Protein AF-0000000082342962 (afdb_homodimer)

Solvent-accessible surface area (backbone atoms only — not comparable to full-atom values): 64489 Å² total; per-residue (Å²): 133,85,76,80,74,77,85,80,90,76,57,25,30,62,30,55,72,65,73,42,87,51,46,76,55,88,70,71,10,23,48,58,34,49,70,76,67,35,72,55,48,54,53,70,82,74,72,91,76,69,85,78,71,80,74,77,73,72,71,68,77,73,79,54,78,41,77,77,33,85,20,58,85,61,74,40,44,66,67,57,42,41,51,24,49,51,45,31,64,72,54,33,24,80,46,45,60,38,64,75,78,62,87,88,66,48,53,70,57,30,51,72,75,23,43,57,25,43,52,25,46,43,38,60,48,25,74,91,39,58,69,62,26,51,55,45,48,53,51,49,31,46,48,46,18,47,38,44,51,55,59,60,55,79,54,66,39,56,46,53,12,46,50,47,37,57,36,42,38,53,68,64,34,63,71,62,40,63,48,58,60,45,51,49,48,50,44,51,43,46,40,51,68,66,47,57,80,49,63,55,87,67,52,42,56,48,54,60,62,97,79,60,58,66,58,58,76,70,52,65,88,62,66,75,55,73,48,71,67,51,41,29,42,45,51,37,51,41,49,54,27,54,52,48,23,75,37,40,70,76,44,59,58,83,73,49,70,49,58,53,51,43,31,49,50,38,39,69,65,42,90,45,87,53,29,54,52,46,35,55,55,51,54,53,49,51,50,32,49,55,37,45,62,63,59,34,70,75,49,61,79,76,55,68,66,70,60,43,55,57,49,49,52,51,51,53,56,58,46,49,60,48,52,56,51,50,74,63,60,72,81,87,54,57,56,59,46,39,52,53,42,26,40,48,23,57,33,58,51,53,42,59,34,29,59,72,45,46,54,48,31,48,74,66,65,46,43,54,56,27,47,54,14,22,50,46,27,49,49,50,57,72,68,48,54,70,78,60,58,75,38,53,25,39,61,54,50,48,52,41,51,49,26,53,50,51,51,51,53,51,18,65,72,45,48,74,86,53,77,75,79,65,84,47,44,55,66,58,51,46,51,48,52,50,52,50,38,52,49,32,50,68,71,45,76,53,80,79,30,35,47,40,52,51,33,49,52,51,49,50,52,46,52,48,60,65,61,54,72,65,73,58,71,84,68,87,75,77,82,75,73,77,69,83,75,75,78,79,84,77,86,72,86,74,86,74,85,82,77,86,71,86,70,82,80,72,83,79,75,82,80,76,83,71,84,75,86,69,78,78,76,77,67,84,75,66,66,69,56,62,51,37,33,49,53,41,49,47,51,30,44,49,59,33,57,66,58,71,54,95,60,71,79,18,70,50,81,61,77,100,132,85,78,82,74,80,84,81,90,75,58,26,29,60,29,55,74,65,74,42,87,51,46,75,56,88,70,73,10,23,46,61,33,49,71,76,66,35,73,54,48,53,53,71,82,74,76,84,74,72,86,80,70,85,71,77,72,69,70,68,79,73,80,53,77,43,78,76,33,87,19,59,84,62,75,40,46,66,68,58,42,40,52,23,50,50,44,31,64,72,54,35,25,80,46,46,60,37,62,74,77,61,87,88,65,47,53,70,56,30,51,70,76,23,43,57,26,43,52,25,46,42,39,60,48,26,75,91,38,59,69,62,26,52,56,46,49,54,52,49,31,47,48,46,18,46,37,44,52,54,59,60,55,78,53,66,37,56,46,53,13,45,51,46,37,57,36,43,39,52,68,63,37,67,76,58,41,62,47,58,59,44,52,48,49,50,43,52,43,47,41,52,68,67,47,56,79,48,63,55,87,67,52,43,54,49,59,60,63,96,79,61,58,65,58,59,76,70,51,65,87,64,66,75,55,73,48,70,69,50,41,28,42,46,50,37,52,41,50,53,26,53,52,49,23,74,38,39,69,75,45,58,56,82,72,49,69,49,57,54,50,43,31,51,50,39,38,69,65,43,89,44,87,52,29,53,52,47,35,54,55,51,52,52,49,52,50,32,48,53,38,45,60,61,60,31,70,76,50,60,78,77,55,67,66,70,59,42,55,57,48,49,54,50,50,54,56,60,48,50,61,48,51,56,52,50,74,62,61,75,80,86,56,57,57,59,46,39,52,54,42,26,40,48,23,57,33,57,51,53,41,60,35,29,60,73,45,46,52,48,29,47,76,67,66,45,42,61,56,27,50,51,14,22,50,46,27,49,48,51,56,72,67,47,54,71,79,61,59,75,38,52,24,39,61,54,50,48,52,42,50,50,26,52,49,50,52,52,53,50,19,66,72,48,50,74,86,52,77,74,82,56,100,47,45,54,66,59,53,46,49,50,52,52,51,50,39,50,50,32,49,68,71,44,74,53,82,80,30,34,48,41,52,50,34,49,52,51,48,50,52,47,50,48,59,64,61,57,70,64,74,61,74,86,67,91,76,73,81,72,74,74,68,82,74,75,76,76,84,77,86,72,83,74,88,71,84,82,76,85,69,86,69,82,78,73,84,80,75,83,80,77,82,70,85,74,86,69,80,78,76,76,69,86,74,66,67,70,56,62,52,36,33,50,52,41,48,47,51,29,46,45,58,32,65,59,62,68,57,95,60,71,74,18,66,49,80,66,76,104

Foldseek 3Di:
DDDPPDADPAAACVCVVVVHDFACPRQQGGPVCVVVVNNHGHHDDDPDPDDPPDCPPPPDPPPDPQVVACALSNQHHQVLLQVLLVCCQPFQCLQPVLAHDDPPDGLVNCCPVQVLLSLLSSLLSCLVPLVSSQVSVVVNVVCCCCCCPVVVDADLSNLNSLLSCLFAVLFVLFFPLVVSLVSLVSSVVSLVVVVLVPDLVPPPPPPPPPPDDVPCVVDPVPSVPQPLSSLSSVLSSQLSQLLLCLLPVVGHDDDDVSNQVSLVVQCVVCPDVCSVVSNVSSVLSVLLVLLLVLLPPVCPPVDDNVVSVVVLVVSVVVLVVLVVVLVVDDDQSLSSNLSSLLSLLSNLVSQQLFPVSQVVCVVVVSLLSNLRSLVSLLVSLLPHDLVSNSNNTPSSVSSNLSSLLSLLSVCLVCPVVPPPPSVRHLVVSLVSLVSQLVSLCVNDVDCGTSSNQVNVLSVVSNVLSVQQPDDPDPPDDDPPPPPPPDDDDDDDDDDDDDDPDPPPPPDDPDPPCDDPPPPPPPPDDDDPGNVSNVLSSLNSNCVSSHHDGPDDPCSDRPPD/DPDPPDADPAAACVCVVVVHDFDCPPQQGGPVCVVVPNNHGHHDDDPPPPDPPDCPPPPDPPPDPCVVACALSNQHHQVLLQVLLVCCQPFQCLQPVLAHDDPPDGLVNCCPVQVLLSLLSSLLSVLVPLVSSQVSVVVNVVCCCCCCPVVVDADLSNLNSLLSCLFAVLFVLFFPLVVSLVSLVSSVVSLVVVVLVPDLVPPPPPPPPPPDDVPCVVHPVPSPPQPLSSLSSVLSSQLSQLLLCLLPVVRHDDDDVSNLVSLVVQCVVCPDVCSVVSNVSSVLSVLLVLLLVLLPPVCPPVDDNVVSVVVLVVSVVVLVVLVVVLVVDDDQSLSSNLSSLLSLLSNLVSQQLFPVSQVVCVVVVSQLSNLRSLVSLLVSLLVHDLVSNSNNTPSSVSSNLSSLLSLLSVCLVDPVVPPPPRVRHLVVSLVSLVSLLVSLCVNDVDCGTSSVQVNVLSVVSNVLSVQSPDDPDPDDPDPPPPPPPPDDDDDDDDDDDDDPDPPPPPDDPDDPDDDPPPPPPPPPDDPPGNVSNVLSSLSSNCVSSHHDPPDDPCSDPPPD

Nearest PDB structures (foldseek):
  8qai-assembly2_B  TM=3.905E-01  e=1.203E+00  synthetic construct
  8qai-assembly2_B  TM=3.921E-01  e=2.009E+00  synthetic construct
  7rdr-assembly1_A  TM=2.232E-01  e=6.439E-01  unidentified

Sequence (1120 aa):
MYRRQPPRRYACTRCVRLKVKCVPAGSGACQRCTRLGHLSCVFPAELRGNPTAGRISSGPPSISDEAKSPKFHGLIDDKLADELLSKYRAQKVPHFPFVVIPLGANAATLREQSPFFLLCILTASLEHNSKLQEELELVIRKEVANRIVVGIERNMDLLQGLLVHGAWYHYHWKTYHTHMYMLLQMTLMVTADLCLDKQESFRMQTIPAEGKEPDSAYGTKESTSQTAAQQRALLGCYYLCSKSSLFRRQIYMRYSQWINDCADALAERREHPTDSKLKVYIDAQSLVRRSQLLFDEERRGLHPASDNWEQILEIMSQQGRMESLLSQLHGQDWPLRIELGGLPALILGQALGRQKHVFKLREMNQLQPLIDSAHYVVDTYLETPAPATLHFSSTSYITIWFSLLVLSKLSLLFHPNKQQATGVNKKHVQNKGVAIIQRFKDISPEEDGFWTSSSKSISTLLAWLEKSNTEAPPGSASADTQTASDNNAATSQSSQLLGLNATHHQPVWPLTDTPDVVASMNGQFQPVDDFDVHVWQQLLDSFTWFGPPEEGFGLGHYDMMYRRQPPRRYACTRCVRLKVKCVPAGSGACQRCTRLGHLSCVFPAELRGNPTAGRISSGPPSISDEAKSPKFHGLIDDKLADELLSKYRAQKVPHFPFVVIPLGANAATLREQSPFFLLCILTASLEHNSKLQEELELVIRKEVANRIVVGIERNMDLLQGLLVHGAWYHYHWKTYHTHMYMLLQMTLMVTADLCLDKQESFRMQTIPAEGKEPDSAYGTKESTSQTAAQQRALLGCYYLCSKSSLFRRQIYMRYSQWINDCADALAERREHPTDSKLKVYIDAQSLVRRSQLLFDEERRGLHPASDNWEQILEIMSQQGRMESLLSQLHGQDWPLRIELGGLPALILGQALGRQKHVFKLREMNQLQPLIDSAHYVVDTYLETPAPATLHFSSTSYITIWFSLLVLSKLSLLFHPNKQQATGVNKKHVQNKGVAIIQRFKDISPEEDGFWTSSSKSISTLLAWLEKSNTEAPPGSASADTQTASDNNAATSQSSQLLGLNATHHQPVWPLTDTPDVVASMNGQFQPVDDFDVHVWQQLLDSFTWFGPPEEGFGLGHYDM

InterPro domains:
  IPR001138 Zn(2)Cys(6) fungal-type DNA-binding domain [PF00172] (10-46)
  IPR001138 Zn(2)Cys(6) fungal-type DNA-binding domain [PS50048] (11-43)
  IPR001138 Zn(2)Cys(6) fungal-type DNA-binding domain [cd00067] (9-44)
  IPR036864 Zn(2)-C6 fungal-type DNA-binding domain superfamily [G3DSA:4.10.240.10] (8-68)
  IPR036864 Zn(2)-C6 fungal-type DNA-binding domain superfamily [SSF57701] (6-48)

pLDDT: mean 71.08, std 26.94, range [16.28, 98.5]

Radius of gyration: 33.85 Å; Cα contacts (8 Å, |Δi|>4): 1234; chains: 2; bounding box: 96×109×108 Å

Secondary structure (DSSP, 8-state):
---------S--HHHHHTT----B-SSSSBHHHHHTT-SSPPP---------------------TTTT-SSBTTTB-HHHHHHHHHHIIIIIGGG-TTS-PPTT--HHHHHHH-HHHHHHHHHHT-TT-HHHHHHHHHHHHHHIIIIIIIS----HHHHHHHHHHHHTGGGG-SS-THHHHHHHHHHHHHHHHTTTTS-GGGS------SSS---TTS--S------HHHHHHHHHHHHHHHHHTTT-TT------HHHHHHHHHHHHH-SSTTHHHHHHHHHHHHHHHHHHHHT-GGGBTTB-HHHHHHHHHHHHHHHHHHHHHHHH--SS-HHHHHHHHTHHHHHHGGGGGSHHHHHHHHHTT-HHHHHHHHHHHHHHHHHS-HHHHTT--HHHHHHHHHHHHHHHHHHHHS-TTS----S--HHHHHHHHHHHHHHHHHH---SSSHHHHHHHHHHHHHHHHHHTTS---------------------------------------------------------HHHHHHHHHHHHHHHSSSS-SSSS---------/----PPP--S--HHHHHTT----B-SSSSBHHHHHTT-SS------------------------TTSS-SSBTTTB-HHHHHHHHHHIIIIIGGG-TTS-PPTT--HHHHHHH-HHHHHHHHHHT-TT-HHHHHHHHHHHHHHIIIIIIIS----HHHHHHHHHHHHTGGGGTTS-THHHHHHHHHHHHHHHHTTTTS-GGGS------SSS---TTS--S------HHHHHHHHHHHHHHHHHTTT-TT------HHHHHHHHHHHHH-SSTTHHHHHHHHHHHHHHHHHHHHT-GGGBTTB-HHHHHHHHHHHHHHHHHHHHHHHH--SS-HHHHHHHHTHHHHHHGGGGGSHHHHHHHHHTT-HHHHHHHHHHHHHHHHHS-HHHHTT--HHHHHHHHHHHHHHHHHHHHS-TTSS---S--HHHHHHHHHHHHHHHHHH---SSSHHHHHHHHHHHHHHHHHHTTS---------------------------------------------------------HHHHHHHHHHHHHHHTSSS-SSSS---------

Organism: NCBI:txid1220207

Structure (mmCIF, N/CA/C/O backbone):
data_AF-0000000082342962-model_v1
#
loop_
_entity.id
_entity.type
_entity.pdbx_description
1 polymer 'Zn(2)-C6 fungal-type domain-containing protein'
#
loop_
_atom_site.group_PDB
_atom_site.id
_atom_site.type_symbol
_atom_site.label_atom_id
_atom_site.label_alt_id
_atom_site.label_comp_id
_atom_site.label_asym_id
_atom_site.label_entity_id
_atom_site.label_seq_id
_atom_site.pdbx_PDB_ins_code
_atom_site.Cartn_x
_atom_site.Cartn_y
_atom_site.Cartn_z
_atom_site.occupancy
_atom_site.B_iso_or_equiv
_atom_site.auth_seq_id
_atom_site.auth_comp_id
_atom_site.auth_asym_id
_atom_site.auth_atom_id
_atom_site.pdbx_PDB_model_num
ATOM 1 N N . MET A 1 1 ? 7.609 -10.641 -57.531 1 21.88 1 MET A N 1
ATOM 2 C CA . MET A 1 1 ? 6.715 -9.961 -56.594 1 21.88 1 MET A CA 1
ATOM 3 C C . MET A 1 1 ? 7.441 -8.836 -55.844 1 21.88 1 MET A C 1
ATOM 5 O O . MET A 1 1 ? 8.531 -9.039 -55.312 1 21.88 1 MET A O 1
ATOM 9 N N . TYR A 1 2 ? 7.242 -7.566 -56.188 1 26.59 2 TYR A N 1
ATOM 10 C CA . TYR A 1 2 ? 7.977 -6.324 -55.969 1 26.59 2 TYR A CA 1
ATOM 11 C C . TYR A 1 2 ? 8.008 -5.949 -54.5 1 26.59 2 TYR A C 1
ATOM 13 O O . TYR A 1 2 ? 6.965 -5.926 -53.844 1 26.59 2 TYR A O 1
ATOM 21 N N . ARG A 1 3 ? 9.086 -6.195 -53.875 1 26.8 3 ARG A N 1
ATOM 22 C CA . ARG A 1 3 ? 9.461 -6.148 -52.438 1 26.8 3 ARG A CA 1
ATOM 23 C C . ARG A 1 3 ? 9.133 -4.793 -51.844 1 26.8 3 ARG A C 1
ATOM 25 O O . ARG A 1 3 ? 9.781 -3.791 -52.156 1 26.8 3 ARG A O 1
ATOM 32 N N . ARG A 1 4 ? 7.906 -4.508 -51.469 1 32.31 4 ARG A N 1
ATOM 33 C CA . ARG A 1 4 ? 7.453 -3.203 -51 1 32.31 4 ARG A CA 1
ATOM 34 C C . ARG A 1 4 ? 8.297 -2.719 -49.844 1 32.31 4 ARG A C 1
ATOM 36 O O . ARG A 1 4 ? 8.414 -3.406 -48.812 1 32.31 4 ARG A O 1
ATOM 43 N N . GLN A 1 5 ? 9.422 -1.858 -50.031 1 30.59 5 GLN A N 1
ATOM 44 C CA . GLN A 1 5 ? 10.406 -1.291 -49.094 1 30.59 5 GLN A CA 1
ATOM 45 C C . GLN A 1 5 ? 9.727 -0.533 -47.969 1 30.59 5 GLN A C 1
ATOM 47 O O . GLN A 1 5 ? 8.719 0.15 -48.188 1 30.59 5 GLN A O 1
ATOM 52 N N . PRO A 1 6 ? 9.945 -0.875 -46.781 1 31.14 6 PRO A N 1
ATOM 53 C CA . PRO A 1 6 ? 9.227 -0.401 -45.594 1 31.14 6 PRO A CA 1
ATOM 54 C C . PRO A 1 6 ? 9.242 1.12 -45.438 1 31.14 6 PRO A C 1
ATOM 56 O O . PRO A 1 6 ? 10.172 1.775 -45.938 1 31.14 6 PRO A O 1
ATOM 59 N N . PRO A 1 7 ? 8.258 1.884 -45.156 1 36.38 7 PRO A N 1
ATOM 60 C CA . PRO A 1 7 ? 8.047 3.332 -45.188 1 36.38 7 PRO A CA 1
ATOM 61 C C . PRO A 1 7 ? 9.016 4.098 -44.281 1 36.38 7 PRO A C 1
ATOM 63 O O . PRO A 1 7 ? 9.297 3.668 -43.156 1 36.38 7 PRO A O 1
ATOM 66 N N . ARG A 1 8 ? 9.969 4.938 -44.656 1 43.53 8 ARG A N 1
ATOM 67 C CA . ARG A 1 8 ? 11.109 5.68 -44.125 1 43.53 8 ARG A CA 1
ATOM 68 C C . ARG A 1 8 ? 10.656 6.73 -43.125 1 43.53 8 ARG A C 1
ATOM 70 O O . ARG A 1 8 ? 9.859 7.609 -43.438 1 43.53 8 ARG A O 1
ATOM 77 N N . ARG A 1 9 ? 10.672 6.535 -41.844 1 45.94 9 ARG A N 1
ATOM 78 C CA . ARG A 1 9 ? 10.062 7.254 -40.75 1 45.94 9 ARG A CA 1
ATOM 79 C C . ARG A 1 9 ? 10.742 8.602 -40.531 1 45.94 9 ARG A C 1
ATOM 81 O O . ARG A 1 9 ? 10.281 9.406 -39.719 1 45.94 9 ARG A O 1
ATOM 88 N N . TYR A 1 10 ? 12.016 9.062 -41.031 1 54.31 10 TYR A N 1
ATOM 89 C CA . TYR A 1 10 ? 12.688 10.305 -40.656 1 54.31 10 TYR A CA 1
ATOM 90 C C . TYR A 1 10 ? 12.758 11.266 -41.844 1 54.31 10 TYR A C 1
ATOM 92 O O . TYR A 1 10 ? 12.969 10.844 -43 1 54.31 10 TYR A O 1
ATOM 100 N N . ALA A 1 11 ? 12.641 12.695 -41.562 1 66.25 11 ALA A N 1
ATOM 101 C CA . ALA A 1 11 ? 12.719 13.742 -42.594 1 66.25 11 ALA A CA 1
ATOM 102 C C . ALA A 1 11 ? 14.164 14.078 -42.938 1 66.25 11 ALA A C 1
ATOM 104 O O . ALA A 1 11 ? 15.055 13.961 -42.062 1 66.25 11 ALA A O 1
ATOM 105 N N . CYS A 1 12 ? 14.594 14.344 -44.062 1 68.25 12 CYS A N 1
ATOM 106 C CA . CYS A 1 12 ? 15.953 14.617 -44.5 1 68.25 12 CYS A CA 1
ATOM 107 C C . CYS A 1 12 ? 16.391 16.016 -44.094 1 68.25 12 CYS A C 1
ATOM 109 O O . CYS A 1 12 ? 15.555 16.891 -43.844 1 68.25 12 CYS A O 1
ATOM 111 N N . THR A 1 13 ? 17.594 16.312 -43.875 1 71.25 13 THR A N 1
ATOM 112 C CA . THR A 1 13 ? 18.172 17.547 -43.375 1 71.25 13 THR A CA 1
ATOM 113 C C . THR A 1 13 ? 17.625 18.75 -44.125 1 71.25 13 THR A C 1
ATOM 115 O O . THR A 1 13 ? 17.422 19.812 -43.562 1 71.25 13 THR A O 1
ATOM 118 N N . ARG A 1 14 ? 17.328 18.516 -45.375 1 71.31 14 ARG A N 1
ATOM 119 C CA . ARG A 1 14 ? 16.922 19.625 -46.219 1 71.31 14 ARG A CA 1
ATOM 120 C C . ARG A 1 14 ? 15.453 19.984 -45.969 1 71.31 14 ARG A C 1
ATOM 122 O O . ARG A 1 14 ? 15.094 21.156 -45.906 1 71.31 14 ARG A O 1
ATOM 129 N N . CYS A 1 15 ? 14.781 18.984 -45.844 1 68.12 15 CYS A N 1
ATOM 130 C CA . CYS A 1 15 ? 13.359 19.188 -45.594 1 68.12 15 CYS A CA 1
ATOM 131 C C . CYS A 1 15 ? 13.148 19.781 -44.188 1 68.12 15 CYS A C 1
ATOM 133 O O . CYS A 1 15 ? 12.297 20.656 -44 1 68.12 15 CYS A O 1
ATOM 135 N N . VAL A 1 16 ? 14.055 19.422 -43.312 1 67.88 16 VAL A N 1
ATOM 136 C CA . VAL A 1 16 ? 14.031 19.969 -41.938 1 67.88 16 VAL A CA 1
ATOM 137 C C . VAL A 1 16 ? 14.398 21.453 -41.969 1 67.88 16 VAL A C 1
ATOM 139 O O . VAL A 1 16 ? 13.766 22.281 -41.312 1 67.88 16 VAL A O 1
ATOM 142 N N . ARG A 1 17 ? 15.344 21.734 -42.688 1 65.25 17 ARG A N 1
ATOM 143 C CA . ARG A 1 17 ? 15.828 23.109 -42.75 1 65.25 17 ARG A CA 1
ATOM 144 C C . ARG A 1 17 ? 14.766 24.047 -43.344 1 65.25 17 ARG A C 1
ATOM 146 O O . ARG A 1 17 ? 14.664 25.203 -42.969 1 65.25 17 ARG A O 1
ATOM 153 N N . LEU A 1 18 ? 14.133 23.469 -44.25 1 67.19 18 LEU A N 1
ATOM 154 C CA . LEU A 1 18 ? 13.148 24.297 -44.938 1 67.19 18 LEU A CA 1
ATOM 155 C C . LEU A 1 18 ? 11.773 24.156 -44.281 1 67.19 18 LEU A C 1
ATOM 157 O O . LEU A 1 18 ? 10.797 24.734 -44.781 1 67.19 18 LEU A O 1
ATOM 161 N N . LYS A 1 19 ? 11.82 23.531 -43.125 1 55.09 19 LYS A N 1
ATOM 162 C CA . LYS A 1 19 ? 10.648 23.328 -42.281 1 55.09 19 LYS A CA 1
ATOM 163 C C . LYS A 1 19 ? 9.461 22.844 -43.094 1 55.09 19 LYS A C 1
ATOM 165 O O . LYS A 1 19 ? 8.328 23.312 -42.906 1 55.09 19 LYS A O 1
ATOM 170 N N . VAL A 1 20 ? 9.867 21.938 -44.094 1 67.31 20 VAL A N 1
ATOM 171 C CA . VAL A 1 20 ? 8.805 21.375 -44.906 1 67.31 20 VAL A CA 1
ATOM 172 C C . VAL A 1 20 ? 8.711 19.875 -44.688 1 67.31 20 VAL A C 1
ATOM 174 O O . VAL A 1 20 ? 9.664 19.234 -44.25 1 67.31 20 VAL A O 1
ATOM 177 N N . LYS A 1 21 ? 7.609 19.266 -44.969 1 67.06 21 LYS A N 1
ATOM 178 C CA . LYS A 1 21 ? 7.332 17.844 -44.844 1 67.06 21 LYS A CA 1
ATOM 179 C C . LYS A 1 21 ? 8.188 17.016 -45.812 1 67.06 21 LYS A C 1
ATOM 181 O O . LYS A 1 21 ? 8.18 17.266 -47 1 67.06 21 LYS A O 1
ATOM 186 N N . CYS A 1 22 ? 8.938 16.047 -45.062 1 66.19 22 CYS A N 1
ATOM 187 C CA . CYS A 1 22 ? 9.789 15.195 -45.875 1 66.19 22 CYS A CA 1
ATOM 188 C C . CYS A 1 22 ? 9.016 13.984 -46.406 1 66.19 22 CYS A C 1
ATOM 190 O O . CYS A 1 22 ? 8.586 13.133 -45.625 1 66.19 22 CYS A O 1
ATOM 192 N N . VAL A 1 23 ? 8.578 13.867 -47.594 1 73.19 23 VAL A N 1
ATOM 193 C CA . VAL A 1 23 ? 7.809 12.789 -48.219 1 73.19 23 VAL A CA 1
ATOM 194 C C . VAL A 1 23 ? 8.734 11.891 -49.031 1 73.19 23 VAL A C 1
ATOM 196 O O . VAL A 1 23 ? 9.352 12.336 -50 1 73.19 23 VAL A O 1
ATOM 199 N N . PRO A 1 24 ? 8.992 10.625 -48.469 1 65 24 PRO A N 1
ATOM 200 C CA . PRO A 1 24 ? 9.906 9.758 -49.188 1 65 24 PRO A CA 1
ATOM 201 C C . PRO A 1 24 ? 9.391 9.391 -50.594 1 65 24 PRO A C 1
ATOM 203 O O . PRO A 1 24 ? 8.188 9.172 -50.75 1 65 24 PRO A O 1
ATOM 206 N N . ALA A 1 25 ? 10.219 9.555 -51.688 1 67.75 25 ALA A N 1
ATOM 207 C CA . ALA A 1 25 ? 9.812 9.273 -53.062 1 67.75 25 ALA A CA 1
ATOM 208 C C . ALA A 1 25 ? 10.398 7.953 -53.562 1 67.75 25 ALA A C 1
ATOM 210 O O . ALA A 1 25 ? 10.438 7.688 -54.781 1 67.75 25 ALA A O 1
ATOM 211 N N . GLY A 1 26 ? 10.422 6.777 -52.812 1 59.78 26 GLY A N 1
ATOM 212 C CA . GLY A 1 26 ? 10.727 5.41 -53.188 1 59.78 26 GLY A CA 1
ATOM 213 C C . GLY A 1 26 ? 12.211 5.164 -53.406 1 59.78 26 GLY A C 1
ATOM 214 O O . GLY A 1 26 ? 12.68 4.031 -53.25 1 59.78 26 GLY A O 1
ATOM 215 N N . SER A 1 27 ? 13.133 6.094 -54 1 59.62 27 SER A N 1
ATOM 216 C CA . SER A 1 27 ? 14.484 5.852 -54.5 1 59.62 27 SER A CA 1
ATOM 217 C C . SER A 1 27 ? 15.523 6.359 -53.5 1 59.62 27 SER A C 1
ATOM 219 O O . SER A 1 27 ? 16.672 6.617 -53.875 1 59.62 27 SER A O 1
ATOM 221 N N . GLY A 1 28 ? 15.344 6.34 -52.062 1 64.06 28 GLY A N 1
ATOM 222 C CA . GLY A 1 28 ? 16.281 6.773 -51.062 1 64.06 28 GLY A CA 1
ATOM 223 C C . GLY A 1 28 ? 16.203 8.266 -50.75 1 64.06 28 GLY A C 1
ATOM 224 O O . GLY A 1 28 ? 16.781 8.742 -49.781 1 64.06 28 GLY A O 1
ATOM 225 N N . ALA A 1 29 ? 15.68 9.062 -51.625 1 70.81 29 ALA A N 1
ATOM 226 C CA . ALA A 1 29 ? 15.547 10.508 -51.438 1 70.81 29 ALA A CA 1
ATOM 227 C C . ALA A 1 29 ? 14.086 10.906 -51.25 1 70.81 29 ALA A C 1
ATOM 229 O O . ALA A 1 29 ? 13.18 10.203 -51.688 1 70.81 29 ALA A O 1
ATOM 230 N N . CYS A 1 30 ? 13.867 11.953 -50.406 1 73.81 30 CYS A N 1
ATOM 231 C CA . CYS A 1 30 ? 12.508 12.453 -50.219 1 73.81 30 CYS A CA 1
ATOM 232 C C . CYS A 1 30 ? 12 13.148 -51.469 1 73.81 30 CYS A C 1
ATOM 234 O O . CYS A 1 30 ? 12.773 13.438 -52.406 1 73.81 30 CYS A O 1
ATOM 236 N N . GLN A 1 31 ? 10.773 13.258 -51.75 1 76.62 31 GLN A N 1
ATOM 237 C CA . GLN A 1 31 ? 10.148 13.836 -52.938 1 76.62 31 GLN A CA 1
ATOM 238 C C . GLN A 1 31 ? 10.789 15.164 -53.312 1 76.62 31 GLN A C 1
ATOM 240 O O . GLN A 1 31 ? 10.984 15.461 -54.5 1 76.62 31 GLN A O 1
ATOM 245 N N . ARG A 1 32 ? 11.266 15.805 -52.25 1 72.56 32 ARG A N 1
ATOM 246 C CA . ARG A 1 32 ? 11.844 17.125 -52.469 1 72.56 32 ARG A CA 1
ATOM 247 C C . ARG A 1 32 ? 13.305 17.031 -52.906 1 72.56 32 ARG A C 1
ATOM 249 O O . ARG A 1 32 ? 13.734 17.734 -53.812 1 72.56 32 ARG A O 1
ATOM 256 N N . CYS A 1 33 ? 13.953 16.219 -52.219 1 71.38 33 CYS A N 1
ATOM 257 C CA . CYS A 1 33 ? 15.336 16 -52.594 1 71.38 33 CYS A CA 1
ATOM 258 C C . CYS A 1 33 ? 15.438 15.438 -54 1 71.38 33 CYS A C 1
ATOM 260 O O . CYS A 1 33 ? 16.312 15.836 -54.781 1 71.38 33 CYS A O 1
ATOM 262 N N . THR A 1 34 ? 14.477 14.523 -54.375 1 75.25 34 THR A N 1
ATOM 263 C CA . THR A 1 34 ? 14.422 13.938 -55.719 1 75.25 34 THR A CA 1
ATOM 264 C C . THR A 1 34 ? 14.141 15.008 -56.781 1 75.25 34 THR A C 1
ATOM 266 O O . THR A 1 34 ? 14.75 15.008 -57.844 1 75.25 34 THR A O 1
ATOM 269 N N . ARG A 1 35 ? 13.219 15.953 -56.344 1 74.19 35 ARG A N 1
ATOM 270 C CA . ARG A 1 35 ? 12.852 17.016 -57.281 1 74.19 35 ARG A CA 1
ATOM 271 C C . ARG A 1 35 ? 14.016 17.984 -57.5 1 74.19 35 ARG A C 1
ATOM 273 O O . ARG A 1 35 ? 14.195 18.516 -58.594 1 74.19 35 ARG A O 1
ATOM 280 N N . LEU A 1 36 ? 14.844 18.328 -56.406 1 73 36 LEU A N 1
ATOM 281 C CA . LEU A 1 36 ? 15.945 19.281 -56.438 1 73 36 LEU A CA 1
ATOM 282 C C . LEU A 1 36 ? 17.219 18.625 -56.938 1 73 36 LEU A C 1
ATOM 284 O O . LEU A 1 36 ? 18.266 19.266 -57 1 73 36 LEU A O 1
ATOM 288 N N . GLY A 1 37 ? 17.125 17.297 -57.344 1 73 37 GLY A N 1
ATOM 289 C CA . GLY A 1 37 ? 18.203 16.562 -58.031 1 73 37 GLY A CA 1
ATOM 290 C C . GLY A 1 37 ? 19.141 15.875 -57.062 1 73 37 GLY A C 1
ATOM 291 O O . GLY A 1 37 ? 20.281 15.57 -57.406 1 73 37 GLY A O 1
ATOM 292 N N . HIS A 1 38 ? 18.719 15.945 -55.812 1 69.81 38 HIS A N 1
ATOM 293 C CA . HIS A 1 38 ? 19.594 15.266 -54.844 1 69.81 38 HIS A CA 1
ATOM 294 C C . HIS A 1 38 ? 19.328 13.766 -54.812 1 69.81 38 HIS A C 1
ATOM 296 O O . HIS A 1 38 ? 18.156 13.344 -54.781 1 69.81 38 HIS A O 1
ATOM 302 N N . LEU A 1 39 ? 20.219 12.812 -55.031 1 70.25 39 LEU A N 1
ATOM 303 C CA . LEU A 1 39 ? 20.125 11.359 -55.188 1 70.25 39 LEU A CA 1
ATOM 304 C C . LEU A 1 39 ? 19.703 10.703 -53.875 1 70.25 39 LEU A C 1
ATOM 306 O O . LEU A 1 39 ? 19.078 9.641 -53.875 1 70.25 39 LEU A O 1
ATOM 310 N N . SER A 1 40 ? 20.188 11.172 -52.688 1 68.69 40 SER A N 1
ATOM 311 C CA . SER A 1 40 ? 19.859 10.648 -51.375 1 68.69 40 SER A CA 1
ATOM 312 C C . SER A 1 40 ? 19.578 11.781 -50.406 1 68.69 40 SER A C 1
ATOM 314 O O . SER A 1 40 ? 20.078 12.891 -50.562 1 68.69 40 SER A O 1
ATOM 316 N N . CYS A 1 41 ? 18.578 11.727 -49.438 1 63.84 41 CYS A N 1
ATOM 317 C CA . CYS A 1 41 ? 18.312 12.688 -48.375 1 63.84 41 CYS A CA 1
ATOM 318 C C . CYS A 1 41 ? 19.484 12.766 -47.406 1 63.84 41 CYS A C 1
ATOM 320 O O . CYS A 1 41 ? 20.172 11.781 -47.188 1 63.84 41 CYS A O 1
ATOM 322 N N . VAL A 1 42 ? 20.047 13.945 -47.062 1 69.38 42 VAL A N 1
ATOM 323 C CA . VAL A 1 42 ? 20.969 14.125 -45.938 1 69.38 42 VAL A CA 1
ATOM 324 C C . VAL A 1 42 ? 20.172 14.438 -44.688 1 69.38 42 VAL A C 1
ATOM 326 O O . VAL A 1 42 ? 19.281 15.297 -44.688 1 69.38 42 VAL A O 1
ATOM 329 N N . PHE A 1 43 ? 20.266 13.609 -43.781 1 57.91 43 PHE A N 1
ATOM 330 C CA . PHE A 1 43 ? 19.516 13.836 -42.562 1 57.91 43 PHE A CA 1
ATOM 331 C C . PHE A 1 43 ? 20.359 14.57 -41.531 1 57.91 43 PHE A C 1
ATOM 333 O O . PHE A 1 43 ? 21.578 14.391 -41.469 1 57.91 43 PHE A O 1
ATOM 340 N N . PRO A 1 44 ? 19.828 15.789 -40.969 1 41.34 44 PRO A N 1
ATOM 341 C CA . PRO A 1 44 ? 20.641 16.547 -40 1 41.34 44 PRO A CA 1
ATOM 342 C C . PRO A 1 44 ? 21.438 15.656 -39.062 1 41.34 44 PRO A C 1
ATOM 344 O O . PRO A 1 44 ? 20.922 14.641 -38.594 1 41.34 44 PRO A O 1
ATOM 347 N N . ALA A 1 45 ? 22.781 15.828 -39.156 1 35.72 45 ALA A N 1
ATOM 348 C CA . ALA A 1 45 ? 23.609 15.18 -38.156 1 35.72 45 ALA A CA 1
ATOM 349 C C . ALA A 1 45 ? 23.094 15.492 -36.75 1 35.72 45 ALA A C 1
ATOM 351 O O . ALA A 1 45 ? 22.859 14.586 -35.938 1 35.72 45 ALA A O 1
ATOM 352 N N . GLU A 1 46 ? 23.969 16.453 -35.969 1 32.34 46 GLU A N 1
ATOM 353 C CA . GLU A 1 46 ? 24.25 16.875 -34.594 1 32.34 46 GLU A CA 1
ATOM 354 C C . GLU A 1 46 ? 23.203 17.875 -34.094 1 32.34 46 GLU A C 1
ATOM 356 O O . GLU A 1 46 ? 23.141 19 -34.594 1 32.34 46 GLU A O 1
ATOM 361 N N . LEU A 1 47 ? 22.078 17.75 -34.031 1 29.89 47 LEU A N 1
ATOM 362 C CA . LEU A 1 47 ? 21.484 19 -33.594 1 29.89 47 LEU A CA 1
ATOM 363 C C . LEU A 1 47 ? 22.359 19.656 -32.531 1 29.89 47 LEU A C 1
ATOM 365 O O . LEU A 1 47 ? 23.141 18.984 -31.844 1 29.89 47 LEU A O 1
ATOM 369 N N . ARG A 1 48 ? 22.266 20.953 -32.281 1 27.42 48 ARG A N 1
ATOM 370 C CA . ARG A 1 48 ? 22.797 21.875 -31.281 1 27.42 48 ARG A CA 1
ATOM 371 C C . ARG A 1 48 ? 22.906 21.188 -29.922 1 27.42 48 ARG A C 1
ATOM 373 O O . ARG A 1 48 ? 21.906 20.703 -29.375 1 27.42 48 ARG A O 1
ATOM 380 N N . GLY A 1 49 ? 24.25 20.656 -29.484 1 25.14 49 GLY A N 1
ATOM 381 C CA . GLY A 1 49 ? 25.125 20.625 -28.312 1 25.14 49 GLY A CA 1
ATOM 382 C C . GLY A 1 49 ? 25.125 21.922 -27.531 1 25.14 49 GLY A C 1
ATOM 383 O O . GLY A 1 49 ? 25.641 22.938 -27.984 1 25.14 49 GLY A O 1
ATOM 384 N N . ASN A 1 50 ? 24.016 22.438 -26.969 1 24.7 50 ASN A N 1
ATOM 385 C CA . ASN A 1 50 ? 24.141 23.734 -26.297 1 24.7 50 ASN A CA 1
ATOM 386 C C . ASN A 1 50 ? 25.484 23.875 -25.609 1 24.7 50 ASN A C 1
ATOM 388 O O . ASN A 1 50 ? 26.141 22.875 -25.281 1 24.7 50 ASN A O 1
ATOM 392 N N . PRO A 1 51 ? 25.969 25.125 -25.141 1 24.33 51 PRO A N 1
ATOM 393 C CA . PRO A 1 51 ? 27.359 25.438 -24.812 1 24.33 51 PRO A CA 1
ATOM 394 C C . PRO A 1 51 ? 28.047 24.344 -24 1 24.33 51 PRO A C 1
ATOM 396 O O . PRO A 1 51 ? 27.375 23.547 -23.344 1 24.33 51 PRO A O 1
ATOM 399 N N . THR A 1 52 ? 29.359 24.172 -24.141 1 24.64 52 THR A N 1
ATOM 400 C CA . THR A 1 52 ? 30.656 23.594 -23.828 1 24.64 52 THR A CA 1
ATOM 401 C C . THR A 1 52 ? 30.984 23.766 -22.344 1 24.64 52 THR A C 1
ATOM 403 O O . THR A 1 52 ? 32.156 23.844 -21.969 1 24.64 52 THR A O 1
ATOM 406 N N . ALA A 1 53 ? 30.078 24.219 -21.484 1 24.83 53 ALA A N 1
ATOM 407 C CA . ALA A 1 53 ? 30.609 24.703 -20.203 1 24.83 53 ALA A CA 1
ATOM 408 C C . ALA A 1 53 ? 31.656 23.75 -19.641 1 24.83 53 ALA A C 1
ATOM 410 O O . ALA A 1 53 ? 31.562 22.531 -19.844 1 24.83 53 ALA A O 1
ATOM 411 N N . GLY A 1 54 ? 32.812 24.234 -19.031 1 24.3 54 GLY A N 1
ATOM 412 C CA . GLY A 1 54 ? 34.031 23.547 -18.609 1 24.3 54 GLY A CA 1
ATOM 413 C C . GLY A 1 54 ? 33.781 22.234 -17.922 1 24.3 54 GLY A C 1
ATOM 414 O O . GLY A 1 54 ? 32.75 22.062 -17.25 1 24.3 54 GLY A O 1
ATOM 415 N N . ARG A 1 55 ? 34.281 21.062 -18.484 1 24.23 55 ARG A N 1
ATOM 416 C CA . ARG A 1 55 ? 34.344 19.625 -18.172 1 24.23 55 ARG A CA 1
ATOM 417 C C . ARG A 1 55 ? 34.781 19.422 -16.719 1 24.23 55 ARG A C 1
ATOM 419 O O . ARG A 1 55 ? 35.969 19.484 -16.406 1 24.23 55 ARG A O 1
ATOM 426 N N . ILE A 1 56 ? 34.25 20.141 -15.766 1 25.8 56 ILE A N 1
ATOM 427 C CA . ILE A 1 56 ? 34.844 19.672 -14.531 1 25.8 56 ILE A CA 1
ATOM 428 C C . ILE A 1 56 ? 34.906 18.141 -14.547 1 25.8 56 ILE A C 1
ATOM 430 O O . ILE A 1 56 ? 33.906 17.469 -14.734 1 25.8 56 ILE A O 1
ATOM 434 N N . SER A 1 57 ? 36.031 17.453 -14.922 1 24.83 57 SER A N 1
ATOM 435 C CA . SER A 1 57 ? 36.594 16.109 -15.102 1 24.83 57 SER A CA 1
ATOM 436 C C . SER A 1 57 ? 36.094 15.164 -14.008 1 24.83 57 SER A C 1
ATOM 438 O O . SER A 1 57 ? 36.906 14.469 -13.383 1 24.83 57 SER A O 1
ATOM 440 N N . SER A 1 58 ? 35.219 15.516 -13.141 1 28.23 58 SER A N 1
ATOM 441 C CA . SER A 1 58 ? 35.031 14.43 -12.18 1 28.23 58 SER A CA 1
ATOM 442 C C . SER A 1 58 ? 34.656 13.133 -12.875 1 28.23 58 SER A C 1
ATOM 444 O O . SER A 1 58 ? 33.719 13.102 -13.688 1 28.23 58 SER A O 1
ATOM 446 N N . GLY A 1 59 ? 35.562 12.195 -13.141 1 28.12 59 GLY A N 1
ATOM 447 C CA . GLY A 1 59 ? 35.531 10.938 -13.859 1 28.12 59 GLY A CA 1
ATOM 448 C C . GLY A 1 59 ? 34.188 10.219 -13.719 1 28.12 59 GLY A C 1
ATOM 449 O O . GLY A 1 59 ? 33.5 10.406 -12.734 1 28.12 59 GLY A O 1
ATOM 450 N N . PRO A 1 60 ? 33.562 10.039 -14.852 1 30.14 60 PRO A N 1
ATOM 451 C CA . PRO A 1 60 ? 32.281 9.328 -14.938 1 30.14 60 PRO A CA 1
ATOM 452 C C . PRO A 1 60 ? 32.219 8.133 -13.984 1 30.14 60 PRO A C 1
ATOM 454 O O . PRO A 1 60 ? 33.25 7.527 -13.672 1 30.14 60 PRO A O 1
ATOM 457 N N . PRO A 1 61 ? 31.422 8.156 -13.031 1 31.11 61 PRO A N 1
ATOM 458 C CA . PRO A 1 61 ? 31.531 6.918 -12.258 1 31.11 61 PRO A CA 1
ATOM 459 C C . PRO A 1 61 ? 31.781 5.691 -13.125 1 31.11 61 PRO A C 1
ATOM 461 O O . PRO A 1 61 ? 31.391 5.664 -14.297 1 31.11 61 PRO A O 1
ATOM 464 N N . SER A 1 62 ? 32.906 4.977 -13.078 1 30.06 62 SER A N 1
ATOM 465 C CA . SER A 1 62 ? 33.344 3.756 -13.75 1 30.06 62 SER A CA 1
ATOM 466 C C . SER A 1 62 ? 32.156 2.863 -14.102 1 30.06 62 SER A C 1
ATOM 468 O O . SER A 1 62 ? 31.422 2.432 -13.219 1 30.06 62 SER A O 1
ATOM 470 N N . ILE A 1 63 ? 31.375 3.121 -15.086 1 34.59 63 ILE A N 1
ATOM 471 C CA . ILE A 1 63 ? 30.766 1.982 -15.766 1 34.59 63 ILE A CA 1
ATOM 472 C C . ILE A 1 63 ? 31.641 0.745 -15.586 1 34.59 63 ILE A C 1
ATOM 474 O O . ILE A 1 63 ? 32.75 0.676 -16.125 1 34.59 63 ILE A O 1
ATOM 478 N N . SER A 1 64 ? 31.812 0.214 -14.5 1 35.31 64 SER A N 1
ATOM 479 C CA . SER A 1 64 ? 32.656 -0.893 -14.094 1 35.31 64 SER A CA 1
ATOM 480 C C . SER A 1 64 ? 32.906 -1.873 -15.242 1 35.31 64 SER A C 1
ATOM 482 O O . SER A 1 64 ? 32.156 -1.875 -16.219 1 35.31 64 SER A O 1
ATOM 484 N N . ASP A 1 65 ? 33.969 -2.699 -15.344 1 39.28 65 ASP A N 1
ATOM 485 C CA . ASP A 1 65 ? 34.438 -3.865 -16.078 1 39.28 65 ASP A CA 1
ATOM 486 C C . ASP A 1 65 ? 33.281 -4.777 -16.484 1 39.28 65 ASP A C 1
ATOM 488 O O . ASP A 1 65 ? 33.5 -5.832 -17.094 1 39.28 65 ASP A O 1
ATOM 492 N N . GLU A 1 66 ? 32.156 -4.664 -16.031 1 44.06 66 GLU A N 1
ATOM 493 C CA . GLU A 1 66 ? 31.047 -5.559 -16.344 1 44.06 66 GLU A CA 1
ATOM 494 C C . GLU A 1 66 ? 30.547 -5.336 -17.781 1 44.06 66 GLU A C 1
ATOM 496 O O . GLU A 1 66 ? 29.906 -6.211 -18.359 1 44.06 66 GLU A O 1
ATOM 501 N N . ALA A 1 67 ? 30.578 -4.141 -18.375 1 44.06 67 ALA A N 1
ATOM 502 C CA . ALA A 1 67 ? 30.203 -3.889 -19.766 1 44.06 67 ALA A CA 1
ATOM 503 C C . ALA A 1 67 ? 31.094 -4.672 -20.734 1 44.06 67 ALA A C 1
ATOM 505 O O . ALA A 1 67 ? 30.688 -4.957 -21.859 1 44.06 67 ALA A O 1
ATOM 506 N N . LYS A 1 68 ? 32.25 -4.723 -20.422 1 50.56 68 LYS A N 1
ATOM 507 C CA . LYS A 1 68 ? 33.188 -5.375 -21.344 1 50.56 68 LYS A CA 1
ATOM 508 C C . LYS A 1 68 ? 33.125 -6.891 -21.219 1 50.56 68 LYS A C 1
ATOM 510 O O . LYS A 1 68 ? 33.844 -7.613 -21.891 1 50.56 68 LYS A O 1
ATOM 515 N N . SER A 1 69 ? 32.344 -7.246 -20.156 1 63.12 69 SER A N 1
ATOM 516 C CA . SER A 1 69 ? 32.312 -8.695 -19.969 1 63.12 69 SER A CA 1
ATOM 517 C C . SER A 1 69 ? 31.344 -9.359 -20.938 1 63.12 69 SER A C 1
ATOM 519 O O . SER A 1 69 ? 30.234 -8.867 -21.156 1 63.12 69 SER A O 1
ATOM 521 N N . PRO A 1 70 ? 31.766 -10.211 -21.688 1 73.25 70 PRO A N 1
ATOM 522 C CA . PRO A 1 70 ? 30.906 -11.016 -22.547 1 73.25 70 PRO A CA 1
ATOM 523 C C . PRO A 1 70 ? 29.75 -11.648 -21.797 1 73.25 70 PRO A C 1
ATOM 525 O O . PRO A 1 70 ? 28.75 -12.039 -22.406 1 73.25 70 PRO A O 1
ATOM 528 N N . LYS A 1 71 ? 29.906 -11.57 -20.453 1 85 71 LYS A N 1
ATOM 529 C CA . LYS A 1 71 ? 28.859 -12.211 -19.672 1 85 71 LYS A CA 1
ATOM 530 C C . LYS A 1 71 ? 27.875 -11.172 -19.125 1 85 71 LYS A C 1
ATOM 532 O O . LYS A 1 71 ? 28.281 -10.078 -18.719 1 85 71 LYS A O 1
ATOM 537 N N . PHE A 1 72 ? 26.719 -11.516 -19.25 1 82.69 72 PHE A N 1
ATOM 538 C CA . PHE A 1 72 ? 25.656 -10.672 -18.703 1 82.69 72 PHE A CA 1
ATOM 539 C C . PHE A 1 72 ? 25.844 -10.445 -17.219 1 82.69 72 PHE A C 1
ATOM 541 O O . PHE A 1 72 ? 25.875 -11.406 -16.438 1 82.69 72 PHE A O 1
ATOM 548 N N . HIS A 1 73 ? 26.156 -9.219 -16.797 1 85.56 73 HIS A N 1
ATOM 549 C CA . HIS A 1 73 ? 26.5 -8.789 -15.438 1 85.56 73 HIS A CA 1
ATOM 550 C C . HIS A 1 73 ? 27.734 -9.539 -14.922 1 85.56 73 HIS A C 1
ATOM 552 O O . HIS A 1 73 ? 27.859 -9.773 -13.719 1 85.56 73 HIS A O 1
ATOM 558 N N . GLY A 1 74 ? 28.516 -10.148 -15.812 1 84.56 74 GLY A N 1
ATOM 559 C CA . GLY A 1 74 ? 29.734 -10.852 -15.477 1 84.56 74 GLY A CA 1
ATOM 560 C C . GLY A 1 74 ? 29.5 -12.258 -14.945 1 84.56 74 GLY A C 1
ATOM 561 O O . GLY A 1 74 ? 30.438 -12.93 -14.516 1 84.56 74 GLY A O 1
ATOM 562 N N . LEU A 1 75 ? 28.25 -12.742 -15.031 1 90.06 75 LEU A N 1
ATOM 563 C CA . LEU A 1 75 ? 27.938 -13.984 -14.336 1 90.06 75 LEU A CA 1
ATOM 564 C C . LEU A 1 75 ? 27.344 -15.008 -15.305 1 90.06 75 LEU A C 1
ATOM 566 O O . LEU A 1 75 ? 27.594 -16.219 -15.164 1 90.06 75 LEU A O 1
ATOM 570 N N . ILE A 1 76 ? 26.609 -14.516 -16.312 1 94.12 76 ILE A N 1
ATOM 571 C CA . ILE A 1 76 ? 25.875 -15.445 -17.156 1 94.12 76 ILE A CA 1
ATOM 572 C C . ILE A 1 76 ? 26.359 -15.336 -18.594 1 94.12 76 ILE A C 1
ATOM 574 O O . ILE A 1 76 ? 26.328 -14.242 -19.188 1 94.12 76 ILE A O 1
ATOM 578 N N . ASP A 1 77 ? 26.719 -16.422 -19.172 1 92.94 77 ASP A N 1
ATOM 579 C CA . ASP A 1 77 ? 27.109 -16.422 -20.578 1 92.94 77 ASP A CA 1
ATOM 580 C C . ASP A 1 77 ? 25.875 -16.516 -21.484 1 92.94 77 ASP A C 1
ATOM 582 O O . ASP A 1 77 ? 24.766 -16.766 -21.016 1 92.94 77 ASP A O 1
ATOM 586 N N . ASP A 1 78 ? 26.078 -16.328 -22.766 1 92.25 78 ASP A N 1
ATOM 587 C CA . ASP A 1 78 ? 24.984 -16.219 -23.719 1 92.25 78 ASP A CA 1
ATOM 588 C C . ASP A 1 78 ? 24.266 -17.562 -23.875 1 92.25 78 ASP A C 1
ATOM 590 O O . ASP A 1 78 ? 23.031 -17.594 -24 1 92.25 78 ASP A O 1
ATOM 594 N N . LYS A 1 79 ? 25 -18.547 -23.875 1 93.62 79 LYS A N 1
ATOM 595 C CA . LYS A 1 79 ? 24.391 -19.875 -24.031 1 93.62 79 LYS A CA 1
ATOM 596 C C . LYS A 1 79 ? 23.469 -20.203 -22.859 1 93.62 79 LYS A C 1
ATOM 598 O O . LYS A 1 79 ? 22.344 -20.641 -23.062 1 93.62 79 LYS A O 1
ATOM 603 N N . LEU A 1 80 ? 23.984 -19.984 -21.688 1 95.69 80 LEU A N 1
ATOM 604 C CA . LEU A 1 80 ? 23.172 -20.234 -20.5 1 95.69 80 LEU A CA 1
ATOM 605 C C . LEU A 1 80 ? 21.953 -19.328 -20.469 1 95.69 80 LEU A C 1
ATOM 607 O O . LEU A 1 80 ? 20.875 -19.75 -20.078 1 95.69 80 LEU A O 1
ATOM 611 N N . ALA A 1 81 ? 22.156 -18.141 -20.875 1 96.75 81 ALA A N 1
ATOM 612 C CA . ALA A 1 81 ? 21.047 -17.188 -20.906 1 96.75 81 ALA A CA 1
ATOM 613 C C . ALA A 1 81 ? 19.922 -17.688 -21.797 1 96.75 81 ALA A C 1
ATOM 615 O O . ALA A 1 81 ? 18.75 -17.641 -21.422 1 96.75 81 ALA A O 1
ATOM 616 N N . ASP A 1 82 ? 20.281 -18.203 -22.922 1 95.75 82 ASP A N 1
ATOM 617 C CA . ASP A 1 82 ? 19.281 -18.719 -23.859 1 95.75 82 ASP A CA 1
ATOM 618 C C . ASP A 1 82 ? 18.578 -19.953 -23.297 1 95.75 82 ASP A C 1
ATOM 620 O O . ASP A 1 82 ? 17.375 -20.125 -23.5 1 95.75 82 ASP A O 1
ATOM 624 N N . GLU A 1 83 ? 19.328 -20.75 -22.672 1 96.62 83 GLU A N 1
ATOM 625 C CA . GLU A 1 83 ? 18.75 -21.938 -22.047 1 96.62 83 GLU A CA 1
ATOM 626 C C . GLU A 1 83 ? 17.75 -21.578 -20.969 1 96.62 83 GLU A C 1
ATOM 628 O O . GLU A 1 83 ? 16.656 -22.141 -20.891 1 96.62 83 GLU A O 1
ATOM 633 N N . LEU A 1 84 ? 18.172 -20.672 -20.141 1 97.44 84 LEU A N 1
ATOM 634 C CA . LEU A 1 84 ? 17.312 -20.266 -19.047 1 97.44 84 LEU A CA 1
ATOM 635 C C . LEU A 1 84 ? 16.062 -19.547 -19.562 1 97.44 84 LEU A C 1
ATOM 637 O O . LEU A 1 84 ? 14.977 -19.703 -19 1 97.44 84 LEU A O 1
ATOM 641 N N . LEU A 1 85 ? 16.266 -18.766 -20.594 1 97.38 85 LEU A N 1
ATOM 642 C CA . LEU A 1 85 ? 15.117 -18.094 -21.203 1 97.38 85 LEU A CA 1
ATOM 643 C C . LEU A 1 85 ? 14.125 -19.109 -21.75 1 97.38 85 LEU A C 1
ATOM 645 O O . LEU A 1 85 ? 12.914 -18.953 -21.578 1 97.38 85 LEU A O 1
ATOM 649 N N . SER A 1 86 ? 14.633 -20.109 -22.375 1 96.25 86 SER A N 1
ATOM 650 C CA . SER A 1 86 ? 13.781 -21.172 -22.906 1 96.25 86 SER A CA 1
ATOM 651 C C . SER A 1 86 ? 13.07 -21.922 -21.797 1 96.25 86 SER A C 1
ATOM 653 O O . SER A 1 86 ? 11.898 -22.281 -21.922 1 96.25 86 SER A O 1
ATOM 655 N N . LYS A 1 87 ? 13.766 -22.109 -20.766 1 96.25 87 LYS A N 1
ATOM 656 C CA . LYS A 1 87 ? 13.172 -22.75 -19.594 1 96.25 87 LYS A CA 1
ATOM 657 C C . LYS A 1 87 ? 12.023 -21.922 -19.031 1 96.25 87 LYS A C 1
ATOM 659 O O . LYS A 1 87 ? 10.969 -22.453 -18.688 1 96.25 87 LYS A O 1
ATOM 664 N N . TYR A 1 88 ? 12.266 -20.609 -18.953 1 97.38 88 TYR A N 1
ATOM 665 C CA . TYR A 1 88 ? 11.219 -19.703 -18.453 1 97.38 88 TYR A CA 1
ATOM 666 C C . TYR A 1 88 ? 9.969 -19.812 -19.312 1 97.38 88 TYR A C 1
ATOM 668 O O . TYR A 1 88 ? 8.859 -19.938 -18.797 1 97.38 88 TYR A O 1
ATOM 676 N N . ARG A 1 89 ? 10.18 -19.812 -20.562 1 94.88 89 ARG A N 1
ATOM 677 C CA . ARG A 1 89 ? 9.07 -19.844 -21.516 1 94.88 89 ARG A CA 1
ATOM 678 C C . ARG A 1 89 ? 8.289 -21.156 -21.391 1 94.88 89 ARG A C 1
ATOM 680 O O . ARG A 1 89 ? 7.055 -21.141 -21.375 1 94.88 89 ARG A O 1
ATOM 687 N N . ALA A 1 90 ? 8.938 -22.203 -21.188 1 93.06 90 ALA A N 1
ATOM 688 C CA . ALA A 1 90 ? 8.32 -23.531 -21.25 1 93.06 90 ALA A CA 1
ATOM 689 C C . ALA A 1 90 ? 7.773 -23.953 -19.891 1 93.06 90 ALA A C 1
ATOM 691 O O . ALA A 1 90 ? 6.723 -24.578 -19.812 1 93.06 90 ALA A O 1
ATOM 692 N N . GLN A 1 91 ? 8.492 -23.516 -18.891 1 94.25 91 GLN A N 1
ATOM 693 C CA . GLN A 1 91 ? 8.188 -24.172 -17.609 1 94.25 91 GLN A CA 1
ATOM 694 C C . GLN A 1 91 ? 7.668 -23.156 -16.594 1 94.25 91 GLN A C 1
ATOM 696 O O . GLN A 1 91 ? 6.918 -23.531 -15.68 1 94.25 91 GLN A O 1
ATOM 701 N N . LYS A 1 92 ? 8.047 -21.906 -16.672 1 95.88 92 LYS A N 1
ATOM 702 C CA . LYS A 1 92 ? 7.688 -20.938 -15.641 1 95.88 92 LYS A CA 1
ATOM 703 C C . LYS A 1 92 ? 6.438 -20.156 -16.031 1 95.88 92 LYS A C 1
ATOM 705 O O . LYS A 1 92 ? 5.574 -19.891 -15.195 1 95.88 92 LYS A O 1
ATOM 710 N N . VAL A 1 93 ? 6.266 -19.781 -17.266 1 94.94 93 VAL A N 1
ATOM 711 C CA . VAL A 1 93 ? 5.18 -18.938 -17.75 1 94.94 93 VAL A CA 1
ATOM 712 C C . VAL A 1 93 ? 3.834 -19.578 -17.391 1 94.94 93 VAL A C 1
ATOM 714 O O . VAL A 1 93 ? 2.922 -18.891 -16.922 1 94.94 93 VAL A O 1
ATOM 717 N N . PRO A 1 94 ? 3.654 -20.891 -17.5 1 92.12 94 PRO A N 1
ATOM 718 C CA . PRO A 1 94 ? 2.363 -21.484 -17.156 1 92.12 94 PRO A CA 1
ATOM 719 C C . PRO A 1 94 ? 1.993 -21.281 -15.688 1 92.12 94 PRO A C 1
ATOM 721 O O . PRO A 1 94 ? 0.812 -21.312 -15.328 1 92.12 94 PRO A O 1
ATOM 724 N N . HIS A 1 95 ? 2.965 -21.078 -14.867 1 95 95 HIS A N 1
ATOM 725 C CA . HIS A 1 95 ? 2.725 -20.938 -13.438 1 95 95 HIS A CA 1
ATOM 726 C C . HIS A 1 95 ? 2.463 -19.484 -13.07 1 95 95 HIS A C 1
ATOM 728 O O . HIS A 1 95 ? 1.962 -19.188 -11.977 1 95 95 HIS A O 1
ATOM 734 N N . PHE A 1 96 ? 2.797 -18.625 -13.945 1 96.94 96 PHE A N 1
ATOM 735 C CA . PHE A 1 96 ? 2.545 -17.203 -13.812 1 96.94 96 PHE A CA 1
ATOM 736 C C . PHE A 1 96 ? 2.408 -16.547 -15.18 1 96.94 96 PHE A C 1
ATOM 738 O O . PHE A 1 96 ? 3.32 -15.852 -15.633 1 96.94 96 PHE A O 1
ATOM 745 N N . PRO A 1 97 ? 1.265 -16.703 -15.727 1 96.25 97 PRO A N 1
ATOM 746 C CA . PRO A 1 97 ? 1.068 -16.344 -17.141 1 96.25 97 PRO A CA 1
ATOM 747 C C . PRO A 1 97 ? 0.902 -14.836 -17.344 1 96.25 97 PRO A C 1
ATOM 749 O O . PRO A 1 97 ? 0.595 -14.391 -18.453 1 96.25 97 PRO A O 1
ATOM 752 N N . PHE A 1 98 ? 1.178 -14 -16.406 1 97.81 98 PHE A N 1
ATOM 753 C CA . PHE A 1 98 ? 0.955 -12.562 -16.469 1 97.81 98 PHE A CA 1
ATOM 754 C C . PHE A 1 98 ? 2.135 -11.867 -17.141 1 97.81 98 PHE A C 1
ATOM 756 O O . PHE A 1 98 ? 2.035 -10.703 -17.531 1 97.81 98 PHE A O 1
ATOM 763 N N . VAL A 1 99 ? 3.26 -12.5 -17.172 1 97.56 99 VAL A N 1
ATOM 764 C CA . VAL A 1 99 ? 4.441 -11.953 -17.844 1 97.56 99 VAL A CA 1
ATOM 765 C C . VAL A 1 99 ? 4.965 -12.945 -18.875 1 97.56 99 VAL A C 1
ATOM 767 O O . VAL A 1 99 ? 5.531 -13.977 -18.516 1 97.56 99 VAL A O 1
ATOM 770 N N . VAL A 1 100 ? 4.77 -12.586 -20.094 1 95.19 100 VAL A N 1
ATOM 771 C CA . VAL A 1 100 ? 5.156 -13.477 -21.188 1 95.19 100 VAL A CA 1
ATOM 772 C C . VAL A 1 100 ? 6.262 -12.828 -22.016 1 95.19 100 VAL A C 1
ATOM 774 O O . VAL A 1 100 ? 6.387 -11.602 -22.047 1 95.19 100 VAL A O 1
ATOM 777 N N . ILE A 1 101 ? 7.035 -13.688 -22.578 1 91.94 101 ILE A N 1
ATOM 778 C CA . ILE A 1 101 ? 8.086 -13.234 -23.5 1 91.94 101 ILE A CA 1
ATOM 779 C C . ILE A 1 101 ? 7.508 -13.078 -24.891 1 91.94 101 ILE A C 1
ATOM 781 O O . ILE A 1 101 ? 6.84 -13.977 -25.406 1 91.94 101 ILE A O 1
ATOM 785 N N . PRO A 1 102 ? 7.758 -11.898 -25.359 1 85.44 102 PRO A N 1
ATOM 786 C CA . PRO A 1 102 ? 7.281 -11.734 -26.734 1 85.44 102 PRO A CA 1
ATOM 787 C C . PRO A 1 102 ? 7.766 -12.844 -27.656 1 85.44 102 PRO A C 1
ATOM 789 O O . PRO A 1 102 ? 8.883 -13.344 -27.5 1 85.44 102 PRO A O 1
ATOM 792 N N . LEU A 1 103 ? 6.906 -13.062 -28.641 1 83 103 LEU A N 1
ATOM 793 C CA . LEU A 1 103 ? 7.227 -14.125 -29.578 1 83 103 LEU A CA 1
ATOM 794 C C . LEU A 1 103 ? 8.5 -13.797 -30.359 1 83 103 LEU A C 1
ATOM 796 O O . LEU A 1 103 ? 8.688 -12.656 -30.781 1 83 103 LEU A O 1
ATOM 800 N N . GLY A 1 104 ? 9.43 -14.609 -30.422 1 83.94 104 GLY A N 1
ATOM 801 C CA . GLY A 1 104 ? 10.633 -14.445 -31.234 1 83.94 104 GLY A CA 1
ATOM 802 C C . GLY A 1 104 ? 11.766 -13.781 -30.469 1 83.94 104 GLY A C 1
ATOM 803 O O . GLY A 1 104 ? 12.891 -13.711 -30.969 1 83.94 104 GLY A O 1
ATOM 804 N N . ALA A 1 105 ? 11.453 -13.258 -29.297 1 90.56 105 ALA A N 1
ATOM 805 C CA . ALA A 1 105 ? 12.508 -12.602 -28.531 1 90.56 105 ALA A CA 1
ATOM 806 C C . ALA A 1 105 ? 13.5 -13.625 -27.984 1 90.56 105 ALA A C 1
ATOM 808 O O . ALA A 1 105 ? 13.102 -14.711 -27.547 1 90.56 105 ALA A O 1
ATOM 809 N N . ASN A 1 106 ? 14.797 -13.336 -28.172 1 93.75 106 ASN A N 1
ATOM 810 C CA . ASN A 1 106 ? 15.852 -14.141 -27.562 1 93.75 106 ASN A CA 1
ATOM 811 C C . ASN A 1 106 ? 16.594 -13.367 -26.484 1 93.75 106 ASN A C 1
ATOM 813 O O . ASN A 1 106 ? 16.234 -12.234 -26.172 1 93.75 106 ASN A O 1
ATOM 817 N N . ALA A 1 107 ? 17.562 -14.016 -25.891 1 95.12 107 ALA A N 1
ATOM 818 C CA . ALA A 1 107 ? 18.266 -13.414 -24.75 1 95.12 107 ALA A CA 1
ATOM 819 C C . ALA A 1 107 ? 19.016 -12.156 -25.188 1 95.12 107 ALA A C 1
ATOM 821 O O . ALA A 1 107 ? 19.062 -11.172 -24.438 1 95.12 107 ALA A O 1
ATOM 822 N N . ALA A 1 108 ? 19.516 -12.18 -26.359 1 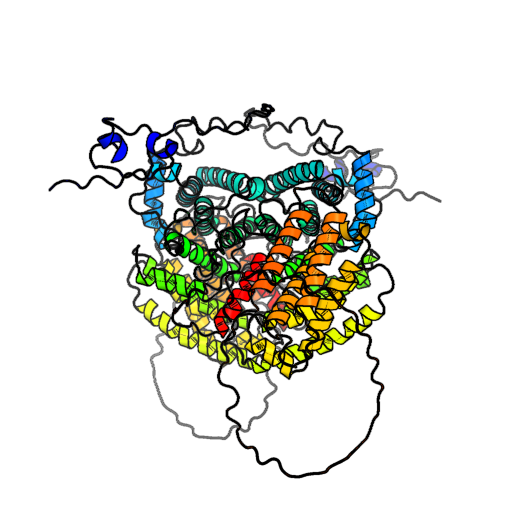92.88 108 ALA A N 1
ATOM 823 C CA . ALA A 1 108 ? 20.266 -11.039 -26.859 1 92.88 108 ALA A CA 1
ATOM 824 C C . ALA A 1 108 ? 19.375 -9.82 -27.062 1 92.88 108 ALA A C 1
ATOM 826 O O . ALA A 1 108 ? 19.734 -8.703 -26.672 1 92.88 108 ALA A O 1
ATOM 827 N N . THR A 1 109 ? 18.266 -10.07 -27.641 1 92.88 109 THR A N 1
ATOM 828 C CA . THR A 1 109 ? 17.328 -8.977 -27.875 1 92.88 109 THR A CA 1
ATOM 829 C C . THR A 1 109 ? 16.828 -8.398 -26.547 1 92.88 109 THR A C 1
ATOM 831 O O . THR A 1 109 ? 16.719 -7.18 -26.406 1 92.88 109 THR A O 1
ATOM 834 N N . LEU A 1 110 ? 16.516 -9.234 -25.609 1 95.12 110 LEU A N 1
ATOM 835 C CA . LEU A 1 110 ? 16.047 -8.773 -24.312 1 95.12 110 LEU A CA 1
ATOM 836 C C . LEU A 1 110 ? 17.141 -8.047 -23.547 1 95.12 110 LEU A C 1
ATOM 838 O O . LEU A 1 110 ? 16.875 -7.102 -22.812 1 95.12 110 LEU A O 1
ATOM 842 N N . ARG A 1 111 ? 18.328 -8.547 -23.734 1 94.69 111 ARG A N 1
ATOM 843 C CA . ARG A 1 111 ? 19.469 -7.895 -23.094 1 94.69 111 ARG A CA 1
ATOM 844 C C . ARG A 1 111 ? 19.578 -6.434 -23.531 1 94.69 111 ARG A C 1
ATOM 846 O O . ARG A 1 111 ? 19.922 -5.566 -22.719 1 94.69 111 ARG A O 1
ATOM 853 N N . GLU A 1 112 ? 19.172 -6.184 -24.656 1 92.19 112 GLU A N 1
ATOM 854 C CA . GLU A 1 112 ? 19.266 -4.836 -25.203 1 92.19 112 GLU A CA 1
ATOM 855 C C . GLU A 1 112 ? 18.031 -4.012 -24.859 1 92.19 112 GLU A C 1
ATOM 857 O O . GLU A 1 112 ? 18.141 -2.846 -24.469 1 92.19 112 GLU A O 1
ATOM 862 N N . GLN A 1 113 ? 16.922 -4.566 -24.938 1 93.06 113 GLN A N 1
ATOM 863 C CA . GLN A 1 113 ? 15.664 -3.814 -24.859 1 93.06 113 GLN A CA 1
ATOM 864 C C . GLN A 1 113 ? 15.148 -3.754 -23.422 1 93.06 113 GLN A C 1
ATOM 866 O O . GLN A 1 113 ? 14.586 -2.742 -23 1 93.06 113 GLN A O 1
ATOM 871 N N . SER A 1 114 ? 15.297 -4.828 -22.719 1 96.31 114 SER A N 1
ATOM 872 C CA . SER A 1 114 ? 14.773 -4.949 -21.359 1 96.31 114 SER A CA 1
ATOM 873 C C . SER A 1 114 ? 15.719 -5.746 -20.469 1 96.31 114 SER A C 1
ATOM 875 O O . SER A 1 114 ? 15.367 -6.82 -19.984 1 96.31 114 SER A O 1
ATOM 877 N N . PRO A 1 115 ? 16.828 -5.172 -20.172 1 96.81 115 PRO A N 1
ATOM 878 C CA . PRO A 1 115 ? 17.875 -5.91 -19.469 1 96.81 115 PRO A CA 1
ATOM 879 C C . PRO A 1 115 ? 17.484 -6.312 -18.062 1 96.81 115 PRO A C 1
ATOM 881 O O . PRO A 1 115 ? 17.891 -7.367 -17.562 1 96.81 115 PRO A O 1
ATOM 884 N N . PHE A 1 116 ? 16.781 -5.504 -17.375 1 98.19 116 PHE A N 1
ATOM 885 C CA . PHE A 1 116 ? 16.359 -5.867 -16.031 1 98.19 116 PHE A CA 1
ATOM 886 C C . PHE A 1 116 ? 15.367 -7.02 -16.062 1 98.19 116 PHE A C 1
ATOM 888 O O . PHE A 1 116 ? 15.438 -7.934 -15.242 1 98.19 116 PHE A O 1
ATOM 895 N N . PHE A 1 117 ? 14.484 -6.969 -16.969 1 97.88 117 PHE A N 1
ATOM 896 C CA . PHE A 1 117 ? 13.531 -8.047 -17.188 1 97.88 117 PHE A CA 1
ATOM 897 C C . PHE A 1 117 ? 14.25 -9.367 -17.453 1 97.88 117 PHE A C 1
ATOM 899 O O . PHE A 1 117 ? 13.945 -10.383 -16.828 1 97.88 117 PHE A O 1
ATOM 906 N N . LEU A 1 118 ? 15.172 -9.281 -18.297 1 98 118 LEU A N 1
ATOM 907 C CA . LEU A 1 118 ? 15.953 -10.477 -18.594 1 98 118 LEU A CA 1
ATOM 908 C C . LEU A 1 118 ? 16.656 -10.992 -17.344 1 98 118 LEU A C 1
ATOM 910 O O . LEU A 1 118 ? 16.656 -12.195 -17.078 1 98 118 LEU A O 1
ATOM 914 N N . LEU A 1 119 ? 17.25 -10.102 -16.594 1 98.12 119 LEU A N 1
ATOM 915 C CA . LEU A 1 119 ? 17.953 -10.461 -15.359 1 98.12 119 LEU A CA 1
ATOM 916 C C . LEU A 1 119 ? 17.016 -11.242 -14.422 1 98.12 119 LEU A C 1
ATOM 918 O O . LEU A 1 119 ? 17.422 -12.266 -13.875 1 98.12 119 LEU A O 1
ATOM 922 N N . CYS A 1 120 ? 15.805 -10.805 -14.258 1 98.19 120 CYS A N 1
ATOM 923 C CA . CYS A 1 120 ? 14.852 -11.438 -13.359 1 98.19 120 CYS A CA 1
ATOM 924 C C . CYS A 1 120 ? 14.406 -12.789 -13.898 1 98.19 120 CYS A C 1
ATOM 926 O O . CYS A 1 120 ? 14.234 -13.742 -13.133 1 98.19 120 CYS A O 1
ATOM 928 N N . ILE A 1 121 ? 14.25 -12.859 -15.211 1 98.19 121 ILE A N 1
ATOM 929 C CA . ILE A 1 121 ? 13.883 -14.117 -15.844 1 98.19 121 ILE A CA 1
ATOM 930 C C . ILE A 1 121 ? 14.984 -15.148 -15.602 1 98.19 121 ILE A C 1
ATOM 932 O O . ILE A 1 121 ? 14.703 -16.281 -15.203 1 98.19 121 ILE A O 1
ATOM 936 N N . LEU A 1 122 ? 16.188 -14.742 -15.844 1 98.12 122 LEU A N 1
ATOM 937 C CA . LEU A 1 122 ? 17.312 -15.648 -15.664 1 98.12 122 LEU A CA 1
ATOM 938 C C . LEU A 1 122 ? 17.438 -16.094 -14.211 1 98.12 122 LEU A C 1
ATOM 940 O O . LEU A 1 122 ? 17.641 -17.281 -13.93 1 98.12 122 LEU A O 1
ATOM 944 N N . THR A 1 123 ? 17.234 -15.188 -13.273 1 96.81 123 THR A N 1
ATOM 945 C CA . THR A 1 123 ? 17.344 -15.492 -11.852 1 96.81 123 THR A CA 1
ATOM 946 C C . THR A 1 123 ? 16.25 -16.469 -11.438 1 96.81 123 THR A C 1
ATOM 948 O O . THR A 1 123 ? 16.516 -17.438 -10.719 1 96.81 123 THR A O 1
ATOM 951 N N . ALA A 1 124 ? 15.047 -16.266 -11.891 1 96.56 124 ALA A N 1
ATOM 952 C CA . ALA A 1 124 ? 13.922 -17.141 -11.547 1 96.56 124 ALA A CA 1
ATOM 953 C C . ALA A 1 124 ? 14.125 -18.547 -12.102 1 96.56 124 ALA A C 1
ATOM 955 O O . ALA A 1 124 ? 13.625 -19.516 -11.531 1 96.56 124 ALA A O 1
ATOM 956 N N . SER A 1 125 ? 14.891 -18.625 -13.195 1 96.81 125 SER A N 1
ATOM 957 C CA . SER A 1 125 ? 15.047 -19.906 -13.875 1 96.81 125 SER A CA 1
ATOM 958 C C . SER A 1 125 ? 16.328 -20.625 -13.438 1 96.81 125 SER A C 1
ATOM 960 O O . SER A 1 125 ? 16.75 -21.594 -14.07 1 96.81 125 SER A O 1
ATOM 962 N N . LEU A 1 126 ? 16.953 -20.156 -12.375 1 94.19 126 LEU A N 1
ATOM 963 C CA . LEU A 1 126 ? 18.203 -20.719 -11.883 1 94.19 126 LEU A CA 1
ATOM 964 C C . LEU A 1 126 ? 17.969 -21.5 -10.586 1 94.19 126 LEU A C 1
ATOM 966 O O . LEU A 1 126 ? 18.859 -21.578 -9.734 1 94.19 126 LEU A O 1
ATOM 970 N N . GLU A 1 127 ? 16.859 -22.062 -10.43 1 87.69 127 GLU A N 1
ATOM 971 C CA . GLU A 1 127 ? 16.547 -22.766 -9.188 1 87.69 127 GLU A CA 1
ATOM 972 C C . GLU A 1 127 ? 17.469 -23.953 -8.969 1 87.69 127 GLU A C 1
ATOM 974 O O . GLU A 1 127 ? 17.656 -24.406 -7.84 1 87.69 127 GLU A O 1
ATOM 979 N N . HIS A 1 128 ? 18.078 -24.453 -10.086 1 86.5 128 HIS A N 1
ATOM 980 C CA . HIS A 1 128 ? 18.984 -25.609 -9.984 1 86.5 128 HIS A CA 1
ATOM 981 C C . HIS A 1 128 ? 20.375 -25.172 -9.547 1 86.5 128 HIS A C 1
ATOM 983 O O . HIS A 1 128 ? 21.219 -26.016 -9.242 1 86.5 128 HIS A O 1
ATOM 989 N N . ASN A 1 129 ? 20.672 -23.906 -9.539 1 89.06 129 ASN A N 1
ATOM 990 C CA . ASN A 1 129 ? 21.938 -23.328 -9.094 1 89.06 129 ASN A CA 1
ATOM 991 C C . ASN A 1 129 ? 21.719 -22.219 -8.078 1 89.06 129 ASN A C 1
ATOM 993 O O . ASN A 1 129 ? 21.719 -21.047 -8.43 1 89.06 129 ASN A O 1
ATOM 997 N N . SER A 1 130 ? 21.672 -22.609 -6.84 1 84.94 130 SER A N 1
ATOM 998 C CA . SER A 1 130 ? 21.281 -21.688 -5.77 1 84.94 130 SER A CA 1
ATOM 999 C C . SER A 1 130 ? 22.344 -20.609 -5.547 1 84.94 130 SER A C 1
ATOM 1001 O O . SER A 1 130 ? 22.016 -19.469 -5.238 1 84.94 130 SER A O 1
ATOM 1003 N N . LYS A 1 131 ? 23.609 -20.984 -5.684 1 86.12 131 LYS A N 1
ATOM 1004 C CA . LYS A 1 131 ? 24.672 -20.016 -5.457 1 86.12 131 LYS A CA 1
ATOM 1005 C C . LYS A 1 131 ? 24.625 -18.875 -6.477 1 86.12 131 LYS A C 1
ATOM 1007 O O . LYS A 1 131 ? 24.656 -17.703 -6.109 1 86.12 131 LYS A O 1
ATOM 1012 N N . LEU A 1 132 ? 24.531 -19.297 -7.715 1 92.5 132 LEU A N 1
ATOM 1013 C CA . LEU A 1 132 ? 24.453 -18.297 -8.773 1 92.5 132 LEU A CA 1
ATOM 1014 C C . LEU A 1 132 ? 23.172 -17.484 -8.656 1 92.5 132 LEU A C 1
ATOM 1016 O O . LEU A 1 132 ? 23.156 -16.281 -8.914 1 92.5 132 LEU A O 1
ATOM 1020 N N . GLN A 1 133 ? 22.094 -18.156 -8.289 1 92.25 133 GLN A N 1
ATOM 1021 C CA . GLN A 1 133 ? 20.812 -17.484 -8.109 1 92.25 133 GLN A CA 1
ATOM 1022 C C . GLN A 1 133 ? 20.906 -16.406 -7.031 1 92.25 133 GLN A C 1
ATOM 1024 O O . GLN A 1 133 ? 20.375 -15.305 -7.199 1 92.25 133 GLN A O 1
ATOM 1029 N N . GLU A 1 134 ? 21.578 -16.656 -5.988 1 87.94 134 GLU A N 1
ATOM 1030 C CA . GLU A 1 134 ? 21.75 -15.695 -4.895 1 87.94 134 GLU A CA 1
ATOM 1031 C C . GLU A 1 134 ? 22.594 -14.508 -5.336 1 87.94 134 GLU A C 1
ATOM 1033 O O . GLU A 1 134 ? 22.328 -13.367 -4.953 1 87.94 134 GLU A O 1
ATOM 1038 N N . GLU A 1 135 ? 23.594 -14.812 -6.066 1 92.56 135 GLU A N 1
ATOM 1039 C CA . GLU A 1 135 ? 24.438 -13.742 -6.582 1 92.56 135 GLU A CA 1
ATOM 1040 C C . GLU A 1 135 ? 23.641 -12.805 -7.492 1 92.56 135 GLU A C 1
ATOM 1042 O O . GLU A 1 135 ? 23.797 -11.586 -7.414 1 92.56 135 GLU A O 1
ATOM 1047 N N . LEU A 1 136 ? 22.859 -13.398 -8.312 1 94.81 136 LEU A N 1
ATOM 1048 C CA . LEU A 1 136 ? 22.062 -12.594 -9.227 1 94.81 136 LEU A CA 1
ATOM 1049 C C . LEU A 1 136 ? 20.984 -11.82 -8.469 1 94.81 136 LEU A C 1
ATOM 1051 O O . LEU A 1 136 ? 20.625 -10.703 -8.859 1 94.81 136 LEU A O 1
ATOM 1055 N N . GLU A 1 137 ? 20.438 -12.414 -7.43 1 92.94 137 GLU A N 1
ATOM 1056 C CA . GLU A 1 137 ? 19.453 -11.703 -6.613 1 92.94 137 GLU A CA 1
ATOM 1057 C C . GLU A 1 137 ? 20.047 -10.43 -6.02 1 92.94 137 GLU A C 1
ATOM 1059 O O . GLU A 1 137 ? 19.359 -9.406 -5.934 1 92.94 137 GLU A O 1
ATOM 1064 N N . LEU A 1 138 ? 21.281 -10.469 -5.59 1 92.69 138 LEU A N 1
ATOM 1065 C CA . LEU A 1 138 ? 21.938 -9.273 -5.102 1 92.69 138 LEU A CA 1
ATOM 1066 C C . LEU A 1 138 ? 22.047 -8.219 -6.203 1 92.69 138 LEU A C 1
ATOM 1068 O O . LEU A 1 138 ? 21.859 -7.027 -5.945 1 92.69 138 LEU A O 1
ATOM 1072 N N . VAL A 1 139 ? 22.375 -8.688 -7.418 1 96.25 139 VAL A N 1
ATOM 1073 C CA . VAL A 1 139 ? 22.438 -7.77 -8.547 1 96.25 139 VAL A CA 1
ATOM 1074 C C . VAL A 1 139 ? 21.062 -7.125 -8.773 1 96.25 139 VAL A C 1
ATOM 1076 O O . VAL A 1 139 ? 20.969 -5.926 -9.047 1 96.25 139 VAL A O 1
ATOM 1079 N N . ILE A 1 140 ? 19.969 -7.883 -8.633 1 96.38 140 ILE A N 1
ATOM 1080 C CA . ILE A 1 140 ? 18.609 -7.371 -8.789 1 96.38 140 ILE A CA 1
ATOM 1081 C C . ILE A 1 140 ? 18.344 -6.285 -7.754 1 96.38 140 ILE A C 1
ATOM 1083 O O . ILE A 1 140 ? 17.828 -5.215 -8.086 1 96.38 140 ILE A O 1
ATOM 1087 N N . ARG A 1 141 ? 18.703 -6.492 -6.527 1 94.5 141 ARG A N 1
ATOM 1088 C CA . ARG A 1 141 ? 18.484 -5.504 -5.477 1 94.5 141 ARG A CA 1
ATOM 1089 C C . ARG A 1 141 ? 19.234 -4.211 -5.777 1 94.5 141 ARG A C 1
ATOM 1091 O O . ARG A 1 141 ? 18.688 -3.119 -5.59 1 94.5 141 ARG A O 1
ATOM 1098 N N . LYS A 1 142 ? 20.406 -4.375 -6.266 1 96.19 142 LYS A N 1
ATOM 1099 C CA . LYS A 1 142 ? 21.203 -3.197 -6.598 1 96.19 142 LYS A CA 1
ATOM 1100 C C . LYS A 1 142 ? 20.594 -2.422 -7.758 1 96.19 142 LYS A C 1
ATOM 1102 O O . LYS A 1 142 ? 20.547 -1.19 -7.734 1 96.19 142 LYS A O 1
ATOM 1107 N N . GLU A 1 143 ? 20.125 -3.148 -8.711 1 97.19 143 GLU A N 1
ATOM 1108 C CA . GLU A 1 143 ? 19.469 -2.492 -9.844 1 97.19 143 GLU A CA 1
ATOM 1109 C C . GLU A 1 143 ? 18.203 -1.775 -9.406 1 97.19 143 GLU A C 1
ATOM 1111 O O . GLU A 1 143 ? 17.938 -0.653 -9.844 1 97.19 143 GLU A O 1
ATOM 1116 N N . V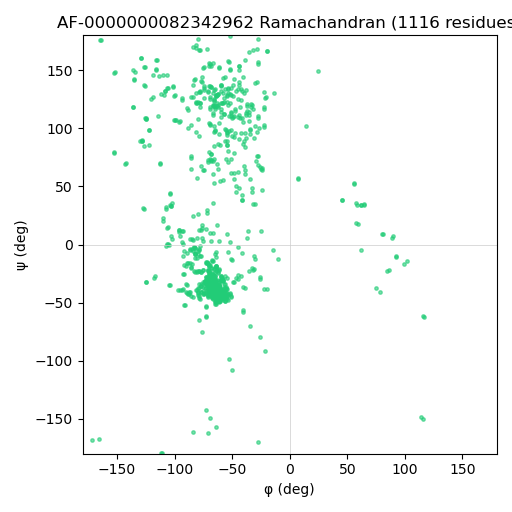AL A 1 144 ? 17.406 -2.414 -8.609 1 97 144 VAL A N 1
ATOM 1117 C CA . VAL A 1 144 ? 16.188 -1.802 -8.102 1 97 144 VAL A CA 1
ATOM 1118 C C . VAL A 1 144 ? 16.531 -0.536 -7.316 1 97 144 VAL A C 1
ATOM 1120 O O . VAL A 1 144 ? 15.914 0.512 -7.52 1 97 144 VAL A O 1
ATOM 1123 N N . ALA A 1 145 ? 17.5 -0.63 -6.484 1 96.5 145 ALA A N 1
ATOM 1124 C CA . ALA A 1 145 ? 17.938 0.505 -5.68 1 96.5 145 ALA A CA 1
ATOM 1125 C C . ALA A 1 145 ? 18.391 1.663 -6.562 1 96.5 145 ALA A C 1
ATOM 1127 O O . ALA A 1 145 ? 17.969 2.803 -6.375 1 96.5 145 ALA A O 1
ATOM 1128 N N . ASN A 1 146 ? 19.172 1.361 -7.539 1 95.94 146 ASN A N 1
ATOM 1129 C CA . ASN A 1 146 ? 19.781 2.396 -8.367 1 95.94 146 ASN A CA 1
ATOM 1130 C C . ASN A 1 146 ? 18.766 2.998 -9.344 1 95.94 146 ASN A C 1
ATOM 1132 O O . ASN A 1 146 ? 18.688 4.219 -9.477 1 95.94 146 ASN A O 1
ATOM 1136 N N . ARG A 1 147 ? 18 2.158 -9.906 1 96.31 147 ARG A N 1
ATOM 1137 C CA . ARG A 1 147 ? 17.156 2.633 -10.992 1 96.31 147 ARG A CA 1
ATOM 1138 C C . ARG A 1 147 ? 15.828 3.17 -10.453 1 96.31 147 ARG A C 1
ATOM 1140 O O . ARG A 1 147 ? 15.375 4.234 -10.875 1 96.31 147 ARG A O 1
ATOM 1147 N N . ILE A 1 148 ? 15.211 2.518 -9.531 1 94.88 148 ILE A N 1
ATOM 1148 C CA . ILE A 1 148 ? 13.875 2.891 -9.078 1 94.88 148 ILE A CA 1
ATOM 1149 C C . ILE A 1 148 ? 13.977 3.938 -7.973 1 94.88 148 ILE A C 1
ATOM 1151 O O . ILE A 1 148 ? 13.219 4.91 -7.957 1 94.88 148 ILE A O 1
ATOM 1155 N N . VAL A 1 149 ? 14.914 3.809 -7.059 1 93.69 149 VAL A N 1
ATOM 1156 C CA . VAL A 1 149 ? 14.953 4.68 -5.887 1 93.69 149 VAL A CA 1
ATOM 1157 C C . VAL A 1 149 ? 15.836 5.891 -6.172 1 93.69 149 VAL A C 1
ATOM 1159 O O . VAL A 1 149 ? 15.383 7.035 -6.062 1 93.69 149 VAL A O 1
ATOM 1162 N N . VAL A 1 150 ? 17.031 5.629 -6.621 1 93.06 150 VAL A N 1
ATOM 1163 C CA . VAL A 1 150 ? 17.938 6.742 -6.852 1 93.06 150 VAL A CA 1
ATOM 1164 C C . VAL A 1 150 ? 17.594 7.438 -8.164 1 93.06 150 VAL A C 1
ATOM 1166 O O . VAL A 1 150 ? 17.453 8.664 -8.211 1 93.06 150 VAL A O 1
ATOM 1169 N N . GLY A 1 151 ? 17.375 6.629 -9.195 1 90.56 151 GLY A N 1
ATOM 1170 C CA . GLY A 1 151 ? 17.156 7.172 -10.523 1 90.56 151 GLY A CA 1
ATOM 1171 C C . GLY A 1 151 ? 15.711 7.531 -10.797 1 90.56 151 GLY A C 1
ATOM 1172 O O . GLY A 1 151 ? 15.406 8.188 -11.797 1 90.56 151 GLY A O 1
ATOM 1173 N N . ILE A 1 152 ? 14.781 7.059 -10.023 1 89.25 152 ILE A N 1
ATOM 1174 C CA . ILE A 1 152 ? 13.344 7.301 -10.125 1 89.25 152 ILE A CA 1
ATOM 1175 C C . ILE A 1 152 ? 12.844 6.867 -11.5 1 89.25 152 ILE A C 1
ATOM 1177 O O . ILE A 1 152 ? 12.016 7.547 -12.109 1 89.25 152 ILE A O 1
ATOM 1181 N N . GLU A 1 153 ? 13.414 5.832 -12 1 91.69 153 GLU A N 1
ATOM 1182 C CA . GLU A 1 153 ? 13.008 5.309 -13.305 1 91.69 153 GLU A CA 1
ATOM 1183 C C . GLU A 1 153 ? 11.703 4.535 -13.203 1 91.69 153 GLU A C 1
ATOM 1185 O O . GLU A 1 153 ? 11.453 3.84 -12.219 1 91.69 153 GLU A O 1
ATOM 1190 N N . ARG A 1 154 ? 10.883 4.758 -14.258 1 91.31 154 ARG A N 1
ATOM 1191 C CA . ARG A 1 154 ? 9.633 4.012 -14.398 1 91.31 154 ARG A CA 1
ATOM 1192 C C . ARG A 1 154 ? 9.438 3.547 -15.836 1 91.31 154 ARG A C 1
ATOM 1194 O O . ARG A 1 154 ? 9.391 4.363 -16.75 1 91.31 154 ARG A O 1
ATOM 1201 N N . ASN A 1 155 ? 9.391 2.258 -15.977 1 93.56 155 ASN A N 1
ATOM 1202 C CA . ASN A 1 155 ? 9.148 1.727 -17.312 1 93.56 155 ASN A CA 1
ATOM 1203 C C . ASN A 1 155 ? 8.742 0.255 -17.266 1 93.56 155 ASN A C 1
ATOM 1205 O O . ASN A 1 155 ? 8.766 -0.367 -16.203 1 93.56 155 ASN A O 1
ATOM 1209 N N . MET A 1 156 ? 8.43 -0.302 -18.328 1 95.94 156 MET A N 1
ATOM 1210 C CA . MET A 1 156 ? 7.91 -1.665 -18.422 1 95.94 156 MET A CA 1
ATOM 1211 C C . MET A 1 156 ? 9.016 -2.682 -18.172 1 95.94 156 MET A C 1
ATOM 1213 O O . MET A 1 156 ? 8.758 -3.779 -17.672 1 95.94 156 MET A O 1
ATOM 1217 N N . ASP A 1 157 ? 10.25 -2.352 -18.547 1 97.31 157 ASP A N 1
ATOM 1218 C CA . ASP A 1 157 ? 11.383 -3.215 -18.234 1 97.31 157 ASP A CA 1
ATOM 1219 C C . ASP A 1 157 ? 11.453 -3.514 -16.734 1 97.31 157 ASP A C 1
ATOM 1221 O O . ASP A 1 157 ? 11.492 -4.68 -16.328 1 97.31 157 ASP A O 1
ATOM 1225 N N . LEU A 1 158 ? 11.328 -2.492 -15.945 1 97.88 158 LEU A N 1
ATOM 1226 C CA . LEU A 1 158 ? 11.398 -2.611 -14.492 1 97.88 158 LEU A CA 1
ATOM 1227 C C . LEU A 1 158 ? 10.156 -3.312 -13.953 1 97.88 158 LEU A C 1
ATOM 1229 O O . LEU A 1 158 ? 10.266 -4.191 -13.094 1 97.88 158 LEU A O 1
ATOM 1233 N N . LEU A 1 159 ? 9 -2.967 -14.438 1 98.31 159 LEU A N 1
ATOM 1234 C CA . LEU A 1 159 ? 7.762 -3.527 -13.922 1 98.31 159 LEU A CA 1
ATOM 1235 C C . LEU A 1 159 ? 7.684 -5.027 -14.188 1 98.31 159 LEU A C 1
ATOM 1237 O O . LEU A 1 159 ? 7.414 -5.812 -13.281 1 98.31 159 LEU A O 1
ATOM 1241 N N . GLN A 1 160 ? 7.949 -5.41 -15.383 1 98.38 160 GLN A N 1
ATOM 1242 C CA . GLN A 1 160 ? 7.891 -6.824 -15.727 1 98.38 160 GLN A CA 1
ATOM 1243 C C . GLN A 1 160 ? 8.945 -7.625 -14.969 1 98.38 160 GLN A C 1
ATOM 1245 O O . GLN A 1 160 ? 8.68 -8.734 -14.508 1 98.38 160 GLN A O 1
ATOM 1250 N N . GLY A 1 161 ? 10.109 -7.039 -14.891 1 98.5 161 GLY A N 1
ATOM 1251 C CA . GLY A 1 161 ? 11.133 -7.688 -14.094 1 98.5 161 GLY A CA 1
ATOM 1252 C C . GLY A 1 161 ? 10.719 -7.895 -12.648 1 98.5 161 GLY A C 1
ATOM 1253 O O . GLY A 1 161 ? 10.875 -8.992 -12.102 1 98.5 161 GLY A O 1
ATOM 1254 N N . LEU A 1 162 ? 10.141 -6.898 -12.039 1 98.31 162 LEU A N 1
ATOM 1255 C CA . LEU A 1 162 ? 9.695 -6.98 -10.648 1 98.31 162 LEU A CA 1
ATOM 1256 C C . LEU A 1 162 ? 8.602 -8.031 -10.484 1 98.31 162 LEU A C 1
ATOM 1258 O O . LEU A 1 162 ? 8.562 -8.742 -9.484 1 98.31 162 LEU A O 1
ATOM 1262 N N . LEU A 1 163 ? 7.754 -8.102 -11.414 1 98.5 163 LEU A N 1
ATOM 1263 C CA . LEU A 1 163 ? 6.676 -9.094 -11.367 1 98.5 163 LEU A CA 1
ATOM 1264 C C . LEU A 1 163 ? 7.238 -10.508 -11.398 1 98.5 163 LEU A C 1
ATOM 1266 O O . LEU A 1 163 ? 6.82 -11.359 -10.609 1 98.5 163 LEU A O 1
ATOM 1270 N N . VAL A 1 164 ? 8.18 -10.719 -12.297 1 98.38 164 VAL A N 1
ATOM 1271 C CA . VAL A 1 164 ? 8.789 -12.039 -12.383 1 98.38 164 VAL A CA 1
ATOM 1272 C C . VAL A 1 164 ? 9.539 -12.352 -11.094 1 98.38 164 VAL A C 1
ATOM 1274 O O . VAL A 1 164 ? 9.391 -13.438 -10.531 1 98.38 164 VAL A O 1
ATOM 1277 N N . HIS A 1 165 ? 10.297 -11.406 -10.648 1 97.06 165 HIS A N 1
ATOM 1278 C CA . HIS A 1 165 ? 11.039 -11.609 -9.406 1 97.06 165 HIS A CA 1
ATOM 1279 C C . HIS A 1 165 ? 10.094 -11.875 -8.242 1 97.06 165 HIS A C 1
ATOM 1281 O O . HIS A 1 165 ? 10.359 -12.742 -7.406 1 97.06 165 HIS A O 1
ATOM 1287 N N . GLY A 1 166 ? 9.008 -11.156 -8.188 1 95.06 166 GLY A N 1
ATOM 1288 C CA . GLY A 1 166 ? 8.016 -11.352 -7.145 1 95.06 166 GLY A CA 1
ATOM 1289 C C . GLY A 1 166 ? 7.324 -12.703 -7.227 1 95.06 166 GLY A C 1
ATOM 1290 O O . GLY A 1 166 ? 7.016 -13.312 -6.199 1 95.06 166 GLY A O 1
ATOM 1291 N N . ALA A 1 167 ? 7.137 -13.18 -8.391 1 96.75 167 ALA A N 1
ATOM 1292 C CA . ALA A 1 167 ? 6.453 -14.453 -8.594 1 96.75 167 ALA A CA 1
ATOM 1293 C C . ALA A 1 167 ? 7.297 -15.617 -8.094 1 96.75 167 ALA A C 1
ATOM 1295 O O . ALA A 1 167 ? 6.762 -16.656 -7.695 1 96.75 167 ALA A O 1
ATOM 1296 N N . TRP A 1 168 ? 8.594 -15.445 -8.07 1 95.19 168 TRP A N 1
ATOM 1297 C CA . TRP A 1 168 ? 9.453 -16.531 -7.609 1 95.19 168 TRP A CA 1
ATOM 1298 C C . TRP A 1 168 ? 10.383 -16.062 -6.5 1 95.19 168 TRP A C 1
ATOM 1300 O O . TRP A 1 168 ? 11.508 -16.562 -6.375 1 95.19 168 TRP A O 1
ATOM 1310 N N . TYR A 1 169 ? 9.93 -15.141 -5.758 1 90.38 169 TYR A N 1
ATOM 1311 C CA . TYR A 1 169 ? 10.766 -14.562 -4.711 1 90.38 169 TYR A CA 1
ATOM 1312 C C . TYR A 1 169 ? 11 -15.562 -3.584 1 90.38 169 TYR A C 1
ATOM 1314 O O . TYR A 1 169 ? 11.922 -15.406 -2.785 1 90.38 169 TYR A O 1
ATOM 1322 N N . HIS A 1 170 ? 10.211 -16.578 -3.473 1 86.19 170 HIS A N 1
ATOM 1323 C CA . HIS A 1 170 ? 10.328 -17.531 -2.373 1 86.19 170 HIS A CA 1
ATOM 1324 C C . HIS A 1 170 ? 11.68 -18.219 -2.381 1 86.19 170 HIS A C 1
ATOM 1326 O O . HIS A 1 170 ? 12.148 -18.703 -1.345 1 86.19 170 HIS A O 1
ATOM 1332 N N . TYR A 1 171 ? 12.312 -18.234 -3.453 1 86.12 171 TYR A N 1
ATOM 1333 C CA . TYR A 1 171 ? 13.633 -18.844 -3.52 1 86.12 171 TYR A CA 1
ATOM 1334 C C . TYR A 1 171 ? 14.672 -17.984 -2.793 1 86.12 171 TYR A C 1
ATOM 1336 O O . TYR A 1 171 ? 15.781 -18.453 -2.52 1 86.12 171 TYR A O 1
ATOM 1344 N N . HIS A 1 172 ? 14.336 -16.828 -2.553 1 79.62 172 HIS A N 1
ATOM 1345 C CA . HIS A 1 172 ? 15.281 -15.93 -1.911 1 79.62 172 HIS A CA 1
ATOM 1346 C C . HIS A 1 172 ? 14.859 -15.609 -0.481 1 79.62 172 HIS A C 1
ATOM 1348 O O . HIS A 1 172 ? 15.25 -14.578 0.072 1 79.62 172 HIS A O 1
ATOM 1354 N N . TRP A 1 173 ? 14.07 -16.453 -0.017 1 65 173 TRP A N 1
ATOM 1355 C CA . TRP A 1 173 ? 13.406 -16.234 1.261 1 65 173 TRP A CA 1
ATOM 1356 C C . TRP A 1 173 ? 14.398 -16.312 2.416 1 65 173 TRP A C 1
ATOM 1358 O O . TRP A 1 173 ? 14.086 -15.914 3.541 1 65 173 TRP A O 1
ATOM 1368 N N . LYS A 1 174 ? 15.562 -17.094 2.113 1 54.94 174 LYS A N 1
ATOM 1369 C CA . LYS A 1 174 ? 16.422 -17.359 3.264 1 54.94 174 LYS A CA 1
ATOM 1370 C C . LYS A 1 174 ? 16.188 -16.344 4.375 1 54.94 174 LYS A C 1
ATOM 1372 O O . LYS A 1 174 ? 15.984 -16.719 5.535 1 54.94 174 LYS A O 1
ATOM 1377 N N . THR A 1 175 ? 16.953 -15.297 4.34 1 46.03 175 THR A N 1
ATOM 1378 C CA . THR A 1 175 ? 17.234 -14.516 5.539 1 46.03 175 THR A CA 1
ATOM 1379 C C . THR A 1 175 ? 16.062 -13.586 5.859 1 46.03 175 THR A C 1
ATOM 1381 O O . THR A 1 175 ? 15.766 -13.336 7.027 1 46.03 175 THR A O 1
ATOM 1384 N N . TYR A 1 176 ? 15.648 -12.492 5.004 1 46.09 176 TYR A N 1
ATOM 1385 C CA . TYR A 1 176 ? 14.797 -11.414 5.508 1 46.09 176 TYR A CA 1
ATOM 1386 C C . TYR A 1 176 ? 13.516 -11.305 4.688 1 46.09 176 TYR A C 1
ATOM 1388 O O . TYR A 1 176 ? 13.547 -10.891 3.527 1 46.09 176 TYR A O 1
ATOM 1396 N N . HIS A 1 177 ? 12.25 -12.219 5.051 1 53.94 177 HIS A N 1
ATOM 1397 C CA . HIS A 1 177 ? 10.875 -12.227 4.566 1 53.94 177 HIS A CA 1
ATOM 1398 C C . HIS A 1 177 ? 10.391 -10.812 4.27 1 53.94 177 HIS A C 1
ATOM 1400 O O . HIS A 1 177 ? 9.641 -10.594 3.318 1 53.94 177 HIS A O 1
ATOM 1406 N N . THR A 1 178 ? 10.969 -9.977 4.832 1 61.56 178 THR A N 1
ATOM 1407 C CA . THR A 1 178 ? 10.461 -8.609 4.879 1 61.56 178 THR A CA 1
ATOM 1408 C C . THR A 1 178 ? 10.711 -7.895 3.555 1 61.56 178 THR A C 1
ATOM 1410 O O . THR A 1 178 ? 9.945 -7.008 3.168 1 61.56 178 THR A O 1
ATOM 1413 N N . HIS A 1 179 ? 11.539 -8.602 2.674 1 79.19 179 HIS A N 1
ATOM 1414 C CA . HIS A 1 179 ? 11.906 -7.793 1.516 1 79.19 179 HIS A CA 1
ATOM 1415 C C . HIS A 1 179 ? 10.922 -8 0.37 1 79.19 179 HIS A C 1
ATOM 1417 O O . HIS A 1 179 ? 10.734 -7.109 -0.464 1 79.19 179 HIS A O 1
ATOM 1423 N N . MET A 1 180 ? 10.297 -9.195 0.403 1 83.69 180 MET A N 1
ATOM 1424 C CA . MET A 1 180 ? 9.328 -9.453 -0.66 1 83.69 180 MET A CA 1
ATOM 1425 C C . MET A 1 180 ? 8.195 -8.438 -0.631 1 83.69 180 MET A C 1
ATOM 1427 O O . MET A 1 180 ? 7.785 -7.93 -1.677 1 83.69 180 MET A O 1
ATOM 1431 N N . TYR A 1 181 ? 7.727 -8.164 0.504 1 86.44 181 TYR A N 1
ATOM 1432 C CA . TYR A 1 181 ? 6.617 -7.223 0.619 1 86.44 181 TYR A CA 1
ATOM 1433 C C . TYR A 1 181 ? 7.055 -5.816 0.233 1 86.44 181 TYR A C 1
ATOM 1435 O O . TYR A 1 181 ? 6.27 -5.047 -0.33 1 86.44 181 TYR A O 1
ATOM 1443 N N . MET A 1 182 ? 8.305 -5.52 0.551 1 90.31 182 MET A N 1
ATOM 1444 C CA . MET A 1 182 ? 8.867 -4.246 0.109 1 90.31 182 MET A CA 1
ATOM 1445 C C . MET A 1 182 ? 8.875 -4.156 -1.413 1 90.31 182 MET A C 1
ATOM 1447 O O . MET A 1 182 ? 8.406 -3.168 -1.984 1 90.31 182 MET A O 1
ATOM 1451 N N . LEU A 1 183 ? 9.32 -5.184 -2.025 1 91.88 183 LEU A N 1
ATOM 1452 C CA . LEU A 1 183 ? 9.391 -5.215 -3.482 1 91.88 183 LEU A CA 1
ATOM 1453 C C . LEU A 1 183 ? 8 -5.188 -4.098 1 91.88 183 LEU A C 1
ATOM 1455 O O . LEU A 1 183 ? 7.793 -4.578 -5.152 1 91.88 183 LEU A O 1
ATOM 1459 N N . LEU A 1 184 ? 7.129 -5.836 -3.453 1 92.69 184 LEU A N 1
ATOM 1460 C CA . LEU A 1 184 ? 5.758 -5.859 -3.953 1 92.69 184 LEU A CA 1
ATOM 1461 C C . LEU A 1 184 ? 5.141 -4.465 -3.906 1 92.69 184 LEU A C 1
ATOM 1463 O O . LEU A 1 184 ? 4.461 -4.051 -4.852 1 92.69 184 LEU A O 1
ATOM 1467 N N . GLN A 1 185 ? 5.395 -3.779 -2.879 1 91.81 185 GLN A N 1
ATOM 1468 C CA . GLN A 1 185 ? 4.906 -2.408 -2.787 1 91.81 185 GLN A CA 1
ATOM 1469 C C . GLN A 1 185 ? 5.543 -1.523 -3.855 1 91.81 185 GLN A C 1
ATOM 1471 O O . GLN A 1 185 ? 4.875 -0.666 -4.438 1 91.81 185 GLN A O 1
ATOM 1476 N N . MET A 1 186 ? 6.773 -1.73 -4.039 1 93.62 186 MET A N 1
ATOM 1477 C CA . MET A 1 186 ? 7.445 -0.982 -5.098 1 93.62 186 MET A CA 1
ATOM 1478 C C . MET A 1 186 ? 6.844 -1.312 -6.461 1 93.62 186 MET A C 1
ATOM 1480 O O . MET A 1 186 ? 6.676 -0.427 -7.301 1 93.62 186 MET A O 1
ATOM 1484 N N . THR A 1 187 ? 6.52 -2.582 -6.637 1 95.69 187 THR A N 1
ATOM 1485 C CA . THR A 1 187 ? 5.887 -3.006 -7.879 1 95.69 187 THR A CA 1
ATOM 1486 C C . THR A 1 187 ? 4.543 -2.305 -8.07 1 95.69 187 THR A C 1
ATOM 1488 O O . THR A 1 187 ? 4.234 -1.827 -9.164 1 95.69 187 THR A O 1
ATOM 1491 N N . LEU A 1 188 ? 3.832 -2.227 -7.039 1 93.38 188 LEU A N 1
ATOM 1492 C CA . LEU A 1 188 ? 2.543 -1.544 -7.059 1 93.38 188 LEU A CA 1
ATOM 1493 C C . LEU A 1 188 ? 2.711 -0.077 -7.438 1 93.38 188 LEU A C 1
ATOM 1495 O O . LEU A 1 188 ? 1.945 0.45 -8.25 1 93.38 188 LEU A O 1
ATOM 1499 N N . MET A 1 189 ? 3.678 0.529 -6.898 1 91.25 189 MET A N 1
ATOM 1500 C CA . MET A 1 189 ? 3.893 1.949 -7.16 1 91.25 189 MET A CA 1
ATOM 1501 C C . MET A 1 189 ? 4.355 2.172 -8.594 1 91.25 189 MET A C 1
ATOM 1503 O O . MET A 1 189 ? 3.957 3.146 -9.242 1 91.25 189 MET A O 1
ATOM 1507 N N . VAL A 1 190 ? 5.215 1.284 -9.094 1 93.44 190 VAL A N 1
ATOM 1508 C CA . VAL A 1 190 ? 5.641 1.395 -10.484 1 93.44 190 VAL A CA 1
ATOM 1509 C C . VAL A 1 190 ? 4.43 1.243 -11.406 1 93.44 190 VAL A C 1
ATOM 1511 O O . VAL A 1 190 ? 4.301 1.973 -12.391 1 93.44 190 VAL A O 1
ATOM 1514 N N . THR A 1 191 ? 3.555 0.382 -11.078 1 93 191 THR A N 1
ATOM 1515 C CA . THR A 1 191 ? 2.334 0.182 -11.852 1 93 191 THR A CA 1
ATOM 1516 C C . THR A 1 191 ? 1.49 1.453 -11.867 1 93 191 THR A C 1
ATOM 1518 O O . THR A 1 191 ? 1.003 1.867 -12.922 1 93 191 THR A O 1
ATOM 1521 N N . ALA A 1 192 ? 1.346 2.02 -10.742 1 86 192 ALA A N 1
ATOM 1522 C CA . ALA A 1 192 ? 0.555 3.24 -10.617 1 86 192 ALA A CA 1
ATOM 1523 C C . ALA A 1 192 ? 1.226 4.406 -11.344 1 86 192 ALA A C 1
ATOM 1525 O O . ALA A 1 192 ? 0.557 5.199 -12.008 1 86 192 ALA A O 1
ATOM 1526 N N . ASP A 1 193 ? 2.547 4.438 -11.18 1 83.31 193 ASP A N 1
ATOM 1527 C CA . ASP A 1 193 ? 3.299 5.527 -11.797 1 83.31 193 ASP A CA 1
ATOM 1528 C C . ASP A 1 193 ? 3.223 5.457 -13.32 1 83.31 193 ASP A C 1
ATOM 1530 O O . ASP A 1 193 ? 3.281 6.488 -14 1 83.31 193 ASP A O 1
ATOM 1534 N N . LEU A 1 194 ? 3.086 4.281 -13.789 1 87.12 194 LEU A N 1
ATOM 1535 C CA . LEU A 1 194 ? 2.916 4.09 -15.227 1 87.12 194 LEU A CA 1
ATOM 1536 C C . LEU A 1 194 ? 1.459 4.285 -15.633 1 87.12 194 LEU A C 1
ATOM 1538 O O . LEU A 1 194 ? 1.112 4.141 -16.797 1 87.12 194 LEU A O 1
ATOM 1542 N N . CYS A 1 195 ? 0.573 4.547 -14.695 1 81.44 195 CYS A N 1
ATOM 1543 C CA . CYS A 1 195 ? -0.848 4.82 -14.875 1 81.44 195 CYS A CA 1
ATOM 1544 C C . CYS A 1 195 ? -1.559 3.625 -15.5 1 81.44 195 CYS A C 1
ATOM 1546 O O . CYS A 1 195 ? -2.451 3.793 -16.328 1 81.44 195 CYS A O 1
ATOM 1548 N N . LEU A 1 196 ? -1.082 2.486 -15.148 1 89 196 LEU A N 1
ATOM 1549 C CA . LEU A 1 196 ? -1.697 1.298 -15.734 1 89 196 LEU A CA 1
ATOM 1550 C C . LEU A 1 196 ? -3.012 0.97 -15.031 1 89 196 LEU A C 1
ATOM 1552 O O . LEU A 1 196 ? -3.846 0.244 -15.578 1 89 196 LEU A O 1
ATOM 1556 N N . ASP A 1 197 ? -3.141 1.409 -13.883 1 81.56 197 ASP A N 1
ATOM 1557 C CA . ASP A 1 197 ? -4.32 1.096 -13.078 1 81.56 197 ASP A CA 1
ATOM 1558 C C . ASP A 1 197 ? -5.484 2.014 -13.43 1 81.56 197 ASP A C 1
ATOM 1560 O O . ASP A 1 197 ? -6.578 1.881 -12.875 1 81.56 197 ASP A O 1
ATOM 1564 N N . LYS A 1 198 ? -5.238 2.936 -14.305 1 72.44 198 LYS A N 1
ATOM 1565 C CA . LYS A 1 198 ? -6.281 3.875 -14.703 1 72.44 198 LYS A CA 1
ATOM 1566 C C . LYS A 1 198 ? -6.805 3.551 -16.109 1 72.44 198 LYS A C 1
ATOM 1568 O O . LYS A 1 198 ? -6.043 3.115 -16.969 1 72.44 198 LYS A O 1
ATOM 1573 N N . GLN A 1 199 ? -8.117 3.553 -16.281 1 56.16 199 GLN A N 1
ATOM 1574 C CA . GLN A 1 199 ? -8.688 3.334 -17.609 1 56.16 199 GLN A CA 1
ATOM 1575 C C . GLN A 1 199 ? -8.312 4.469 -18.562 1 56.16 199 GLN A C 1
ATOM 1577 O O . GLN A 1 199 ? -8.289 5.637 -18.172 1 56.16 199 GLN A O 1
ATOM 1582 N N . GLU A 1 200 ? -7.543 4.066 -19.688 1 49.59 200 GLU A N 1
ATOM 1583 C CA . GLU A 1 200 ? -7.035 4.949 -20.734 1 49.59 200 GLU A CA 1
ATOM 1584 C C . GLU A 1 200 ? -8.07 6.004 -21.109 1 49.59 200 GLU A C 1
ATOM 1586 O O . GLU A 1 200 ? -7.723 7.141 -21.438 1 49.59 200 GLU A O 1
ATOM 1591 N N . SER A 1 201 ? -9.219 5.488 -21.516 1 42.03 201 SER A N 1
ATOM 1592 C CA . SER A 1 201 ? -10.117 6.465 -22.125 1 42.03 201 SER A CA 1
ATOM 1593 C C . SER A 1 201 ? -10.125 7.773 -21.344 1 42.03 201 SER A C 1
ATOM 1595 O O . SER A 1 201 ? -10.516 8.82 -21.875 1 42.03 201 SER A O 1
ATOM 1597 N N . PHE A 1 202 ? -9.852 7.664 -20.156 1 39.25 202 PHE A N 1
ATOM 1598 C CA . PHE A 1 202 ? -10.062 8.922 -19.453 1 39.25 202 PHE A CA 1
ATOM 1599 C C . PHE A 1 202 ? -8.758 9.703 -19.344 1 39.25 202 PHE A C 1
ATOM 1601 O O . PHE A 1 202 ? -8.594 10.516 -18.422 1 39.25 202 PHE A O 1
ATOM 1608 N N . ARG A 1 203 ? -7.73 9.172 -20.047 1 39.06 203 ARG A N 1
ATOM 1609 C CA . ARG A 1 203 ? -6.582 10.07 -20.109 1 39.06 203 ARG A CA 1
ATOM 1610 C C . ARG A 1 203 ? -7 11.461 -20.578 1 39.06 203 ARG A C 1
ATOM 1612 O O . ARG A 1 203 ? -7.77 11.594 -21.531 1 39.06 203 ARG A O 1
ATOM 1619 N N . MET A 1 204 ? -6.996 12.344 -19.906 1 37.38 204 MET A N 1
ATOM 1620 C CA . MET A 1 204 ? -7.266 13.727 -20.297 1 37.38 204 MET A CA 1
ATOM 1621 C C . MET A 1 204 ? -6.742 14.016 -21.688 1 37.38 204 MET A C 1
ATOM 1623 O O . MET A 1 204 ? -5.574 13.75 -21.984 1 37.38 204 MET A O 1
ATOM 1627 N N . GLN A 1 205 ? -7.445 14.008 -22.781 1 32.56 205 GLN A N 1
ATOM 1628 C CA . GLN A 1 205 ? -7.066 14.773 -23.969 1 32.56 205 GLN A CA 1
ATOM 1629 C C . GLN A 1 205 ? -6.32 16.047 -23.594 1 32.56 205 GLN A C 1
ATOM 1631 O O . GLN A 1 205 ? -6.828 16.859 -22.812 1 32.56 205 GLN A O 1
ATOM 1636 N N . THR A 1 206 ? -5.07 16.062 -23.516 1 33.94 206 THR A N 1
ATOM 1637 C CA . THR A 1 206 ? -4.289 17.297 -23.453 1 33.94 206 THR A CA 1
ATOM 1638 C C . THR A 1 206 ? -5.031 18.453 -24.125 1 33.94 206 THR A C 1
ATOM 1640 O O . THR A 1 206 ? -5.508 18.312 -25.25 1 33.94 206 THR A O 1
ATOM 1643 N N . ILE A 1 207 ? -5.641 19.281 -23.547 1 30.89 207 ILE A N 1
ATOM 1644 C CA . ILE A 1 207 ? -6.086 20.5 -24.219 1 30.89 207 ILE A CA 1
ATOM 1645 C C . ILE A 1 207 ? -4.973 21.031 -25.125 1 30.89 207 ILE A C 1
ATOM 1647 O O . ILE A 1 207 ? -3.881 21.344 -24.656 1 30.89 207 ILE A O 1
ATOM 1651 N N . PRO A 1 208 ? -5.066 20.969 -26.531 1 30.22 208 PRO A N 1
ATOM 1652 C CA . PRO A 1 208 ? -4.082 21.672 -27.344 1 30.22 208 PRO A CA 1
ATOM 1653 C C . PRO A 1 208 ? -3.922 23.141 -26.938 1 30.22 208 PRO A C 1
ATOM 1655 O O . PRO A 1 208 ? -4.906 23.797 -26.609 1 30.22 208 PRO A O 1
ATOM 1658 N N . ALA A 1 209 ? -2.881 23.609 -26.422 1 29.78 209 ALA A N 1
ATOM 1659 C CA . ALA A 1 209 ? -2.656 25.062 -26.484 1 29.78 209 ALA A CA 1
ATOM 1660 C C . ALA A 1 209 ? -3.322 25.672 -27.703 1 29.78 209 ALA A C 1
ATOM 1662 O O . ALA A 1 209 ? -3.453 25.031 -28.734 1 29.78 209 ALA A O 1
ATOM 1663 N N . GLU A 1 210 ? -3.912 26.781 -27.656 1 30.2 210 GLU A N 1
ATOM 1664 C CA . GLU A 1 210 ? -4.25 27.688 -28.766 1 30.2 210 GLU A CA 1
ATOM 1665 C C . GLU A 1 210 ? -3.055 27.891 -29.688 1 30.2 210 GLU A C 1
ATOM 1667 O O . GLU A 1 210 ? -1.976 28.281 -29.25 1 30.2 210 GLU A O 1
ATOM 1672 N N . GLY A 1 211 ? -3.078 27.438 -31.156 1 30.8 211 GLY A N 1
ATOM 1673 C CA . GLY A 1 211 ? -2.494 27.469 -32.5 1 30.8 211 GLY A CA 1
ATOM 1674 C C . GLY A 1 211 ? -1.959 26.109 -32.938 1 30.8 211 GLY A C 1
ATOM 1675 O O . GLY A 1 211 ? -1.532 25.953 -34.094 1 30.8 211 GLY A O 1
ATOM 1676 N N . LYS A 1 212 ? -0.952 25.625 -32.156 1 31.95 212 LYS A N 1
ATOM 1677 C CA . LYS A 1 212 ? -0.513 24.453 -32.906 1 31.95 212 LYS A CA 1
ATOM 1678 C C . LYS A 1 212 ? -1.577 23.359 -32.875 1 31.95 212 LYS A C 1
ATOM 1680 O O . LYS A 1 212 ? -2.277 23.172 -31.891 1 31.95 212 LYS A O 1
ATOM 1685 N N . GLU A 1 213 ? -2.109 23.031 -34.062 1 28.61 213 GLU A N 1
ATOM 1686 C CA . GLU A 1 213 ? -2.807 21.781 -34.312 1 28.61 213 GLU A CA 1
ATOM 1687 C C . GLU A 1 213 ? -2.406 20.703 -33.312 1 28.61 213 GLU A C 1
ATOM 1689 O O . GLU A 1 213 ? -1.272 20.688 -32.812 1 28.61 213 GLU A O 1
ATOM 1694 N N . PRO A 1 214 ? -3.396 20.234 -32.531 1 32.81 214 PRO A N 1
ATOM 1695 C CA . PRO A 1 214 ? -2.824 19.078 -31.844 1 32.81 214 PRO A CA 1
ATOM 1696 C C . PRO A 1 214 ? -1.67 18.453 -32.625 1 32.81 214 PRO A C 1
ATOM 1698 O O . PRO A 1 214 ? -1.836 18.078 -33.781 1 32.81 214 PRO A O 1
ATOM 1701 N N . ASP A 1 215 ? -0.65 19.203 -32.75 1 29.28 215 ASP A N 1
ATOM 1702 C CA . ASP A 1 215 ? 0.356 18.516 -33.562 1 29.28 215 ASP A CA 1
ATOM 1703 C C . ASP A 1 215 ? 0.149 17 -33.531 1 29.28 215 ASP A C 1
ATOM 1705 O O . ASP A 1 215 ? -0.007 16.422 -32.438 1 29.28 215 ASP A O 1
ATOM 1709 N N . SER A 1 216 ? -0.431 16.453 -34.562 1 28.38 216 SER A N 1
ATOM 1710 C CA . SER A 1 216 ? -0.49 15.102 -35.125 1 28.38 216 SER A CA 1
ATOM 1711 C C . SER A 1 216 ? 0.667 14.25 -34.625 1 28.38 216 SER A C 1
ATOM 1713 O O . SER A 1 216 ? 0.745 13.055 -34.938 1 28.38 216 SER A O 1
ATOM 1715 N N . ALA A 1 217 ? 1.704 14.867 -34.531 1 25.53 217 ALA A N 1
ATOM 1716 C CA . ALA A 1 217 ? 2.943 14.156 -34.219 1 25.53 217 ALA A CA 1
ATOM 1717 C C . ALA A 1 217 ? 2.918 13.57 -32.812 1 25.53 217 ALA A C 1
ATOM 1719 O O . ALA A 1 217 ? 3.879 12.93 -32.375 1 25.53 217 ALA A O 1
ATOM 1720 N N . TYR A 1 218 ? 2.369 14.352 -31.859 1 30.56 218 TYR A N 1
ATOM 1721 C CA . TYR A 1 218 ? 2.061 13.375 -30.828 1 30.56 218 TYR A CA 1
ATOM 1722 C C . TYR A 1 218 ? 0.942 12.445 -31.281 1 30.56 218 TYR A C 1
ATOM 1724 O O . TYR A 1 218 ? -0.157 12.891 -31.609 1 30.56 218 TYR A O 1
ATOM 1732 N N . GLY A 1 219 ? 1.201 11.508 -32.094 1 28.19 219 GLY A N 1
ATOM 1733 C CA . GLY A 1 219 ? 0.607 10.703 -33.156 1 28.19 219 GLY A CA 1
ATOM 1734 C C . GLY A 1 219 ? -0.894 10.539 -33 1 28.19 219 GLY A C 1
ATOM 1735 O O . GLY A 1 219 ? -1.472 10.953 -31.984 1 28.19 219 GLY A O 1
ATOM 1736 N N . THR A 1 220 ? -1.546 10.016 -34.062 1 29.09 220 THR A N 1
ATOM 1737 C CA . THR A 1 220 ? -2.879 9.461 -34.25 1 29.09 220 THR A CA 1
ATOM 1738 C C . THR A 1 220 ? -3.555 9.18 -32.906 1 29.09 220 THR A C 1
ATOM 1740 O O . THR A 1 220 ? -2.893 8.781 -31.953 1 29.09 220 THR A O 1
ATOM 1743 N N . LYS A 1 221 ? -4.809 9.664 -32.75 1 32.56 221 LYS A N 1
ATOM 1744 C CA . LYS A 1 221 ? -5.883 9.086 -31.938 1 32.56 221 LYS A CA 1
ATOM 1745 C C . LYS A 1 221 ? -5.551 7.652 -31.531 1 32.56 221 LYS A C 1
ATOM 1747 O O . LYS A 1 221 ? -6.453 6.84 -31.312 1 32.56 221 LYS A O 1
ATOM 1752 N N . GLU A 1 222 ? -4.539 7.215 -32 1 31.97 222 GLU A N 1
ATOM 1753 C CA . GLU A 1 222 ? -4.188 5.863 -31.594 1 31.97 222 GLU A CA 1
ATOM 1754 C C . GLU A 1 222 ? -4.289 5.707 -30.078 1 31.97 222 GLU A C 1
ATOM 1756 O O . GLU A 1 222 ? -3.537 6.336 -29.328 1 31.97 222 GLU A O 1
ATOM 1761 N N . SER A 1 223 ? -5.508 5.875 -29.375 1 39.09 223 SER A N 1
ATOM 1762 C CA . SER A 1 223 ? -5.926 5.363 -28.078 1 39.09 223 SER A CA 1
ATOM 1763 C C . SER A 1 223 ? -4.77 4.676 -27.359 1 39.09 223 SER A C 1
ATOM 1765 O O . SER A 1 223 ? -4.297 3.623 -27.797 1 39.09 223 SER A O 1
ATOM 1767 N N . THR A 1 224 ? -3.779 5.289 -27.156 1 45.22 224 THR A N 1
ATOM 1768 C CA . THR A 1 224 ? -2.6 4.656 -26.578 1 45.22 224 THR A CA 1
ATOM 1769 C C . THR A 1 224 ? -3.002 3.531 -25.625 1 45.22 224 THR A C 1
ATOM 1771 O O . THR A 1 224 ? -3.193 3.76 -24.422 1 45.22 224 THR A O 1
ATOM 1774 N N . SER A 1 225 ? -4.059 2.891 -26.016 1 54.09 225 SER A N 1
ATOM 1775 C CA . SER A 1 225 ? -4.523 1.646 -25.422 1 54.09 225 SER A CA 1
ATOM 1776 C C . SER A 1 225 ? -3.367 0.859 -24.812 1 54.09 225 SER A C 1
ATOM 1778 O O . SER A 1 225 ? -2.309 0.728 -25.422 1 54.09 225 SER A O 1
ATOM 1780 N N . GLN A 1 226 ? -3.447 0.89 -23.547 1 77.19 226 GLN A N 1
ATOM 1781 C CA . GLN A 1 226 ? -2.475 0.025 -22.891 1 77.19 226 GLN A CA 1
ATOM 1782 C C . GLN A 1 226 ? -2.191 -1.222 -23.719 1 77.19 226 GLN A C 1
ATOM 1784 O O . GLN A 1 226 ? -3.115 -1.838 -24.25 1 77.19 226 GLN A O 1
ATOM 1789 N N . THR A 1 227 ? -0.934 -1.396 -24.094 1 85.56 227 THR A N 1
ATOM 1790 C CA . THR A 1 227 ? -0.524 -2.611 -24.781 1 85.56 227 THR A CA 1
ATOM 1791 C C . THR A 1 227 ? -0.944 -3.852 -24 1 85.56 227 THR A C 1
ATOM 1793 O O . THR A 1 227 ? -1.271 -3.762 -22.812 1 85.56 227 THR A O 1
ATOM 1796 N N . ALA A 1 228 ? -1.044 -4.891 -24.719 1 92 228 ALA A N 1
ATOM 1797 C CA . ALA A 1 228 ? -1.376 -6.16 -24.062 1 92 228 ALA A CA 1
ATOM 1798 C C . ALA A 1 228 ? -0.399 -6.473 -22.938 1 92 228 ALA A C 1
ATOM 1800 O O . ALA A 1 228 ? -0.797 -6.984 -21.891 1 92 228 ALA A O 1
ATOM 1801 N N . ALA A 1 229 ? 0.833 -6.148 -23.203 1 92.69 229 ALA A N 1
ATOM 1802 C CA . ALA A 1 229 ? 1.848 -6.395 -22.172 1 92.69 229 ALA A CA 1
ATOM 1803 C C . ALA A 1 229 ? 1.579 -5.562 -20.922 1 92.69 229 ALA A C 1
ATOM 1805 O O . ALA A 1 229 ? 1.768 -6.039 -19.797 1 92.69 229 ALA A O 1
ATOM 1806 N N . GLN A 1 230 ? 1.135 -4.355 -21.156 1 95.12 230 GLN A N 1
ATOM 1807 C CA . GLN A 1 230 ? 0.803 -3.479 -20.031 1 95.12 230 GLN A CA 1
ATOM 1808 C C . GLN A 1 230 ? -0.411 -3.996 -19.266 1 95.12 230 GLN A C 1
ATOM 1810 O O . GLN A 1 230 ? -0.426 -3.984 -18.031 1 95.12 230 GLN A O 1
ATOM 1815 N N . GLN A 1 231 ? -1.33 -4.445 -19.969 1 95.81 231 GLN A N 1
ATOM 1816 C CA . GLN A 1 231 ? -2.52 -4.996 -19.328 1 95.81 231 GLN A CA 1
ATOM 1817 C C . GLN A 1 231 ? -2.182 -6.25 -18.531 1 95.81 231 GLN A C 1
ATOM 1819 O O . GLN A 1 231 ? -2.641 -6.41 -17.391 1 95.81 231 GLN A O 1
ATOM 1824 N N . ARG A 1 232 ? -1.389 -7.09 -19.094 1 97.12 232 ARG A N 1
ATOM 1825 C CA . ARG A 1 232 ? -0.959 -8.281 -18.375 1 97.12 232 ARG A CA 1
ATOM 1826 C C . ARG A 1 232 ? -0.212 -7.918 -17.094 1 97.12 232 ARG A C 1
ATOM 1828 O O . ARG A 1 232 ? -0.424 -8.531 -16.047 1 97.12 232 ARG A O 1
ATOM 1835 N N . ALA A 1 233 ? 0.627 -6.961 -17.25 1 97.62 233 ALA A N 1
ATOM 1836 C CA . ALA A 1 233 ? 1.418 -6.539 -16.094 1 97.62 233 ALA A CA 1
ATOM 1837 C C . ALA A 1 233 ? 0.522 -6.012 -14.977 1 97.62 233 ALA A C 1
ATOM 1839 O O . ALA A 1 233 ? 0.75 -6.301 -13.797 1 97.62 233 ALA A O 1
ATOM 1840 N N . LEU A 1 234 ? -0.459 -5.223 -15.336 1 97 234 LEU A N 1
ATOM 1841 C CA . LEU A 1 234 ? -1.425 -4.727 -14.359 1 97 234 LEU A CA 1
ATOM 1842 C C . LEU A 1 234 ? -2.117 -5.887 -13.648 1 97 234 LEU A C 1
ATOM 1844 O O . LEU A 1 234 ? -2.199 -5.902 -12.414 1 97 234 LEU A O 1
ATOM 1848 N N . LEU A 1 235 ? -2.527 -6.844 -14.422 1 97.88 235 LEU A N 1
ATOM 1849 C CA . LEU A 1 235 ? -3.219 -7.996 -13.859 1 97.88 235 LEU A CA 1
ATOM 1850 C C . LEU A 1 235 ? -2.285 -8.812 -12.977 1 97.88 235 LEU A C 1
ATOM 1852 O O . LEU A 1 235 ? -2.701 -9.32 -11.93 1 97.88 235 LEU A O 1
ATOM 1856 N N . GLY A 1 236 ? -1.081 -8.93 -13.445 1 98.19 236 GLY A N 1
ATOM 1857 C CA . GLY A 1 236 ? -0.097 -9.633 -12.641 1 98.19 236 GLY A CA 1
ATOM 1858 C C . GLY A 1 236 ? 0.161 -8.969 -11.305 1 98.19 236 GLY A C 1
ATOM 1859 O O . GLY A 1 236 ? 0.291 -9.641 -10.281 1 98.19 236 GLY A O 1
ATOM 1860 N N . CYS A 1 237 ? 0.253 -7.703 -11.312 1 97.12 237 CYS A N 1
ATOM 1861 C CA . CYS A 1 237 ? 0.433 -6.949 -10.078 1 97.12 237 CYS A CA 1
ATOM 1862 C C . CYS A 1 237 ? -0.747 -7.152 -9.141 1 97.12 237 CYS A C 1
ATOM 1864 O O . CYS A 1 237 ? -0.559 -7.434 -7.953 1 97.12 237 CYS A O 1
ATOM 1866 N N . TYR A 1 238 ? -1.932 -7.086 -9.656 1 96.44 238 TYR A N 1
ATOM 1867 C CA . TYR A 1 238 ? -3.133 -7.309 -8.859 1 96.44 238 TYR A CA 1
ATOM 1868 C C . TYR A 1 238 ? -3.135 -8.711 -8.258 1 96.44 238 TYR A C 1
ATOM 1870 O O . TYR A 1 238 ? -3.418 -8.883 -7.074 1 96.44 238 TYR A O 1
ATOM 1878 N N . TYR A 1 239 ? -2.828 -9.594 -9.117 1 97.31 239 TYR A N 1
ATOM 1879 C CA . TYR A 1 239 ? -2.855 -10.992 -8.703 1 97.31 239 TYR A CA 1
ATOM 1880 C C . TYR A 1 239 ? -1.869 -11.234 -7.566 1 97.31 239 TYR A C 1
ATOM 1882 O O . TYR A 1 239 ? -2.217 -11.852 -6.555 1 97.31 239 TYR A O 1
ATOM 1890 N N . LEU A 1 240 ? -0.631 -10.781 -7.691 1 96.06 240 LEU A N 1
ATOM 1891 C CA . LEU A 1 240 ? 0.385 -10.961 -6.66 1 96.06 240 LEU A CA 1
ATOM 1892 C C . LEU A 1 240 ? -0.041 -10.297 -5.355 1 96.06 240 LEU A C 1
ATOM 1894 O O . LEU A 1 240 ? 0.116 -10.883 -4.277 1 96.06 240 LEU A O 1
ATOM 1898 N N . CYS A 1 241 ? -0.571 -9.133 -5.469 1 93.31 241 CYS A N 1
ATOM 1899 C CA . CYS A 1 241 ? -1.01 -8.414 -4.281 1 93.31 241 CYS A CA 1
ATOM 1900 C C . CYS A 1 241 ? -2.172 -9.133 -3.604 1 93.31 241 CYS A C 1
ATOM 1902 O O . CYS A 1 241 ? -2.203 -9.25 -2.377 1 93.31 241 CYS A O 1
ATOM 1904 N N . SER A 1 242 ? -3.055 -9.562 -4.426 1 93.88 242 SER A N 1
ATOM 1905 C CA . SER A 1 242 ? -4.219 -10.266 -3.893 1 93.88 242 SER A CA 1
ATOM 1906 C C . SER A 1 242 ? -3.807 -11.516 -3.117 1 93.88 242 SER A C 1
ATOM 1908 O O . SER A 1 242 ? -4.281 -11.742 -2.002 1 93.88 242 SER A O 1
ATOM 1910 N N . LYS A 1 243 ? -2.932 -12.234 -3.691 1 93.31 243 LYS A N 1
ATOM 1911 C CA . LYS A 1 243 ? -2.467 -13.461 -3.049 1 93.31 243 LYS A CA 1
ATOM 1912 C C . LYS A 1 243 ? -1.677 -13.148 -1.78 1 93.31 243 LYS A C 1
ATOM 1914 O O . LYS A 1 243 ? -1.87 -13.797 -0.748 1 93.31 243 LYS A O 1
ATOM 1919 N N . SER A 1 244 ? -0.885 -12.203 -1.855 1 88.12 244 SER A N 1
ATOM 1920 C CA . SER A 1 244 ? -0.043 -11.852 -0.717 1 88.12 244 SER A CA 1
ATOM 1921 C C . SER A 1 244 ? -0.874 -11.281 0.431 1 88.12 244 SER A C 1
ATOM 1923 O O . SER A 1 244 ? -0.496 -11.406 1.598 1 88.12 244 SER A O 1
ATOM 1925 N N . SER A 1 245 ? -1.984 -10.672 0.101 1 87.5 245 SER A N 1
ATOM 1926 C CA . SER A 1 245 ? -2.828 -10.031 1.107 1 87.5 245 SER A CA 1
ATOM 1927 C C . SER A 1 245 ? -3.461 -11.07 2.031 1 87.5 245 SER A C 1
ATOM 1929 O O . SER A 1 245 ? -3.977 -10.727 3.098 1 87.5 245 SER A O 1
ATOM 1931 N N . LEU A 1 246 ? -3.406 -12.32 1.662 1 86 246 LEU A N 1
ATOM 1932 C CA . LEU A 1 246 ? -3.93 -13.383 2.514 1 86 246 LEU A CA 1
ATOM 1933 C C . LEU A 1 246 ? -3.189 -13.43 3.846 1 86 246 LEU A C 1
ATOM 1935 O O . LEU A 1 246 ? -3.795 -13.68 4.891 1 86 246 LEU A O 1
ATOM 1939 N N . PHE A 1 247 ? -1.953 -13.109 3.736 1 80.5 247 PHE A N 1
ATOM 1940 C CA . PHE A 1 247 ? -1.15 -13.195 4.953 1 80.5 247 PHE A CA 1
ATOM 1941 C C . PHE A 1 247 ? -0.87 -11.805 5.508 1 80.5 247 PHE A C 1
ATOM 1943 O O . PHE A 1 247 ? -0.736 -11.625 6.723 1 80.5 247 PHE A O 1
ATOM 1950 N N . ARG A 1 248 ? -0.706 -10.898 4.621 1 78.62 248 ARG A N 1
ATOM 1951 C CA . ARG A 1 248 ? -0.459 -9.523 5.031 1 78.62 248 ARG A CA 1
ATOM 1952 C C . ARG A 1 248 ? -1.517 -8.578 4.461 1 78.62 248 ARG A C 1
ATOM 1954 O O . ARG A 1 248 ? -1.351 -8.039 3.365 1 78.62 248 ARG A O 1
ATOM 1961 N N . ARG A 1 249 ? -2.432 -8.273 5.215 1 74.5 249 ARG A N 1
ATOM 1962 C CA . ARG A 1 249 ? -3.623 -7.566 4.758 1 74.5 249 ARG A CA 1
ATOM 1963 C C . ARG A 1 249 ? -3.303 -6.109 4.441 1 74.5 249 ARG A C 1
ATOM 1965 O O . ARG A 1 249 ? -4.09 -5.426 3.781 1 74.5 249 ARG A O 1
ATOM 1972 N N . GLN A 1 250 ? -2.197 -5.645 4.879 1 72.56 250 GLN A N 1
ATOM 1973 C CA . GLN A 1 250 ? -1.807 -4.266 4.605 1 72.56 250 GLN A CA 1
ATOM 1974 C C . GLN A 1 250 ? -1.456 -4.078 3.131 1 72.56 250 GLN A C 1
ATOM 1976 O O . GLN A 1 250 ? -1.474 -2.957 2.623 1 72.56 250 GLN A O 1
ATOM 1981 N N . ILE A 1 251 ? -1.113 -5.223 2.578 1 73.19 251 ILE A N 1
ATOM 1982 C CA . ILE A 1 251 ? -0.707 -5.164 1.179 1 73.19 251 ILE A CA 1
ATOM 1983 C C . ILE A 1 251 ? -1.899 -5.48 0.28 1 73.19 251 ILE A C 1
ATOM 1985 O O . ILE A 1 251 ? -2.453 -6.582 0.34 1 73.19 251 ILE A O 1
ATOM 1989 N N . TYR A 1 252 ? -2.432 -4.555 -0.349 1 77.19 252 TYR A N 1
ATOM 1990 C CA . TYR A 1 252 ? -3.504 -4.887 -1.28 1 77.19 252 TYR A CA 1
ATOM 1991 C C . TYR A 1 252 ? -3.588 -3.859 -2.404 1 77.19 252 TYR A C 1
ATOM 1993 O O . TYR A 1 252 ? -3.061 -2.75 -2.281 1 77.19 252 TYR A O 1
ATOM 2001 N N . MET A 1 253 ? -3.949 -4.355 -3.412 1 86.94 253 MET A N 1
ATOM 2002 C CA . MET A 1 253 ? -4.297 -3.537 -4.57 1 86.94 253 MET A CA 1
ATOM 2003 C C . MET A 1 253 ? -5.801 -3.541 -4.809 1 86.94 253 MET A C 1
ATOM 2005 O O . MET A 1 253 ? -6.43 -4.602 -4.812 1 86.94 253 MET A O 1
ATOM 2009 N N . ARG A 1 254 ? -6.309 -2.396 -5 1 84.44 254 ARG A N 1
ATOM 2010 C CA . ARG A 1 254 ? -7.75 -2.273 -5.172 1 84.44 254 ARG A CA 1
ATOM 2011 C C . ARG A 1 254 ? -8.203 -2.904 -6.484 1 84.44 254 ARG A C 1
ATOM 2013 O O . ARG A 1 254 ? -7.547 -2.736 -7.516 1 84.44 254 ARG A O 1
ATOM 2020 N N . TYR A 1 255 ? -9.273 -3.637 -6.355 1 88.5 255 TYR A N 1
ATOM 2021 C CA . TYR A 1 255 ? -9.914 -4.145 -7.562 1 88.5 255 TYR A CA 1
ATOM 2022 C C . TYR A 1 255 ? -10.75 -3.059 -8.234 1 88.5 255 TYR A C 1
ATOM 2024 O O . TYR A 1 255 ? -11.523 -2.361 -7.57 1 88.5 255 TYR A O 1
ATOM 2032 N N . SER A 1 256 ? -10.617 -2.859 -9.445 1 84.44 256 SER A N 1
ATOM 2033 C CA . SER A 1 256 ? -11.383 -1.878 -10.203 1 84.44 256 SER A CA 1
ATOM 2034 C C . SER A 1 256 ? -12.008 -2.504 -11.445 1 84.44 256 SER A C 1
ATOM 2036 O O . SER A 1 256 ? -11.602 -3.58 -11.883 1 84.44 256 SER A O 1
ATOM 2038 N N . GLN A 1 257 ? -12.977 -1.835 -11.922 1 85.06 257 GLN A N 1
ATOM 2039 C CA . GLN A 1 257 ? -13.594 -2.277 -13.172 1 85.06 257 GLN A CA 1
ATOM 2040 C C . GLN A 1 257 ? -12.562 -2.344 -14.297 1 85.06 257 GLN A C 1
ATOM 2042 O O . GLN A 1 257 ? -12.648 -3.211 -15.172 1 85.06 257 GLN A O 1
ATOM 2047 N N . TRP A 1 258 ? -11.664 -1.545 -14.227 1 87.12 258 TRP A N 1
ATOM 2048 C CA . TRP A 1 258 ? -10.625 -1.52 -15.25 1 87.12 258 TRP A CA 1
ATOM 2049 C C . TRP A 1 258 ? -9.836 -2.826 -15.258 1 87.12 258 TRP A C 1
ATOM 2051 O O . TRP A 1 258 ? -9.477 -3.334 -16.328 1 87.12 258 TRP A O 1
ATOM 2061 N N . ILE A 1 259 ? -9.57 -3.344 -14.156 1 92.75 259 ILE A N 1
ATOM 2062 C CA . ILE A 1 259 ? -8.898 -4.637 -14.062 1 92.75 259 ILE A CA 1
ATOM 2063 C C . ILE A 1 259 ? -9.719 -5.703 -14.781 1 92.75 259 ILE A C 1
ATOM 2065 O O . ILE A 1 259 ? -9.18 -6.5 -15.547 1 92.75 259 ILE A O 1
ATOM 2069 N N . ASN A 1 260 ? -10.984 -5.641 -14.531 1 92.31 260 ASN A N 1
ATOM 2070 C CA . ASN A 1 260 ? -11.875 -6.582 -15.195 1 92.31 260 ASN A CA 1
ATOM 2071 C C . ASN A 1 260 ? -11.883 -6.375 -16.703 1 92.31 260 ASN A C 1
ATOM 2073 O O . ASN A 1 260 ? -11.836 -7.34 -17.469 1 92.31 260 ASN A O 1
ATOM 2077 N N . ASP A 1 261 ? -11.93 -5.148 -17.094 1 92.12 261 ASP A N 1
ATOM 2078 C CA . ASP A 1 261 ? -11.938 -4.828 -18.516 1 92.12 261 ASP A CA 1
ATOM 2079 C C . ASP A 1 261 ? -10.656 -5.309 -19.203 1 92.12 261 ASP A C 1
ATOM 2081 O O . ASP A 1 261 ? -10.703 -5.812 -20.328 1 92.12 261 ASP A O 1
ATOM 2085 N N . CYS A 1 262 ? -9.57 -5.121 -18.531 1 94.12 262 CYS A N 1
ATOM 2086 C CA . CYS A 1 262 ? -8.297 -5.582 -19.062 1 94.12 262 CYS A CA 1
ATOM 2087 C C . CYS A 1 262 ? -8.281 -7.098 -19.219 1 94.12 262 CYS A C 1
ATOM 2089 O O . CYS A 1 262 ? -7.816 -7.621 -20.219 1 94.12 262 CYS A O 1
ATOM 2091 N N . ALA A 1 263 ? -8.758 -7.789 -18.219 1 96.06 263 ALA A N 1
ATOM 2092 C CA . ALA A 1 263 ? -8.812 -9.25 -18.281 1 96.06 263 ALA A CA 1
ATOM 2093 C C . ALA A 1 263 ? -9.703 -9.719 -19.438 1 96.06 263 ALA A C 1
ATOM 2095 O O . ALA A 1 263 ? -9.352 -10.641 -20.172 1 96.06 263 ALA A O 1
ATOM 2096 N N . ASP A 1 264 ? -10.797 -9.047 -19.609 1 95.25 264 ASP A N 1
ATOM 2097 C CA . ASP A 1 264 ? -11.711 -9.383 -20.688 1 95.25 264 ASP A CA 1
ATOM 2098 C C . ASP A 1 264 ? -11.07 -9.133 -22.047 1 95.25 264 ASP A C 1
ATOM 2100 O O . ASP A 1 264 ? -11.195 -9.953 -22.969 1 95.25 264 ASP A O 1
ATOM 2104 N N . ALA A 1 265 ? -10.469 -7.992 -22.109 1 94.12 265 ALA A N 1
ATOM 2105 C CA . ALA A 1 265 ? -9.836 -7.621 -23.375 1 94.12 265 ALA A CA 1
ATOM 2106 C C . ALA A 1 265 ? -8.766 -8.641 -23.781 1 94.12 265 ALA A C 1
ATOM 2108 O O . ALA A 1 265 ? -8.688 -9.047 -24.938 1 94.12 265 ALA A O 1
ATOM 2109 N N . LEU A 1 266 ? -7.98 -9.062 -22.859 1 95.31 266 LEU A N 1
ATOM 2110 C CA . LEU A 1 266 ? -6.926 -10.031 -23.141 1 95.31 266 LEU A CA 1
ATOM 2111 C C . LEU A 1 266 ? -7.52 -11.391 -23.5 1 95.31 266 LEU A C 1
ATOM 2113 O O . LEU A 1 266 ? -6.996 -12.094 -24.359 1 95.31 266 LEU A O 1
ATOM 2117 N N . ALA A 1 267 ? -8.547 -11.742 -22.844 1 94.5 267 ALA A N 1
ATOM 2118 C CA . ALA A 1 267 ? -9.211 -13.016 -23.109 1 94.5 267 ALA A CA 1
ATOM 2119 C C . ALA A 1 267 ? -9.812 -13.031 -24.516 1 94.5 267 ALA A C 1
ATOM 2121 O O . ALA A 1 267 ? -9.867 -14.086 -25.156 1 94.5 267 ALA A O 1
ATOM 2122 N N . GLU A 1 268 ? -10.203 -11.891 -24.938 1 93.56 268 GLU A N 1
ATOM 2123 C CA . GLU A 1 268 ? -10.797 -11.773 -26.266 1 93.56 268 GLU A CA 1
ATOM 2124 C C . GLU A 1 268 ? -9.727 -11.766 -27.344 1 93.56 268 GLU A C 1
ATOM 2126 O O . GLU A 1 268 ? -9.875 -12.422 -28.375 1 93.56 268 GLU A O 1
ATOM 2131 N N . ARG A 1 269 ? -8.703 -11.023 -27.094 1 91.12 269 ARG A N 1
ATOM 2132 C CA . ARG A 1 269 ? -7.641 -10.883 -28.078 1 91.12 269 ARG A CA 1
ATOM 2133 C C . ARG A 1 269 ? -6.832 -12.172 -28.203 1 91.12 269 ARG A C 1
ATOM 2135 O O . ARG A 1 269 ? -6.461 -12.578 -29.312 1 91.12 269 ARG A O 1
ATOM 2142 N N . ARG A 1 270 ? -6.477 -12.758 -27.172 1 90.62 270 ARG A N 1
ATOM 2143 C CA . ARG A 1 270 ? -5.77 -14.031 -27.062 1 90.62 270 ARG A CA 1
ATOM 2144 C C . ARG A 1 270 ? -4.469 -14 -27.859 1 90.62 270 ARG A C 1
ATOM 2146 O O . ARG A 1 270 ? -4.234 -14.867 -28.703 1 90.62 270 ARG A O 1
ATOM 2153 N N . GLU A 1 271 ? -3.713 -13.008 -27.578 1 88.62 271 GLU A N 1
ATOM 2154 C CA . GLU A 1 271 ? -2.414 -12.906 -28.234 1 88.62 271 GLU A CA 1
ATOM 2155 C C . GLU A 1 271 ? -1.513 -14.078 -27.859 1 88.62 271 GLU A C 1
ATOM 2157 O O . GLU A 1 271 ? -0.663 -14.484 -28.656 1 88.62 271 GLU A O 1
ATOM 2162 N N . HIS A 1 272 ? -1.667 -14.602 -26.688 1 89.06 272 HIS A N 1
ATOM 2163 C CA . HIS A 1 272 ? -0.968 -15.789 -26.203 1 89.06 272 HIS A CA 1
ATOM 2164 C C . HIS A 1 272 ? -1.95 -16.828 -25.688 1 89.06 272 HIS A C 1
ATOM 2166 O O . HIS A 1 272 ? -3.029 -16.484 -25.203 1 89.06 272 HIS A O 1
ATOM 2172 N N . PRO A 1 273 ? -1.557 -18.031 -25.75 1 83.56 273 PRO A N 1
ATOM 2173 C CA . PRO A 1 273 ? -2.453 -19.094 -25.297 1 83.56 273 PRO A CA 1
ATOM 2174 C C . PRO A 1 273 ? -2.848 -18.953 -23.828 1 83.56 273 PRO A C 1
ATOM 2176 O O . PRO A 1 273 ? -3.934 -19.375 -23.438 1 83.56 273 PRO A O 1
ATOM 2179 N N . THR A 1 274 ? -2.053 -18.375 -23.109 1 87.88 274 THR A N 1
ATOM 2180 C CA . THR A 1 274 ? -2.285 -18.266 -21.672 1 87.88 274 THR A CA 1
ATOM 2181 C C . THR A 1 274 ? -3.24 -17.109 -21.359 1 87.88 274 THR A C 1
ATOM 2183 O O . THR A 1 274 ? -3.752 -17.016 -20.25 1 87.88 274 THR A O 1
ATOM 2186 N N . ASP A 1 275 ? -3.609 -16.297 -22.25 1 90.69 275 ASP A N 1
ATOM 2187 C CA . ASP A 1 275 ? -4.418 -15.109 -22.016 1 90.69 275 ASP A CA 1
ATOM 2188 C C . ASP A 1 275 ? -5.836 -15.492 -21.578 1 90.69 275 ASP A C 1
ATOM 2190 O O . ASP A 1 275 ? -6.465 -14.773 -20.797 1 90.69 275 ASP A O 1
ATOM 2194 N N . SER A 1 276 ? -6.285 -16.562 -22.094 1 87.75 276 SER A N 1
ATOM 2195 C CA . SER A 1 276 ? -7.629 -16.984 -21.703 1 87.75 276 SER A CA 1
ATOM 2196 C C . SER A 1 276 ? -7.691 -17.375 -20.234 1 87.75 276 SER A C 1
ATOM 2198 O O . SER A 1 276 ? -8.742 -17.266 -19.609 1 87.75 276 SER A O 1
ATOM 2200 N N . LYS A 1 277 ? -6.582 -17.828 -19.734 1 91.75 277 LYS A N 1
ATOM 2201 C CA . LYS A 1 277 ? -6.531 -18.25 -18.344 1 91.75 277 LYS A CA 1
ATOM 2202 C C . LYS A 1 277 ? -6.496 -17.062 -17.391 1 91.75 277 LYS A C 1
ATOM 2204 O O . LYS A 1 277 ? -6.863 -17.172 -16.219 1 91.75 277 LYS A O 1
ATOM 2209 N N . LEU A 1 278 ? -6.078 -15.938 -17.906 1 96.38 278 LEU A N 1
ATOM 2210 C CA . LEU A 1 278 ? -5.918 -14.758 -17.062 1 96.38 278 LEU A CA 1
ATOM 2211 C C . LEU A 1 278 ? -7.258 -14.328 -16.469 1 96.38 278 LEU A C 1
ATOM 2213 O O . LEU A 1 278 ? -7.336 -13.969 -15.297 1 96.38 278 LEU A O 1
ATOM 2217 N N . LYS A 1 279 ? -8.258 -14.398 -17.281 1 94.75 279 LYS A N 1
ATOM 2218 C CA . LYS A 1 279 ? -9.586 -14.016 -16.812 1 94.75 279 LYS A CA 1
ATOM 2219 C C . LYS A 1 279 ? -10.047 -14.922 -15.68 1 94.75 279 LYS A C 1
ATOM 2221 O O . LYS A 1 279 ? -10.672 -14.453 -14.719 1 94.75 279 LYS A O 1
ATOM 2226 N N . VAL A 1 280 ? -9.695 -16.156 -15.75 1 94 280 VAL A N 1
ATOM 2227 C CA . VAL A 1 280 ? -10.078 -17.109 -14.719 1 94 280 VAL A CA 1
ATOM 2228 C C . VAL A 1 280 ? -9.391 -16.75 -13.398 1 94 280 VAL A C 1
ATOM 2230 O O . VAL A 1 280 ? -10.039 -16.703 -12.352 1 94 280 VAL A O 1
ATOM 2233 N N . TYR A 1 281 ? -8.125 -16.453 -13.461 1 96.44 281 TYR A N 1
ATOM 2234 C CA . TYR A 1 281 ? -7.375 -16.062 -12.266 1 96.44 281 TYR A CA 1
ATOM 2235 C C . TYR A 1 281 ? -7.965 -14.797 -11.641 1 96.44 281 TYR A C 1
ATOM 2237 O O . TYR A 1 281 ? -8.148 -14.734 -10.422 1 96.44 281 TYR A O 1
ATOM 2245 N N . ILE A 1 282 ? -8.266 -13.828 -12.445 1 96.69 282 ILE A N 1
ATOM 2246 C CA . ILE A 1 282 ? -8.734 -12.539 -11.961 1 96.69 282 ILE A CA 1
ATOM 2247 C C . ILE A 1 282 ? -10.141 -12.68 -11.391 1 96.69 282 ILE A C 1
ATOM 2249 O O . ILE A 1 282 ? -10.453 -12.109 -10.344 1 96.69 282 ILE A O 1
ATOM 2253 N N . ASP A 1 283 ? -10.977 -13.461 -12.055 1 94.75 283 ASP A N 1
ATOM 2254 C CA . ASP A 1 283 ? -12.32 -13.695 -11.539 1 94.75 283 ASP A CA 1
ATOM 2255 C C . ASP A 1 283 ? -12.281 -14.383 -10.18 1 94.75 283 ASP A C 1
ATOM 2257 O O . ASP A 1 283 ? -13.031 -14.031 -9.273 1 94.75 283 ASP A O 1
ATOM 2261 N N . ALA A 1 284 ? -11.422 -15.344 -10.117 1 95.88 284 ALA A N 1
ATOM 2262 C CA . ALA A 1 284 ? -11.266 -16.031 -8.836 1 95.88 284 ALA A CA 1
ATOM 2263 C C . ALA A 1 284 ? -10.836 -15.07 -7.738 1 95.88 284 ALA A C 1
ATOM 2265 O O . ALA A 1 284 ? -11.438 -15.047 -6.66 1 95.88 284 ALA A O 1
ATOM 2266 N N . GLN A 1 285 ? -9.867 -14.258 -8.047 1 95.62 285 GLN A N 1
ATOM 2267 C CA . GLN A 1 285 ? -9.328 -13.344 -7.039 1 95.62 285 GLN A CA 1
ATOM 2268 C C . GLN A 1 285 ? -10.328 -12.242 -6.711 1 95.62 285 GLN A C 1
ATOM 2270 O O . GLN A 1 285 ? -10.344 -11.727 -5.594 1 95.62 285 GLN A O 1
ATOM 2275 N N . SER A 1 286 ? -11.148 -11.867 -7.676 1 93.25 286 SER A N 1
ATOM 2276 C CA . SER A 1 286 ? -12.188 -10.891 -7.402 1 93.25 286 SER A CA 1
ATOM 2277 C C . SER A 1 286 ? -13.164 -11.398 -6.348 1 93.25 286 SER A C 1
ATOM 2279 O O . SER A 1 286 ? -13.625 -10.633 -5.496 1 93.25 286 SER A O 1
ATOM 2281 N N . LEU A 1 287 ? -13.445 -12.68 -6.367 1 94.31 287 LEU A N 1
ATOM 2282 C CA . LEU A 1 287 ? -14.328 -13.273 -5.375 1 94.31 287 LEU A CA 1
ATOM 2283 C C . LEU A 1 287 ? -13.664 -13.305 -4 1 94.31 287 LEU A C 1
ATOM 2285 O O . LEU A 1 287 ? -14.305 -12.992 -2.992 1 94.31 287 LEU A O 1
ATOM 2289 N N . VAL A 1 288 ? -12.422 -13.648 -4.004 1 95 288 VAL A N 1
ATOM 2290 C CA . VAL A 1 288 ? -11.672 -13.672 -2.752 1 95 288 VAL A CA 1
ATOM 2291 C C . VAL A 1 288 ? -11.648 -12.273 -2.137 1 95 288 VAL A C 1
ATOM 2293 O O . VAL A 1 288 ? -11.859 -12.117 -0.931 1 95 288 VAL A O 1
ATOM 2296 N N . ARG A 1 289 ? -11.43 -11.32 -2.99 1 92.06 289 ARG A N 1
ATOM 2297 C CA . ARG A 1 289 ? -11.383 -9.938 -2.535 1 92.06 289 ARG A CA 1
ATOM 2298 C C . ARG A 1 289 ? -12.711 -9.508 -1.924 1 92.06 289 ARG A C 1
ATOM 2300 O O . ARG A 1 289 ? -12.734 -8.852 -0.881 1 92.06 289 ARG A O 1
ATOM 2307 N N . ARG A 1 290 ? -13.727 -9.836 -2.508 1 90.06 290 ARG A N 1
ATOM 2308 C CA . ARG A 1 290 ? -15.039 -9.5 -1.981 1 90.06 290 ARG A CA 1
ATOM 2309 C C . ARG A 1 290 ? -15.25 -10.102 -0.597 1 90.06 290 ARG A C 1
ATOM 2311 O O . ARG A 1 290 ? -15.805 -9.453 0.293 1 90.06 290 ARG A O 1
ATOM 2318 N N . SER A 1 291 ? -14.836 -11.289 -0.474 1 91.5 291 SER A N 1
ATOM 2319 C CA . SER A 1 291 ? -14.93 -11.93 0.834 1 91.5 291 SER A CA 1
ATOM 2320 C C . SER A 1 291 ? -14.062 -11.211 1.863 1 91.5 291 SER A C 1
ATOM 2322 O O . SER A 1 291 ? -14.469 -11.031 3.01 1 91.5 291 SER A O 1
ATOM 2324 N N . GLN A 1 292 ? -12.891 -10.844 1.472 1 88.81 292 GLN A N 1
ATOM 2325 C CA . GLN A 1 292 ? -11.984 -10.125 2.357 1 88.81 292 GLN A CA 1
ATOM 2326 C C . GLN A 1 292 ? -12.625 -8.828 2.859 1 88.81 292 GLN A C 1
ATOM 2328 O O . GLN A 1 292 ? -12.469 -8.469 4.027 1 88.81 292 GLN A O 1
ATOM 2333 N N . LEU A 1 293 ? -13.297 -8.172 2.004 1 86.44 293 LEU A N 1
ATOM 2334 C CA . LEU A 1 293 ? -13.93 -6.906 2.352 1 86.44 293 LEU A CA 1
ATOM 2335 C C . LEU A 1 293 ? -15.031 -7.113 3.387 1 86.44 293 LEU A C 1
ATOM 2337 O O . LEU A 1 293 ? -15.258 -6.254 4.238 1 86.44 293 LEU A O 1
ATOM 2341 N N . LEU A 1 294 ? -15.641 -8.234 3.318 1 86.25 294 LEU A N 1
ATOM 2342 C CA . LEU A 1 294 ? -16.75 -8.516 4.227 1 86.25 294 LEU A CA 1
ATOM 2343 C C . LEU A 1 294 ? -16.234 -8.781 5.641 1 86.25 294 LEU A C 1
ATOM 2345 O O . LEU A 1 294 ? -16.906 -8.43 6.617 1 86.25 294 LEU A O 1
ATOM 2349 N N . PHE A 1 295 ? -15.07 -9.328 5.715 1 83.31 295 PHE A N 1
ATOM 2350 C CA . PHE A 1 295 ? -14.562 -9.703 7.027 1 83.31 295 PHE A CA 1
ATOM 2351 C C . PHE A 1 295 ? -13.469 -8.742 7.48 1 83.31 295 PHE A C 1
ATOM 2353 O O . PHE A 1 295 ? -12.727 -9.031 8.422 1 83.31 295 PHE A O 1
ATOM 2360 N N . ASP A 1 296 ? -13.414 -7.652 6.816 1 77.56 296 ASP A N 1
ATOM 2361 C CA . ASP A 1 296 ? -12.438 -6.629 7.176 1 77.56 296 ASP A CA 1
ATOM 2362 C C . ASP A 1 296 ? -12.781 -5.977 8.508 1 77.56 296 ASP A C 1
ATOM 2364 O O . ASP A 1 296 ? -13.898 -5.477 8.688 1 77.56 296 ASP A O 1
ATOM 2368 N N . GLU A 1 297 ? -11.898 -5.969 9.352 1 70.31 297 GLU A N 1
ATOM 2369 C CA . GLU A 1 297 ? -12.102 -5.434 10.695 1 70.31 297 GLU A CA 1
ATOM 2370 C C . GLU A 1 297 ? -12.344 -3.93 10.664 1 70.31 297 GLU A C 1
ATOM 2372 O O . GLU A 1 297 ? -13.023 -3.385 11.531 1 70.31 297 GLU A O 1
ATOM 2377 N N . GLU A 1 298 ? -11.828 -3.314 9.703 1 72.38 298 GLU A N 1
ATOM 2378 C CA . GLU A 1 298 ? -12.008 -1.867 9.633 1 72.38 298 GLU A CA 1
ATOM 2379 C C . GLU A 1 298 ? -13.477 -1.497 9.461 1 72.38 298 GLU A C 1
ATOM 2381 O O . GLU A 1 298 ? -13.883 -0.381 9.789 1 72.38 298 GLU A O 1
ATOM 2386 N N . ARG A 1 299 ? -14.18 -2.393 9.07 1 64.12 299 ARG A N 1
ATOM 2387 C CA . ARG A 1 299 ? -15.578 -2.096 8.789 1 64.12 299 ARG A CA 1
ATOM 2388 C C . ARG A 1 299 ? -16.484 -2.58 9.914 1 64.12 299 ARG A C 1
ATOM 2390 O O . ARG A 1 299 ? -17.703 -2.461 9.828 1 64.12 299 ARG A O 1
ATOM 2397 N N . ARG A 1 300 ? -15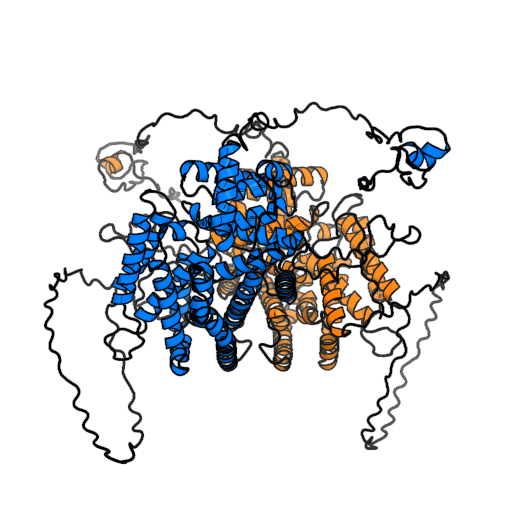.789 -3 10.781 1 63.38 300 ARG A N 1
ATOM 2398 C CA . ARG A 1 300 ? -16.594 -3.496 11.883 1 63.38 300 ARG A CA 1
ATOM 2399 C C . ARG A 1 300 ? -17.484 -2.393 12.453 1 63.38 300 ARG A C 1
ATOM 2401 O O . ARG A 1 300 ? -17.016 -1.293 12.742 1 63.38 300 ARG A O 1
ATOM 2408 N N . GLY A 1 301 ? -18.75 -2.67 12.414 1 61.41 301 GLY A N 1
ATOM 2409 C CA . GLY A 1 301 ? -19.688 -1.735 13.008 1 61.41 301 GLY A CA 1
ATOM 2410 C C . GLY A 1 301 ? -20.406 -0.875 11.992 1 61.41 301 GLY A C 1
ATOM 2411 O O . GLY A 1 301 ? -21.375 -0.184 12.32 1 61.41 301 GLY A O 1
ATOM 2412 N N . LEU A 1 302 ? -19.859 -0.902 10.812 1 63.25 302 LEU A N 1
ATOM 2413 C CA . LEU A 1 302 ? -20.5 -0.062 9.805 1 63.25 302 LEU A CA 1
ATOM 2414 C C . LEU A 1 302 ? -21.781 -0.711 9.281 1 63.25 302 LEU A C 1
ATOM 2416 O O . LEU A 1 302 ? -22.766 -0.021 9.008 1 63.25 302 LEU A O 1
ATOM 2420 N N . HIS A 1 303 ? -21.688 -2.059 9.195 1 65.94 303 HIS A N 1
ATOM 2421 C CA . HIS A 1 303 ? -22.875 -2.783 8.727 1 65.94 303 HIS A CA 1
ATOM 2422 C C . HIS A 1 303 ? -23.156 -4 9.602 1 65.94 303 HIS A C 1
ATOM 2424 O O . HIS A 1 303 ? -22.234 -4.539 10.234 1 65.94 303 HIS A O 1
ATOM 2430 N N . PRO A 1 304 ? -24.469 -4.262 9.672 1 66.69 304 PRO A N 1
ATOM 2431 C CA . PRO A 1 304 ? -24.797 -5.461 10.453 1 66.69 304 PRO A CA 1
ATOM 2432 C C . PRO A 1 304 ? -24.094 -6.715 9.93 1 66.69 304 PRO A C 1
ATOM 2434 O O . PRO A 1 304 ? -23.938 -6.871 8.711 1 66.69 304 PRO A O 1
ATOM 2437 N N . ALA A 1 305 ? -23.75 -7.504 10.797 1 65.38 305 ALA A N 1
ATOM 2438 C CA . ALA A 1 305 ? -23.031 -8.734 10.477 1 65.38 305 ALA A CA 1
ATOM 2439 C C . ALA A 1 305 ? -23.891 -9.656 9.617 1 65.38 305 ALA A C 1
ATOM 2441 O O . ALA A 1 305 ? -23.375 -10.422 8.797 1 65.38 305 ALA A O 1
ATOM 2442 N N . SER A 1 306 ? -25.188 -9.664 9.836 1 70.81 306 SER A N 1
ATOM 2443 C CA . SER A 1 306 ? -26.109 -10.531 9.102 1 70.81 306 SER A CA 1
ATOM 2444 C C . SER A 1 306 ? -25.969 -10.312 7.594 1 70.81 306 SER A C 1
ATOM 2446 O O . SER A 1 306 ? -26.031 -11.273 6.82 1 70.81 306 SER A O 1
ATOM 2448 N N . ASP A 1 307 ? -25.766 -9.172 7.223 1 75.69 307 ASP A N 1
ATOM 2449 C CA . ASP A 1 307 ? -25.641 -8.836 5.809 1 75.69 307 ASP A CA 1
ATOM 2450 C C . ASP A 1 307 ? -24.391 -9.445 5.203 1 75.69 307 ASP A C 1
ATOM 2452 O O . ASP A 1 307 ? -24.391 -9.875 4.051 1 75.69 307 ASP A O 1
ATOM 2456 N N . ASN A 1 308 ? -23.5 -9.648 6 1 82.38 308 ASN A N 1
ATOM 2457 C CA . ASN A 1 308 ? -22.234 -10.195 5.531 1 82.38 308 ASN A CA 1
ATOM 2458 C C . ASN A 1 308 ? -22.359 -11.672 5.152 1 82.38 308 ASN A C 1
ATOM 2460 O O . ASN A 1 308 ? -21.812 -12.102 4.137 1 82.38 308 ASN A O 1
ATOM 2464 N N . TRP A 1 309 ? -23.188 -12.375 5.855 1 88.88 309 TRP A N 1
ATOM 2465 C CA . TRP A 1 309 ? -23.297 -13.805 5.625 1 88.88 309 TRP A CA 1
ATOM 2466 C C . TRP A 1 309 ? -24.141 -14.094 4.387 1 88.88 309 TRP A C 1
ATOM 2468 O O . TRP A 1 309 ? -23.875 -15.047 3.65 1 88.88 309 TRP A O 1
ATOM 2478 N N . GLU A 1 310 ? -25.125 -13.273 4.152 1 87.94 310 GLU A N 1
ATOM 2479 C CA . GLU A 1 310 ? -25.891 -13.406 2.914 1 87.94 310 GLU A CA 1
ATOM 2480 C C . GLU A 1 310 ? -25 -13.18 1.695 1 87.94 310 GLU A C 1
ATOM 2482 O O . GLU A 1 310 ? -25.125 -13.891 0.692 1 87.94 310 GLU A O 1
ATOM 2487 N N . GLN A 1 311 ? -24.172 -12.289 1.822 1 89 311 GLN A N 1
ATOM 2488 C CA . GLN A 1 311 ? -23.25 -11.984 0.729 1 89 311 GLN A CA 1
ATOM 2489 C C . GLN A 1 311 ? -22.266 -13.117 0.506 1 89 311 GLN A C 1
ATOM 2491 O O . GLN A 1 311 ? -21.891 -13.406 -0.631 1 89 311 GLN A O 1
ATOM 2496 N N . ILE A 1 312 ? -21.859 -13.727 1.558 1 91.31 312 ILE A N 1
ATOM 2497 C CA . ILE A 1 312 ? -20.938 -14.844 1.44 1 91.31 312 ILE A CA 1
ATOM 2498 C C . ILE A 1 312 ? -21.609 -15.984 0.667 1 91.31 312 ILE A C 1
ATOM 2500 O O . ILE A 1 312 ? -20.969 -16.625 -0.18 1 91.31 312 ILE A O 1
ATOM 2504 N N . LEU A 1 313 ? -22.875 -16.203 0.936 1 91.62 313 LEU A N 1
ATOM 2505 C CA . LEU A 1 313 ? -23.594 -17.25 0.219 1 91.62 313 LEU A CA 1
ATOM 2506 C C . LEU A 1 313 ? -23.719 -16.906 -1.263 1 91.62 313 LEU A C 1
ATOM 2508 O O . LEU A 1 313 ? -23.641 -17.797 -2.115 1 91.62 313 LEU A O 1
ATOM 2512 N N . GLU A 1 314 ? -23.844 -15.641 -1.528 1 91.06 314 GLU A N 1
ATOM 2513 C CA . GLU A 1 314 ? -23.891 -15.211 -2.922 1 91.06 314 GLU A CA 1
ATOM 2514 C C . GLU A 1 314 ? -22.547 -15.445 -3.615 1 91.06 314 GLU A C 1
ATOM 2516 O O . GLU A 1 314 ? -22.516 -15.906 -4.758 1 91.06 314 GLU A O 1
ATOM 2521 N N . ILE A 1 315 ? -21.484 -15.125 -2.93 1 93.44 315 ILE A N 1
ATOM 2522 C CA . ILE A 1 315 ? -20.141 -15.328 -3.461 1 93.44 315 ILE A CA 1
ATOM 2523 C C . ILE A 1 315 ? -19.906 -16.812 -3.723 1 93.44 315 ILE A C 1
ATOM 2525 O O . ILE A 1 315 ? -19.375 -17.188 -4.766 1 93.44 315 ILE A O 1
ATOM 2529 N N . MET A 1 316 ? -20.375 -17.641 -2.826 1 93.25 316 MET A N 1
ATOM 2530 C CA . MET A 1 316 ? -20.203 -19.094 -2.969 1 93.25 316 MET A CA 1
ATOM 2531 C C . MET A 1 316 ? -21.031 -19.625 -4.121 1 93.25 316 MET A C 1
ATOM 2533 O O . MET A 1 316 ? -20.625 -20.578 -4.797 1 93.25 316 MET A O 1
ATOM 2537 N N . SER A 1 317 ? -22.141 -19.016 -4.328 1 90.62 317 SER A N 1
ATOM 2538 C CA . SER A 1 317 ? -22.953 -19.391 -5.477 1 90.62 317 SER A CA 1
ATOM 2539 C C . SER A 1 317 ? -22.25 -19.047 -6.789 1 90.62 317 SER A C 1
ATOM 2541 O O . SER A 1 317 ? -22.281 -19.844 -7.738 1 90.62 317 SER A O 1
ATOM 2543 N N . GLN A 1 318 ? -21.672 -17.891 -6.855 1 89.06 318 GLN A N 1
ATOM 2544 C CA . GLN A 1 318 ? -20.922 -17.484 -8.031 1 89.06 318 GLN A CA 1
ATOM 2545 C C . GLN A 1 318 ? -19.703 -18.375 -8.242 1 89.06 318 GLN A C 1
ATOM 2547 O O . GLN A 1 318 ? -19.344 -18.703 -9.383 1 89.06 318 GLN A O 1
ATOM 2552 N N . GLN A 1 319 ? -19.094 -18.734 -7.18 1 86.94 319 GLN A N 1
ATOM 2553 C CA . GLN A 1 319 ? -17.953 -19.641 -7.184 1 86.94 319 GLN A CA 1
ATOM 2554 C C . GLN A 1 319 ? -18.312 -20.984 -7.812 1 86.94 319 GLN A C 1
ATOM 2556 O O . GLN A 1 319 ? -17.469 -21.656 -8.391 1 86.94 319 GLN A O 1
ATOM 2561 N N . GLY A 1 320 ? -19.562 -21.375 -7.719 1 82.81 320 GLY A N 1
ATOM 2562 C CA . GLY A 1 320 ? -20.031 -22.609 -8.305 1 82.81 320 GLY A CA 1
ATOM 2563 C C . GLY A 1 320 ? -19.734 -22.734 -9.789 1 82.81 320 GLY A C 1
ATOM 2564 O O . GLY A 1 320 ? -19.391 -23.812 -10.281 1 82.81 320 GLY A O 1
ATOM 2565 N N . ARG A 1 321 ? -19.672 -21.656 -10.438 1 80.44 321 ARG A N 1
ATOM 2566 C CA . ARG A 1 321 ? -19.328 -21.641 -11.852 1 80.44 321 ARG A CA 1
ATOM 2567 C C . ARG A 1 321 ? -17.875 -22.031 -12.07 1 80.44 321 ARG A C 1
ATOM 2569 O O . ARG A 1 321 ? -17.547 -22.688 -13.062 1 80.44 321 ARG A O 1
ATOM 2576 N N . MET A 1 322 ? -17.125 -21.672 -11.188 1 85.88 322 MET A N 1
ATOM 2577 C CA . MET A 1 322 ? -15.688 -21.969 -11.297 1 85.88 322 MET A CA 1
ATOM 2578 C C . MET A 1 322 ? -15.406 -23.422 -10.961 1 85.88 322 MET A C 1
ATOM 2580 O O . MET A 1 322 ? -14.438 -24 -11.469 1 85.88 322 MET A O 1
ATOM 2584 N N . GLU A 1 323 ? -16.266 -23.984 -10.234 1 85.88 323 GLU A N 1
ATOM 2585 C CA . GLU A 1 323 ? -16.141 -25.406 -9.93 1 85.88 323 GLU A CA 1
ATOM 2586 C C . GLU A 1 323 ? -16.312 -26.266 -11.188 1 85.88 323 GLU A C 1
ATOM 2588 O O . GLU A 1 323 ? -15.656 -27.281 -11.352 1 85.88 323 GLU A O 1
ATOM 2593 N N . SER A 1 324 ? -17.156 -25.781 -12 1 86.38 324 SER A N 1
ATOM 2594 C CA . SER A 1 324 ? -17.359 -26.469 -13.266 1 86.38 324 SER A CA 1
ATOM 2595 C C . SER A 1 324 ? -16.109 -26.406 -14.141 1 86.38 324 SER A C 1
ATOM 2597 O O . SER A 1 324 ? -15.781 -27.359 -14.836 1 86.38 324 SER A O 1
ATOM 2599 N N . LEU A 1 325 ? -15.484 -25.312 -14.047 1 87.5 325 LEU A N 1
ATOM 2600 C CA . LEU A 1 325 ? -14.242 -25.172 -14.797 1 87.5 325 LEU A CA 1
ATOM 2601 C C . LEU A 1 325 ? -13.172 -26.125 -14.258 1 87.5 325 LEU A C 1
ATOM 2603 O O . LEU A 1 325 ? -12.398 -26.703 -15.039 1 87.5 325 LEU A O 1
ATOM 2607 N N . LEU A 1 326 ? -13.055 -26.297 -13.016 1 89.88 326 LEU A N 1
ATOM 2608 C CA . LEU A 1 326 ? -12.102 -27.203 -12.383 1 89.88 326 LEU A CA 1
ATOM 2609 C C . LEU A 1 326 ? -12.297 -28.641 -12.883 1 89.88 326 LEU A C 1
ATOM 2611 O O . LEU A 1 326 ? -11.32 -29.328 -13.188 1 89.88 326 LEU A O 1
ATOM 2615 N N . SER A 1 327 ? -13.516 -29.031 -13.016 1 86.69 327 SER A N 1
ATOM 2616 C CA . SER A 1 327 ? -13.836 -30.391 -13.445 1 86.69 327 SER A CA 1
ATOM 2617 C C . SER A 1 327 ? -13.43 -30.625 -14.898 1 86.69 327 SER A C 1
ATOM 26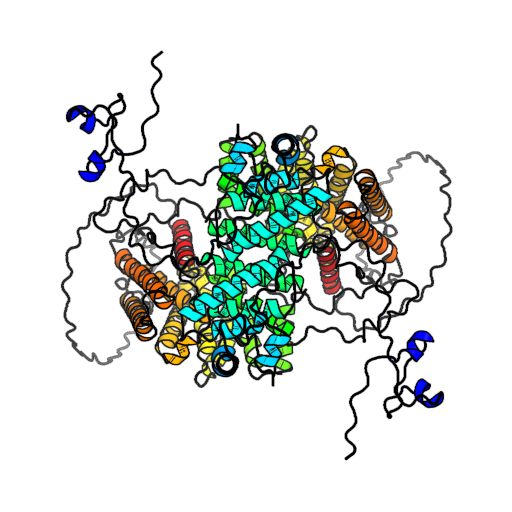19 O O . SER A 1 327 ? -13.188 -31.75 -15.312 1 86.69 327 SER A O 1
ATOM 2621 N N . GLN A 1 328 ? -13.281 -29.5 -15.578 1 83.94 328 GLN A N 1
ATOM 2622 C CA . GLN A 1 328 ? -12.945 -29.594 -17 1 83.94 328 GLN A CA 1
ATOM 2623 C C . GLN A 1 328 ? -11.43 -29.578 -17.203 1 83.94 328 GLN A C 1
ATOM 2625 O O . GLN A 1 328 ? -10.945 -29.875 -18.297 1 83.94 328 GLN A O 1
ATOM 2630 N N . LEU A 1 329 ? -10.867 -29.125 -16.125 1 83.44 329 LEU A N 1
ATOM 2631 C CA . LEU A 1 329 ? -9.414 -29.062 -16.25 1 83.44 329 LEU A CA 1
ATOM 2632 C C . LEU A 1 329 ? -8.797 -30.453 -16.281 1 83.44 329 LEU A C 1
ATOM 2634 O O . LEU A 1 329 ? -9.133 -31.297 -15.453 1 83.44 329 LEU A O 1
ATOM 2638 N N . HIS A 1 330 ? -8.406 -30.781 -17.594 1 72 330 HIS A N 1
ATOM 2639 C CA . HIS A 1 330 ? -7.738 -32.062 -17.781 1 72 330 HIS A CA 1
ATOM 2640 C C . HIS A 1 330 ? -6.227 -31.891 -17.891 1 72 330 HIS A C 1
ATOM 2642 O O . HIS A 1 330 ? -5.758 -30.828 -18.312 1 72 330 HIS A O 1
ATOM 2648 N N . GLY A 1 331 ? -5.477 -32.625 -17.109 1 70 331 GLY A N 1
ATOM 2649 C CA . GLY A 1 331 ? -4.043 -32.625 -17.359 1 70 331 GLY A CA 1
ATOM 2650 C C . GLY A 1 331 ? -3.25 -32 -16.219 1 70 331 GLY A C 1
ATOM 2651 O O . GLY A 1 331 ? -3.668 -32.094 -15.062 1 70 331 GLY A O 1
ATOM 2652 N N . GLN A 1 332 ? -2.172 -31.422 -16.766 1 77.88 332 GLN A N 1
ATOM 2653 C CA . GLN A 1 332 ? -1.12 -31.078 -15.812 1 77.88 332 GLN A CA 1
ATOM 2654 C C . GLN A 1 332 ? -1.113 -29.578 -15.516 1 77.88 332 GLN A C 1
ATOM 2656 O O . GLN A 1 332 ? -0.052 -28.984 -15.32 1 77.88 332 GLN A O 1
ATOM 2661 N N . ASP A 1 333 ? -2.336 -28.969 -15.547 1 88.5 333 ASP A N 1
ATOM 2662 C CA . ASP A 1 333 ? -2.359 -27.547 -15.172 1 88.5 333 ASP A CA 1
ATOM 2663 C C . ASP A 1 333 ? -2.48 -27.391 -13.656 1 88.5 333 ASP A C 1
ATOM 2665 O O . ASP A 1 333 ? -3.502 -26.922 -13.156 1 88.5 333 ASP A O 1
ATOM 2669 N N . TRP A 1 334 ? -1.434 -27.609 -13.039 1 92.44 334 TRP A N 1
ATOM 2670 C CA . TRP A 1 334 ? -1.396 -27.703 -11.578 1 92.44 334 TRP A CA 1
ATOM 2671 C C . TRP A 1 334 ? -1.706 -26.344 -10.953 1 92.44 334 TRP A C 1
ATOM 2673 O O . TRP A 1 334 ? -2.518 -26.25 -10.031 1 92.44 334 TRP A O 1
ATOM 2683 N N . PRO A 1 335 ? -1.136 -25.203 -11.492 1 92.94 335 PRO A N 1
ATOM 2684 C CA . PRO A 1 335 ? -1.411 -23.922 -10.852 1 92.94 335 PRO A CA 1
ATOM 2685 C C . PRO A 1 335 ? -2.889 -23.531 -10.906 1 92.94 335 PRO A C 1
ATOM 2687 O O . PRO A 1 335 ? -3.434 -23.016 -9.93 1 92.94 335 PRO A O 1
ATOM 2690 N N . LEU A 1 336 ? -3.527 -23.812 -12.008 1 93.44 336 LEU A N 1
ATOM 2691 C CA . LEU A 1 336 ? -4.941 -23.469 -12.133 1 93.44 336 LEU A CA 1
ATOM 2692 C C . LEU A 1 336 ? -5.797 -24.375 -11.258 1 93.44 336 LEU A C 1
ATOM 2694 O O . LEU A 1 336 ? -6.812 -23.938 -10.711 1 93.44 336 LEU A O 1
ATOM 2698 N N . ARG A 1 337 ? -5.395 -25.641 -11.109 1 94.56 337 ARG A N 1
ATOM 2699 C CA . ARG A 1 337 ? -6.094 -26.578 -10.219 1 94.56 337 ARG A CA 1
ATOM 2700 C C . ARG A 1 337 ? -6.02 -26.109 -8.773 1 94.56 337 ARG A C 1
ATOM 2702 O O . ARG A 1 337 ? -7.012 -26.156 -8.047 1 94.56 337 ARG A O 1
ATOM 2709 N N . ILE A 1 338 ? -4.891 -25.656 -8.453 1 95.88 338 ILE A N 1
ATOM 2710 C CA . ILE A 1 338 ? -4.707 -25.156 -7.098 1 95.88 338 ILE A CA 1
ATOM 2711 C C . ILE A 1 338 ? -5.531 -23.891 -6.902 1 95.88 338 ILE A C 1
ATOM 2713 O O . ILE A 1 338 ? -6.184 -23.719 -5.867 1 95.88 338 ILE A O 1
ATOM 2717 N N . GLU A 1 339 ? -5.535 -23.062 -7.926 1 95.94 339 GLU A N 1
ATOM 2718 C CA . GLU A 1 339 ? -6.273 -21.812 -7.852 1 95.94 339 GLU A CA 1
ATOM 2719 C C . GLU A 1 339 ? -7.773 -22.047 -7.719 1 95.94 339 GLU A C 1
ATOM 2721 O O . GLU A 1 339 ? -8.414 -21.531 -6.797 1 95.94 339 GLU A O 1
ATOM 2726 N N . LEU A 1 340 ? -8.297 -22.859 -8.586 1 95.62 340 LEU A N 1
ATOM 2727 C CA . LEU A 1 340 ? -9.734 -23.094 -8.617 1 95.62 340 LEU A CA 1
ATOM 2728 C C . LEU A 1 340 ? -10.164 -24 -7.473 1 95.62 340 LEU A C 1
ATOM 2730 O O . LEU A 1 340 ? -11.195 -23.766 -6.84 1 95.62 340 LEU A O 1
ATOM 2734 N N . GLY A 1 341 ? -9.359 -24.984 -7.219 1 95.38 341 GLY A N 1
ATOM 2735 C CA . GLY A 1 341 ? -9.664 -25.891 -6.129 1 95.38 341 GLY A CA 1
ATOM 2736 C C . GLY A 1 341 ? -9.57 -25.25 -4.762 1 95.38 341 GLY A C 1
ATOM 2737 O O . GLY A 1 341 ? -10.258 -25.656 -3.822 1 95.38 341 GLY A O 1
ATOM 2738 N N . GLY A 1 342 ? -8.672 -24.297 -4.621 1 97.12 342 GLY A N 1
ATOM 2739 C CA . GLY A 1 342 ? -8.453 -23.625 -3.352 1 97.12 342 GLY A CA 1
ATOM 2740 C C . GLY A 1 342 ? -9.406 -22.453 -3.119 1 97.12 342 GLY A C 1
ATOM 2741 O O . GLY A 1 342 ? -9.422 -21.859 -2.037 1 97.12 342 GLY A O 1
ATOM 2742 N N . LEU A 1 343 ? -10.234 -22.141 -4.07 1 97.06 343 LEU A N 1
ATOM 2743 C CA . LEU A 1 343 ? -11.031 -20.922 -4.059 1 97.06 343 LEU A CA 1
ATOM 2744 C C . LEU A 1 343 ? -11.984 -20.906 -2.865 1 97.06 343 LEU A C 1
ATOM 2746 O O . LEU A 1 343 ? -12.039 -19.922 -2.121 1 97.06 343 LEU A O 1
ATOM 2750 N N . PRO A 1 344 ? -12.703 -22 -2.553 1 96.75 344 PRO A N 1
ATOM 2751 C CA . PRO A 1 344 ? -13.57 -21.953 -1.372 1 96.75 344 PRO A CA 1
ATOM 2752 C C . PRO A 1 344 ? -12.789 -21.719 -0.078 1 96.75 344 PRO A C 1
ATOM 2754 O O . PRO A 1 344 ? -13.258 -20.984 0.799 1 96.75 344 PRO A O 1
ATOM 2757 N N . ALA A 1 345 ? -11.664 -22.297 -0.012 1 96.75 345 ALA A N 1
ATOM 2758 C CA . ALA A 1 345 ? -10.852 -22.109 1.184 1 96.75 345 ALA A CA 1
ATOM 2759 C C . ALA A 1 345 ? -10.398 -20.656 1.314 1 96.75 345 ALA A C 1
ATOM 2761 O O . ALA A 1 345 ? -10.383 -20.094 2.416 1 96.75 345 ALA A O 1
ATOM 2762 N N . LEU A 1 346 ? -10.055 -20.078 0.234 1 96.5 346 LEU A N 1
ATOM 2763 C CA . LEU A 1 346 ? -9.594 -18.688 0.25 1 96.5 346 LEU A CA 1
ATOM 2764 C C . LEU A 1 346 ? -10.742 -17.75 0.579 1 96.5 346 LEU A C 1
ATOM 2766 O O . LEU A 1 346 ? -10.547 -16.734 1.254 1 96.5 346 LEU A O 1
ATOM 2770 N N . ILE A 1 347 ? -11.891 -18.047 0.09 1 96.12 347 ILE A N 1
ATOM 2771 C CA . ILE A 1 347 ? -13.062 -17.203 0.313 1 96.12 347 ILE A CA 1
ATOM 2772 C C . ILE A 1 347 ? -13.539 -17.359 1.755 1 96.12 347 ILE A C 1
ATOM 2774 O O . ILE A 1 347 ? -13.633 -16.375 2.494 1 96.12 347 ILE A O 1
ATOM 2778 N N . LEU A 1 348 ? -13.766 -18.578 2.162 1 96 348 LEU A N 1
ATOM 2779 C CA . LEU A 1 348 ? -14.375 -18.844 3.459 1 96 348 LEU A CA 1
ATOM 2780 C C . LEU A 1 348 ? -13.336 -18.75 4.574 1 96 348 LEU A C 1
ATOM 2782 O O . LEU A 1 348 ? -13.688 -18.516 5.734 1 96 348 LEU A O 1
ATOM 2786 N N . GLY A 1 349 ? -12.109 -18.922 4.227 1 93.38 349 GLY A N 1
ATOM 2787 C CA . GLY A 1 349 ? -11.039 -18.875 5.207 1 93.38 349 GLY A CA 1
ATOM 2788 C C . GLY A 1 349 ? -10.883 -17.516 5.863 1 93.38 349 GLY A C 1
ATOM 2789 O O . GLY A 1 349 ? -10.281 -17.406 6.938 1 93.38 349 GLY A O 1
ATOM 2790 N N . GLN A 1 350 ? -11.414 -16.516 5.27 1 89.56 350 GLN A N 1
ATOM 2791 C CA . GLN A 1 350 ? -11.336 -15.164 5.809 1 89.56 350 GLN A CA 1
ATOM 2792 C C . GLN A 1 350 ? -12.102 -15.055 7.121 1 89.56 350 GLN A C 1
ATOM 2794 O O . GLN A 1 350 ? -11.828 -14.164 7.93 1 89.56 350 GLN A O 1
ATOM 2799 N N . ALA A 1 351 ? -12.984 -15.922 7.332 1 88.94 351 ALA A N 1
ATOM 2800 C CA . ALA A 1 351 ? -13.852 -15.875 8.508 1 88.94 351 ALA A CA 1
ATOM 2801 C C . ALA A 1 351 ? -13.195 -16.562 9.703 1 88.94 351 ALA A C 1
ATOM 2803 O O . ALA A 1 351 ? -13.688 -16.453 10.828 1 88.94 351 ALA A O 1
ATOM 2804 N N . LEU A 1 352 ? -12.078 -17.141 9.547 1 87.88 352 LEU A N 1
ATOM 2805 C CA . LEU A 1 352 ? -11.516 -18.031 10.57 1 87.88 352 LEU A CA 1
ATOM 2806 C C . LEU A 1 352 ? -10.867 -17.219 11.688 1 87.88 352 LEU A C 1
ATOM 2808 O O . LEU A 1 352 ? -10.461 -17.781 12.711 1 87.88 352 LEU A O 1
ATOM 2812 N N . GLY A 1 353 ? -10.812 -16 11.516 1 79.25 353 GLY A N 1
ATOM 2813 C CA . GLY A 1 353 ? -10.219 -15.164 12.547 1 79.25 353 GLY A CA 1
ATOM 2814 C C . GLY A 1 353 ? -11.016 -15.148 13.836 1 79.25 353 GLY A C 1
ATOM 2815 O O . GLY A 1 353 ? -10.461 -14.922 14.914 1 79.25 353 GLY A O 1
ATOM 2816 N N . ARG A 1 354 ? -12.258 -15.422 13.711 1 81.12 354 ARG A N 1
ATOM 2817 C CA . ARG A 1 354 ? -13.125 -15.414 14.883 1 81.12 354 ARG A CA 1
ATOM 2818 C C . ARG A 1 354 ? -13.875 -16.734 15.016 1 81.12 354 ARG A C 1
ATOM 2820 O O . ARG A 1 354 ? -14.469 -17.219 14.047 1 81.12 354 ARG A O 1
ATOM 2827 N N . GLN A 1 355 ? -13.898 -17.172 16.203 1 80.38 355 GLN A N 1
ATOM 2828 C CA . GLN A 1 355 ? -14.547 -18.453 16.453 1 80.38 355 GLN A CA 1
ATOM 2829 C C . GLN A 1 355 ? -16.031 -18.391 16.156 1 80.38 355 GLN A C 1
ATOM 2831 O O . GLN A 1 355 ? -16.609 -19.344 15.625 1 80.38 355 GLN A O 1
ATOM 2836 N N . LYS A 1 356 ? -16.641 -17.266 16.531 1 83.25 356 LYS A N 1
ATOM 2837 C CA . LYS A 1 356 ? -18.078 -17.094 16.266 1 83.25 356 LYS A CA 1
ATOM 2838 C C . LYS A 1 356 ? -18.375 -17.25 14.781 1 83.25 356 LYS A C 1
ATOM 2840 O O . LYS A 1 356 ? -19.438 -17.75 14.406 1 83.25 356 LYS A O 1
ATOM 2845 N N . HIS A 1 357 ? -17.5 -16.844 13.961 1 87.44 357 HIS A N 1
ATOM 2846 C CA . HIS A 1 357 ? -17.688 -16.938 12.523 1 87.44 357 HIS A CA 1
ATOM 2847 C C . HIS A 1 357 ? -17.531 -18.375 12.039 1 87.44 357 HIS A C 1
ATOM 2849 O O . HIS A 1 357 ? -18.203 -18.797 11.078 1 87.44 357 HIS A O 1
ATOM 2855 N N . VAL A 1 358 ? -16.688 -19.094 12.664 1 87.12 358 VAL A N 1
ATOM 2856 C CA . VAL A 1 358 ? -16.5 -20.484 12.297 1 87.12 358 VAL A CA 1
ATOM 2857 C C . VAL A 1 358 ? -17.766 -21.281 12.578 1 87.12 358 VAL A C 1
ATOM 2859 O O . VAL A 1 358 ? -18.203 -22.094 11.758 1 87.12 358 VAL A O 1
ATOM 2862 N N . PHE A 1 359 ? -18.281 -21.016 13.664 1 87.5 359 PHE A N 1
ATOM 2863 C CA . PHE A 1 359 ? -19.516 -21.703 14.031 1 87.5 359 PHE A CA 1
ATOM 2864 C C . PHE A 1 359 ? -20.656 -21.297 13.109 1 87.5 359 PHE A C 1
ATOM 2866 O O . PHE A 1 359 ? -21.516 -22.109 12.781 1 87.5 359 PHE A O 1
ATOM 2873 N N . LYS A 1 360 ? -20.625 -20.078 12.727 1 89.94 360 LYS A N 1
ATOM 2874 C CA . LYS A 1 360 ? -21.625 -19.625 11.773 1 89.94 360 LYS A CA 1
ATOM 2875 C C . LYS A 1 360 ? -21.469 -20.344 10.43 1 89.94 360 LYS A C 1
ATOM 2877 O O . LYS A 1 360 ? -22.453 -20.672 9.773 1 89.94 360 LYS A O 1
ATOM 2882 N N . LEU A 1 361 ? -20.297 -20.531 10.039 1 91.69 361 LEU A N 1
ATOM 2883 C CA . LEU A 1 361 ? -20.031 -21.281 8.82 1 91.69 361 LEU A CA 1
ATOM 2884 C C . LEU A 1 361 ? -20.609 -22.703 8.922 1 91.69 361 LEU A C 1
ATOM 2886 O O . LEU A 1 361 ? -21.125 -23.234 7.945 1 91.69 361 LEU A O 1
ATOM 2890 N N . ARG A 1 362 ? -20.453 -23.25 10.047 1 89.75 362 ARG A N 1
ATOM 2891 C CA . ARG A 1 362 ? -21.016 -24.578 10.289 1 89.75 362 ARG A CA 1
ATOM 2892 C C . ARG A 1 362 ? -22.531 -24.562 10.18 1 89.75 362 ARG A C 1
ATOM 2894 O O . ARG A 1 362 ? -23.125 -25.422 9.523 1 89.75 362 ARG A O 1
ATOM 2901 N N . GLU A 1 363 ? -23.094 -23.578 10.789 1 90.75 363 GLU A N 1
ATOM 2902 C CA . GLU A 1 363 ? -24.547 -23.438 10.758 1 90.75 363 GLU A CA 1
ATOM 2903 C C . GLU A 1 363 ? -25.047 -23.281 9.32 1 90.75 363 GLU A C 1
ATOM 2905 O O . GLU A 1 363 ? -26.125 -23.781 8.977 1 90.75 363 GLU A O 1
ATOM 2910 N N . MET A 1 364 ? -24.25 -22.703 8.523 1 92.75 364 MET A N 1
ATOM 2911 C CA . MET A 1 364 ? -24.641 -22.422 7.145 1 92.75 364 MET A CA 1
ATOM 2912 C C . MET A 1 364 ? -24.219 -23.562 6.211 1 92.75 364 MET A C 1
ATOM 2914 O O . MET A 1 364 ? -24.344 -23.438 4.992 1 92.75 364 MET A O 1
ATOM 2918 N N . ASN A 1 365 ? -23.625 -24.547 6.723 1 92.06 365 ASN A N 1
ATOM 2919 C CA . ASN A 1 365 ? -23.156 -25.719 5.973 1 92.06 365 ASN A CA 1
ATOM 2920 C C . ASN A 1 365 ? -22.078 -25.328 4.973 1 92.06 365 ASN A C 1
ATOM 2922 O O . ASN A 1 365 ? -22.062 -25.828 3.846 1 92.06 365 ASN A O 1
ATOM 2926 N N . GLN A 1 366 ? -21.281 -24.375 5.379 1 94.12 366 GLN A N 1
ATOM 2927 C CA . GLN A 1 366 ? -20.188 -23.938 4.523 1 94.12 366 GLN A CA 1
ATOM 2928 C C . GLN A 1 366 ? -18.844 -24.422 5.066 1 94.12 366 GLN A C 1
ATOM 2930 O O . GLN A 1 366 ? -17.797 -24.219 4.434 1 94.12 366 GLN A O 1
ATOM 2935 N N . LEU A 1 367 ? -18.875 -25.078 6.137 1 93.12 367 LEU A N 1
ATOM 2936 C CA . LEU A 1 367 ? -17.641 -25.562 6.742 1 93.12 367 LEU A CA 1
ATOM 2937 C C . LEU A 1 367 ? -17.047 -26.719 5.934 1 93.12 367 LEU A C 1
ATOM 2939 O O . LEU A 1 367 ? -15.836 -26.781 5.727 1 93.12 367 LEU A O 1
ATOM 2943 N N . GLN A 1 368 ? -17.938 -27.609 5.48 1 93.31 368 GLN A N 1
ATOM 2944 C CA . GLN A 1 368 ? -17.453 -28.766 4.742 1 93.31 368 GLN A CA 1
ATOM 2945 C C . GLN A 1 368 ? -16.812 -28.344 3.424 1 93.31 368 GLN A C 1
ATOM 2947 O O . GLN A 1 368 ? -15.719 -28.828 3.088 1 93.31 368 GLN A O 1
ATOM 2952 N N . PRO A 1 369 ? -17.453 -27.453 2.676 1 93.94 369 PRO A N 1
ATOM 2953 C CA . PRO A 1 369 ? -16.781 -26.969 1.471 1 93.94 369 PRO A CA 1
ATOM 2954 C C . PRO A 1 369 ? -15.422 -26.344 1.768 1 93.94 369 PRO A C 1
ATOM 2956 O O . PRO A 1 369 ? -14.492 -26.5 0.975 1 93.94 369 PRO A O 1
ATOM 2959 N N . LEU A 1 370 ? -15.297 -25.672 2.803 1 96.19 370 LEU A N 1
ATOM 2960 C CA . LEU A 1 370 ? -14.039 -25.078 3.223 1 96.19 370 LEU A CA 1
ATOM 2961 C C . LEU A 1 370 ? -12.984 -26.156 3.48 1 96.19 370 LEU A C 1
ATOM 29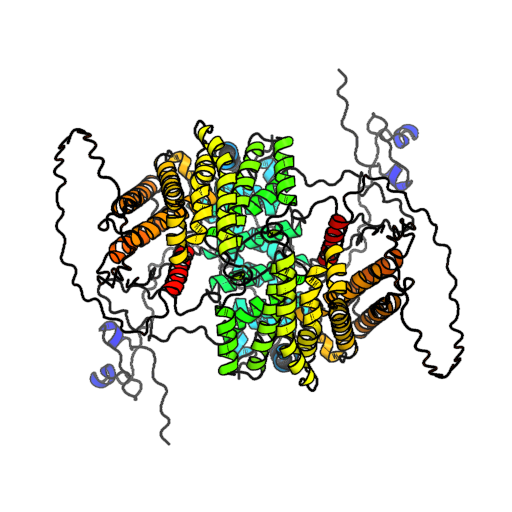63 O O . LEU A 1 370 ? -11.867 -26.062 2.977 1 96.19 370 LEU A O 1
ATOM 2967 N N . ILE A 1 371 ? -13.359 -27.156 4.191 1 94.69 371 ILE A N 1
ATOM 2968 C CA . ILE A 1 371 ? -12.461 -28.234 4.566 1 94.69 371 ILE A CA 1
ATOM 2969 C C . ILE A 1 371 ? -12.062 -29.031 3.32 1 94.69 371 ILE A C 1
ATOM 2971 O O . ILE A 1 371 ? -10.875 -29.297 3.102 1 94.69 371 ILE A O 1
ATOM 2975 N N . ASP A 1 372 ? -13.023 -29.344 2.533 1 95.44 372 ASP A N 1
ATOM 2976 C CA . ASP A 1 372 ? -12.766 -30.109 1.318 1 95.44 372 ASP A CA 1
ATOM 2977 C C . ASP A 1 372 ? -11.805 -29.375 0.388 1 95.44 372 ASP A C 1
ATOM 2979 O O . ASP A 1 372 ? -10.914 -29.969 -0.2 1 95.44 372 ASP A O 1
ATOM 2983 N N . SER A 1 373 ? -12.047 -28.141 0.261 1 96.88 373 SER A N 1
ATOM 2984 C CA . SER A 1 373 ? -11.211 -27.312 -0.595 1 96.88 373 SER A CA 1
ATOM 2985 C C . SER A 1 373 ? -9.773 -27.281 -0.089 1 96.88 373 SER A C 1
ATOM 2987 O O . SER A 1 373 ? -8.828 -27.406 -0.873 1 96.88 373 SER A O 1
ATOM 2989 N N . ALA A 1 374 ? -9.578 -27.078 1.197 1 96.88 374 ALA A N 1
ATOM 2990 C CA . ALA A 1 374 ? -8.242 -27.031 1.783 1 96.88 374 ALA A CA 1
ATOM 2991 C C . ALA A 1 374 ? -7.523 -28.359 1.591 1 96.88 374 ALA A C 1
ATOM 2993 O O . ALA A 1 374 ? -6.344 -28.391 1.233 1 96.88 374 ALA A O 1
ATOM 2994 N N . HIS A 1 375 ? -8.234 -29.438 1.798 1 96.19 375 HIS A N 1
ATOM 2995 C CA . HIS A 1 375 ? -7.656 -30.75 1.548 1 96.19 375 HIS A CA 1
ATOM 2996 C C . HIS A 1 375 ? -7.281 -30.922 0.079 1 96.19 375 HIS A C 1
ATOM 2998 O O . HIS A 1 375 ? -6.219 -31.469 -0.237 1 96.19 375 HIS A O 1
ATOM 3004 N N . TYR A 1 376 ? -8.148 -30.5 -0.734 1 95.75 376 TYR A N 1
ATOM 3005 C CA . TYR A 1 376 ? -7.918 -30.625 -2.168 1 95.75 376 TYR A CA 1
ATOM 3006 C C . TYR A 1 376 ? -6.605 -29.969 -2.57 1 95.75 376 TYR A C 1
ATOM 3008 O O . TYR A 1 376 ? -5.832 -30.531 -3.346 1 95.75 376 TYR A O 1
ATOM 3016 N N . VAL A 1 377 ? -6.363 -28.797 -2.092 1 97.31 377 VAL A N 1
ATOM 3017 C CA . VAL A 1 377 ? -5.16 -28.047 -2.436 1 97.31 377 VAL A CA 1
ATOM 3018 C C . VAL A 1 377 ? -3.922 -28.812 -1.97 1 97.31 377 VAL A C 1
ATOM 3020 O O . VAL A 1 377 ? -2.979 -29 -2.74 1 97.31 377 VAL A O 1
ATOM 3023 N N . VAL A 1 378 ? -3.916 -29.25 -0.752 1 96.06 378 VAL A N 1
ATOM 3024 C CA . VAL A 1 378 ? -2.768 -29.953 -0.188 1 96.06 378 VAL A CA 1
ATOM 3025 C C . VAL A 1 378 ? -2.553 -31.266 -0.93 1 96.06 378 VAL A C 1
ATOM 3027 O O . VAL A 1 378 ? -1.42 -31.625 -1.271 1 96.06 378 VAL A O 1
ATOM 3030 N N . ASP A 1 379 ? -3.605 -31.922 -1.206 1 95.69 379 ASP A N 1
ATOM 3031 C CA . ASP A 1 379 ? -3.508 -33.188 -1.932 1 95.69 379 ASP A CA 1
ATOM 3032 C C . ASP A 1 379 ? -2.984 -32.969 -3.35 1 95.69 379 ASP A C 1
ATOM 3034 O O . ASP A 1 379 ? -2.18 -33.75 -3.848 1 95.69 379 ASP A O 1
ATOM 3038 N N . THR A 1 380 ? -3.512 -31.969 -3.957 1 95 380 THR A N 1
ATOM 3039 C CA . THR A 1 380 ? -3.045 -31.641 -5.301 1 95 380 THR A CA 1
ATOM 3040 C C . THR A 1 380 ? -1.542 -31.391 -5.305 1 95 380 THR A C 1
ATOM 3042 O O . THR A 1 380 ? -0.829 -31.844 -6.199 1 95 380 THR A O 1
ATOM 3045 N N . TYR A 1 381 ? -1.043 -30.672 -4.355 1 95.44 381 TYR A N 1
ATOM 3046 C CA . TYR A 1 381 ? 0.391 -30.438 -4.246 1 95.44 381 TYR A CA 1
ATOM 3047 C C . TYR A 1 381 ? 1.155 -31.734 -4.074 1 95.44 381 TYR A C 1
ATOM 3049 O O . TYR A 1 381 ? 2.182 -31.953 -4.723 1 95.44 381 TYR A O 1
ATOM 3057 N N . LEU A 1 382 ? 0.671 -32.594 -3.262 1 94.38 382 LEU A N 1
ATOM 3058 C CA . LEU A 1 382 ? 1.349 -33.844 -2.967 1 94.38 382 LEU A CA 1
ATOM 3059 C C . LEU A 1 382 ? 1.304 -34.781 -4.168 1 94.38 382 LEU A C 1
ATOM 3061 O O . LEU A 1 382 ? 2.189 -35.625 -4.34 1 94.38 382 LEU A O 1
ATOM 3065 N N . GLU A 1 383 ? 0.305 -34.594 -4.992 1 92.69 383 GLU A N 1
ATOM 3066 C CA . GLU A 1 383 ? 0.175 -35.406 -6.195 1 92.69 383 GLU A CA 1
ATOM 3067 C C . GLU A 1 383 ? 1.043 -34.844 -7.328 1 92.69 383 GLU A C 1
ATOM 3069 O O . GLU A 1 383 ? 1.329 -35.562 -8.297 1 92.69 383 GLU A O 1
ATOM 3074 N N . THR A 1 384 ? 1.374 -33.625 -7.273 1 92.94 384 THR A N 1
ATOM 3075 C CA . THR A 1 384 ? 2.168 -32.969 -8.32 1 92.94 384 THR A CA 1
ATOM 3076 C C . THR A 1 384 ? 3.574 -33.562 -8.359 1 92.94 384 THR A C 1
ATOM 3078 O O . THR A 1 384 ? 4.234 -33.688 -7.328 1 92.94 384 THR A O 1
ATOM 3081 N N . PRO A 1 385 ? 4.02 -33.875 -9.602 1 91.06 385 PRO A N 1
ATOM 3082 C CA . PRO A 1 385 ? 5.383 -34.406 -9.703 1 91.06 385 PRO A CA 1
ATOM 3083 C C . PRO A 1 385 ? 6.434 -33.406 -9.211 1 91.06 385 PRO A C 1
ATOM 3085 O O . PRO A 1 385 ? 6.273 -32.188 -9.398 1 91.06 385 PRO A O 1
ATOM 3088 N N . ALA A 1 386 ? 7.547 -33.906 -8.742 1 86.25 386 ALA A N 1
ATOM 3089 C CA . ALA A 1 386 ? 8.594 -33.125 -8.102 1 86.25 386 ALA A CA 1
ATOM 3090 C C . ALA A 1 386 ? 9.164 -32.094 -9.062 1 86.25 386 ALA A C 1
ATOM 3092 O O . ALA A 1 386 ? 9.328 -30.922 -8.703 1 86.25 386 ALA A O 1
ATOM 3093 N N . PRO A 1 387 ? 9.383 -32.469 -10.258 1 85.5 387 PRO A N 1
ATOM 3094 C CA . PRO A 1 387 ? 9.953 -31.453 -11.164 1 85.5 387 PRO A CA 1
ATOM 3095 C C . PRO A 1 387 ? 9.016 -30.266 -11.406 1 85.5 387 PRO A C 1
ATOM 3097 O O . PRO A 1 387 ? 9.469 -29.141 -11.578 1 85.5 387 PRO A O 1
ATOM 3100 N N . ALA A 1 388 ? 7.75 -30.562 -11.383 1 88.88 388 ALA A N 1
ATOM 3101 C CA . ALA A 1 388 ? 6.773 -29.5 -11.617 1 88.88 388 ALA A CA 1
ATOM 3102 C C . ALA A 1 388 ? 6.699 -28.547 -10.422 1 88.88 388 ALA A C 1
ATOM 3104 O O . ALA A 1 388 ? 6.453 -27.359 -10.586 1 88.88 388 ALA A O 1
ATOM 3105 N N . THR A 1 389 ? 6.984 -29.047 -9.266 1 90.62 389 THR A N 1
ATOM 3106 C CA . THR A 1 389 ? 6.875 -28.234 -8.055 1 90.62 389 THR A CA 1
ATOM 3107 C C . THR A 1 389 ? 7.977 -27.188 -8 1 90.62 389 THR A C 1
ATOM 3109 O O . THR A 1 389 ? 7.809 -26.141 -7.383 1 90.62 389 THR A O 1
ATOM 3112 N N . LEU A 1 390 ? 9.055 -27.406 -8.695 1 90.31 390 LEU A N 1
ATOM 3113 C CA . LEU A 1 390 ? 10.172 -26.484 -8.727 1 90.31 390 LEU A CA 1
ATOM 3114 C C . LEU A 1 390 ? 9.805 -25.203 -9.477 1 90.31 390 LEU A C 1
ATOM 3116 O O . LEU A 1 390 ? 10.43 -24.156 -9.289 1 90.31 390 LEU A O 1
ATOM 3120 N N . HIS A 1 391 ? 8.766 -25.328 -10.211 1 93.81 391 HIS A N 1
ATOM 3121 C CA . HIS A 1 391 ? 8.398 -24.203 -11.062 1 93.81 391 HIS A CA 1
ATOM 3122 C C . HIS A 1 391 ? 7.191 -23.453 -10.508 1 93.81 391 HIS A C 1
ATOM 3124 O O . HIS A 1 391 ? 6.789 -22.422 -11.047 1 93.81 391 HIS A O 1
ATOM 3130 N N . PHE A 1 392 ? 6.684 -23.922 -9.383 1 94.31 392 PHE A N 1
ATOM 3131 C CA . PHE A 1 392 ? 5.559 -23.234 -8.75 1 94.31 392 PHE A CA 1
ATOM 3132 C C . PHE A 1 392 ? 5.918 -21.797 -8.398 1 94.31 392 PHE A C 1
ATOM 3134 O O . PHE A 1 392 ? 7.035 -21.531 -7.957 1 94.31 392 PHE A O 1
ATOM 3141 N N . SER A 1 393 ? 5 -20.969 -8.672 1 95.56 393 SER A N 1
ATOM 3142 C CA . SER A 1 393 ? 5.188 -19.594 -8.258 1 95.56 393 SER A CA 1
ATOM 3143 C C . SER A 1 393 ? 4.898 -19.406 -6.77 1 95.56 393 SER A C 1
ATOM 3145 O O . SER A 1 393 ? 4.363 -20.312 -6.129 1 95.56 393 SER A O 1
ATOM 3147 N N . SER A 1 394 ? 5.281 -18.25 -6.234 1 92.12 394 SER A N 1
ATOM 3148 C CA . SER A 1 394 ? 5.023 -17.922 -4.836 1 92.12 394 SER A CA 1
ATOM 3149 C C . SER A 1 394 ? 3.529 -17.922 -4.535 1 92.12 394 SER A C 1
ATOM 3151 O O . SER A 1 394 ? 3.113 -18.266 -3.43 1 92.12 394 SER A O 1
ATOM 3153 N N . THR A 1 395 ? 2.699 -17.578 -5.496 1 94.88 395 THR A N 1
ATOM 3154 C CA . THR A 1 395 ? 1.257 -17.5 -5.301 1 94.88 395 THR A CA 1
ATOM 3155 C C . THR A 1 395 ? 0.664 -18.891 -5.051 1 94.88 395 THR A C 1
ATOM 3157 O O . THR A 1 395 ? -0.253 -19.031 -4.238 1 94.88 395 THR A O 1
ATOM 3160 N N . SER A 1 396 ? 1.216 -19.906 -5.738 1 95 396 SER A N 1
ATOM 3161 C CA . SER A 1 396 ? 0.779 -21.266 -5.484 1 95 396 SER A CA 1
ATOM 3162 C C . SER A 1 396 ? 1.135 -21.719 -4.07 1 95 396 SER A C 1
ATOM 3164 O O . SER A 1 396 ? 0.302 -22.297 -3.367 1 95 396 SER A O 1
ATOM 3166 N N . TYR A 1 397 ? 2.309 -21.406 -3.664 1 91 397 TYR A N 1
ATOM 3167 C CA . TYR A 1 397 ? 2.742 -21.797 -2.326 1 91 397 TYR A CA 1
ATOM 3168 C C . TYR A 1 397 ? 1.944 -21.047 -1.26 1 91 397 TYR A C 1
ATOM 3170 O O . TYR A 1 397 ? 1.661 -21.594 -0.193 1 91 397 TYR A O 1
ATOM 3178 N N . ILE A 1 398 ? 1.605 -19.828 -1.521 1 91.19 398 ILE A N 1
ATOM 3179 C CA . ILE A 1 398 ? 0.781 -19.062 -0.588 1 91.19 398 ILE A CA 1
ATOM 3180 C C . ILE A 1 398 ? -0.545 -19.797 -0.364 1 91.19 398 ILE A C 1
ATOM 3182 O O . ILE A 1 398 ? -0.997 -19.938 0.774 1 91.19 398 ILE A O 1
ATOM 3186 N N . THR A 1 399 ? -1.103 -20.297 -1.425 1 95.19 399 THR A N 1
ATOM 3187 C CA . THR A 1 399 ? -2.369 -21 -1.323 1 95.19 399 THR A CA 1
ATOM 3188 C C . THR A 1 399 ? -2.193 -22.312 -0.552 1 95.19 399 THR A C 1
ATOM 3190 O O . THR A 1 399 ? -3.029 -22.656 0.284 1 95.19 399 THR A O 1
ATOM 3193 N N . ILE A 1 400 ? -1.162 -22.969 -0.805 1 92.75 400 ILE A N 1
ATOM 3194 C CA . ILE A 1 400 ? -0.882 -24.25 -0.14 1 92.75 400 ILE A CA 1
ATOM 3195 C C . ILE A 1 400 ? -0.686 -24.016 1.356 1 92.75 400 ILE A C 1
ATOM 3197 O O . ILE A 1 400 ? -1.276 -24.703 2.184 1 92.75 400 ILE A O 1
ATOM 3201 N N . TRP A 1 401 ? 0.075 -23.031 1.674 1 88.44 401 TRP A N 1
ATOM 3202 C CA . TRP A 1 401 ? 0.337 -22.703 3.072 1 88.44 401 TRP A CA 1
ATOM 3203 C C . TRP A 1 401 ? -0.941 -22.266 3.779 1 88.44 401 TRP A C 1
ATOM 3205 O O . TRP A 1 401 ? -1.198 -22.672 4.918 1 88.44 401 TRP A O 1
ATOM 3215 N N . PHE A 1 402 ? -1.601 -21.453 3.135 1 92.12 402 PHE A N 1
ATOM 3216 C CA . PHE A 1 402 ? -2.852 -21 3.721 1 92.12 402 PHE A CA 1
ATOM 3217 C C . PHE A 1 402 ? -3.795 -22.156 3.982 1 92.12 402 PHE A C 1
ATOM 3219 O O . PHE A 1 402 ? -4.438 -22.219 5.031 1 92.12 402 PHE A O 1
ATOM 3226 N N . SER A 1 403 ? -3.879 -23.047 3.059 1 94.25 403 SER A N 1
ATOM 3227 C CA . SER A 1 403 ? -4.746 -24.219 3.203 1 94.25 403 SER A CA 1
ATOM 3228 C C . SER A 1 403 ? -4.305 -25.078 4.375 1 94.25 403 SER A C 1
ATOM 3230 O O . SER A 1 403 ? -5.141 -25.594 5.129 1 94.25 403 SER A O 1
ATOM 3232 N N . LEU A 1 404 ? -3.064 -25.25 4.488 1 90.25 404 LEU A N 1
ATOM 3233 C CA . LEU A 1 404 ? -2.547 -26.016 5.613 1 90.25 404 LEU A CA 1
ATOM 3234 C C . LEU A 1 404 ? -2.891 -25.344 6.938 1 90.25 404 LEU A C 1
ATOM 3236 O O . LEU A 1 404 ? -3.246 -26.016 7.91 1 90.25 404 LEU A O 1
ATOM 3240 N N . LEU A 1 405 ? -2.791 -24.109 6.957 1 88.56 405 LEU A N 1
ATOM 3241 C CA . LEU A 1 405 ? -3.135 -23.344 8.156 1 88.56 405 LEU A CA 1
ATOM 3242 C C . LEU A 1 405 ? -4.617 -23.484 8.477 1 88.56 405 LEU A C 1
ATOM 3244 O O . LEU A 1 405 ? -4.996 -23.625 9.641 1 88.56 405 LEU A O 1
ATOM 3248 N N . VAL A 1 406 ? -5.41 -23.359 7.477 1 91.56 406 VAL A N 1
ATOM 3249 C CA . VAL A 1 406 ? -6.855 -23.5 7.629 1 91.56 406 VAL A CA 1
ATOM 3250 C C . VAL A 1 406 ? -7.176 -24.859 8.25 1 91.56 406 VAL A C 1
ATOM 3252 O O . VAL A 1 406 ? -7.918 -24.938 9.227 1 91.56 406 VAL A O 1
ATOM 3255 N N . LEU A 1 407 ? -6.586 -25.891 7.711 1 91.25 407 LEU A N 1
ATOM 3256 C CA . LEU A 1 407 ? -6.816 -27.234 8.219 1 91.25 407 LEU A CA 1
ATOM 3257 C C . LEU A 1 407 ? -6.332 -27.359 9.656 1 91.25 407 LEU A C 1
ATOM 3259 O O . LEU A 1 407 ? -7 -27.984 10.492 1 91.25 407 LEU A O 1
ATOM 3263 N N . SER A 1 408 ? -5.27 -26.797 9.93 1 85.56 408 SER A N 1
ATOM 3264 C CA . SER A 1 408 ? -4.711 -26.859 11.273 1 85.56 408 SER A CA 1
ATOM 3265 C C . SER A 1 408 ? -5.613 -26.156 12.281 1 85.56 408 SER A C 1
ATOM 3267 O O . SER A 1 408 ? -5.895 -26.703 13.352 1 85.56 408 SER A O 1
ATOM 3269 N N . LYS A 1 409 ? -6.043 -25.031 11.898 1 83.69 409 LYS A N 1
ATOM 3270 C CA . LYS A 1 409 ? -6.918 -24.266 12.789 1 83.69 409 LYS A CA 1
ATOM 3271 C C . LYS A 1 409 ? -8.227 -25.016 13.039 1 83.69 409 LYS A C 1
ATOM 3273 O O . LYS A 1 409 ? -8.695 -25.094 14.18 1 83.69 409 LYS A O 1
ATOM 3278 N N . LEU A 1 410 ? -8.766 -25.5 12.047 1 86.5 410 LEU A N 1
ATOM 3279 C CA . LEU A 1 410 ? -10.039 -26.203 12.164 1 86.5 410 LEU A CA 1
ATOM 3280 C C . LEU A 1 410 ? -9.875 -27.5 12.961 1 86.5 410 LEU A C 1
ATOM 3282 O O . LEU A 1 410 ? -10.789 -27.922 13.68 1 86.5 410 LEU A O 1
ATOM 3286 N N . SER A 1 411 ? -8.781 -28.125 12.852 1 84.06 411 SER A N 1
ATOM 3287 C CA . SER A 1 411 ? -8.523 -29.344 13.586 1 84.06 411 SER A CA 1
ATOM 3288 C C . SER A 1 411 ? -8.438 -29.094 15.086 1 84.06 411 SER A C 1
ATOM 3290 O O . SER A 1 411 ? -8.703 -29.984 15.898 1 84.06 411 SER A O 1
ATOM 3292 N N . LEU A 1 412 ? -8.07 -27.906 15.43 1 75.88 412 LEU A N 1
ATOM 3293 C CA . LEU A 1 412 ? -7.996 -27.531 16.828 1 75.88 412 LEU A CA 1
ATOM 3294 C C . LEU A 1 412 ? -9.383 -27.219 17.391 1 75.88 412 LEU A C 1
ATOM 3296 O O . LEU A 1 412 ? -9.656 -27.484 18.562 1 75.88 412 LEU A O 1
ATOM 3300 N N . LEU A 1 413 ? -10.141 -26.625 16.594 1 75.62 413 LEU A N 1
ATOM 3301 C CA . LEU A 1 413 ? -11.461 -26.219 17.047 1 75.62 413 LEU A CA 1
ATOM 3302 C C . LEU A 1 413 ? -12.406 -27.406 17.141 1 75.62 413 LEU A C 1
ATOM 3304 O O . LEU A 1 413 ? -13.266 -27.453 18.016 1 75.62 413 LEU A O 1
ATOM 3308 N N . PHE A 1 414 ? -12.281 -28.297 16.266 1 72.12 414 PHE A N 1
ATOM 3309 C CA . PHE A 1 414 ? -13.227 -29.406 16.219 1 72.12 414 PHE A CA 1
ATOM 3310 C C . PHE A 1 414 ? -12.539 -30.719 16.578 1 72.12 414 PHE A C 1
ATOM 3312 O O . PHE A 1 414 ? -11.898 -31.359 15.734 1 72.12 414 PHE A O 1
ATOM 3319 N N . HIS A 1 415 ? -12.094 -30.906 17.969 1 58.5 415 HIS A N 1
ATOM 3320 C CA . HIS A 1 415 ? -11.438 -32.125 18.484 1 58.5 415 HIS A CA 1
ATOM 3321 C C . HIS A 1 415 ? -12.234 -33.375 18.125 1 58.5 415 HIS A C 1
ATOM 3323 O O . HIS A 1 415 ? -13.469 -33.344 18.109 1 58.5 415 HIS A O 1
ATOM 3329 N N . PRO A 1 416 ? -11.5 -34.469 17.625 1 53.31 416 PRO A N 1
ATOM 3330 C CA . PRO A 1 416 ? -12.18 -35.688 17.219 1 53.31 416 PRO A CA 1
ATOM 3331 C C . PRO A 1 416 ? -13.133 -36.219 18.281 1 53.31 416 PRO A C 1
ATOM 3333 O O . PRO A 1 416 ? -14.055 -36.969 17.969 1 53.31 416 PRO A O 1
ATOM 3336 N N . ASN A 1 417 ? -12.641 -36.219 19.578 1 47.19 417 ASN A N 1
ATOM 3337 C CA . ASN A 1 417 ? -13.5 -36.969 20.469 1 47.19 417 ASN A CA 1
ATOM 3338 C C . ASN A 1 417 ? -14.953 -36.531 20.375 1 47.19 417 ASN A C 1
ATOM 3340 O O . ASN A 1 417 ? -15.852 -37.188 20.906 1 47.19 417 ASN A O 1
ATOM 3344 N N . LYS A 1 418 ? -15.086 -35.219 20.312 1 44.31 418 LYS A N 1
ATOM 3345 C CA . LYS A 1 418 ? -16.516 -34.938 20.188 1 44.31 418 LYS A CA 1
ATOM 3346 C C . LYS A 1 418 ? -16.984 -35.188 18.75 1 44.31 418 LYS A C 1
ATOM 3348 O O . LYS A 1 418 ? -16.25 -34.969 17.797 1 44.31 418 LYS A O 1
ATOM 3353 N N . GLN A 1 419 ? -17.891 -36 18.484 1 40.38 419 GLN A N 1
ATOM 3354 C CA . GLN A 1 419 ? -18.578 -36.656 17.391 1 40.38 419 GLN A CA 1
ATOM 3355 C C . GLN A 1 419 ? -18.641 -35.812 16.141 1 40.38 419 GLN A C 1
ATOM 3357 O O . GLN A 1 419 ? -19.234 -36.188 15.141 1 40.38 419 GLN A O 1
ATOM 3362 N N . GLN A 1 420 ? -18.484 -34.406 16.188 1 47.72 420 GLN A N 1
ATOM 3363 C CA . GLN A 1 420 ? -19.047 -33.812 14.977 1 47.72 420 GLN A CA 1
ATOM 3364 C C . GLN A 1 420 ? -18.062 -33.906 13.805 1 47.72 420 GLN A C 1
ATOM 3366 O O . GLN A 1 420 ? -16.906 -33.5 13.922 1 47.72 420 GLN A O 1
ATOM 3371 N N . ALA A 1 421 ? -18.156 -34.906 12.891 1 49.16 421 ALA A N 1
ATOM 3372 C CA . ALA A 1 421 ? -17.594 -35.438 11.648 1 49.16 421 ALA A CA 1
ATOM 3373 C C . ALA A 1 421 ? -17.109 -34.312 10.734 1 49.16 421 ALA A C 1
ATOM 3375 O O . ALA A 1 421 ? -17.812 -33.938 9.805 1 49.16 421 ALA A O 1
ATOM 3376 N N . THR A 1 422 ? -16.406 -33.281 11.125 1 57.69 422 THR A N 1
ATOM 3377 C CA . THR A 1 422 ? -16.109 -32.219 10.172 1 57.69 422 THR A CA 1
ATOM 3378 C C . THR A 1 422 ? -15 -32.656 9.219 1 57.69 422 THR A C 1
ATOM 3380 O O . THR A 1 422 ? -14.75 -31.969 8.219 1 57.69 422 THR A O 1
ATOM 3383 N N . GLY A 1 423 ? -14.68 -34.062 9.117 1 65.69 423 GLY A N 1
ATOM 3384 C CA . GLY A 1 423 ? -13.664 -34.5 8.18 1 65.69 423 GLY A CA 1
ATOM 3385 C C . GLY A 1 423 ? -12.289 -33.938 8.469 1 65.69 423 GLY A C 1
ATOM 3386 O O . GLY A 1 423 ? -11.344 -34.156 7.703 1 65.69 423 GLY A O 1
ATOM 3387 N N . VAL A 1 424 ? -12.133 -33 9.5 1 77.56 424 VAL A N 1
ATOM 3388 C CA . VAL A 1 424 ? -10.805 -32.5 9.828 1 77.56 424 VAL A CA 1
ATOM 3389 C C . VAL A 1 424 ? -10.273 -33.219 11.07 1 77.56 424 VAL A C 1
ATOM 3391 O O . VAL A 1 424 ? -10.906 -33.188 12.125 1 77.56 424 VAL A O 1
ATOM 3394 N N . ASN A 1 425 ? -9.344 -34.062 10.781 1 80.81 425 ASN A N 1
ATOM 3395 C CA . ASN A 1 425 ? -8.656 -34.844 11.82 1 80.81 425 ASN A CA 1
ATOM 3396 C C . ASN A 1 425 ? -7.215 -34.375 12 1 80.81 425 ASN A C 1
ATOM 3398 O O . ASN A 1 425 ? -6.484 -34.219 11.023 1 80.81 425 ASN A O 1
ATOM 3402 N N . LYS A 1 426 ? -6.93 -34.125 13.219 1 82.69 426 LYS A N 1
ATOM 3403 C CA . LYS A 1 426 ? -5.602 -33.625 13.57 1 82.69 426 LYS A CA 1
ATOM 3404 C C . LYS A 1 426 ? -4.512 -34.562 13.016 1 82.69 426 LYS A C 1
ATOM 3406 O O . LYS A 1 426 ? -3.514 -34.062 12.469 1 82.69 426 LYS A O 1
ATOM 3411 N N . LYS A 1 427 ? -4.73 -35.812 13.141 1 84.56 427 LYS A N 1
ATOM 3412 C CA . LYS A 1 427 ? -3.738 -36.781 12.672 1 84.56 427 LYS A CA 1
ATOM 3413 C C . LYS A 1 427 ? -3.566 -36.688 11.156 1 84.56 427 LYS A C 1
ATOM 3415 O O . LYS A 1 427 ? -2.449 -36.781 10.648 1 84.56 427 LYS A O 1
ATOM 3420 N N . HIS A 1 428 ? -4.676 -36.531 10.5 1 88.12 428 HIS A N 1
ATOM 3421 C CA . HIS A 1 428 ? -4.621 -36.406 9.047 1 88.12 428 HIS A CA 1
ATOM 3422 C C . HIS A 1 428 ? -3.844 -35.156 8.625 1 88.12 428 HIS A C 1
ATOM 3424 O O . HIS A 1 428 ? -3.062 -35.219 7.668 1 88.12 428 HIS A O 1
ATOM 3430 N N . VAL A 1 429 ? -4.098 -34.125 9.328 1 90 429 VAL A N 1
ATOM 3431 C CA . VAL A 1 429 ? -3.396 -32.875 9.023 1 90 429 VAL A CA 1
ATOM 3432 C C . VAL A 1 429 ? -1.905 -33.031 9.312 1 90 429 VAL A C 1
ATOM 3434 O O . VAL A 1 429 ? -1.065 -32.594 8.523 1 90 429 VAL A O 1
ATOM 3437 N N . GLN A 1 430 ? -1.546 -33.656 10.359 1 89.31 430 GLN A N 1
ATOM 3438 C CA . GLN A 1 430 ? -0.152 -33.906 10.703 1 89.31 430 GLN A CA 1
ATOM 3439 C C . GLN A 1 430 ? 0.531 -34.781 9.633 1 89.31 430 GLN A C 1
ATOM 3441 O O . GLN A 1 430 ? 1.656 -34.469 9.227 1 89.31 430 GLN A O 1
ATOM 3446 N N . ASN A 1 431 ? -0.19 -35.75 9.227 1 92.19 431 ASN A N 1
ATOM 3447 C CA . ASN A 1 431 ? 0.358 -36.625 8.188 1 92.19 431 ASN A CA 1
ATOM 3448 C C . ASN A 1 431 ? 0.627 -35.875 6.898 1 92.19 431 ASN A C 1
ATOM 3450 O O . ASN A 1 431 ? 1.648 -36.062 6.242 1 92.19 431 ASN A O 1
ATOM 3454 N N . LYS A 1 432 ? -0.234 -35.062 6.594 1 93.5 432 LYS A N 1
ATOM 3455 C CA . LYS A 1 432 ? -0.059 -34.25 5.395 1 93.5 432 LYS A CA 1
ATOM 3456 C C . LYS A 1 432 ? 1.12 -33.281 5.547 1 93.5 432 LYS A C 1
ATOM 3458 O O . LYS A 1 432 ? 1.887 -33.094 4.602 1 93.5 432 LYS A O 1
ATOM 3463 N N . GLY A 1 433 ? 1.188 -32.688 6.727 1 92.69 433 GLY A N 1
ATOM 3464 C CA . GLY A 1 433 ? 2.334 -31.844 6.988 1 92.69 433 GLY A CA 1
ATOM 3465 C C . GLY A 1 433 ? 3.66 -32.562 6.871 1 92.69 433 GLY A C 1
ATOM 3466 O O . GLY A 1 433 ? 4.602 -32.062 6.258 1 92.69 433 GLY A O 1
ATOM 3467 N N . VAL A 1 434 ? 3.699 -33.75 7.383 1 93.31 434 VAL A N 1
ATOM 3468 C CA . VAL A 1 434 ? 4.91 -34.531 7.332 1 93.31 434 VAL A CA 1
ATOM 3469 C C . VAL A 1 434 ? 5.211 -34.938 5.887 1 93.31 434 VAL A C 1
ATOM 3471 O O . VAL A 1 434 ? 6.371 -34.938 5.465 1 93.31 434 VAL A O 1
ATOM 3474 N N . ALA A 1 435 ? 4.219 -35.25 5.188 1 94.94 435 ALA A N 1
ATOM 3475 C CA . ALA A 1 435 ? 4.391 -35.594 3.783 1 94.94 435 ALA A CA 1
ATOM 3476 C C . ALA A 1 435 ? 4.969 -34.438 2.986 1 94.94 435 ALA A C 1
ATOM 3478 O O . ALA A 1 435 ? 5.805 -34.625 2.104 1 94.94 435 ALA A O 1
ATOM 3479 N N . ILE A 1 436 ? 4.543 -33.25 3.273 1 92.56 436 ILE A N 1
ATOM 3480 C CA . ILE A 1 436 ? 5.047 -32.062 2.592 1 92.56 436 ILE A CA 1
ATOM 3481 C C . ILE A 1 436 ? 6.52 -31.844 2.943 1 92.56 436 ILE A C 1
ATOM 3483 O O . ILE A 1 436 ? 7.34 -31.562 2.068 1 92.56 436 ILE A O 1
ATOM 3487 N N . ILE A 1 437 ? 6.832 -32 4.184 1 89.5 437 ILE A N 1
ATOM 3488 C CA . ILE A 1 437 ? 8.211 -31.844 4.629 1 89.5 437 ILE A CA 1
ATOM 3489 C C . ILE A 1 437 ? 9.102 -32.844 3.902 1 89.5 437 ILE A C 1
ATOM 3491 O O . ILE A 1 437 ? 10.195 -32.5 3.445 1 89.5 437 ILE A O 1
ATOM 3495 N N . GLN A 1 438 ? 8.633 -34.031 3.795 1 91.25 438 GLN A N 1
ATOM 3496 C CA . GLN A 1 438 ? 9.391 -35.094 3.1 1 91.25 438 GLN A CA 1
ATOM 3497 C C . GLN A 1 438 ? 9.594 -34.719 1.631 1 91.25 438 GLN A C 1
ATOM 3499 O O . GLN A 1 438 ? 10.672 -34.938 1.074 1 91.25 438 GLN A O 1
ATOM 3504 N N . ARG A 1 439 ? 8.633 -34.188 1.089 1 90.38 439 ARG A N 1
ATOM 3505 C CA . ARG A 1 439 ? 8.742 -33.781 -0.3 1 90.38 439 ARG A CA 1
ATOM 3506 C C . ARG A 1 439 ? 9.805 -32.688 -0.452 1 90.38 439 ARG A C 1
ATOM 3508 O O . ARG A 1 439 ? 10.555 -32.688 -1.429 1 90.38 439 ARG A O 1
ATOM 3515 N N . PHE A 1 440 ? 9.797 -31.766 0.423 1 87.06 440 PHE A N 1
ATOM 3516 C CA . PHE A 1 440 ? 10.805 -30.703 0.386 1 87.06 440 PHE A CA 1
ATOM 3517 C C . PHE A 1 440 ? 12.203 -31.281 0.491 1 87.06 440 PHE A C 1
ATOM 3519 O O . PHE A 1 440 ? 13.117 -30.844 -0.214 1 87.06 440 PHE A O 1
ATOM 3526 N N . LYS A 1 441 ? 12.344 -32.219 1.289 1 84.19 441 LYS A N 1
ATOM 3527 C CA . LYS A 1 441 ? 13.641 -32.875 1.483 1 84.19 441 LYS A CA 1
ATOM 3528 C C . LYS A 1 441 ? 14.086 -33.625 0.228 1 84.19 441 LYS A C 1
ATOM 3530 O O . LYS A 1 441 ? 15.273 -33.656 -0.094 1 84.19 441 LYS A O 1
ATOM 3535 N N . ASP A 1 442 ? 13.156 -34.094 -0.408 1 84 442 ASP A N 1
ATOM 3536 C CA . ASP A 1 442 ? 13.453 -34.844 -1.626 1 84 442 ASP A CA 1
ATOM 3537 C C . ASP A 1 442 ? 13.883 -33.906 -2.754 1 84 442 ASP A C 1
ATOM 3539 O O . ASP A 1 442 ? 14.672 -34.312 -3.617 1 84 442 ASP A O 1
ATOM 3543 N N . ILE A 1 443 ? 13.305 -32.781 -2.842 1 80.94 443 ILE A N 1
ATOM 3544 C CA . ILE A 1 443 ? 13.594 -31.812 -3.904 1 80.94 443 ILE A CA 1
ATOM 3545 C C . ILE A 1 443 ? 14.961 -31.172 -3.67 1 80.94 443 ILE A C 1
ATOM 3547 O O . ILE A 1 443 ? 15.742 -31.016 -4.609 1 80.94 443 ILE A O 1
ATOM 3551 N N . SER A 1 444 ? 15.172 -30.5 -2.629 1 73.25 444 SER A N 1
ATOM 3552 C CA . SER A 1 444 ? 16.453 -29.844 -2.408 1 73.25 444 SER A CA 1
ATOM 3553 C C . SER A 1 444 ? 17.062 -30.234 -1.063 1 73.25 444 SER A C 1
ATOM 3555 O O . SER A 1 444 ? 16.547 -29.844 -0.012 1 73.25 444 SER A O 1
ATOM 3557 N N . PRO A 1 445 ? 18.047 -30.984 -1.325 1 60.47 445 PRO A N 1
ATOM 3558 C CA . PRO A 1 445 ? 18.734 -31.344 -0.077 1 60.47 445 PRO A CA 1
ATOM 3559 C C . PRO A 1 445 ? 19.578 -30.203 0.488 1 60.47 445 PRO A C 1
ATOM 3561 O O . PRO A 1 445 ? 20.203 -30.359 1.543 1 60.47 445 PRO A O 1
ATOM 3564 N N . GLU A 1 446 ? 19.453 -29.094 -0.24 1 62.25 446 GLU A N 1
ATOM 3565 C CA . GLU A 1 446 ? 20.344 -28.062 0.254 1 62.25 446 GLU A CA 1
ATOM 3566 C C . GLU A 1 446 ? 19.906 -27.547 1.617 1 62.25 446 GLU A C 1
ATOM 3568 O O . GLU A 1 446 ? 18.703 -27.453 1.89 1 62.25 446 GLU A O 1
ATOM 3573 N N . GLU A 1 447 ? 20.891 -27.391 2.479 1 59.44 447 GLU A N 1
ATOM 3574 C CA . GLU A 1 447 ? 20.672 -27.078 3.889 1 59.44 447 GLU A CA 1
ATOM 3575 C C . GLU A 1 447 ? 20.156 -25.656 4.074 1 59.44 447 GLU A C 1
ATOM 3577 O O . GLU A 1 447 ? 19.5 -25.359 5.07 1 59.44 447 GLU A O 1
ATOM 3582 N N . ASP A 1 448 ? 20.453 -24.75 3.086 1 62.72 448 ASP A N 1
ATOM 3583 C CA . ASP A 1 448 ? 20.094 -23.359 3.387 1 62.72 448 ASP A CA 1
ATOM 3584 C C . ASP A 1 448 ? 19.234 -22.766 2.281 1 62.72 448 ASP A C 1
ATOM 3586 O O . ASP A 1 448 ? 19.641 -22.703 1.123 1 62.72 448 ASP A O 1
ATOM 3590 N N . GLY A 1 449 ? 17.922 -22.984 2.326 1 71.88 449 GLY A N 1
ATOM 3591 C CA . GLY A 1 449 ? 17.109 -22.375 1.293 1 71.88 449 GLY A CA 1
ATOM 3592 C C . GLY A 1 449 ? 15.625 -22.391 1.621 1 71.88 449 GLY A C 1
ATOM 3593 O O . GLY A 1 449 ? 15.242 -22.594 2.775 1 71.88 449 GLY A O 1
ATOM 3594 N N . PHE A 1 450 ? 14.961 -22.109 0.667 1 75.31 450 PHE A N 1
ATOM 3595 C CA . PHE A 1 450 ? 13.508 -22.016 0.773 1 75.31 450 PHE A CA 1
ATOM 3596 C C . PHE A 1 450 ? 12.922 -23.312 1.316 1 75.31 450 PHE A C 1
ATOM 3598 O O . PHE A 1 450 ? 12.086 -23.297 2.223 1 75.31 450 PHE A O 1
ATOM 3605 N N . TRP A 1 451 ? 13.438 -24.391 0.875 1 81.25 451 TRP A N 1
ATOM 3606 C CA . TRP A 1 451 ? 12.859 -25.688 1.216 1 81.25 451 TRP A CA 1
ATOM 3607 C C . TRP A 1 451 ? 13.125 -26.031 2.678 1 81.25 451 TRP A C 1
ATOM 3609 O O . TRP A 1 451 ? 12.234 -26.531 3.375 1 81.25 451 TRP A O 1
ATOM 3619 N N . THR A 1 452 ? 14.25 -25.719 3.105 1 79.12 452 THR A N 1
ATOM 3620 C CA . THR A 1 452 ? 14.586 -25.984 4.5 1 79.12 452 THR A CA 1
ATOM 3621 C C . THR A 1 452 ? 13.797 -25.062 5.426 1 79.12 452 THR A C 1
ATOM 3623 O O . THR A 1 452 ? 13.281 -25.516 6.453 1 79.12 452 THR A O 1
ATOM 3626 N N . SER A 1 453 ? 13.734 -23.859 5.047 1 76 453 SER A N 1
ATOM 3627 C CA . SER A 1 453 ? 12.984 -22.906 5.852 1 76 453 SER A CA 1
ATOM 3628 C C . SER A 1 453 ? 11.5 -23.266 5.902 1 76 453 SER A C 1
ATOM 3630 O O . SER A 1 453 ? 10.867 -23.156 6.953 1 76 453 SER A O 1
ATOM 3632 N N . SER A 1 454 ? 11 -23.656 4.789 1 79.62 454 SER A N 1
ATOM 3633 C CA . SER A 1 454 ? 9.602 -24.062 4.727 1 79.62 454 SER A CA 1
ATOM 3634 C C . SER A 1 454 ? 9.352 -25.312 5.566 1 79.62 454 SER A C 1
ATOM 3636 O O . SER A 1 454 ? 8.328 -25.406 6.238 1 79.62 454 SER A O 1
ATOM 3638 N N . SER A 1 455 ? 10.297 -26.156 5.531 1 82.94 455 SER A N 1
ATOM 3639 C CA . SER A 1 455 ? 10.195 -27.359 6.352 1 82.94 455 SER A CA 1
ATOM 3640 C C . SER A 1 455 ? 10.18 -27.016 7.836 1 82.94 455 SER A C 1
ATOM 3642 O O . SER A 1 455 ? 9.406 -27.594 8.602 1 82.94 455 SER A O 1
ATOM 3644 N N . LYS A 1 456 ? 10.969 -26.141 8.156 1 76.94 456 LYS A N 1
ATOM 3645 C CA . LYS A 1 456 ? 11.016 -25.719 9.555 1 76.94 456 LYS A CA 1
ATOM 3646 C C . LYS A 1 456 ? 9.703 -25.062 9.977 1 76.94 456 LYS A C 1
ATOM 3648 O O . LYS A 1 456 ? 9.211 -25.312 11.078 1 76.94 456 LYS A O 1
ATOM 3653 N N . SER A 1 457 ? 9.18 -24.266 9.117 1 77.12 457 SER A N 1
ATOM 3654 C CA . SER A 1 457 ? 7.918 -23.578 9.422 1 77.12 457 SER A CA 1
ATOM 3655 C C . SER A 1 457 ? 6.785 -24.594 9.602 1 77.12 457 SER A C 1
ATOM 3657 O O . SER A 1 457 ? 5.992 -24.469 10.539 1 77.12 457 SER A O 1
ATOM 3659 N N . ILE A 1 458 ? 6.727 -25.516 8.734 1 82.75 458 ILE A N 1
ATOM 3660 C CA . ILE A 1 458 ? 5.676 -26.516 8.828 1 82.75 458 ILE A CA 1
ATOM 3661 C C . ILE A 1 458 ? 5.887 -27.375 10.07 1 82.75 458 ILE A C 1
ATOM 3663 O O . ILE A 1 458 ? 4.926 -27.734 10.758 1 82.75 458 ILE A O 1
ATOM 3667 N N . SER A 1 459 ? 7.125 -27.625 10.359 1 81.38 459 SER A N 1
ATOM 3668 C CA . SER A 1 459 ? 7.422 -28.406 11.562 1 81.38 459 SER A CA 1
ATOM 3669 C C . SER A 1 459 ? 6.973 -27.656 12.82 1 81.38 459 SER A C 1
ATOM 3671 O O . SER A 1 459 ? 6.461 -2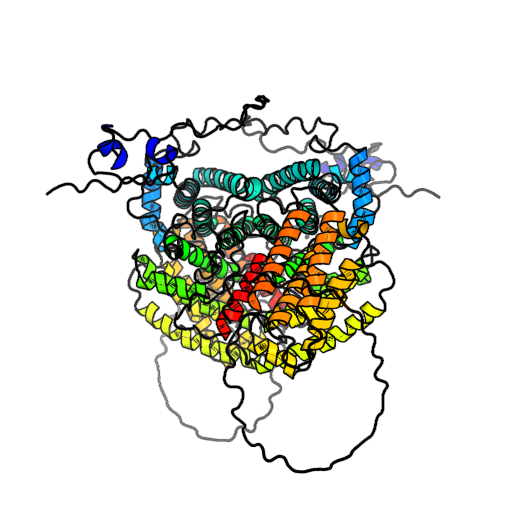8.281 13.758 1 81.38 459 SER A O 1
ATOM 3673 N N . THR A 1 460 ? 7.191 -26.438 12.758 1 74.38 460 THR A N 1
ATOM 3674 C CA . THR A 1 460 ? 6.746 -25.625 13.883 1 74.38 460 THR A CA 1
ATOM 3675 C C . THR A 1 460 ? 5.223 -25.656 14.008 1 74.38 460 THR A C 1
ATOM 3677 O O . THR A 1 460 ? 4.684 -25.734 15.109 1 74.38 460 THR A O 1
ATOM 3680 N N . LEU A 1 461 ? 4.57 -25.562 12.922 1 76.81 461 LEU A N 1
ATOM 3681 C CA . LEU A 1 461 ? 3.113 -25.641 12.906 1 76.81 461 LEU A CA 1
ATOM 3682 C C . LEU A 1 461 ? 2.633 -26.984 13.445 1 76.81 461 LEU A C 1
ATOM 3684 O O . LEU A 1 461 ? 1.695 -27.031 14.242 1 76.81 461 LEU A O 1
ATOM 3688 N N . LEU A 1 462 ? 3.273 -27.984 13.086 1 81.5 462 LEU A N 1
ATOM 3689 C CA . LEU A 1 462 ? 2.879 -29.312 13.516 1 81.5 462 LEU A CA 1
ATOM 3690 C C . LEU A 1 462 ? 3.156 -29.516 15 1 81.5 462 LEU A C 1
ATOM 3692 O O . LEU A 1 462 ? 2.371 -30.156 15.703 1 81.5 462 LEU A O 1
ATOM 3696 N N . ALA A 1 463 ? 4.219 -28.969 15.391 1 75.25 463 ALA A N 1
ATOM 3697 C CA . ALA A 1 463 ? 4.527 -29.031 16.812 1 75.25 463 ALA A CA 1
ATOM 3698 C C . ALA A 1 463 ? 3.479 -28.281 17.625 1 75.25 463 ALA A C 1
ATOM 3700 O O . ALA A 1 463 ? 3.061 -28.75 18.688 1 75.25 463 ALA A O 1
ATOM 3701 N N . TRP A 1 464 ? 3.129 -27.266 17.109 1 70.44 464 TRP A N 1
ATOM 3702 C CA . TRP A 1 464 ? 2.072 -26.484 17.734 1 70.44 464 TRP A CA 1
ATOM 3703 C C . TRP A 1 464 ? 0.764 -27.266 17.781 1 70.44 464 TRP A C 1
ATOM 3705 O O . TRP A 1 464 ? 0.062 -27.266 18.781 1 70.44 464 TRP A O 1
ATOM 3715 N N . LEU A 1 465 ? 0.428 -27.891 16.75 1 74.5 465 LEU A N 1
ATOM 3716 C CA . LEU A 1 465 ? -0.787 -28.703 16.672 1 74.5 465 LEU A CA 1
ATOM 3717 C C . LEU A 1 465 ? -0.753 -29.844 17.688 1 74.5 465 LEU A C 1
ATOM 3719 O O . LEU A 1 465 ? -1.773 -30.172 18.297 1 74.5 465 LEU A O 1
ATOM 3723 N N . GLU A 1 466 ? 0.331 -30.312 17.875 1 74.56 466 GLU A N 1
ATOM 3724 C CA . GLU A 1 466 ? 0.494 -31.422 18.812 1 74.56 466 GLU A CA 1
ATOM 3725 C C . GLU A 1 466 ? 0.356 -30.953 20.266 1 74.56 466 GLU A C 1
ATOM 3727 O O . GLU A 1 466 ? -0.254 -31.641 21.078 1 74.56 466 GLU A O 1
ATOM 3732 N N . LYS A 1 467 ? 0.756 -29.812 20.547 1 65.75 467 LYS A N 1
ATOM 3733 C CA . LYS A 1 467 ? 0.741 -29.281 21.906 1 65.75 467 LYS A CA 1
ATOM 3734 C C . LYS A 1 467 ? -0.64 -28.75 22.266 1 65.75 467 LYS A C 1
ATOM 3736 O O . LYS A 1 467 ? -1.011 -28.734 23.438 1 65.75 467 LYS A O 1
ATOM 3741 N N . SER A 1 468 ? -1.339 -28.125 21.438 1 60.09 468 SER A N 1
ATOM 3742 C CA . SER A 1 468 ? -2.641 -27.516 21.703 1 60.09 468 SER A CA 1
ATOM 3743 C C . SER A 1 468 ? -3.676 -28.578 22.062 1 60.09 468 SER A C 1
ATOM 3745 O O . SER A 1 468 ? -4.75 -28.266 22.578 1 60.09 468 SER A O 1
ATOM 3747 N N . ASN A 1 469 ? -3.695 -29.828 22.078 1 50 469 ASN A N 1
ATOM 3748 C CA . ASN A 1 469 ? -4.656 -30.844 22.469 1 50 469 ASN A CA 1
ATOM 3749 C C . ASN A 1 469 ? -4.91 -30.844 23.969 1 50 469 ASN A C 1
ATOM 3751 O O . ASN A 1 469 ? -5.715 -31.625 24.469 1 50 469 ASN A O 1
ATOM 3755 N N . THR A 1 470 ? -4.152 -30.203 24.953 1 42.12 470 THR A N 1
ATOM 3756 C CA . THR A 1 470 ? -4.43 -30.641 26.312 1 42.12 470 THR A CA 1
ATOM 3757 C C . THR A 1 470 ? -5.781 -30.109 26.781 1 42.12 470 THR A C 1
ATOM 3759 O O . THR A 1 470 ? -6.363 -29.234 26.156 1 42.12 470 THR A O 1
ATOM 3762 N N . GLU A 1 471 ? -6.023 -29.609 28.297 1 36.16 471 GLU A N 1
ATOM 3763 C CA . GLU A 1 471 ? -7.168 -29.719 29.203 1 36.16 471 GLU A CA 1
ATOM 3764 C C . GLU A 1 471 ? -8.258 -28.719 28.844 1 36.16 471 GLU A C 1
ATOM 3766 O O . GLU A 1 471 ? -8.094 -27.516 29.031 1 36.16 471 GLU A O 1
ATOM 3771 N N . ALA A 1 472 ? -8.922 -28.766 27.828 1 33.97 472 ALA A N 1
ATOM 3772 C CA . ALA A 1 472 ? -10.156 -28 27.953 1 33.97 472 ALA A CA 1
ATOM 3773 C C . ALA A 1 472 ? -10.797 -28.188 29.328 1 33.97 472 ALA A C 1
ATOM 3775 O O . ALA A 1 472 ? -11 -29.312 29.766 1 33.97 472 ALA A O 1
ATOM 3776 N N . PRO A 1 473 ? -10.711 -27.234 30.172 1 31.98 473 PRO A N 1
ATOM 3777 C CA . PRO A 1 473 ? -11.594 -27.594 31.281 1 31.98 473 PRO A CA 1
ATOM 3778 C C . PRO A 1 473 ? -12.984 -28.016 30.828 1 31.98 473 PRO A C 1
ATOM 3780 O O . PRO A 1 473 ? -13.453 -27.578 29.781 1 31.98 473 PRO A O 1
ATOM 3783 N N . PRO A 1 474 ? -13.664 -29.094 31.359 1 29.94 474 PRO A N 1
ATOM 3784 C CA . PRO A 1 474 ? -15.062 -29.469 31.156 1 29.94 474 PRO A CA 1
ATOM 3785 C C . PRO A 1 474 ? -16.016 -28.281 31.25 1 29.94 474 PRO A C 1
ATOM 3787 O O . PRO A 1 474 ? -16.234 -27.734 32.344 1 29.94 474 PRO A O 1
ATOM 3790 N N . GLY A 1 475 ? -15.828 -27.219 30.641 1 27.2 475 GLY A N 1
ATOM 3791 C CA . GLY A 1 475 ? -16.875 -26.234 30.859 1 27.2 475 GLY A CA 1
ATOM 3792 C C . GLY A 1 475 ? -18.266 -26.812 30.797 1 27.2 475 GLY A C 1
ATOM 3793 O O . GLY A 1 475 ? -18.469 -27.906 30.281 1 27.2 475 GLY A O 1
ATOM 3794 N N . SER A 1 476 ? -19.25 -26.062 31.578 1 28 476 SER A N 1
ATOM 3795 C CA . SER A 1 476 ? -20.656 -26.281 31.875 1 28 476 SER A CA 1
ATOM 3796 C C . SER A 1 476 ? -21.469 -26.453 30.594 1 28 476 SER A C 1
ATOM 3798 O O . SER A 1 476 ? -21.469 -25.562 29.734 1 28 476 SER A O 1
ATOM 3800 N N . ALA A 1 477 ? -21.703 -27.703 30.188 1 25.33 477 ALA A N 1
ATOM 3801 C CA . ALA A 1 477 ? -22.75 -28.141 29.281 1 25.33 477 ALA A CA 1
ATOM 3802 C C . ALA A 1 477 ? -23.969 -27.203 29.344 1 25.33 477 ALA A C 1
ATOM 3804 O O . ALA A 1 477 ? -24.109 -26.438 30.312 1 25.33 477 ALA A O 1
ATOM 3805 N N . SER A 1 478 ? -25.094 -27.672 28.672 1 24.67 478 SER A N 1
ATOM 3806 C CA . SER A 1 478 ? -26.438 -27.328 28.234 1 24.67 478 SER A CA 1
ATOM 3807 C C . SER A 1 478 ? -27.344 -27.016 29.422 1 24.67 478 SER A C 1
ATOM 3809 O O . SER A 1 478 ? -27.422 -27.797 30.375 1 24.67 478 SER A O 1
ATOM 3811 N N . ALA A 1 479 ? -27.578 -25.844 29.875 1 24.41 479 ALA A N 1
ATOM 3812 C CA . ALA A 1 479 ? -28.938 -25.688 30.391 1 24.41 479 ALA A CA 1
ATOM 3813 C C . ALA A 1 479 ? -29.953 -26.312 29.453 1 24.41 479 ALA A C 1
ATOM 3815 O O . ALA A 1 479 ? -30.078 -25.906 28.297 1 24.41 479 ALA A O 1
ATOM 3816 N N . ASP A 1 480 ? -30.438 -27.641 29.5 1 21.36 480 ASP A N 1
ATOM 3817 C CA . ASP A 1 480 ? -31.562 -28.422 29 1 21.36 480 ASP A CA 1
ATOM 3818 C C . ASP A 1 480 ? -32.844 -27.578 28.953 1 21.36 480 ASP A C 1
ATOM 3820 O O . ASP A 1 480 ? -33.438 -27.281 30 1 21.36 480 ASP A O 1
ATOM 3824 N N . THR A 1 481 ? -32.875 -26.469 28.281 1 22.39 481 THR A N 1
ATOM 3825 C CA . THR A 1 481 ? -34.281 -26.141 28.141 1 22.39 481 THR A CA 1
ATOM 3826 C C . THR A 1 481 ? -35.062 -27.344 27.609 1 22.39 481 THR A C 1
ATOM 3828 O O . THR A 1 481 ? -34.688 -27.906 26.562 1 22.39 481 THR A O 1
ATOM 3831 N N . GLN A 1 482 ? -35.875 -27.984 28.406 1 21.38 482 GLN A N 1
ATOM 3832 C CA . GLN A 1 482 ? -36.938 -28.969 28.297 1 21.38 482 GLN A CA 1
ATOM 3833 C C . GLN A 1 482 ? -37.844 -28.656 27.109 1 21.38 482 GLN A C 1
ATOM 3835 O O . GLN A 1 482 ? -38.719 -27.781 27.172 1 21.38 482 GLN A O 1
ATOM 3840 N N . THR A 1 483 ? -37.281 -28.281 25.969 1 20.08 483 THR A N 1
ATOM 3841 C CA . THR A 1 483 ? -38.438 -28.359 25.094 1 20.08 483 THR A CA 1
ATOM 3842 C C . THR A 1 483 ? -39.125 -29.734 25.172 1 20.08 483 THR A C 1
ATOM 3844 O O . THR A 1 483 ? -38.438 -30.75 25.266 1 20.08 483 THR A O 1
ATOM 3847 N N . ALA A 1 484 ? -40.375 -29.719 25.562 1 20.61 484 ALA A N 1
ATOM 3848 C CA . ALA A 1 484 ? -41.438 -30.719 25.516 1 20.61 484 ALA A CA 1
ATOM 3849 C C . ALA A 1 484 ? -41.406 -31.531 24.219 1 20.61 484 ALA A C 1
ATOM 3851 O O . ALA A 1 484 ? -41.438 -30.969 23.125 1 20.61 484 ALA A O 1
ATOM 3852 N N . SER A 1 485 ? -40.469 -32.719 24.141 1 19.05 485 SER A N 1
ATOM 3853 C CA . SER A 1 485 ? -40.406 -33.812 23.172 1 19.05 485 SER A CA 1
ATOM 3854 C C . SER A 1 485 ? -41.781 -34.281 22.781 1 19.05 485 SER A C 1
ATOM 3856 O O . SER A 1 485 ? -42.531 -34.812 23.609 1 19.05 485 SER A O 1
ATOM 3858 N N . ASP A 1 486 ? -42.562 -33.5 22.094 1 18.16 486 ASP A N 1
ATOM 3859 C CA . ASP A 1 486 ? -43.688 -34.25 21.594 1 18.16 486 ASP A CA 1
ATOM 3860 C C . ASP A 1 486 ? -43.25 -35.594 21.031 1 18.16 486 ASP A C 1
ATOM 3862 O O . ASP A 1 486 ? -42.094 -35.75 20.609 1 18.16 486 ASP A O 1
ATOM 3866 N N . ASN A 1 487 ? -44.094 -36.688 20.984 1 17.5 487 ASN A N 1
ATOM 3867 C CA . ASN A 1 487 ? -44.312 -38.125 20.969 1 17.5 487 ASN A CA 1
ATOM 3868 C C . ASN A 1 487 ? -43.812 -38.75 19.656 1 17.5 487 ASN A C 1
ATOM 3870 O O . ASN A 1 487 ? -43.688 -39.969 19.562 1 17.5 487 ASN A O 1
ATOM 3874 N N . ASN A 1 488 ? -43.781 -38.031 18.531 1 17.23 488 ASN A N 1
ATOM 3875 C CA . ASN A 1 488 ? -44.406 -39 17.625 1 17.23 488 ASN A CA 1
ATOM 3876 C C . ASN A 1 488 ? -43.5 -40.188 17.375 1 17.23 488 ASN A C 1
ATOM 3878 O O . ASN A 1 488 ? -42.281 -40.094 17.625 1 17.23 488 ASN A O 1
ATOM 3882 N N . ALA A 1 489 ? -43.688 -40.75 16.078 1 19.25 489 ALA A N 1
ATOM 3883 C CA . ALA A 1 489 ? -43.844 -42.062 15.516 1 19.25 489 ALA A CA 1
ATOM 3884 C C . ALA A 1 489 ? -42.5 -42.75 15.258 1 19.25 489 ALA A C 1
ATOM 3886 O O . ALA A 1 489 ? -41.531 -42.062 14.906 1 19.25 489 ALA A O 1
ATOM 3887 N N . ALA A 1 490 ? -42.281 -44.031 15.547 1 18.02 490 ALA A N 1
ATOM 3888 C CA . ALA A 1 490 ? -41.562 -45.281 15.797 1 18.02 490 ALA A CA 1
ATOM 3889 C C . ALA A 1 490 ? -40.781 -45.719 14.547 1 18.02 490 ALA A C 1
ATOM 3891 O O . ALA A 1 490 ? -40.062 -46.719 14.586 1 18.02 490 ALA A O 1
ATOM 3892 N N . THR A 1 491 ? -40.656 -45.094 13.352 1 18.06 491 THR A N 1
ATOM 3893 C CA . THR A 1 491 ? -40.594 -46.188 12.391 1 18.06 491 THR A CA 1
ATOM 3894 C C . THR A 1 491 ? -39.25 -46.875 12.445 1 18.06 491 THR A C 1
ATOM 3896 O O . THR A 1 491 ? -38.219 -46.219 12.484 1 18.06 491 THR A O 1
ATOM 3899 N N . SER A 1 492 ? -39.031 -48.281 12.492 1 16.56 492 SER A N 1
ATOM 3900 C CA . SER A 1 492 ? -38.25 -49.469 12.836 1 16.56 492 SER A CA 1
ATOM 3901 C C . SER A 1 492 ? -37.125 -49.688 11.844 1 16.56 492 SER A C 1
ATOM 3903 O O . SER A 1 492 ? -36.344 -50.625 12.008 1 16.56 492 SER A O 1
ATOM 3905 N N . GLN A 1 493 ? -36.781 -49 10.742 1 17.36 493 GLN A N 1
ATOM 3906 C CA . GLN A 1 493 ? -36.312 -49.969 9.773 1 17.36 493 GLN A CA 1
ATOM 3907 C C . GLN A 1 493 ? -34.906 -50.469 10.102 1 17.36 493 GLN A C 1
ATOM 3909 O O . GLN A 1 493 ? -34.094 -49.719 10.648 1 17.36 493 GLN A O 1
ATOM 3914 N N . SER A 1 494 ? -34.469 -51.781 9.891 1 16.48 494 SER A N 1
ATOM 3915 C CA . SER A 1 494 ? -33.656 -52.938 10.25 1 16.48 494 SER A CA 1
ATOM 3916 C C . SER A 1 494 ? -32.281 -52.844 9.633 1 16.48 494 SER A C 1
ATOM 3918 O O . SER A 1 494 ? -31.422 -53.719 9.891 1 16.48 494 SER A O 1
ATOM 3920 N N . SER A 1 495 ? -31.75 -51.844 8.93 1 17.89 495 SER A N 1
ATOM 3921 C CA . SER A 1 495 ? -30.859 -52.438 7.953 1 17.89 495 SER A CA 1
ATOM 3922 C C . SER A 1 495 ? -29.578 -52.938 8.617 1 17.89 495 SER A C 1
ATOM 3924 O O . SER A 1 495 ? -29.062 -52.312 9.539 1 17.89 495 SER A O 1
ATOM 3926 N N . GLN A 1 496 ? -29.016 -54.156 8.352 1 16.72 496 GLN A N 1
ATOM 3927 C CA . GLN A 1 496 ? -28.156 -55.25 8.734 1 16.72 496 GLN A CA 1
ATOM 3928 C C . GLN A 1 496 ? -26.688 -54.938 8.461 1 16.72 496 GLN A C 1
ATOM 3930 O O . GLN A 1 496 ? -25.812 -55.781 8.688 1 16.72 496 GLN A O 1
ATOM 3935 N N . LEU A 1 497 ? -26.219 -53.781 8.047 1 17.75 497 LEU A N 1
ATOM 3936 C CA . LEU A 1 497 ? -25 -54.031 7.281 1 17.75 497 LEU A CA 1
ATOM 3937 C C . LEU A 1 497 ? -23.891 -54.531 8.18 1 17.75 497 LEU A C 1
ATOM 3939 O O . LEU A 1 497 ? -23.828 -54.188 9.359 1 17.75 497 LEU A O 1
ATOM 3943 N N . LEU A 1 498 ? -22.906 -55.312 7.625 1 17.78 498 LEU A N 1
ATOM 3944 C CA . LEU A 1 498 ? -21.922 -56.344 7.848 1 17.78 498 LEU A CA 1
ATOM 3945 C C . LEU A 1 498 ? -20.672 -55.781 8.531 1 17.78 498 LEU A C 1
ATOM 3947 O O . LEU A 1 498 ? -20.281 -54.656 8.25 1 17.78 498 LEU A O 1
ATOM 3951 N N . GLY A 1 499 ? -20.078 -56.375 9.625 1 16.7 499 GLY A N 1
ATOM 3952 C CA . GLY A 1 499 ? -19.203 -56.281 10.781 1 16.7 499 GLY A CA 1
ATOM 3953 C C . GLY A 1 499 ? -17.734 -56.375 10.422 1 16.7 499 GLY A C 1
ATOM 3954 O O . GLY A 1 499 ? -16.891 -56.594 11.297 1 16.7 499 GLY A O 1
ATOM 3955 N N . LEU A 1 500 ? -17.188 -56.031 9.195 1 18.02 500 LEU A N 1
ATOM 3956 C CA . LEU A 1 500 ? -15.898 -56.688 8.992 1 18.02 500 LEU A CA 1
ATOM 3957 C C . LEU A 1 500 ? -14.859 -56.156 9.977 1 18.02 500 LEU A C 1
ATOM 3959 O O . LEU A 1 500 ? -14.742 -54.969 10.18 1 18.02 500 LEU A O 1
ATOM 3963 N N . ASN A 1 501 ? -14.258 -57 10.844 1 17.17 501 ASN A N 1
ATOM 3964 C CA . ASN A 1 501 ? -13.461 -57.062 12.07 1 17.17 501 ASN A CA 1
ATOM 3965 C C . ASN A 1 501 ? -12 -56.688 11.805 1 17.17 501 ASN A C 1
ATOM 3967 O O . ASN A 1 501 ? -11.125 -56.969 12.625 1 17.17 501 ASN A O 1
ATOM 3971 N N . ALA A 1 502 ? -11.5 -56.094 10.719 1 19.81 502 ALA A N 1
ATOM 3972 C CA . ALA A 1 502 ? -10.07 -56.344 10.531 1 19.81 502 ALA A CA 1
ATOM 3973 C C . ALA A 1 502 ? -9.242 -55.688 11.633 1 19.81 502 ALA A C 1
ATOM 3975 O O . ALA A 1 502 ? -9.414 -54.5 11.93 1 19.81 502 ALA A O 1
ATOM 3976 N N . THR A 1 503 ? -8.609 -56.406 12.508 1 18.55 503 THR A N 1
ATOM 3977 C CA . THR A 1 503 ? -7.895 -56.281 13.773 1 18.55 503 THR A CA 1
ATOM 3978 C C . THR A 1 503 ? -6.551 -55.594 13.586 1 18.55 503 THR A C 1
ATOM 3980 O O . THR A 1 503 ? -5.73 -55.562 14.508 1 18.55 503 THR A O 1
ATOM 3983 N N . HIS A 1 504 ? -6.281 -54.719 12.672 1 18.69 504 HIS A N 1
ATOM 3984 C CA . HIS A 1 504 ? -4.852 -54.469 12.492 1 18.69 504 HIS A CA 1
ATOM 3985 C C . HIS A 1 504 ? -4.234 -53.844 13.742 1 18.69 504 HIS A C 1
ATOM 3987 O O . HIS A 1 504 ? -4.812 -52.938 14.336 1 18.69 504 HIS A O 1
ATOM 3993 N N . HIS A 1 505 ? -3.328 -54.5 14.375 1 19.66 505 HIS A N 1
ATOM 3994 C CA . HIS A 1 505 ? -2.566 -54.375 15.617 1 19.66 505 HIS A CA 1
ATOM 3995 C C . HIS A 1 505 ? -1.618 -53.188 15.562 1 19.66 505 HIS A C 1
ATOM 3997 O O . HIS A 1 505 ? -0.616 -53.219 14.852 1 19.66 505 HIS A O 1
ATOM 4003 N N . GLN A 1 506 ? -2.014 -52 15.406 1 18.89 506 GLN A N 1
ATOM 4004 C CA . GLN A 1 506 ? -1.035 -50.938 15.266 1 18.89 506 GLN A CA 1
ATOM 4005 C C . GLN A 1 506 ? -0.235 -50.75 16.547 1 18.89 506 GLN A C 1
ATOM 4007 O O . GLN A 1 506 ? -0.802 -50.719 17.641 1 18.89 506 GLN A O 1
ATOM 4012 N N . PRO A 1 507 ? 1.074 -50.906 16.5 1 20.38 507 PRO A N 1
ATOM 4013 C CA . PRO A 1 507 ? 1.993 -50.875 17.641 1 20.38 507 PRO A CA 1
ATOM 4014 C C . PRO A 1 507 ? 1.915 -49.594 18.438 1 20.38 507 PRO A C 1
ATOM 4016 O O . PRO A 1 507 ? 1.636 -48.531 17.875 1 20.38 507 PRO A O 1
ATOM 4019 N N . VAL A 1 508 ? 1.637 -49.625 19.75 1 20.3 508 VAL A N 1
ATOM 4020 C CA . VAL A 1 508 ? 1.375 -48.688 20.828 1 20.3 508 VAL A CA 1
ATOM 4021 C C . VAL A 1 508 ? 2.654 -47.906 21.156 1 20.3 508 VAL A C 1
ATOM 4023 O O . VAL A 1 508 ? 3.635 -48.5 21.625 1 20.3 508 VAL A O 1
ATOM 4026 N N . TRP A 1 509 ? 3.102 -47 20.344 1 19.52 509 TRP A N 1
ATOM 4027 C CA . TRP A 1 509 ? 4.332 -46.312 20.672 1 19.52 509 TRP A CA 1
ATOM 4028 C C . TRP A 1 509 ? 4.219 -45.625 22.047 1 19.52 509 TRP A C 1
ATOM 4030 O O . TRP A 1 509 ? 3.156 -45.125 22.406 1 19.52 509 TRP A O 1
ATOM 4040 N N . PRO A 1 510 ? 5.133 -45.875 22.984 1 19.48 510 PRO A N 1
ATOM 4041 C CA . PRO A 1 510 ? 5.137 -45.531 24.391 1 19.48 510 PRO A CA 1
ATOM 4042 C C . PRO A 1 510 ? 5.062 -44.031 24.625 1 19.48 510 PRO A C 1
ATOM 4044 O O . PRO A 1 510 ? 5.605 -43.25 23.828 1 19.48 510 PRO A O 1
ATOM 4047 N N . LEU A 1 511 ? 4.008 -43.5 25.375 1 20.42 511 LEU A N 1
ATOM 4048 C CA . LEU A 1 511 ? 3.543 -42.188 25.859 1 20.42 511 LEU A CA 1
ATOM 4049 C C . LEU A 1 511 ? 4.57 -41.562 26.797 1 20.42 511 LEU A C 1
ATOM 4051 O O . LEU A 1 511 ? 4.773 -42.031 27.906 1 20.42 511 LEU A O 1
ATOM 4055 N N . THR A 1 512 ? 5.758 -41.219 26.328 1 19.59 512 THR A N 1
ATOM 4056 C CA . THR A 1 512 ? 6.668 -40.625 27.297 1 19.59 512 THR A CA 1
ATOM 4057 C C . THR A 1 512 ? 6 -39.469 28.031 1 19.59 512 THR A C 1
ATOM 4059 O O . THR A 1 512 ? 5.227 -38.719 27.438 1 19.59 512 THR A O 1
ATOM 4062 N N . ASP A 1 513 ? 6.055 -39.469 29.375 1 20.25 513 ASP A N 1
ATOM 4063 C CA . ASP A 1 513 ? 5.508 -38.688 30.5 1 20.25 513 ASP A CA 1
ATOM 4064 C C . ASP A 1 513 ? 5.902 -37.219 30.406 1 20.25 513 ASP A C 1
ATOM 4066 O O . ASP A 1 513 ? 7.055 -36.875 30.672 1 20.25 513 ASP A O 1
ATOM 4070 N N . THR A 1 514 ? 5.656 -36.531 29.406 1 21.55 514 THR A N 1
ATOM 4071 C CA . THR A 1 514 ? 6.152 -35.156 29.453 1 21.55 514 THR A CA 1
ATOM 4072 C C . THR A 1 514 ? 5.508 -34.375 30.594 1 21.55 514 THR A C 1
ATOM 4074 O O . THR A 1 514 ? 4.301 -34.5 30.828 1 21.55 514 THR A O 1
ATOM 4077 N N . PRO A 1 515 ? 6.293 -33.875 31.578 1 21.09 515 PRO A N 1
ATOM 4078 C CA . PRO A 1 515 ? 5.859 -33.188 32.781 1 21.09 515 PRO A CA 1
ATOM 4079 C C . PRO A 1 515 ? 4.887 -32.031 32.531 1 21.09 515 PRO A C 1
ATOM 4081 O O . PRO A 1 515 ? 4.941 -31.422 31.453 1 21.09 515 PRO A O 1
ATOM 4084 N N . ASP A 1 516 ? 3.701 -32.031 33.281 1 21.78 516 ASP A N 1
ATOM 4085 C CA . ASP A 1 516 ? 2.418 -31.344 33.344 1 21.78 516 ASP A CA 1
ATOM 4086 C C . ASP A 1 516 ? 2.602 -29.891 33.781 1 21.78 516 ASP A C 1
ATOM 4088 O O . ASP A 1 516 ? 1.648 -29.25 34.219 1 21.78 516 ASP A O 1
ATOM 4092 N N . VAL A 1 517 ? 3.732 -29.328 34 1 22.47 517 VAL A N 1
ATOM 4093 C CA . VAL A 1 517 ? 3.688 -28.094 34.781 1 22.47 517 VAL A CA 1
ATOM 4094 C C . VAL A 1 517 ? 3.01 -27 33.969 1 22.47 517 VAL A C 1
ATOM 4096 O O . VAL A 1 517 ? 3.572 -26.5 32.969 1 22.47 517 VAL A O 1
ATOM 4099 N N . VAL A 1 518 ? 1.686 -27.094 33.812 1 23.39 518 VAL A N 1
ATOM 4100 C CA . VAL A 1 518 ? 0.801 -26.125 33.188 1 23.39 518 VAL A CA 1
ATOM 4101 C C . VAL A 1 518 ? 0.703 -24.859 34.031 1 23.39 518 VAL A C 1
ATOM 4103 O O . VAL A 1 518 ? 0.232 -24.922 35.156 1 23.39 518 VAL A O 1
ATOM 4106 N N . ALA A 1 519 ? 1.639 -23.969 34.031 1 23.92 519 ALA A N 1
ATOM 4107 C CA . ALA A 1 519 ? 1.5 -22.719 34.75 1 23.92 519 ALA A CA 1
ATOM 4108 C C . ALA A 1 519 ? 0.119 -22.109 34.5 1 23.92 519 ALA A C 1
ATOM 4110 O O . ALA A 1 519 ? -0.358 -22.031 33.375 1 23.92 519 ALA A O 1
ATOM 4111 N N . SER A 1 520 ? -0.787 -22.078 35.469 1 23.45 520 SER A N 1
ATOM 4112 C CA . SER A 1 520 ? -2.086 -21.469 35.719 1 23.45 520 SER A CA 1
ATOM 4113 C C . SER A 1 520 ? -2.057 -19.969 35.438 1 23.45 520 SER A C 1
ATOM 4115 O O . SER A 1 520 ? -1.419 -19.203 36.156 1 23.45 520 SER A O 1
ATOM 4117 N N . MET A 1 521 ? -1.787 -19.516 34.25 1 24.94 521 MET A N 1
ATOM 4118 C CA . MET A 1 521 ? -1.863 -18.078 34.094 1 24.94 521 MET A CA 1
ATOM 4119 C C . MET A 1 521 ? -3.217 -17.547 34.531 1 24.94 521 MET A C 1
ATOM 4121 O O . MET A 1 521 ? -4.258 -17.938 34 1 24.94 521 MET A O 1
ATOM 4125 N N . ASN A 1 522 ? -3.514 -17.25 35.688 1 25.19 522 ASN A N 1
ATOM 4126 C CA . ASN A 1 522 ? -4.578 -16.469 36.312 1 25.19 522 ASN A CA 1
ATOM 4127 C C . ASN A 1 522 ? -4.824 -15.164 35.594 1 25.19 522 ASN A C 1
ATOM 4129 O O . ASN A 1 522 ? -5.242 -14.172 36.188 1 25.19 522 ASN A O 1
ATOM 4133 N N . GLY A 1 523 ? -4.07 -14.805 34.531 1 27.81 523 GLY A N 1
ATOM 4134 C CA . GLY A 1 523 ? -4.332 -13.445 34.094 1 27.81 523 GLY A CA 1
ATOM 4135 C C . GLY A 1 523 ? -5.777 -13.211 33.688 1 27.81 523 GLY A C 1
ATOM 4136 O O . GLY A 1 523 ? -6.504 -14.156 33.375 1 27.81 523 GLY A O 1
ATOM 4137 N N . GLN A 1 524 ? -6.488 -12.156 34.125 1 28.62 524 GLN A N 1
ATOM 4138 C CA . GLN A 1 524 ? -7.805 -11.617 33.812 1 28.62 524 GLN A CA 1
ATOM 4139 C C . GLN A 1 524 ? -8.125 -11.797 32.312 1 28.62 524 GLN A C 1
ATOM 4141 O O . GLN A 1 524 ? -7.352 -11.375 31.453 1 28.62 524 GLN A O 1
ATOM 4146 N N . PHE A 1 525 ? -8.961 -12.664 31.938 1 27.45 525 PHE A N 1
ATOM 4147 C CA . PHE A 1 525 ? -9.508 -13.297 30.75 1 27.45 525 PHE A CA 1
ATOM 4148 C C . PHE A 1 525 ? -9.953 -12.242 29.734 1 27.45 525 PHE A C 1
ATOM 4150 O O . PHE A 1 525 ? -10.914 -11.508 29.969 1 27.45 525 PHE A O 1
ATOM 4157 N N . GLN A 1 526 ? -9.148 -11.57 29.047 1 34.72 526 GLN A N 1
ATOM 4158 C CA . GLN A 1 526 ? -9.641 -10.883 27.859 1 34.72 526 GLN A CA 1
ATOM 4159 C C . GLN A 1 526 ? -10.648 -11.742 27.094 1 34.72 526 GLN A C 1
ATOM 4161 O O . GLN A 1 526 ? -10.531 -12.969 27.078 1 34.72 526 GLN A O 1
ATOM 4166 N N . PRO A 1 527 ? -11.836 -11.25 26.703 1 38.06 527 PRO A N 1
ATOM 4167 C CA . PRO A 1 527 ? -12.844 -12.094 26.078 1 38.06 527 PRO A CA 1
ATOM 4168 C C . PRO A 1 527 ? -12.258 -13.016 25.016 1 38.06 527 PRO A C 1
ATOM 4170 O O . PRO A 1 527 ? -11.312 -12.641 24.312 1 38.06 527 PRO A O 1
ATOM 4173 N N . VAL A 1 528 ? -12.406 -14.336 25 1 40.75 528 VAL A N 1
ATOM 4174 C CA . VAL A 1 528 ? -12 -15.5 24.234 1 40.75 528 VAL A CA 1
ATOM 4175 C C . VAL A 1 528 ? -12 -15.164 22.75 1 40.75 528 VAL A C 1
ATOM 4177 O O . VAL A 1 528 ? -11.102 -15.578 22.016 1 40.75 528 VAL A O 1
ATOM 4180 N N . ASP A 1 529 ? -12.961 -14.367 22.344 1 44.72 529 ASP A N 1
ATOM 4181 C CA . ASP A 1 529 ? -13.18 -14.07 20.922 1 44.72 529 ASP A CA 1
ATOM 4182 C C . ASP A 1 529 ? -12.031 -13.242 20.359 1 44.72 529 ASP A C 1
ATOM 4184 O O . ASP A 1 529 ? -11.57 -13.492 19.234 1 44.72 529 ASP A O 1
ATOM 4188 N N . ASP A 1 530 ? -11.578 -12.297 21.109 1 49.22 530 ASP A N 1
ATOM 4189 C CA . ASP A 1 530 ? -10.523 -11.414 20.625 1 49.22 530 ASP A CA 1
ATOM 4190 C C . ASP A 1 530 ? -9.18 -12.141 20.578 1 49.22 530 ASP A C 1
ATOM 4192 O O . ASP A 1 530 ? -8.352 -11.875 19.703 1 49.22 530 ASP A O 1
ATOM 4196 N N . PHE A 1 531 ? -9.07 -13.07 21.422 1 45.09 531 PHE A N 1
ATOM 4197 C CA . PHE A 1 531 ? -7.848 -13.859 21.5 1 45.09 531 PHE A CA 1
ATOM 4198 C C . PHE A 1 531 ? -7.672 -14.703 20.234 1 45.09 531 PHE A C 1
ATOM 4200 O O . PHE A 1 531 ? -6.57 -14.805 19.703 1 45.09 531 PHE A O 1
ATOM 4207 N N . ASP A 1 532 ? -8.828 -15.102 19.734 1 55.97 532 ASP A N 1
ATOM 4208 C CA . ASP A 1 532 ? -8.82 -15.969 18.562 1 55.97 532 ASP A CA 1
ATOM 4209 C C . ASP A 1 532 ? -8.367 -15.203 17.328 1 55.97 532 ASP A C 1
ATOM 4211 O O . ASP A 1 532 ? -7.582 -15.711 16.516 1 55.97 532 ASP A O 1
ATOM 4215 N N . VAL A 1 533 ? -8.711 -13.969 17.328 1 59.47 533 VAL A N 1
ATOM 4216 C CA . VAL A 1 533 ? -8.375 -13.164 16.156 1 59.47 533 VAL A CA 1
ATOM 4217 C C . VAL A 1 533 ? -6.875 -12.883 16.141 1 59.47 533 VAL A C 1
ATOM 4219 O O . VAL A 1 533 ? -6.234 -12.984 15.086 1 59.47 533 VAL A O 1
ATOM 4222 N N . HIS A 1 534 ? -6.441 -12.797 17.328 1 60.12 534 HIS A N 1
ATOM 4223 C CA . HIS A 1 534 ? -5.027 -12.453 17.406 1 60.12 534 HIS A CA 1
ATOM 4224 C C . HIS A 1 534 ? -4.148 -13.664 17.094 1 60.12 534 HIS A C 1
ATOM 4226 O O . HIS A 1 534 ? -3.145 -13.539 16.391 1 60.12 534 HIS A O 1
ATOM 4232 N N . VAL A 1 535 ? -4.562 -14.742 17.594 1 61.34 535 VAL A N 1
ATOM 4233 C CA . VAL A 1 535 ? -3.807 -15.969 17.328 1 61.34 535 VAL A CA 1
ATOM 4234 C C . VAL A 1 535 ? -3.82 -16.281 15.828 1 61.34 535 VAL A C 1
ATOM 4236 O O . VAL A 1 535 ? -2.785 -16.609 15.25 1 61.34 535 VAL A O 1
ATOM 4239 N N . TRP A 1 536 ? -4.922 -16.078 15.297 1 66.56 536 TRP A N 1
ATOM 4240 C CA . TRP A 1 536 ? -5.047 -16.328 13.867 1 66.56 536 TRP A CA 1
ATOM 4241 C C . TRP A 1 536 ? -4.172 -15.375 13.07 1 66.56 536 TRP A C 1
ATOM 4243 O O . TRP A 1 536 ? -3.465 -15.789 12.148 1 66.56 536 TRP A O 1
ATOM 4253 N N . GLN A 1 537 ? -4.223 -14.211 13.484 1 67.62 537 GLN A N 1
ATOM 4254 C CA . GLN A 1 537 ? -3.402 -13.234 12.773 1 67.62 537 GLN A CA 1
ATOM 4255 C C . GLN A 1 537 ? -1.916 -13.539 12.945 1 67.62 537 GLN A C 1
ATOM 4257 O O . GLN A 1 537 ? -1.138 -13.383 12 1 67.62 537 GLN A O 1
ATOM 4262 N N . GLN A 1 538 ? -1.595 -14.016 14.062 1 63.03 538 GLN A N 1
ATOM 4263 C CA . GLN A 1 538 ? -0.203 -14.383 14.305 1 63.03 538 GLN A CA 1
ATOM 4264 C C . GLN A 1 538 ? 0.214 -15.562 13.438 1 63.03 538 GLN A C 1
ATOM 4266 O O . GLN A 1 538 ? 1.341 -15.609 12.938 1 63.03 538 GLN A O 1
ATOM 4271 N N . LEU A 1 539 ? -0.699 -16.422 13.359 1 64.81 539 LEU A N 1
ATOM 4272 C CA . LEU A 1 539 ? -0.437 -17.562 12.5 1 64.81 539 LEU A CA 1
ATOM 4273 C C . LEU A 1 539 ? -0.248 -17.125 11.055 1 64.81 539 LEU A C 1
ATOM 4275 O O . LEU A 1 539 ? 0.667 -17.594 10.375 1 64.81 539 LEU A O 1
ATOM 4279 N N . LEU A 1 540 ? -1.091 -16.219 10.742 1 67.69 540 LEU A N 1
ATOM 4280 C CA . LEU A 1 540 ? -0.99 -15.695 9.391 1 67.69 540 LEU A CA 1
ATOM 4281 C C . LEU A 1 540 ? 0.33 -14.961 9.188 1 67.69 540 LEU A C 1
ATOM 4283 O O . LEU A 1 540 ? 1.015 -15.164 8.18 1 67.69 540 LEU A O 1
ATOM 4287 N N . ASP A 1 541 ? 0.604 -14.234 10.172 1 62.34 541 ASP A N 1
ATOM 4288 C CA . ASP A 1 541 ? 1.823 -13.438 10.086 1 62.34 541 ASP A CA 1
ATOM 4289 C C . ASP A 1 541 ? 3.062 -14.328 10.055 1 62.34 541 ASP A C 1
ATOM 4291 O O . ASP A 1 541 ? 4.062 -13.992 9.414 1 62.34 541 ASP A O 1
ATOM 4295 N N . SER A 1 542 ? 2.891 -15.375 10.859 1 56.19 542 SER A N 1
ATOM 4296 C CA . SER A 1 542 ? 4.012 -16.312 10.914 1 56.19 542 SER A CA 1
ATOM 4297 C C . SER A 1 542 ? 4.203 -17.031 9.578 1 56.19 542 SER A C 1
ATOM 4299 O O . SER A 1 542 ? 5.301 -17.484 9.273 1 56.19 542 SER A O 1
ATOM 4301 N N . PHE A 1 543 ? 3.02 -17.062 9.062 1 54.38 543 PHE A N 1
ATOM 4302 C CA . PHE A 1 543 ? 3.098 -17.734 7.77 1 54.38 543 PHE A CA 1
ATOM 4303 C C . PHE A 1 543 ? 3.301 -16.734 6.645 1 54.38 543 PHE A C 1
ATOM 4305 O O . PHE A 1 543 ? 3.264 -17.094 5.465 1 54.38 543 PHE A O 1
ATOM 4312 N N . THR A 1 544 ? 3.135 -15.305 7.105 1 47.47 544 THR A N 1
ATOM 4313 C CA . THR A 1 544 ? 3.523 -14.305 6.117 1 47.47 544 THR A CA 1
ATOM 4314 C C . THR A 1 544 ? 4.965 -14.523 5.668 1 47.47 544 THR A C 1
ATOM 4316 O O . THR A 1 544 ? 5.898 -14.344 6.449 1 47.47 544 THR A O 1
ATOM 4319 N N . TRP A 1 545 ? 5.125 -15.125 4.586 1 48.84 545 TRP A N 1
ATOM 4320 C CA . TRP A 1 545 ? 6.391 -15.586 4.031 1 48.84 545 TRP A CA 1
ATOM 4321 C C . TRP A 1 545 ? 7.426 -15.797 5.129 1 48.84 545 TRP A C 1
ATOM 4323 O O . TRP A 1 545 ? 7.527 -14.984 6.059 1 48.84 545 TRP A O 1
ATOM 4333 N N . PHE A 1 546 ? 8.477 -16.562 5.391 1 36.59 546 PHE A N 1
ATOM 4334 C CA . PHE A 1 546 ? 8.945 -17.359 6.523 1 36.59 546 PHE A CA 1
ATOM 4335 C C . PHE A 1 546 ? 9.422 -16.469 7.656 1 36.59 546 PHE A C 1
ATOM 4337 O O . PHE A 1 546 ? 9.688 -15.281 7.445 1 36.59 546 PHE A O 1
ATOM 4344 N N . GLY A 1 547 ? 9.695 -17.125 9.016 1 37 547 GLY A N 1
ATOM 4345 C CA . GLY A 1 547 ? 9.836 -17.031 10.453 1 37 547 GLY A CA 1
ATOM 4346 C C . GLY A 1 547 ? 10.703 -15.867 10.898 1 37 547 GLY A C 1
ATOM 4347 O O . GLY A 1 547 ? 11.43 -15.289 10.086 1 37 547 GLY A O 1
ATOM 4348 N N . PRO A 1 548 ? 10.141 -15.148 11.867 1 37.22 548 PRO A N 1
ATOM 4349 C CA . PRO A 1 548 ? 11.125 -14.25 12.484 1 37.22 548 PRO A CA 1
ATOM 4350 C C . PRO A 1 548 ? 12.562 -14.719 12.281 1 37.22 548 PRO A C 1
ATOM 4352 O O . PRO A 1 548 ? 12.797 -15.906 12.062 1 37.22 548 PRO A O 1
ATOM 4355 N N . PRO A 1 549 ? 13.43 -13.867 11.852 1 34.44 549 PRO A N 1
ATOM 4356 C CA . PRO A 1 549 ? 14.797 -14.391 11.906 1 34.44 549 PRO A CA 1
ATOM 4357 C C . PRO A 1 549 ? 14.938 -15.578 12.859 1 34.44 549 PRO A C 1
ATOM 4359 O O . PRO A 1 549 ? 14.055 -15.812 13.688 1 34.44 549 PRO A O 1
ATOM 4362 N N . GLU A 1 550 ? 16.016 -16.266 12.773 1 33.25 550 GLU A N 1
ATOM 4363 C CA . GLU A 1 550 ? 16.484 -17.422 13.547 1 33.25 550 GLU A CA 1
ATOM 4364 C C . GLU A 1 550 ? 15.867 -17.438 14.938 1 33.25 550 GLU A C 1
ATOM 4366 O O . GLU A 1 550 ? 16 -18.422 15.672 1 33.25 550 GLU A O 1
ATOM 4371 N N . GLU A 1 551 ? 15.484 -16.328 15.562 1 33.22 551 GLU A N 1
ATOM 4372 C CA . GLU A 1 551 ? 15.094 -16.656 16.922 1 33.22 551 GLU A CA 1
ATOM 4373 C C . GLU A 1 551 ? 13.68 -17.234 16.969 1 33.22 551 GLU A C 1
ATOM 4375 O O . GLU A 1 551 ? 12.922 -17.094 16.016 1 33.22 551 GLU A O 1
ATOM 4380 N N . GLY A 1 552 ? 12.961 -17.734 18.141 1 29.64 552 GLY A N 1
ATOM 4381 C CA . GLY A 1 552 ? 11.938 -18.703 18.531 1 29.64 552 GLY A CA 1
ATOM 4382 C C . GLY A 1 552 ? 10.555 -18.328 18.031 1 29.64 552 GLY A C 1
ATOM 4383 O O . GLY A 1 552 ? 10.18 -17.156 18.016 1 29.64 552 GLY A O 1
ATOM 4384 N N . PHE A 1 553 ? 10.055 -18.922 17.016 1 33.62 553 PHE A N 1
ATOM 4385 C CA . PHE A 1 553 ? 8.641 -19.125 16.703 1 33.62 553 PHE A CA 1
ATOM 4386 C C . PHE A 1 553 ? 7.816 -19.172 17.984 1 33.62 553 PHE A C 1
ATOM 4388 O O . PHE A 1 553 ? 7.867 -20.156 18.734 1 33.62 553 PHE A O 1
ATOM 4395 N N . GLY A 1 554 ? 7.672 -18.156 18.672 1 30.25 554 GLY A N 1
ATOM 4396 C CA . GLY A 1 554 ? 6.867 -18.359 19.875 1 30.25 554 GLY A CA 1
ATOM 4397 C C . GLY A 1 554 ? 5.383 -18.469 19.578 1 30.25 554 GLY A C 1
ATOM 4398 O O . GLY A 1 554 ? 4.73 -17.469 19.266 1 30.25 554 GLY A O 1
ATOM 4399 N N . LEU A 1 555 ? 4.91 -19.531 18.812 1 31.5 555 LEU A N 1
ATOM 4400 C CA . LEU A 1 555 ? 3.479 -19.812 18.812 1 31.5 555 LEU A CA 1
ATOM 4401 C C . LEU A 1 555 ? 2.926 -19.859 20.219 1 31.5 555 LEU A C 1
ATOM 4403 O O . LEU A 1 555 ? 3.449 -20.594 21.078 1 31.5 555 LEU A O 1
ATOM 4407 N N . GLY A 1 556 ? 2.432 -18.812 20.766 1 29.16 556 GLY A N 1
ATOM 4408 C CA . GLY A 1 556 ? 1.851 -18.812 22.094 1 29.16 556 GLY A CA 1
ATOM 4409 C C . GLY A 1 556 ? 0.949 -20 22.344 1 29.16 556 GLY A C 1
ATOM 4410 O O . GLY A 1 556 ? 0.522 -20.672 21.406 1 29.16 556 GLY A O 1
ATOM 4411 N N . HIS A 1 557 ? 1.071 -20.578 23.5 1 27.19 557 HIS A N 1
ATOM 4412 C CA . HIS A 1 557 ? 0.193 -21.609 24.031 1 27.19 557 HIS A CA 1
ATOM 4413 C C . HIS A 1 557 ? -1.27 -21.188 23.953 1 27.19 557 HIS A C 1
ATOM 4415 O O . HIS A 1 557 ? -1.607 -20.047 24.297 1 27.19 557 HIS A O 1
ATOM 4421 N N . TYR A 1 558 ? -1.934 -21.641 22.969 1 24.7 558 TYR A N 1
ATOM 4422 C CA . TYR A 1 558 ? -3.393 -21.594 22.953 1 24.7 558 TYR A CA 1
ATOM 4423 C C . TYR A 1 558 ? -3.969 -22.281 24.188 1 24.7 558 TYR A C 1
ATOM 4425 O O . TYR A 1 558 ? -3.85 -23.5 24.359 1 24.7 558 TYR A O 1
ATOM 4433 N N . ASP A 1 559 ? -3.848 -21.641 25.297 1 24.36 559 ASP A N 1
ATOM 4434 C CA . ASP A 1 559 ? -4.695 -22.328 26.266 1 24.36 559 ASP A CA 1
ATOM 4435 C C . ASP A 1 559 ? -6.172 -22.203 25.891 1 24.36 559 ASP A C 1
ATOM 4437 O O . ASP A 1 559 ? -6.699 -21.109 25.75 1 24.36 559 ASP A O 1
ATOM 4441 N N . MET A 1 560 ? -6.707 -23.016 25.062 1 21.25 560 MET A N 1
ATOM 4442 C CA . MET A 1 560 ? -8.156 -23.188 25.062 1 21.25 560 MET A CA 1
ATOM 4443 C C . MET A 1 560 ? -8.695 -23.344 26.484 1 21.25 560 MET A C 1
ATOM 4445 O O . MET A 1 560 ? -8.133 -24.078 27.281 1 21.25 560 MET A O 1
ATOM 4449 N N . MET B 1 1 ? 25.734 14.391 50.312 1 22 1 MET B N 1
ATOM 4450 C CA . MET B 1 1 ? 24.75 13.398 49.875 1 22 1 MET B CA 1
ATOM 4451 C C . MET B 1 1 ? 25.344 12.461 48.844 1 22 1 MET B C 1
ATOM 4453 O O . MET B 1 1 ? 25.938 12.922 47.844 1 22 1 MET B O 1
ATOM 4457 N N . TYR B 1 2 ? 25.781 11.242 49.188 1 26 2 TYR B N 1
ATOM 4458 C CA . TYR B 1 2 ? 26.703 10.273 48.594 1 26 2 TYR B CA 1
ATOM 4459 C C . TYR B 1 2 ? 26.172 9.75 47.25 1 26 2 TYR B C 1
ATOM 4461 O O . TYR B 1 2 ? 25.047 9.258 47.188 1 26 2 TYR B O 1
ATOM 4469 N N . ARG B 1 3 ? 26.656 10.32 46.188 1 27.44 3 ARG B N 1
ATOM 4470 C CA . ARG B 1 3 ? 26.188 10.25 44.781 1 27.44 3 ARG B CA 1
ATOM 4471 C C . ARG B 1 3 ? 26.141 8.812 44.312 1 27.44 3 ARG B C 1
ATOM 4473 O O . ARG B 1 3 ? 27.172 8.125 44.25 1 27.44 3 ARG B O 1
ATOM 4480 N N . ARG B 1 4 ? 25.078 8.062 44.469 1 32.88 4 ARG B N 1
ATOM 4481 C CA . ARG B 1 4 ? 24.891 6.641 44.188 1 32.88 4 ARG B CA 1
ATOM 4482 C C . ARG B 1 4 ? 25.312 6.305 42.75 1 32.88 4 ARG B C 1
ATOM 4484 O O . ARG B 1 4 ? 24.828 6.91 41.812 1 32.88 4 ARG B O 1
ATOM 4491 N N . GLN B 1 5 ? 26.609 5.77 42.469 1 30.39 5 GLN B N 1
ATOM 4492 C CA . GLN B 1 5 ? 27.297 5.375 41.25 1 30.39 5 GLN B CA 1
ATOM 4493 C C . GLN B 1 5 ? 26.469 4.371 40.469 1 30.39 5 GLN B C 1
ATOM 4495 O O . GLN B 1 5 ? 25.812 3.51 41.031 1 30.39 5 GLN B O 1
ATOM 4500 N N . PRO B 1 6 ? 26.219 4.582 39.219 1 31.23 6 PRO B N 1
ATOM 4501 C CA . PRO B 1 6 ? 25.25 3.879 38.375 1 31.23 6 PRO B CA 1
ATOM 4502 C C . PRO B 1 6 ? 25.531 2.381 38.281 1 31.23 6 PRO B C 1
ATOM 4504 O O . PRO B 1 6 ? 26.688 1.957 38.406 1 31.23 6 PRO B O 1
ATOM 4507 N N . PRO B 1 7 ? 24.719 1.382 38.344 1 36.66 7 PRO B N 1
ATOM 4508 C CA . PRO B 1 7 ? 24.828 -0.073 38.469 1 36.66 7 PRO B CA 1
ATOM 4509 C C . PRO B 1 7 ? 25.609 -0.714 37.344 1 36.66 7 PRO B C 1
ATOM 4511 O O . PRO B 1 7 ? 25.453 -0.322 36.188 1 36.66 7 PRO B O 1
ATOM 4514 N N . ARG B 1 8 ? 26.766 -1.385 37.406 1 43.81 8 ARG B N 1
ATOM 4515 C CA . ARG B 1 8 ? 27.797 -1.974 36.531 1 43.81 8 ARG B CA 1
ATOM 4516 C C . ARG B 1 8 ? 27.219 -3.111 35.719 1 43.81 8 ARG B C 1
ATOM 4518 O O . ARG B 1 8 ? 26.703 -4.09 36.25 1 43.81 8 ARG B O 1
ATOM 4525 N N . ARG B 1 9 ? 26.828 -2.996 34.5 1 45.69 9 ARG B N 1
ATOM 4526 C CA . ARG B 1 9 ? 26.047 -3.869 33.625 1 45.69 9 ARG B CA 1
ATOM 4527 C C . ARG B 1 9 ? 26.859 -5.086 33.188 1 45.69 9 ARG B C 1
ATOM 4529 O O . ARG B 1 9 ? 26.312 -6.023 32.594 1 45.69 9 ARG B O 1
ATOM 4536 N N . TYR B 1 10 ? 28.281 -5.312 33.25 1 55.53 10 TYR B N 1
ATOM 4537 C CA . TYR B 1 10 ? 29.031 -6.418 32.656 1 55.53 10 TYR B CA 1
ATOM 4538 C C . TYR B 1 10 ? 29.734 -7.234 33.719 1 55.53 10 TYR B C 1
ATOM 4540 O O . TYR B 1 10 ? 30.266 -6.684 34.688 1 55.53 10 TYR B O 1
ATOM 4548 N N . ALA B 1 11 ? 29.859 -8.695 33.5 1 66.81 11 ALA B N 1
ATOM 4549 C CA . ALA B 1 11 ? 30.547 -9.609 34.406 1 66.81 11 ALA B CA 1
ATOM 4550 C C . ALA B 1 11 ? 32.062 -9.594 34.125 1 66.81 11 ALA B C 1
ATOM 4552 O O . ALA B 1 11 ? 32.5 -9.359 33 1 66.81 11 ALA B O 1
ATOM 4553 N N . CYS B 1 12 ? 32.938 -9.656 35 1 68.88 12 CYS B N 1
ATOM 4554 C CA . CYS B 1 12 ? 34.406 -9.586 34.875 1 68.88 12 CYS B CA 1
ATOM 4555 C C . CYS B 1 12 ? 34.938 -10.891 34.312 1 68.88 12 CYS B C 1
ATOM 4557 O O . CYS B 1 12 ? 34.312 -11.938 34.406 1 68.88 12 CYS B O 1
ATOM 4559 N N . THR B 1 13 ? 36 -10.945 33.656 1 71.12 13 THR B N 1
ATOM 4560 C CA . THR B 1 13 ? 36.625 -12.062 32.969 1 71.12 13 THR B CA 1
ATOM 4561 C C . THR B 1 13 ? 36.719 -13.289 33.875 1 71.12 13 THR B C 1
ATOM 4563 O O . THR B 1 13 ? 36.562 -14.422 33.406 1 71.12 13 THR B O 1
ATOM 4566 N N . ARG B 1 14 ? 36.875 -12.992 35.094 1 71.19 14 ARG B N 1
ATOM 4567 C CA . ARG B 1 14 ? 37.094 -14.094 36.031 1 71.19 14 ARG B CA 1
ATOM 4568 C C . ARG B 1 14 ? 35.812 -14.797 36.406 1 71.19 14 ARG B C 1
ATOM 4570 O O . ARG B 1 14 ? 35.75 -16.031 36.469 1 71.19 14 ARG B O 1
ATOM 4577 N N . CYS B 1 15 ? 34.906 -13.977 36.594 1 68.31 15 CYS B N 1
ATOM 4578 C CA . CYS B 1 15 ? 33.594 -14.539 36.906 1 68.31 15 CYS B CA 1
ATOM 4579 C C . CYS B 1 15 ? 33.031 -15.297 35.719 1 68.31 15 CYS B C 1
ATOM 4581 O O . CYS B 1 15 ? 32.406 -16.344 35.906 1 68.31 15 CYS B O 1
ATOM 4583 N N . VAL B 1 16 ? 33.375 -14.844 34.531 1 68.25 16 VAL B N 1
ATOM 4584 C CA . VAL B 1 16 ? 32.969 -15.508 33.312 1 68.25 16 VAL B CA 1
ATOM 4585 C C . VAL B 1 16 ? 33.656 -16.859 33.188 1 68.25 16 VAL B C 1
ATOM 4587 O O . VAL B 1 16 ? 33.031 -17.859 32.812 1 68.25 16 VAL B O 1
ATOM 4590 N N . ARG B 1 17 ? 34.875 -16.828 33.469 1 65.62 17 ARG B N 1
ATOM 4591 C CA . ARG B 1 17 ? 35.656 -18.062 33.312 1 65.62 17 ARG B CA 1
ATOM 4592 C C . ARG B 1 17 ? 35.156 -19.141 34.281 1 65.62 17 ARG B C 1
ATOM 4594 O O . ARG B 1 17 ? 35.188 -20.328 33.969 1 65.62 17 ARG B O 1
ATOM 4601 N N . LEU B 1 18 ? 34.781 -18.625 35.344 1 67.5 18 LEU B N 1
ATOM 4602 C CA . LEU B 1 18 ? 34.406 -19.578 36.375 1 67.5 18 LEU B CA 1
ATOM 4603 C C . LEU B 1 18 ? 32.875 -19.828 36.312 1 67.5 18 LEU B C 1
ATOM 4605 O O . LEU B 1 18 ? 32.344 -20.562 37.156 1 67.5 18 LEU B O 1
ATOM 4609 N N . LYS B 1 19 ? 32.312 -19.328 35.219 1 56.62 19 LYS B N 1
ATOM 4610 C CA . LYS B 1 19 ? 30.906 -19.484 34.906 1 56.62 19 LYS B CA 1
ATOM 4611 C C . LYS B 1 19 ? 30.031 -19.203 36.125 1 56.62 19 LYS B C 1
ATOM 4613 O O . LYS B 1 19 ? 29.062 -19.906 36.406 1 56.62 19 LYS B O 1
ATOM 4618 N N . VAL B 1 20 ? 30.562 -18.125 36.875 1 67.62 20 VAL B N 1
ATOM 4619 C CA . VAL B 1 20 ? 29.812 -17.75 38.062 1 67.62 20 VAL B CA 1
ATOM 4620 C C . VAL B 1 20 ? 29.266 -16.328 37.906 1 67.62 20 VAL B C 1
ATOM 4622 O O . VAL B 1 20 ? 29.797 -15.547 37.125 1 67.62 20 VAL B O 1
ATOM 4625 N N . LYS B 1 21 ? 28.25 -15.961 38.625 1 67.69 21 LYS B N 1
ATOM 4626 C CA . LYS B 1 21 ? 27.609 -14.656 38.625 1 67.69 21 LYS B CA 1
ATOM 4627 C C . LYS B 1 21 ? 28.547 -13.578 39.156 1 67.69 21 LYS B C 1
ATOM 4629 O O . LYS B 1 21 ? 29.078 -13.711 40.281 1 67.69 21 LYS B O 1
ATOM 4634 N N . CYS B 1 22 ? 28.703 -12.516 38.219 1 66.75 22 CYS B N 1
ATOM 4635 C CA . CYS B 1 22 ? 29.594 -11.43 38.625 1 66.75 22 CYS B CA 1
ATOM 4636 C C . CYS B 1 22 ? 28.828 -10.375 39.406 1 66.75 22 CYS B C 1
ATOM 4638 O O . CYS B 1 22 ? 27.953 -9.695 38.875 1 66.75 22 CYS B O 1
ATOM 4640 N N . VAL B 1 23 ? 28.844 -10.281 40.688 1 73.31 23 VAL B N 1
ATOM 4641 C CA . VAL B 1 23 ? 28.125 -9.359 41.562 1 73.31 23 VAL B CA 1
ATOM 4642 C C . VAL B 1 23 ? 29.047 -8.211 41.969 1 73.31 23 VAL B C 1
ATOM 4644 O O . VAL B 1 23 ? 30.094 -8.422 42.594 1 73.31 23 VAL B O 1
ATOM 4647 N N . PRO B 1 24 ? 28.781 -6.949 41.375 1 66.12 24 PRO B N 1
ATOM 4648 C CA . PRO B 1 24 ? 29.672 -5.84 41.688 1 66.12 24 PRO B CA 1
ATOM 4649 C C . PRO B 1 24 ? 29.672 -5.48 43.188 1 66.12 24 PRO B C 1
ATOM 4651 O O . PRO B 1 24 ? 28.609 -5.52 43.812 1 66.12 24 PRO B O 1
ATOM 4654 N N . ALA B 1 25 ? 30.844 -5.363 43.875 1 68 25 ALA B N 1
ATOM 4655 C CA . ALA B 1 25 ? 30.938 -5.078 45.312 1 68 25 ALA B CA 1
ATOM 4656 C C . ALA B 1 25 ? 31.344 -3.629 45.562 1 68 25 ALA B C 1
ATOM 4658 O O . ALA B 1 25 ? 31.75 -3.271 46.656 1 68 25 ALA B O 1
ATOM 4659 N N . GLY B 1 26 ? 30.828 -2.551 44.875 1 59.5 26 GLY B N 1
ATOM 4660 C CA . GLY B 1 26 ? 30.938 -1.125 45.125 1 59.5 26 GLY B CA 1
ATOM 4661 C C . GLY B 1 26 ? 32.281 -0.541 44.688 1 59.5 26 GLY B C 1
ATOM 4662 O O . GLY B 1 26 ? 32.375 0.647 44.375 1 59.5 26 GLY B O 1
ATOM 4663 N N . SER B 1 27 ? 33.531 -1.183 44.875 1 58.56 27 SER B N 1
ATOM 4664 C CA . SER B 1 27 ? 34.875 -0.604 44.781 1 58.56 27 SER B CA 1
ATOM 4665 C C . SER B 1 27 ? 35.531 -0.964 43.469 1 58.56 27 SER B C 1
ATOM 4667 O O . SER B 1 27 ? 36.75 -0.956 43.344 1 58.56 27 SER B O 1
ATOM 4669 N N . GLY B 1 28 ? 34.812 -1.081 42.219 1 63.19 28 GLY B N 1
ATOM 4670 C CA . GLY B 1 28 ? 35.344 -1.383 40.906 1 63.19 28 GLY B CA 1
ATOM 4671 C C . GLY B 1 28 ? 35.5 -2.869 40.656 1 63.19 28 GLY B C 1
ATOM 4672 O O . GLY B 1 28 ? 35.781 -3.289 39.5 1 63.19 28 GLY B O 1
ATOM 4673 N N . ALA B 1 29 ? 35.594 -3.676 41.625 1 70.5 29 ALA B N 1
ATOM 4674 C CA . ALA B 1 29 ? 35.75 -5.121 41.5 1 70.5 29 ALA B CA 1
ATOM 4675 C C . ALA B 1 29 ? 34.469 -5.859 41.875 1 70.5 29 ALA B C 1
ATOM 4677 O O . ALA B 1 29 ? 33.656 -5.336 42.625 1 70.5 29 ALA B O 1
ATOM 4678 N N . CYS B 1 30 ? 34.188 -7.004 41.188 1 73.94 30 CYS B N 1
ATOM 4679 C CA . CYS B 1 30 ? 33.031 -7.805 41.562 1 73.94 30 CYS B CA 1
ATOM 4680 C C . CYS B 1 30 ? 33.219 -8.492 42.906 1 73.94 30 CYS B C 1
ATOM 4682 O O . CYS B 1 30 ? 34.344 -8.516 43.438 1 73.94 30 CYS B O 1
ATOM 4684 N N . GLN B 1 31 ? 32.25 -8.852 43.625 1 76.56 31 GLN B N 1
ATOM 4685 C CA . GLN B 1 31 ? 32.281 -9.445 44.969 1 76.56 31 GLN B CA 1
ATOM 4686 C C . GLN B 1 31 ? 33.312 -10.57 45.062 1 76.56 31 GLN B C 1
ATOM 4688 O O . GLN B 1 31 ? 34 -10.711 46.062 1 76.56 31 GLN B O 1
ATOM 4693 N N . ARG B 1 32 ? 33.5 -11.172 43.906 1 72.88 32 ARG B N 1
ATOM 4694 C CA . ARG B 1 32 ? 34.406 -12.32 43.844 1 72.88 32 ARG B CA 1
ATOM 4695 C C . ARG B 1 32 ? 35.844 -11.867 43.656 1 72.88 32 ARG B C 1
ATOM 4697 O O . ARG B 1 32 ? 36.75 -12.375 44.312 1 72.88 32 ARG B O 1
ATOM 4704 N N . CYS B 1 33 ? 35.969 -10.961 42.781 1 71.19 33 CYS B N 1
ATOM 4705 C CA . CYS B 1 33 ? 37.312 -10.414 42.562 1 71.19 33 CYS B CA 1
ATOM 4706 C C . CYS B 1 33 ? 37.812 -9.719 43.844 1 71.19 33 CYS B C 1
ATOM 4708 O O . CYS B 1 33 ? 39 -9.852 44.188 1 71.19 33 CYS B O 1
ATOM 4710 N N . THR B 1 34 ? 36.875 -9.023 44.562 1 75 34 THR B N 1
ATOM 4711 C CA . THR B 1 34 ? 37.219 -8.344 45.812 1 75 34 THR B CA 1
ATOM 4712 C C . THR B 1 34 ? 37.625 -9.344 46.875 1 75 34 THR B C 1
ATOM 4714 O O . THR B 1 34 ? 38.594 -9.102 47.625 1 75 34 THR B O 1
ATOM 4717 N N . ARG B 1 35 ? 36.875 -10.508 46.875 1 74.31 35 ARG B N 1
ATOM 4718 C CA . ARG B 1 35 ? 37.156 -11.539 47.875 1 74.31 35 ARG B CA 1
ATOM 4719 C C . ARG B 1 35 ? 38.5 -12.203 47.594 1 74.31 35 ARG B C 1
ATOM 4721 O O . ARG B 1 35 ? 39.219 -12.586 48.531 1 74.31 35 ARG B O 1
ATOM 4728 N N . LEU B 1 36 ? 38.906 -12.453 46.25 1 73.19 36 LEU B N 1
ATOM 4729 C CA . LEU B 1 36 ? 40.125 -13.141 45.844 1 73.19 36 LEU B CA 1
ATOM 4730 C C . LEU B 1 36 ? 41.312 -12.18 45.781 1 73.19 36 LEU B C 1
ATOM 4732 O O . LEU B 1 36 ? 42.438 -12.57 45.438 1 73.19 36 LEU B O 1
ATOM 4736 N N . GLY B 1 37 ? 41.062 -10.859 46.219 1 71.94 37 GLY B N 1
ATOM 4737 C CA . GLY B 1 37 ? 42.094 -9.852 46.406 1 71.94 37 GLY B CA 1
ATOM 4738 C C . GLY B 1 37 ? 42.375 -9.055 45.156 1 71.94 37 GLY B C 1
ATOM 4739 O O . GLY B 1 37 ? 43.469 -8.461 45.031 1 71.94 37 GLY B O 1
ATOM 4740 N N . HIS B 1 38 ? 41.594 -9.32 44.188 1 67.38 38 HIS B N 1
ATOM 4741 C CA . HIS B 1 38 ? 41.844 -8.562 42.969 1 67.38 38 HIS B CA 1
ATOM 4742 C C . HIS B 1 38 ? 41.219 -7.164 43.031 1 67.38 38 HIS B C 1
ATOM 4744 O O . HIS B 1 38 ? 40.094 -7.012 43.469 1 67.38 38 HIS B O 1
ATOM 4750 N N . LEU B 1 39 ? 41.875 -6.07 42.906 1 69.44 39 LEU B N 1
ATOM 4751 C CA . LEU B 1 39 ? 41.5 -4.676 43.125 1 69.44 39 LEU B CA 1
ATOM 4752 C C . LEU B 1 39 ? 40.469 -4.238 42.094 1 69.44 39 LEU B C 1
ATOM 4754 O O . LEU B 1 39 ? 39.625 -3.357 42.344 1 69.44 39 LEU B O 1
ATOM 4758 N N . SER B 1 40 ? 40.562 -4.699 40.812 1 67.69 40 SER B N 1
ATOM 4759 C CA . SER B 1 40 ? 39.625 -4.375 39.75 1 67.69 40 SER B CA 1
ATOM 4760 C C . SER B 1 40 ? 39.25 -5.613 38.938 1 67.69 40 SER B C 1
ATOM 4762 O O . SER B 1 40 ? 40 -6.578 38.875 1 67.69 40 SER B O 1
ATOM 4764 N N . CYS B 1 41 ? 37.969 -5.859 38.438 1 64.06 41 CYS B N 1
ATOM 4765 C CA . CYS B 1 41 ? 37.531 -6.949 37.562 1 64.06 41 CYS B CA 1
ATOM 4766 C C . CYS B 1 41 ? 38.219 -6.871 36.219 1 64.06 41 CYS B C 1
ATOM 4768 O O . CYS B 1 41 ? 38.531 -5.781 35.719 1 64.06 41 CYS B O 1
ATOM 4770 N N . VAL B 1 42 ? 38.875 -7.898 35.625 1 68.56 42 VAL B N 1
ATOM 4771 C CA . VAL B 1 42 ? 39.312 -7.973 34.25 1 68.56 42 VAL B CA 1
ATOM 4772 C C . VAL B 1 42 ? 38.188 -8.57 33.375 1 68.56 42 VAL B C 1
ATOM 4774 O O . VAL B 1 42 ? 37.594 -9.594 33.75 1 68.56 42 VAL B O 1
ATOM 4777 N N . PHE B 1 43 ? 37.719 -7.852 32.531 1 57.81 43 PHE B N 1
ATOM 4778 C CA . PHE B 1 43 ? 36.625 -8.359 31.734 1 57.81 43 PHE B CA 1
ATOM 4779 C C . PHE B 1 43 ? 37.156 -8.984 30.453 1 57.81 43 PHE B C 1
ATOM 4781 O O . PHE B 1 43 ? 38.188 -8.555 29.906 1 57.81 43 PHE B O 1
ATOM 4788 N N . PRO B 1 44 ? 36.812 -10.359 30.156 1 42.56 44 PRO B N 1
ATOM 4789 C CA . PRO B 1 44 ? 37.344 -11.031 28.969 1 42.56 44 PRO B CA 1
ATOM 4790 C C . PRO B 1 44 ? 37.438 -10.102 27.766 1 42.56 44 PRO B C 1
ATOM 4792 O O . PRO B 1 44 ? 36.562 -9.289 27.531 1 42.56 44 PRO B O 1
ATOM 4795 N N . ALA B 1 45 ? 38.75 -9.977 27.25 1 37.34 45 ALA B N 1
ATOM 4796 C CA . ALA B 1 45 ? 38.938 -9.258 25.984 1 37.34 45 ALA B CA 1
ATOM 4797 C C . ALA B 1 45 ? 38.031 -9.82 24.906 1 37.34 45 ALA B C 1
ATOM 4799 O O . ALA B 1 45 ? 37.312 -9.078 24.25 1 37.34 45 ALA B O 1
ATOM 4800 N N . GLU B 1 46 ? 38.719 -10.789 23.984 1 33.47 46 GLU B N 1
ATOM 4801 C CA . GLU B 1 46 ? 38.531 -11.32 22.625 1 33.47 46 GLU B CA 1
ATOM 4802 C C . GLU B 1 46 ? 37.594 -12.5 22.609 1 33.47 46 GLU B C 1
ATOM 4804 O O . GLU B 1 46 ? 37.906 -13.578 23.125 1 33.47 46 GLU B O 1
ATOM 4809 N N . LEU B 1 47 ? 36.469 -12.508 22.875 1 31.61 47 LEU B N 1
ATOM 4810 C CA . LEU B 1 47 ? 35.906 -13.844 22.703 1 31.61 47 LEU B CA 1
ATOM 4811 C C . LEU B 1 47 ? 36.438 -14.492 21.422 1 31.61 47 LEU B C 1
ATOM 4813 O O . LEU B 1 47 ? 36.656 -13.805 20.422 1 31.61 47 LEU B O 1
ATOM 4817 N N . ARG B 1 48 ? 36.875 -15.648 21.406 1 28.17 48 ARG B N 1
ATOM 4818 C CA . ARG B 1 48 ? 37.281 -16.562 20.359 1 28.17 48 ARG B CA 1
ATOM 4819 C C . ARG B 1 48 ? 36.344 -16.484 19.156 1 28.17 48 ARG B C 1
ATOM 4821 O O . ARG B 1 48 ? 35.188 -16.875 19.234 1 28.17 48 ARG B O 1
ATOM 4828 N N . GLY B 1 49 ? 36.625 -15.562 18.156 1 26.34 49 GLY B N 1
ATOM 4829 C CA . GLY B 1 49 ? 36.062 -15.445 16.828 1 26.34 49 GLY B CA 1
ATOM 4830 C C . GLY B 1 49 ? 36.156 -16.719 16.016 1 26.34 49 GLY B C 1
ATOM 4831 O O . GLY B 1 49 ? 37.219 -17.344 15.961 1 26.34 49 GLY B O 1
ATOM 4832 N N . ASN B 1 50 ? 35.281 -17.656 16 1 25.88 50 ASN B N 1
ATOM 4833 C CA . ASN B 1 50 ? 35.375 -18.953 15.336 1 25.88 50 ASN B CA 1
ATOM 4834 C C . ASN B 1 50 ? 36.219 -18.844 14.055 1 25.88 50 ASN B C 1
ATOM 4836 O O . ASN B 1 50 ? 36.344 -17.766 13.469 1 25.88 50 ASN B O 1
ATOM 4840 N N . PRO B 1 51 ? 36.656 -19.984 13.406 1 24.97 51 PRO B N 1
ATOM 4841 C CA . PRO B 1 51 ? 37.781 -20.031 12.445 1 24.97 51 PRO B CA 1
ATOM 4842 C C . PRO B 1 51 ? 37.688 -18.938 11.383 1 24.97 51 PRO B C 1
ATOM 4844 O O . PRO B 1 51 ? 36.594 -18.438 11.102 1 24.97 51 PRO B O 1
ATOM 4847 N N . THR B 1 52 ? 38.781 -18.328 10.953 1 25.09 52 THR B N 1
ATOM 4848 C CA . THR B 1 52 ? 39.438 -17.328 10.141 1 25.09 52 THR B CA 1
ATOM 4849 C C . THR B 1 52 ? 39.219 -17.578 8.656 1 25.09 52 THR B C 1
ATOM 4851 O O . THR B 1 52 ? 40.031 -18.188 7.984 1 25.09 52 THR B O 1
ATOM 4854 N N . ALA B 1 53 ? 38.219 -18.406 8.25 1 25.33 53 ALA B N 1
ATOM 4855 C CA . ALA B 1 53 ? 38.281 -18.891 6.871 1 25.33 53 ALA B CA 1
ATOM 4856 C C . ALA B 1 53 ? 38.719 -17.766 5.926 1 25.33 53 ALA B C 1
ATOM 4858 O O . ALA B 1 53 ? 38.375 -16.594 6.156 1 25.33 53 ALA B O 1
ATOM 4859 N N . GLY B 1 54 ? 39.562 -18.062 4.809 1 24.33 54 GLY B N 1
ATOM 4860 C CA . GLY B 1 54 ? 40.344 -17.156 3.973 1 24.33 54 GLY B CA 1
ATOM 4861 C C . GLY B 1 54 ? 39.531 -15.961 3.494 1 24.33 54 GLY B C 1
ATOM 4862 O O . GLY B 1 54 ? 38.406 -16.094 3.057 1 24.33 54 GLY B O 1
ATOM 4863 N N . ARG B 1 55 ? 39.812 -14.719 3.99 1 24.81 55 ARG B N 1
ATOM 4864 C CA . ARG B 1 55 ? 39.406 -13.336 3.791 1 24.81 55 ARG B CA 1
ATOM 4865 C C . ARG B 1 55 ? 39.375 -12.977 2.309 1 24.81 55 ARG B C 1
ATOM 4867 O O . ARG B 1 55 ? 40.438 -12.75 1.7 1 24.81 55 ARG B O 1
ATOM 4874 N N . ILE B 1 56 ? 38.719 -13.773 1.466 1 26.14 56 ILE B N 1
ATOM 4875 C CA . ILE B 1 56 ? 38.781 -13.18 0.134 1 26.14 56 ILE B CA 1
ATOM 4876 C C . ILE B 1 56 ? 38.656 -11.664 0.233 1 26.14 56 ILE B C 1
ATOM 4878 O O . ILE B 1 56 ? 37.656 -11.164 0.78 1 26.14 56 ILE B O 1
ATOM 4882 N N . SER B 1 57 ? 39.688 -10.859 0.338 1 25.39 57 SER B N 1
ATOM 4883 C CA . SER B 1 57 ? 40.062 -9.453 0.425 1 25.39 57 SER B CA 1
ATOM 4884 C C . SER B 1 57 ? 39.156 -8.586 -0.448 1 25.39 57 SER B C 1
ATOM 4886 O O . SER B 1 57 ? 39.594 -8.031 -1.454 1 25.39 57 SER B O 1
ATOM 4888 N N . SER B 1 58 ? 38.062 -9.078 -0.968 1 28.11 58 SER B N 1
ATOM 4889 C CA . SER B 1 58 ? 37.438 -8.023 -1.762 1 28.11 58 SER B CA 1
ATOM 4890 C C . SER B 1 58 ? 37.219 -6.758 -0.938 1 28.11 58 SER B C 1
ATOM 4892 O O . SER B 1 58 ? 36.688 -6.812 0.17 1 28.11 58 SER B O 1
ATOM 4894 N N . GLY B 1 59 ? 38.094 -5.77 -0.999 1 28.09 59 GLY B N 1
ATOM 4895 C CA . GLY B 1 59 ? 38.219 -4.496 -0.302 1 28.09 59 GLY B CA 1
ATOM 4896 C C . GLY B 1 59 ? 36.875 -3.902 0.065 1 28.09 59 GLY B C 1
ATOM 4897 O O . GLY B 1 59 ? 35.844 -4.176 -0.594 1 28.09 59 GLY B O 1
ATOM 4898 N N . PRO B 1 60 ? 36.625 -3.773 1.353 1 30.33 60 PRO B N 1
ATOM 4899 C CA . PRO B 1 60 ? 35.406 -3.166 1.894 1 30.33 60 PRO B CA 1
ATOM 4900 C C . PRO B 1 60 ? 34.906 -2.016 1.034 1 30.33 60 PRO B C 1
ATOM 4902 O O . PRO B 1 60 ? 35.688 -1.333 0.372 1 30.33 60 PRO B O 1
ATOM 4905 N N . PRO B 1 61 ? 33.844 -2.156 0.409 1 30.98 61 PRO B N 1
ATOM 4906 C CA . PRO B 1 61 ? 33.531 -0.935 -0.338 1 30.98 61 PRO B CA 1
ATOM 4907 C C . PRO B 1 61 ? 33.938 0.332 0.403 1 30.98 61 PRO B C 1
ATOM 4909 O O . PRO B 1 61 ? 34 0.343 1.636 1 30.98 61 PRO B O 1
ATOM 4912 N N . SER B 1 62 ? 34.906 1.146 -0.049 1 29.88 62 SER B N 1
ATOM 4913 C CA . SER B 1 62 ? 35.438 2.414 0.433 1 29.88 62 SER B CA 1
ATOM 4914 C C . SER B 1 62 ? 34.406 3.201 1.208 1 29.88 62 SER B C 1
ATOM 4916 O O . SER B 1 62 ? 33.344 3.52 0.671 1 29.88 62 SER B O 1
ATOM 4918 N N . ILE B 1 63 ? 34.062 2.889 2.438 1 34.66 63 ILE B N 1
ATOM 4919 C CA . ILE B 1 63 ? 33.625 3.986 3.295 1 34.66 63 ILE B CA 1
ATOM 4920 C C . ILE B 1 63 ? 34.219 5.301 2.785 1 34.66 63 ILE B C 1
ATOM 4922 O O . ILE B 1 63 ? 35.438 5.52 2.863 1 34.66 63 ILE B O 1
ATOM 4926 N N . SER B 1 64 ? 33.906 5.723 1.683 1 35.81 64 SER B N 1
ATOM 4927 C CA . SER B 1 64 ? 34.406 6.902 0.973 1 35.81 64 SER B CA 1
ATOM 4928 C C . SER B 1 64 ? 34.875 7.977 1.945 1 35.81 64 SER B C 1
ATOM 4930 O O . SER B 1 64 ? 34.531 7.938 3.131 1 35.81 64 SER B O 1
ATOM 4932 N N . ASP B 1 65 ? 35.75 8.922 1.606 1 39.91 65 ASP B N 1
ATOM 4933 C CA . ASP B 1 65 ? 36.312 10.195 2.072 1 39.91 65 ASP B CA 1
ATOM 4934 C C . ASP B 1 65 ? 35.281 10.969 2.893 1 39.91 65 ASP B C 1
ATOM 4936 O O . ASP B 1 65 ? 35.531 12.086 3.338 1 39.91 65 ASP B O 1
ATOM 4940 N N . GLU B 1 66 ? 34.125 10.617 2.945 1 45.31 66 GLU B N 1
ATOM 4941 C CA . GLU B 1 66 ? 33.125 11.359 3.691 1 45.31 66 GLU B CA 1
ATOM 4942 C C . GLU B 1 66 ? 33.312 11.195 5.195 1 45.31 66 GLU B C 1
ATOM 4944 O O . GLU B 1 66 ? 32.75 11.969 5.984 1 45.31 66 GLU B O 1
ATOM 4949 N N . ALA B 1 67 ? 33.844 9.992 5.711 1 44.94 67 ALA B N 1
ATOM 4950 C CA . ALA B 1 67 ? 34.125 9.82 7.133 1 44.94 67 ALA B CA 1
ATOM 4951 C C . ALA B 1 67 ? 35.156 10.844 7.613 1 44.94 67 ALA B C 1
ATOM 4953 O O . ALA B 1 67 ? 35.188 11.188 8.797 1 44.94 67 ALA B O 1
ATOM 4954 N N . LYS B 1 68 ? 36.062 11.102 6.738 1 51.28 68 LYS B N 1
ATOM 4955 C CA . LYS B 1 68 ? 37.125 11.961 7.215 1 51.28 68 LYS B CA 1
ATOM 4956 C C . LYS B 1 68 ? 36.719 13.43 7.156 1 51.28 68 LYS B C 1
ATOM 4958 O O . LYS B 1 68 ? 37.5 14.312 7.496 1 51.28 68 LYS B O 1
ATOM 4963 N N . SER B 1 69 ? 35.531 13.57 6.508 1 61.75 69 SER B N 1
ATOM 4964 C CA . SER B 1 69 ? 35.156 14.977 6.383 1 61.75 69 SER B CA 1
ATOM 4965 C C . SER B 1 69 ? 34.531 15.5 7.668 1 61.75 69 SER B C 1
ATOM 4967 O O . SER B 1 69 ? 33.688 14.828 8.273 1 61.75 69 SER B O 1
ATOM 4969 N N . PRO B 1 70 ? 35.031 16.438 8.219 1 73.88 70 PRO B N 1
ATOM 4970 C CA . PRO B 1 70 ? 34.406 17.094 9.375 1 73.88 70 PRO B CA 1
ATOM 4971 C C . PRO B 1 70 ? 32.938 17.484 9.141 1 73.88 70 PRO B C 1
ATOM 4973 O O . PRO B 1 70 ? 32.188 17.688 10.094 1 73.88 70 PRO B O 1
ATOM 4976 N N . LYS B 1 71 ? 32.625 17.375 7.816 1 86 71 LYS B N 1
ATOM 4977 C CA . LYS B 1 71 ? 31.234 17.766 7.516 1 86 71 LYS B CA 1
ATOM 4978 C C . LYS B 1 71 ? 30.344 16.547 7.348 1 86 71 LYS B C 1
ATOM 4980 O O . LYS B 1 71 ? 30.766 15.539 6.777 1 86 71 LYS B O 1
ATOM 4985 N N . PHE B 1 72 ? 29.25 16.656 7.926 1 83.19 72 PHE B N 1
ATOM 4986 C CA . PHE B 1 72 ? 28.25 15.602 7.797 1 83.19 72 PHE B CA 1
ATOM 4987 C C . PHE B 1 72 ? 27.906 15.367 6.336 1 83.19 72 PHE B C 1
ATOM 4989 O O . PHE B 1 72 ? 27.453 16.281 5.641 1 83.19 72 PHE B O 1
ATOM 4996 N N . HIS B 1 73 ? 28.25 14.219 5.777 1 86.31 73 HIS B N 1
ATOM 4997 C CA . HIS B 1 73 ? 28.141 13.812 4.379 1 86.31 73 HIS B CA 1
ATOM 4998 C C . HIS B 1 73 ? 28.891 14.773 3.465 1 86.31 73 HIS B C 1
ATOM 5000 O O . HIS B 1 73 ? 28.5 14.977 2.312 1 86.31 73 HIS B O 1
ATOM 5006 N N . GLY B 1 74 ? 29.828 15.586 4.004 1 85.06 74 GLY B N 1
ATOM 5007 C CA . GLY B 1 74 ? 30.656 16.5 3.254 1 85.06 74 GLY B CA 1
ATOM 5008 C C . GLY B 1 74 ? 29.953 17.812 2.912 1 85.06 74 GLY B C 1
ATOM 5009 O O . GLY B 1 74 ? 30.5 18.641 2.186 1 85.06 74 GLY B O 1
ATOM 5010 N N . LEU B 1 75 ? 28.781 18.047 3.465 1 90.25 75 LEU B N 1
ATOM 5011 C CA . LEU B 1 75 ? 27.969 19.172 2.998 1 90.25 75 LEU B CA 1
ATOM 5012 C C . LEU B 1 75 ? 27.609 20.094 4.152 1 90.25 75 LEU B C 1
ATOM 5014 O O . LEU B 1 75 ? 27.531 21.312 3.973 1 90.25 75 LEU B O 1
ATOM 5018 N N . ILE B 1 76 ? 27.453 19.5 5.363 1 94.25 76 ILE B N 1
ATOM 5019 C CA . ILE B 1 76 ? 26.922 20.297 6.461 1 94.25 76 ILE B CA 1
ATOM 5020 C C . ILE B 1 76 ? 27.922 20.344 7.605 1 94.25 76 ILE B C 1
ATOM 5022 O O . ILE B 1 76 ? 28.344 19.297 8.117 1 94.25 76 ILE B O 1
ATOM 5026 N N . ASP B 1 77 ? 28.266 21.516 8.016 1 93 77 ASP B N 1
ATOM 5027 C CA . ASP B 1 77 ? 29.156 21.656 9.172 1 93 77 ASP B CA 1
ATOM 5028 C C . ASP B 1 77 ? 28.375 21.531 10.477 1 93 77 ASP B C 1
ATOM 5030 O O . ASP B 1 77 ? 27.141 21.562 10.477 1 93 77 ASP B O 1
ATOM 5034 N N . ASP B 1 78 ? 29.078 21.422 11.594 1 92.25 78 ASP B N 1
ATOM 5035 C CA . ASP B 1 78 ? 28.453 21.156 12.891 1 92.25 78 ASP B CA 1
ATOM 5036 C C . ASP B 1 78 ? 27.609 22.328 13.352 1 92.25 78 ASP B C 1
ATOM 5038 O O . ASP B 1 78 ? 26.547 22.125 13.953 1 92.25 78 ASP B O 1
ATOM 5042 N N . LYS B 1 79 ? 28.062 23.453 13.117 1 93.69 79 LYS B N 1
ATOM 5043 C CA . LYS B 1 79 ? 27.328 24.641 13.547 1 93.69 79 LYS B CA 1
ATOM 5044 C C . LYS B 1 79 ? 25.984 24.734 12.836 1 93.69 79 LYS B C 1
ATOM 5046 O O . LYS B 1 79 ? 24.953 24.953 13.469 1 93.69 79 LYS B O 1
ATOM 5051 N N . LEU B 1 80 ? 26.047 24.562 11.547 1 95.69 80 LEU B N 1
ATOM 5052 C CA . LEU B 1 80 ? 24.812 24.609 10.766 1 95.69 80 LEU B CA 1
ATOM 5053 C C . LEU B 1 80 ? 23.875 23.469 11.164 1 95.69 80 LEU B C 1
ATOM 5055 O O . LEU B 1 80 ? 22.672 23.656 11.242 1 95.69 80 LEU B O 1
ATOM 5059 N N . ALA B 1 81 ? 24.453 22.359 11.422 1 96.81 81 ALA B N 1
ATOM 5060 C CA . ALA B 1 81 ? 23.641 21.203 11.836 1 96.81 81 ALA B CA 1
ATOM 5061 C C . ALA B 1 81 ? 22.875 21.516 13.125 1 96.81 81 ALA B C 1
ATOM 5063 O O . ALA B 1 81 ? 21.688 21.219 13.227 1 96.81 81 ALA B O 1
ATOM 5064 N N . ASP B 1 82 ? 23.531 22.141 14.031 1 95.81 82 ASP B N 1
ATOM 5065 C CA . ASP B 1 82 ? 22.891 22.484 15.297 1 95.81 82 ASP B CA 1
ATOM 5066 C C . ASP B 1 82 ? 21.812 23.531 15.102 1 95.81 82 ASP B C 1
ATOM 5068 O O . ASP B 1 82 ? 20.766 23.469 15.75 1 95.81 82 ASP B O 1
ATOM 5072 N N . GLU B 1 83 ? 22.062 24.438 14.266 1 96.69 83 GLU B N 1
ATOM 5073 C CA . GLU B 1 83 ? 21.078 25.469 13.961 1 96.69 83 GLU B CA 1
ATOM 5074 C C . GLU B 1 83 ? 19.828 24.875 13.32 1 96.69 83 GLU B C 1
ATOM 5076 O O . GLU B 1 83 ? 18.719 25.203 13.703 1 96.69 83 GLU B O 1
ATOM 5081 N N . LEU B 1 84 ? 20.062 24.031 12.383 1 97.44 84 LEU B N 1
ATOM 5082 C CA . LEU B 1 84 ? 18.953 23.406 11.672 1 97.44 84 LEU B CA 1
ATOM 5083 C C . LEU B 1 84 ? 18.172 22.469 12.602 1 97.44 84 LEU B C 1
ATOM 5085 O O . LEU B 1 84 ? 16.938 22.391 12.508 1 97.44 84 LEU B O 1
ATOM 5089 N N . LEU B 1 85 ? 18.891 21.781 13.438 1 97.38 85 LEU B N 1
ATOM 5090 C CA . LEU B 1 85 ? 18.234 20.922 14.414 1 97.38 85 LEU B CA 1
ATOM 5091 C C . LEU B 1 85 ? 17.344 21.75 15.336 1 97.38 85 LEU B C 1
ATOM 5093 O O . LEU B 1 85 ? 16.219 21.344 15.648 1 97.38 85 LEU B O 1
ATOM 5097 N N . SER B 1 86 ? 17.844 22.859 15.773 1 96.19 86 SER B N 1
ATOM 5098 C CA . SER B 1 86 ? 17.062 23.766 16.625 1 96.19 86 SER B CA 1
ATOM 5099 C C . SER B 1 86 ? 15.844 24.312 15.898 1 96.19 86 SER B C 1
ATOM 5101 O O . SER B 1 86 ? 14.766 24.438 16.484 1 96.19 86 SER B O 1
ATOM 5103 N N . LYS B 1 87 ? 16.047 24.594 14.68 1 96.19 87 LYS B N 1
ATOM 5104 C CA . LYS B 1 87 ? 14.93 25.062 13.852 1 96.19 87 LYS B CA 1
ATOM 5105 C C . LYS B 1 87 ? 13.844 24 13.742 1 96.19 87 LYS B C 1
ATOM 5107 O O . LYS B 1 87 ? 12.656 24.297 13.852 1 96.19 87 LYS B O 1
ATOM 5112 N N . TYR B 1 88 ? 14.297 22.766 13.547 1 97.31 88 TYR B N 1
ATOM 5113 C CA . TYR B 1 88 ? 13.344 21.656 13.469 1 97.31 88 TYR B CA 1
ATOM 5114 C C . TYR B 1 88 ? 12.531 21.547 14.75 1 97.31 88 TYR B C 1
ATOM 5116 O O . TYR B 1 88 ? 11.305 21.422 14.703 1 97.31 88 TYR B O 1
ATOM 5124 N N . ARG B 1 89 ? 13.188 21.625 15.797 1 94.94 89 ARG B N 1
ATOM 5125 C CA . ARG B 1 89 ? 12.547 21.469 17.109 1 94.94 89 ARG B CA 1
ATOM 5126 C C . ARG B 1 89 ? 11.539 22.594 17.344 1 94.94 89 ARG B C 1
ATOM 5128 O O . ARG B 1 89 ? 10.422 22.344 17.797 1 94.94 89 ARG B O 1
ATOM 5135 N N . ALA B 1 90 ? 11.844 23.766 16.938 1 93 90 ALA B N 1
ATOM 5136 C CA . ALA B 1 90 ? 11.047 24.938 17.281 1 93 90 ALA B CA 1
ATOM 5137 C C . ALA B 1 90 ? 9.945 25.172 16.25 1 93 90 ALA B C 1
ATOM 5139 O O . ALA B 1 90 ? 8.836 25.578 16.609 1 93 90 ALA B O 1
ATOM 5140 N N . GLN B 1 91 ? 10.297 24.859 15.023 1 94.19 91 GLN B N 1
ATOM 5141 C CA . GLN B 1 91 ? 9.406 25.375 13.992 1 94.19 91 GLN B CA 1
ATOM 5142 C C . GLN B 1 91 ? 8.742 24.25 13.211 1 94.19 91 GLN B C 1
ATOM 5144 O O . GLN B 1 91 ? 7.648 24.422 12.672 1 94.19 91 GLN B O 1
ATOM 5149 N N . LYS B 1 92 ? 9.359 23.078 13.102 1 95.81 92 LYS B N 1
ATOM 5150 C CA . LYS B 1 92 ? 8.828 22.016 12.258 1 95.81 92 LYS B CA 1
ATOM 5151 C C . LYS B 1 92 ? 8.008 21.016 13.07 1 95.81 92 LYS B C 1
ATOM 5153 O O . LYS B 1 92 ? 6.953 20.562 12.617 1 95.81 92 LYS B O 1
ATOM 5158 N N . VAL B 1 93 ? 8.398 20.672 14.258 1 94.94 93 VAL B N 1
ATOM 5159 C CA . VAL B 1 93 ? 7.77 19.656 15.086 1 94.94 93 VAL B CA 1
ATOM 5160 C C . VAL B 1 93 ? 6.297 20 15.305 1 94.94 93 VAL B C 1
ATOM 5162 O O . VAL B 1 93 ? 5.43 19.125 15.195 1 94.94 93 VAL B O 1
ATOM 5165 N N . PRO B 1 94 ? 5.914 21.25 15.516 1 92.12 94 PRO B N 1
ATOM 5166 C CA . PRO B 1 94 ? 4.496 21.578 15.711 1 92.12 94 PRO B CA 1
ATOM 5167 C C . PRO B 1 94 ? 3.641 21.25 14.492 1 92.12 94 PRO B C 1
ATOM 5169 O O . PRO B 1 94 ? 2.434 21.031 14.617 1 92.12 94 PRO B O 1
ATOM 5172 N N . HIS B 1 95 ? 4.242 21.219 13.359 1 94.94 95 HIS B N 1
ATOM 5173 C CA . HIS B 1 95 ? 3.508 20.969 12.125 1 94.94 95 HIS B CA 1
ATOM 5174 C C . HIS B 1 95 ? 3.418 19.484 11.828 1 94.94 95 HIS B C 1
ATOM 5176 O O . HIS B 1 95 ? 2.602 19.047 11.008 1 94.94 95 HIS B O 1
ATOM 5182 N N . PHE B 1 96 ? 4.227 18.734 12.477 1 96.81 96 PHE B N 1
ATOM 5183 C CA . PHE B 1 96 ? 4.234 17.281 12.391 1 96.81 96 PHE B CA 1
ATOM 5184 C C . PHE B 1 96 ? 4.762 16.656 13.68 1 96.81 96 PHE B C 1
ATOM 5186 O O . PHE B 1 96 ? 5.898 16.188 13.727 1 96.81 96 PHE B O 1
ATOM 5193 N N . PRO B 1 97 ? 3.908 16.625 14.625 1 96.25 97 PRO B N 1
ATOM 5194 C CA . PRO B 1 97 ? 4.34 16.281 15.984 1 96.25 97 PRO B CA 1
ATOM 5195 C C . PRO B 1 97 ? 4.566 14.789 16.172 1 96.25 97 PRO B C 1
ATOM 5197 O O . PRO B 1 97 ? 4.801 14.336 17.297 1 96.25 97 PRO B O 1
ATOM 5200 N N . PHE B 1 98 ? 4.621 13.984 15.18 1 97.81 98 PHE B N 1
ATOM 5201 C CA . PHE B 1 98 ? 4.73 12.531 15.266 1 97.81 98 PHE B CA 1
ATOM 5202 C C . PHE B 1 98 ? 6.188 12.102 15.398 1 97.81 98 PHE B C 1
ATOM 5204 O O . PHE B 1 98 ? 6.473 10.953 15.742 1 97.81 98 PHE B O 1
ATOM 5211 N N . VAL B 1 99 ? 7.102 12.953 15.031 1 97.56 99 VAL B N 1
ATOM 5212 C CA . VAL B 1 99 ? 8.523 12.68 15.164 1 97.56 99 VAL B CA 1
ATOM 5213 C C . VAL B 1 99 ? 9.195 13.797 15.961 1 97.56 99 VAL B C 1
ATOM 5215 O O . VAL B 1 99 ? 9.383 14.906 15.453 1 97.56 99 VAL B O 1
ATOM 5218 N N . VAL B 1 100 ? 9.555 13.469 17.156 1 95.25 100 VAL B N 1
ATOM 5219 C CA . VAL B 1 100 ? 10.141 14.469 18.047 1 95.25 100 VAL B CA 1
ATOM 5220 C C . VAL B 1 100 ? 11.586 14.078 18.375 1 95.25 100 VAL B C 1
ATOM 5222 O O . VAL B 1 100 ? 11.945 12.898 18.312 1 95.25 100 VAL B O 1
ATOM 5225 N N . ILE B 1 101 ? 12.344 15.094 18.594 1 91.94 101 ILE B N 1
ATOM 5226 C CA . ILE B 1 101 ? 13.727 14.891 19.016 1 91.94 101 ILE B CA 1
ATOM 5227 C C . ILE B 1 101 ? 13.781 14.68 20.531 1 91.94 101 ILE B C 1
ATOM 5229 O O . ILE B 1 101 ? 13.195 15.453 21.297 1 91.94 101 ILE B O 1
ATOM 5233 N N . PRO B 1 102 ? 14.414 13.594 20.828 1 85.62 102 PRO B N 1
ATOM 5234 C CA . PRO B 1 102 ? 14.547 13.398 22.266 1 85.62 102 PRO B CA 1
ATOM 5235 C C . PRO B 1 102 ? 15.125 14.617 22.969 1 85.62 102 PRO B C 1
ATOM 5237 O O . PRO B 1 102 ? 15.969 15.32 22.422 1 85.62 102 PRO B O 1
ATOM 5240 N N . LEU B 1 103 ? 14.672 14.711 24.219 1 83.19 103 LEU B N 1
ATOM 5241 C CA . LEU B 1 103 ? 15.109 15.852 25 1 83.19 103 LEU B CA 1
ATOM 5242 C C . LEU B 1 103 ? 16.625 15.82 25.219 1 83.19 103 LEU B C 1
ATOM 5244 O O . LEU B 1 103 ? 17.188 14.758 25.484 1 83.19 103 LEU B O 1
ATOM 5248 N N . GLY B 1 104 ? 17.328 16.781 24.953 1 83.81 104 GLY B N 1
ATOM 5249 C CA . GLY B 1 104 ? 18.75 16.906 25.234 1 83.81 104 GLY B CA 1
ATOM 5250 C C . GLY B 1 104 ? 19.609 16.438 24.078 1 83.81 104 GLY B C 1
ATOM 5251 O O . GLY B 1 104 ? 20.844 16.609 24.109 1 83.81 104 GLY B O 1
ATOM 5252 N N . ALA B 1 105 ? 18.984 15.82 23.094 1 90.5 105 ALA B N 1
ATOM 5253 C CA . ALA B 1 105 ? 19.766 15.352 21.953 1 90.5 105 ALA B CA 1
ATOM 5254 C C . ALA B 1 105 ? 20.25 16.531 21.109 1 90.5 105 ALA B C 1
ATOM 5256 O O . ALA B 1 105 ? 19.516 17.484 20.891 1 90.5 105 ALA B O 1
ATOM 5257 N N . ASN B 1 106 ? 21.562 16.5 20.797 1 93.75 106 ASN B N 1
ATOM 5258 C CA . ASN B 1 106 ? 22.125 17.469 19.859 1 93.75 106 ASN B CA 1
ATOM 5259 C C . ASN B 1 106 ? 22.531 16.812 18.547 1 93.75 106 ASN B C 1
ATOM 5261 O O . ASN B 1 106 ? 22.312 15.617 18.344 1 93.75 106 ASN B O 1
ATOM 5265 N N . ALA B 1 107 ? 23.047 17.609 17.656 1 95.12 107 ALA B N 1
ATOM 5266 C CA . ALA B 1 107 ? 23.359 17.109 16.312 1 95.12 107 ALA B CA 1
ATOM 5267 C C . ALA B 1 107 ? 24.453 16.047 16.375 1 95.12 107 ALA B C 1
ATOM 5269 O O . ALA B 1 107 ? 24.406 15.062 15.633 1 95.12 107 ALA B O 1
ATOM 5270 N N . ALA B 1 108 ? 25.359 16.219 17.266 1 92.94 108 ALA B N 1
ATOM 5271 C CA . ALA B 1 108 ? 26.469 15.273 17.391 1 92.94 108 ALA B CA 1
ATOM 5272 C C . ALA B 1 108 ? 25.969 13.914 17.875 1 92.94 108 ALA B C 1
ATOM 5274 O O . ALA B 1 108 ? 26.375 12.875 17.344 1 92.94 108 ALA B O 1
ATOM 5275 N N . THR B 1 109 ? 25.141 13.961 18.844 1 92.88 109 THR B N 1
ATOM 5276 C CA . THR B 1 109 ? 24.594 12.719 19.375 1 92.88 109 THR B CA 1
ATOM 5277 C C . THR B 1 109 ? 23.766 12 18.312 1 92.88 109 THR B C 1
ATOM 5279 O O . THR B 1 109 ? 23.844 10.781 18.172 1 92.88 109 THR B O 1
ATOM 5282 N N . LEU B 1 110 ? 22.938 12.727 17.594 1 95.19 110 LEU B N 1
ATOM 5283 C CA . LEU B 1 110 ? 22.109 12.125 16.562 1 95.19 110 LEU B CA 1
ATOM 5284 C C . LEU B 1 110 ? 22.953 11.602 15.406 1 95.19 110 LEU B C 1
ATOM 5286 O O . LEU B 1 110 ? 22.609 10.594 14.789 1 95.19 110 LEU B O 1
ATOM 5290 N N . ARG B 1 111 ? 24 12.328 15.156 1 94.62 111 ARG B N 1
ATOM 5291 C CA . ARG B 1 111 ? 24.906 11.883 14.102 1 94.62 111 ARG B CA 1
ATOM 5292 C C . ARG B 1 111 ? 25.453 10.492 14.398 1 94.62 111 ARG B C 1
ATOM 5294 O O . ARG B 1 111 ? 25.641 9.688 13.484 1 94.62 111 ARG B O 1
ATOM 5301 N N . GLU B 1 112 ? 25.562 10.195 15.586 1 92.25 112 GLU B N 1
ATOM 5302 C CA . GLU B 1 112 ? 26.125 8.914 16 1 92.25 112 GLU B CA 1
ATOM 5303 C C . GLU B 1 112 ? 25.031 7.852 16.125 1 92.25 112 GLU B C 1
ATOM 5305 O O . GLU B 1 112 ? 25.219 6.715 15.68 1 92.25 112 GLU B O 1
ATOM 5310 N N . GLN B 1 113 ? 23.969 8.18 16.625 1 93 113 GLN B N 1
ATOM 5311 C CA . GLN B 1 113 ? 22.953 7.195 17.016 1 93 113 GLN B CA 1
ATOM 5312 C C . GLN B 1 113 ? 21.938 6.984 15.883 1 93 113 GLN B C 1
ATOM 5314 O O . GLN B 1 113 ? 21.469 5.867 15.68 1 93 113 GLN B O 1
ATOM 5319 N N . SER B 1 114 ? 21.594 8.031 15.242 1 96.31 114 SER B N 1
ATOM 5320 C CA . SER B 1 114 ? 20.562 8 14.195 1 96.31 114 SER B CA 1
ATOM 5321 C C . SER B 1 114 ? 20.922 8.93 13.047 1 96.31 114 SER B C 1
ATOM 5323 O O . SER B 1 114 ? 20.203 9.898 12.773 1 96.31 114 SER B O 1
ATOM 5325 N N . PRO B 1 115 ? 21.922 8.57 12.297 1 96.69 115 PRO B N 1
ATOM 5326 C CA . PRO B 1 115 ? 22.453 9.477 11.281 1 96.69 115 PRO B CA 1
ATOM 5327 C C . PRO B 1 115 ? 21.469 9.734 10.141 1 96.69 115 PRO B C 1
ATOM 5329 O O . PRO B 1 115 ? 21.453 10.828 9.578 1 96.69 115 PRO B O 1
ATOM 5332 N N . PHE B 1 116 ? 20.734 8.758 9.766 1 98.12 116 PHE B N 1
ATOM 5333 C CA . PHE B 1 116 ? 19.781 8.977 8.695 1 98.12 116 PHE B CA 1
ATOM 5334 C C . PHE B 1 116 ? 18.656 9.906 9.156 1 98.12 116 PHE B C 1
ATOM 5336 O O . PHE B 1 116 ? 18.219 10.781 8.398 1 98.12 116 PHE B O 1
ATOM 5343 N N . PHE B 1 117 ? 18.234 9.711 10.375 1 97.94 117 PHE B N 1
ATOM 5344 C CA . PHE B 1 117 ? 17.234 10.594 10.984 1 97.94 117 PHE B CA 1
ATOM 5345 C C . PHE B 1 117 ? 17.734 12.031 10.992 1 97.94 117 PHE B C 1
ATOM 5347 O O . PHE B 1 117 ? 17.016 12.938 10.57 1 97.94 117 PHE B O 1
ATOM 5354 N N . LEU B 1 118 ? 18.906 12.195 11.375 1 98.06 118 LEU B N 1
ATOM 5355 C CA . LEU B 1 118 ? 19.5 13.531 11.398 1 98.06 118 LEU B CA 1
ATOM 5356 C C . LEU B 1 118 ? 19.562 14.125 10 1 98.06 118 LEU B C 1
ATOM 5358 O O . LEU B 1 118 ? 19.219 15.297 9.797 1 98.06 118 LEU B O 1
ATOM 5362 N N . LEU B 1 119 ? 19.969 13.344 9.031 1 98.12 119 LEU B N 1
ATOM 5363 C CA . LEU B 1 119 ? 20.047 13.789 7.645 1 98.12 119 LEU B CA 1
ATOM 5364 C C . LEU B 1 119 ? 18.703 14.328 7.168 1 98.12 119 LEU B C 1
ATOM 5366 O O . LEU B 1 119 ? 18.641 15.398 6.551 1 98.12 119 LEU B O 1
ATOM 5370 N N . CYS B 1 120 ? 17.625 13.641 7.461 1 98.19 120 CYS B N 1
ATOM 5371 C CA . CYS B 1 120 ? 16.297 14.039 7.02 1 98.19 120 CYS B CA 1
ATOM 5372 C C . CYS B 1 120 ? 15.836 15.297 7.746 1 98.19 120 CYS B C 1
ATOM 5374 O O . CYS B 1 120 ? 15.195 16.172 7.145 1 98.19 120 CYS B O 1
ATOM 5376 N N . ILE B 1 121 ? 16.172 15.398 9.016 1 98.19 121 ILE B N 1
ATOM 5377 C CA . ILE B 1 121 ? 15.844 16.594 9.789 1 98.19 121 ILE B CA 1
ATOM 5378 C C . ILE B 1 121 ? 16.547 17.812 9.18 1 98.19 121 ILE B C 1
ATOM 5380 O O . ILE B 1 121 ? 15.914 18.844 8.969 1 98.19 121 ILE B O 1
ATOM 5384 N N . LEU B 1 122 ? 17.797 17.656 8.93 1 98.06 122 LEU B N 1
ATOM 5385 C CA . LEU B 1 122 ? 18.562 18.766 8.367 1 98.06 122 LEU B CA 1
ATOM 5386 C C . LEU B 1 122 ? 18.031 19.156 7 1 98.06 122 LEU B C 1
ATOM 5388 O O . LEU B 1 122 ? 17.875 20.344 6.711 1 98.06 122 LEU B O 1
ATOM 5392 N N . THR B 1 123 ? 17.672 18.188 6.184 1 96.75 123 THR B N 1
ATOM 5393 C CA . THR B 1 123 ? 17.156 18.453 4.844 1 96.75 123 THR B CA 1
ATOM 5394 C C . THR B 1 123 ? 15.82 19.188 4.914 1 96.75 123 THR B C 1
ATOM 5396 O O . THR B 1 123 ? 15.602 20.156 4.188 1 96.75 123 THR B O 1
ATOM 5399 N N . ALA B 1 124 ? 14.961 18.766 5.781 1 96.56 124 ALA B N 1
ATOM 5400 C CA . ALA B 1 124 ? 13.641 19.375 5.93 1 96.56 124 ALA B CA 1
ATOM 5401 C C . ALA B 1 124 ? 13.758 20.812 6.414 1 96.56 124 ALA B C 1
ATOM 5403 O O . ALA B 1 124 ? 12.906 21.641 6.113 1 96.56 124 ALA B O 1
ATOM 5404 N N . SER B 1 125 ? 14.852 21.094 7.137 1 96.88 125 SER B N 1
ATOM 5405 C CA . SER B 1 125 ? 15 22.406 7.758 1 96.88 125 SER B CA 1
ATOM 5406 C C . SER B 1 125 ? 15.844 23.344 6.887 1 96.88 125 SER B C 1
ATOM 5408 O O . SER B 1 125 ? 16.266 24.406 7.34 1 96.88 125 SER B O 1
ATOM 5410 N N . LEU B 1 126 ? 16.094 22.953 5.645 1 94.19 126 LEU B N 1
ATOM 5411 C CA . LEU B 1 126 ? 16.922 23.75 4.73 1 94.19 126 LEU B CA 1
ATOM 5412 C C . LEU B 1 126 ? 16.047 24.406 3.662 1 94.19 126 LEU B C 1
ATOM 5414 O O . LEU B 1 126 ? 16.5 24.609 2.531 1 94.19 126 LEU B O 1
ATOM 5418 N N . GLU B 1 127 ? 14.883 24.75 3.963 1 87.25 127 GLU B N 1
ATOM 5419 C CA . GLU B 1 127 ? 13.977 25.312 2.969 1 87.25 127 GLU B CA 1
ATOM 5420 C C . GLU B 1 127 ? 14.508 26.656 2.453 1 87.25 127 GLU B C 1
ATOM 5422 O O . GLU B 1 127 ? 14.156 27.078 1.353 1 87.25 127 GLU B O 1
ATOM 5427 N N . HIS B 1 128 ? 15.391 27.328 3.273 1 86.38 128 HIS B N 1
ATOM 5428 C CA . HIS B 1 128 ? 15.945 28.625 2.885 1 86.38 128 HIS B CA 1
ATOM 5429 C C . HIS B 1 128 ? 17.109 28.453 1.918 1 86.38 128 HIS B C 1
ATOM 5431 O O . HIS B 1 128 ? 17.594 29.438 1.344 1 86.38 128 HIS B O 1
ATOM 5437 N N . ASN B 1 129 ? 17.609 27.266 1.752 1 89 129 ASN B N 1
ATOM 5438 C CA . ASN B 1 129 ? 18.703 26.938 0.833 1 89 129 ASN B CA 1
ATOM 5439 C C . ASN B 1 129 ? 18.328 25.766 -0.07 1 89 129 ASN B C 1
ATOM 5441 O O . ASN B 1 129 ? 18.703 24.625 0.209 1 89 129 ASN B O 1
ATOM 5445 N N . SER B 1 130 ? 17.734 26.062 -1.175 1 84.94 130 SER B N 1
ATOM 5446 C CA . SER B 1 130 ? 17.156 25.062 -2.049 1 84.94 130 SER B CA 1
ATOM 5447 C C . SER B 1 130 ? 18.25 24.203 -2.705 1 84.94 130 SER B C 1
ATOM 5449 O O . SER B 1 130 ? 18.062 23 -2.914 1 84.94 130 SER B O 1
ATOM 5451 N N . LYS B 1 131 ? 19.359 24.812 -3.047 1 86.19 131 LYS B N 1
ATOM 5452 C CA . LYS B 1 131 ? 20.422 24.078 -3.707 1 86.19 131 LYS B CA 1
ATOM 5453 C C . LYS B 1 131 ? 21 23 -2.791 1 86.19 131 LYS B C 1
ATOM 5455 O O . LYS B 1 131 ? 21.125 21.844 -3.191 1 86.19 131 LYS B O 1
ATOM 5460 N N . LEU B 1 132 ? 21.312 23.438 -1.604 1 92.44 132 LEU B N 1
ATOM 5461 C CA . LEU B 1 132 ? 21.844 22.484 -0.635 1 92.44 132 LEU B CA 1
ATOM 5462 C C . LEU B 1 132 ? 20.797 21.438 -0.284 1 92.44 132 LEU B C 1
ATOM 5464 O O . LEU B 1 132 ? 21.141 20.266 -0.086 1 92.44 132 LEU B O 1
ATOM 5468 N N . GLN B 1 133 ? 19.562 21.844 -0.177 1 92.25 133 GLN B N 1
ATOM 5469 C CA . GLN B 1 133 ? 18.469 20.922 0.122 1 92.25 133 GLN B CA 1
ATOM 5470 C C . GLN B 1 133 ? 18.359 19.844 -0.954 1 92.25 133 GLN B C 1
ATOM 5472 O O . GLN B 1 133 ? 18.156 18.672 -0.642 1 92.25 133 GLN B O 1
ATOM 5477 N N . GLU B 1 134 ? 18.516 20.188 -2.164 1 87.88 134 GLU B N 1
ATOM 5478 C CA . GLU B 1 134 ? 18.438 19.25 -3.277 1 87.88 134 GLU B CA 1
ATOM 5479 C C . GLU B 1 134 ? 19.609 18.266 -3.24 1 87.88 134 GLU B C 1
ATOM 5481 O O . GLU B 1 134 ? 19.438 17.078 -3.533 1 87.88 134 GLU B O 1
ATOM 5486 N N . GLU B 1 135 ? 20.734 18.797 -2.941 1 92.69 135 GLU B N 1
ATOM 5487 C CA . GLU B 1 135 ? 21.906 17.922 -2.83 1 92.69 135 GLU B CA 1
ATOM 5488 C C . GLU B 1 135 ? 21.719 16.891 -1.724 1 92.69 135 GLU B C 1
ATOM 5490 O O . GLU B 1 135 ? 22.078 15.719 -1.897 1 92.69 135 GLU B O 1
ATOM 5495 N N . LEU B 1 136 ? 21.203 17.344 -0.644 1 94.75 136 LEU B N 1
ATOM 5496 C CA . LEU B 1 136 ? 21 16.422 0.475 1 94.75 136 LEU B CA 1
ATOM 5497 C C . LEU B 1 136 ? 19.891 15.422 0.157 1 94.75 136 LEU B C 1
ATOM 5499 O O . LEU B 1 136 ? 19.938 14.281 0.609 1 94.75 136 LEU B O 1
ATOM 5503 N N . GLU B 1 137 ? 18.875 15.859 -0.569 1 93 137 GLU B N 1
ATOM 5504 C CA . GLU B 1 137 ? 17.812 14.945 -0.973 1 93 137 GLU B CA 1
ATOM 5505 C C . GLU B 1 137 ? 18.375 13.781 -1.797 1 93 137 GLU B C 1
ATOM 5507 O O . GLU B 1 137 ? 17.938 12.641 -1.654 1 93 137 GLU B O 1
ATOM 5512 N N . LEU B 1 138 ? 19.328 14.055 -2.645 1 92.69 138 LEU B N 1
ATOM 5513 C CA . LEU B 1 138 ? 19.984 12.992 -3.396 1 92.69 138 LEU B CA 1
ATOM 5514 C C . LEU B 1 138 ? 20.703 12.023 -2.461 1 92.69 138 LEU B C 1
ATOM 5516 O O . LEU B 1 138 ? 20.656 10.812 -2.668 1 92.69 138 LEU B O 1
ATOM 5520 N N . VAL B 1 139 ? 21.359 12.594 -1.452 1 96.25 139 VAL B N 1
ATOM 5521 C CA . VAL B 1 139 ? 22.031 11.758 -0.465 1 96.25 139 VAL B CA 1
ATOM 5522 C C . VAL B 1 139 ? 21 10.859 0.234 1 96.25 139 VAL B C 1
ATOM 5524 O O . VAL B 1 139 ? 21.266 9.68 0.474 1 96.25 139 VAL B O 1
ATOM 5527 N N . ILE B 1 140 ? 19.812 11.375 0.558 1 96.44 140 ILE B N 1
ATOM 5528 C CA . ILE B 1 140 ? 18.75 10.617 1.206 1 96.44 140 ILE B CA 1
ATOM 5529 C C . ILE B 1 140 ? 18.328 9.453 0.308 1 96.44 140 ILE B C 1
ATOM 5531 O O . ILE B 1 140 ? 18.203 8.32 0.769 1 96.44 140 ILE B O 1
ATOM 5535 N N . ARG B 1 141 ? 18.125 9.68 -0.953 1 94.5 141 ARG B N 1
ATOM 5536 C CA . ARG B 1 141 ? 17.734 8.625 -1.878 1 94.5 141 ARG B CA 1
ATOM 5537 C C . ARG B 1 141 ? 18.781 7.516 -1.933 1 94.5 141 ARG B C 1
ATOM 5539 O O . ARG B 1 141 ? 18.438 6.332 -1.941 1 94.5 141 ARG B O 1
ATOM 5546 N N . LYS B 1 142 ? 20 7.938 -1.92 1 96.38 142 LYS B N 1
ATOM 5547 C CA . LYS B 1 142 ? 21.094 6.957 -1.961 1 96.38 142 LYS B CA 1
ATOM 5548 C C . LYS B 1 142 ? 21.125 6.121 -0.684 1 96.38 142 LYS B C 1
ATOM 5550 O O . LYS B 1 142 ? 21.312 4.906 -0.736 1 96.38 142 LYS B O 1
ATOM 5555 N N . GLU B 1 143 ? 20.922 6.777 0.404 1 97.19 143 GLU B N 1
ATOM 5556 C CA . GLU B 1 143 ? 20.891 6.051 1.671 1 97.19 143 GLU B CA 1
ATOM 5557 C C . GLU B 1 143 ? 19.719 5.082 1.727 1 97.19 143 GLU B C 1
ATOM 5559 O O . GLU B 1 143 ? 19.859 3.945 2.184 1 97.19 143 GLU B O 1
ATOM 5564 N N . VAL B 1 144 ? 18.578 5.516 1.315 1 97.12 144 VAL B N 1
ATOM 5565 C CA . VAL B 1 144 ? 17.406 4.656 1.284 1 97.12 144 VAL B CA 1
ATOM 5566 C C . VAL B 1 144 ? 17.656 3.453 0.381 1 97.12 144 VAL B C 1
ATOM 5568 O O . VAL B 1 144 ? 17.391 2.312 0.761 1 97.12 144 VAL B O 1
ATOM 5571 N N . ALA B 1 145 ? 18.188 3.709 -0.744 1 96.5 145 ALA B N 1
ATOM 5572 C CA . ALA B 1 145 ? 18.5 2.648 -1.701 1 96.5 145 ALA B CA 1
ATOM 5573 C C . ALA B 1 145 ? 19.484 1.64 -1.106 1 96.5 145 ALA B C 1
ATOM 5575 O O . ALA B 1 145 ? 19.234 0.431 -1.154 1 96.5 145 ALA B O 1
ATOM 5576 N N . ASN B 1 146 ? 20.5 2.129 -0.511 1 95.94 146 ASN B N 1
ATOM 5577 C CA . ASN B 1 146 ? 21.578 1.267 -0.017 1 95.94 146 ASN B CA 1
ATOM 5578 C C . ASN B 1 146 ? 21.156 0.52 1.245 1 95.94 146 ASN B C 1
ATOM 5580 O O . ASN B 1 146 ? 21.359 -0.689 1.354 1 95.94 146 ASN B O 1
ATOM 5584 N N . ARG B 1 147 ? 20.516 1.211 2.102 1 96.25 147 ARG B N 1
ATOM 5585 C CA . ARG B 1 147 ? 20.266 0.625 3.412 1 96.25 147 ARG B CA 1
ATOM 5586 C C . ARG B 1 147 ? 18.969 -0.183 3.406 1 96.25 147 ARG B C 1
ATOM 5588 O O . ARG B 1 147 ? 18.922 -1.296 3.936 1 96.25 147 ARG B O 1
ATOM 5595 N N . ILE B 1 148 ? 17.922 0.297 2.811 1 94.75 148 ILE B N 1
ATOM 5596 C CA . ILE B 1 148 ? 16.625 -0.35 2.895 1 94.75 148 ILE B CA 1
ATOM 5597 C C . ILE B 1 148 ? 16.5 -1.398 1.792 1 94.75 148 ILE B C 1
ATOM 5599 O O . ILE B 1 148 ? 16 -2.504 2.031 1 94.75 148 ILE B O 1
ATOM 5603 N N . VAL B 1 149 ? 16.953 -1.128 0.596 1 93.69 149 VAL B N 1
ATOM 5604 C CA . VAL B 1 149 ? 16.719 -2.02 -0.533 1 93.69 149 VAL B CA 1
ATOM 5605 C C . VAL B 1 149 ? 17.859 -3.027 -0.653 1 93.69 149 VAL B C 1
ATOM 5607 O O . VAL B 1 149 ? 17.625 -4.238 -0.63 1 93.69 149 VAL B O 1
ATOM 5610 N N . VAL B 1 150 ? 19.062 -2.512 -0.685 1 92.94 150 VAL B N 1
ATOM 5611 C CA . VAL B 1 150 ? 20.188 -3.418 -0.867 1 92.94 150 VAL B CA 1
ATOM 5612 C C . VAL B 1 150 ? 20.5 -4.117 0.452 1 92.94 150 VAL B C 1
ATOM 5614 O O . VAL B 1 150 ? 20.641 -5.344 0.497 1 92.94 150 VAL B O 1
ATOM 5617 N N . GLY B 1 151 ? 20.562 -3.311 1.509 1 90.5 151 GLY B N 1
ATOM 5618 C CA . GLY B 1 151 ? 20.984 -3.832 2.797 1 90.5 151 GLY B CA 1
ATOM 5619 C C . GLY B 1 151 ? 19.859 -4.461 3.592 1 90.5 151 GLY B C 1
ATOM 5620 O O . GLY B 1 151 ? 20.094 -5.117 4.605 1 90.5 151 GLY B O 1
ATOM 5621 N N . ILE B 1 152 ? 18.609 -4.215 3.258 1 89 152 ILE B N 1
ATOM 5622 C CA . ILE B 1 152 ? 17.406 -4.734 3.898 1 89 152 ILE B CA 1
ATOM 5623 C C . ILE B 1 152 ? 17.391 -4.348 5.375 1 89 152 ILE B C 1
ATOM 5625 O O . ILE B 1 152 ? 17.016 -5.152 6.23 1 89 152 ILE B O 1
ATOM 5629 N N . GLU B 1 153 ? 17.906 -3.203 5.656 1 91.75 153 GLU B N 1
ATOM 5630 C CA . GLU B 1 153 ? 17.938 -2.711 7.027 1 91.75 153 GLU B CA 1
ATOM 5631 C C . GLU B 1 153 ? 16.562 -2.211 7.473 1 91.75 153 GLU B C 1
ATOM 5633 O O . GLU B 1 153 ? 15.836 -1.608 6.684 1 91.75 153 GLU B O 1
ATOM 5638 N N . ARG B 1 154 ? 16.25 -2.549 8.742 1 91.25 154 ARG B N 1
ATOM 5639 C CA . ARG B 1 154 ? 15.039 -2.061 9.375 1 91.25 154 ARG B CA 1
ATOM 5640 C C . ARG B 1 154 ? 15.312 -1.589 10.797 1 91.25 154 ARG B C 1
ATOM 5642 O O . ARG B 1 154 ? 15.773 -2.365 11.641 1 91.25 154 ARG B O 1
ATOM 5649 N N . ASN B 1 155 ? 15.07 -0.329 11 1 93.44 155 ASN B N 1
ATOM 5650 C CA . ASN B 1 155 ? 15.266 0.198 12.344 1 93.44 155 ASN B CA 1
ATOM 5651 C C . ASN B 1 155 ? 14.594 1.559 12.516 1 93.44 155 ASN B C 1
ATOM 5653 O O . ASN B 1 155 ? 14.086 2.129 11.555 1 93.44 155 ASN B O 1
ATOM 5657 N N . MET B 1 156 ? 14.617 2.084 13.641 1 95.94 156 MET B N 1
ATOM 5658 C CA . MET B 1 156 ? 13.914 3.322 13.977 1 95.94 156 MET B CA 1
ATOM 5659 C C . MET B 1 156 ? 14.625 4.527 13.359 1 95.94 156 MET B C 1
ATOM 5661 O O . MET B 1 156 ? 13.984 5.535 13.055 1 95.94 156 MET B O 1
ATOM 5665 N N . ASP B 1 157 ? 15.938 4.453 13.227 1 97.25 157 ASP B N 1
ATOM 5666 C CA . ASP B 1 157 ? 16.672 5.508 12.531 1 97.25 157 ASP B CA 1
ATOM 5667 C C . ASP B 1 157 ? 16.094 5.754 11.141 1 97.25 157 ASP B C 1
ATOM 5669 O O . ASP B 1 157 ? 15.75 6.883 10.797 1 97.25 157 ASP B O 1
ATOM 5673 N N . LEU B 1 158 ? 15.883 4.695 10.414 1 97.88 158 LEU B N 1
ATOM 5674 C CA . LEU B 1 158 ? 15.367 4.766 9.055 1 97.88 158 LEU B CA 1
ATOM 5675 C C . LEU B 1 158 ? 13.898 5.188 9.055 1 97.88 158 LEU B C 1
ATOM 5677 O O . LEU B 1 158 ? 13.492 6.031 8.258 1 97.88 158 LEU B O 1
ATOM 5681 N N . LEU B 1 159 ? 13.117 4.641 9.93 1 98.25 159 LEU B N 1
ATOM 5682 C CA . LEU B 1 159 ? 11.688 4.922 9.953 1 98.25 159 LEU B CA 1
ATOM 5683 C C . LEU B 1 159 ? 11.43 6.387 10.281 1 98.25 159 LEU B C 1
ATOM 5685 O O . LEU B 1 159 ? 10.672 7.066 9.578 1 98.25 159 LEU B O 1
ATOM 5689 N N . GLN B 1 160 ? 12.047 6.871 11.305 1 98.38 160 GLN B N 1
ATOM 5690 C CA . GLN B 1 160 ? 11.844 8.258 11.703 1 98.38 160 GLN B CA 1
ATOM 5691 C C . GLN B 1 160 ? 12.344 9.219 10.625 1 98.38 160 GLN B C 1
ATOM 5693 O O . GLN B 1 160 ? 11.703 10.234 10.352 1 98.38 160 GLN B O 1
ATOM 5698 N N . GLY B 1 161 ? 13.477 8.867 10.086 1 98.5 161 GLY B N 1
ATOM 5699 C CA . GLY B 1 161 ? 13.969 9.672 8.977 1 98.5 161 GLY B CA 1
ATOM 5700 C C . GLY B 1 161 ? 13 9.734 7.812 1 98.5 161 GLY B C 1
ATOM 5701 O O . GLY B 1 161 ? 12.711 10.82 7.289 1 98.5 161 GLY B O 1
ATOM 5702 N N . LEU B 1 162 ? 12.438 8.617 7.43 1 98.31 162 LEU B N 1
ATOM 5703 C CA . LEU B 1 162 ? 11.484 8.547 6.324 1 98.31 162 LEU B CA 1
ATOM 5704 C C . LEU B 1 162 ? 10.227 9.352 6.633 1 98.31 162 LEU B C 1
ATOM 5706 O O . LEU B 1 162 ? 9.672 10 5.746 1 98.31 162 LEU B O 1
ATOM 5710 N N . LEU B 1 163 ? 9.805 9.305 7.816 1 98.5 163 LEU B N 1
ATOM 5711 C CA . LEU B 1 163 ? 8.625 10.055 8.219 1 98.5 163 LEU B CA 1
ATOM 5712 C C . LEU B 1 163 ? 8.859 11.555 8.086 1 98.5 163 LEU B C 1
ATOM 5714 O O . LEU B 1 163 ? 8.016 12.273 7.551 1 98.5 163 LEU B O 1
ATOM 5718 N N . VAL B 1 164 ? 10.023 11.992 8.562 1 98.38 164 VAL B N 1
ATOM 5719 C CA . VAL B 1 164 ? 10.352 13.414 8.461 1 98.38 164 VAL B CA 1
ATOM 5720 C C . VAL B 1 164 ? 10.461 13.812 6.992 1 98.38 164 VAL B C 1
ATOM 5722 O O . VAL B 1 164 ? 9.898 14.828 6.57 1 98.38 164 VAL B O 1
ATOM 5725 N N . HIS B 1 165 ? 11.148 13 6.266 1 97.06 165 HIS B N 1
ATOM 5726 C CA . HIS B 1 165 ? 11.305 13.297 4.844 1 97.06 165 HIS B CA 1
ATOM 5727 C C . HIS B 1 165 ? 9.953 13.328 4.137 1 97.06 165 HIS B C 1
ATOM 5729 O O . HIS B 1 165 ? 9.711 14.195 3.295 1 97.06 165 HIS B O 1
ATOM 5735 N N . GLY B 1 166 ? 9.109 12.398 4.469 1 94.94 166 GLY B N 1
ATOM 5736 C CA . GLY B 1 166 ? 7.773 12.359 3.898 1 94.94 166 GLY B CA 1
ATOM 5737 C C . GLY B 1 166 ? 6.918 13.547 4.293 1 94.94 166 GLY B C 1
ATOM 5738 O O . GLY B 1 166 ? 6.121 14.039 3.492 1 94.94 166 GLY B O 1
ATOM 5739 N N . ALA B 1 167 ? 7.082 14.047 5.461 1 96.62 167 ALA B N 1
ATOM 5740 C CA . ALA B 1 167 ? 6.293 15.164 5.973 1 96.62 167 ALA B CA 1
ATOM 5741 C C . ALA B 1 167 ? 6.637 16.453 5.234 1 96.62 167 ALA B C 1
ATOM 5743 O O . ALA B 1 167 ? 5.797 17.359 5.125 1 96.62 167 ALA B O 1
ATOM 5744 N N . TRP B 1 168 ? 7.832 16.531 4.68 1 95.12 168 TRP B N 1
ATOM 5745 C CA . TRP B 1 168 ? 8.211 17.75 3.969 1 95.12 168 TRP B CA 1
ATOM 5746 C C . TRP B 1 168 ? 8.719 17.438 2.566 1 95.12 168 TRP B C 1
ATOM 5748 O O . TRP B 1 168 ? 9.594 18.125 2.043 1 95.12 168 TRP B O 1
ATOM 5758 N N . TYR B 1 169 ? 8.195 16.406 2.014 1 90.5 169 TYR B N 1
ATOM 5759 C CA . TYR B 1 169 ? 8.664 15.953 0.705 1 90.5 169 TYR B CA 1
ATOM 5760 C C . TYR B 1 169 ? 8.25 16.938 -0.384 1 90.5 169 TYR B C 1
ATOM 5762 O O . TYR B 1 169 ? 8.812 16.938 -1.481 1 90.5 169 TYR B O 1
ATOM 5770 N N . HIS B 1 170 ? 7.301 17.781 -0.144 1 86.12 170 HIS B N 1
ATOM 5771 C CA . HIS B 1 170 ? 6.789 18.688 -1.161 1 86.12 170 HIS B CA 1
ATOM 5772 C C . HIS B 1 170 ? 7.883 19.625 -1.65 1 86.12 170 HIS B C 1
ATOM 5774 O O . HIS B 1 170 ? 7.805 20.156 -2.766 1 86.12 170 HIS B O 1
ATOM 5780 N N . TYR B 1 171 ? 8.859 19.797 -0.906 1 86.19 171 TYR B N 1
ATOM 5781 C CA . TYR B 1 171 ? 9.961 20.656 -1.334 1 86.19 171 TYR B CA 1
ATOM 5782 C C . TYR B 1 171 ? 10.773 19.984 -2.438 1 86.19 171 TYR B C 1
ATOM 5784 O O . TYR B 1 171 ? 11.578 20.641 -3.104 1 86.19 171 TYR B O 1
ATOM 5792 N N . HIS B 1 172 ? 10.609 18.781 -2.59 1 79.69 172 HIS B N 1
ATOM 5793 C CA . HIS B 1 172 ? 11.383 18.062 -3.584 1 79.69 172 HIS B CA 1
ATOM 5794 C C . HIS B 1 172 ? 10.508 17.609 -4.75 1 79.69 172 HIS B C 1
ATOM 5796 O O . HIS B 1 172 ? 10.852 16.656 -5.457 1 79.69 172 HIS B O 1
ATOM 5802 N N . TRP B 1 173 ? 9.492 18.281 -4.867 1 65.56 173 TRP B N 1
ATOM 5803 C CA . TRP B 1 173 ? 8.445 17.891 -5.805 1 65.56 173 TRP B CA 1
ATOM 5804 C C . TRP B 1 173 ? 8.891 18.109 -7.246 1 65.56 173 TRP B C 1
ATOM 5806 O O . TRP B 1 173 ? 8.281 17.578 -8.18 1 65.56 173 TRP B O 1
ATOM 5816 N N . LYS B 1 174 ? 9.875 19.141 -7.445 1 54.19 174 LYS B N 1
ATOM 5817 C CA . LYS B 1 174 ? 10.188 19.484 -8.828 1 54.19 174 LYS B CA 1
ATOM 5818 C C . LYS B 1 174 ? 9.922 18.312 -9.766 1 54.19 174 LYS B C 1
ATOM 5820 O O . LYS B 1 174 ? 9.383 18.5 -10.859 1 54.19 174 LYS B O 1
ATOM 5825 N N . THR B 1 175 ? 10.82 17.391 -9.812 1 46.62 175 THR B N 1
ATOM 5826 C CA . THR B 1 175 ? 11.016 16.484 -10.93 1 46.62 175 THR B CA 1
ATOM 5827 C C . THR B 1 175 ? 9.938 15.406 -10.945 1 46.62 175 THR B C 1
ATOM 5829 O O . THR B 1 175 ? 9.477 14.992 -12.016 1 46.62 175 THR B O 1
ATOM 5832 N N . TYR B 1 176 ? 9.852 14.281 -10.086 1 46 176 TYR B N 1
ATOM 5833 C CA . TYR B 1 176 ? 8.977 13.133 -10.312 1 46 176 TYR B CA 1
ATOM 5834 C C . TYR B 1 176 ? 8.164 12.812 -9.062 1 46 176 TYR B C 1
ATOM 5836 O O . TYR B 1 176 ? 8.719 12.391 -8.047 1 46 176 TYR B O 1
ATOM 5844 N N . HIS B 1 177 ? 6.766 13.523 -8.883 1 53.97 177 HIS B N 1
ATOM 5845 C CA . HIS B 1 177 ? 5.699 13.297 -7.914 1 53.97 177 HIS B CA 1
ATOM 5846 C C . HIS B 1 177 ? 5.621 11.828 -7.516 1 53.97 177 HIS B C 1
ATOM 5848 O O . HIS B 1 177 ? 5.332 11.508 -6.359 1 53.97 177 HIS B O 1
ATOM 5854 N N . THR B 1 178 ? 6.129 11.125 -8.289 1 61.31 178 THR B N 1
ATOM 5855 C CA . THR B 1 178 ? 5.938 9.68 -8.211 1 61.31 178 THR B CA 1
ATOM 5856 C C . THR B 1 178 ? 6.805 9.07 -7.117 1 61.31 178 THR B C 1
ATOM 5858 O O . THR B 1 178 ? 6.438 8.062 -6.512 1 61.31 178 THR B O 1
ATOM 5861 N N . HIS B 1 179 ? 7.738 9.969 -6.578 1 79.31 179 HIS B N 1
ATOM 5862 C CA . HIS B 1 179 ? 8.656 9.281 -5.68 1 79.31 179 HIS B CA 1
ATOM 5863 C C . HIS B 1 179 ? 8.164 9.336 -4.238 1 79.31 179 HIS B C 1
ATOM 5865 O O . HIS B 1 179 ? 8.492 8.461 -3.43 1 79.31 179 HIS B O 1
ATOM 5871 N N . MET B 1 180 ? 7.359 10.398 -3.99 1 83.88 180 MET B N 1
ATOM 5872 C CA . MET B 1 180 ? 6.84 10.508 -2.631 1 83.88 180 MET B CA 1
ATOM 5873 C C . MET B 1 180 ? 6.004 9.281 -2.268 1 83.88 180 MET B C 1
ATOM 5875 O O . MET B 1 180 ? 6.129 8.742 -1.166 1 83.88 180 MET B O 1
ATOM 5879 N N . TYR B 1 181 ? 5.203 8.891 -3.156 1 86.56 181 TYR B N 1
ATOM 5880 C CA . TYR B 1 181 ? 4.34 7.75 -2.875 1 86.56 181 TYR B CA 1
ATOM 5881 C C . TYR B 1 181 ? 5.156 6.469 -2.746 1 86.56 181 TYR B C 1
ATOM 5883 O O . TYR B 1 181 ? 4.812 5.582 -1.957 1 86.56 181 TYR B O 1
ATOM 5891 N N . MET B 1 182 ? 6.219 6.406 -3.525 1 90.38 182 MET B N 1
ATOM 5892 C CA . MET B 1 182 ? 7.145 5.285 -3.381 1 90.38 182 MET B CA 1
ATOM 5893 C C . MET B 1 182 ? 7.754 5.258 -1.983 1 90.38 182 MET B C 1
ATOM 5895 O O . MET B 1 182 ? 7.738 4.227 -1.313 1 90.38 182 MET B O 1
ATOM 5899 N N . LEU B 1 183 ? 8.188 6.383 -1.56 1 91.81 183 LEU B N 1
ATOM 5900 C CA . LEU B 1 183 ? 8.812 6.488 -0.243 1 91.81 183 LEU B CA 1
ATOM 5901 C C . LEU B 1 183 ? 7.793 6.207 0.86 1 91.81 183 LEU B C 1
ATOM 5903 O O . LEU B 1 183 ? 8.133 5.617 1.887 1 91.81 183 LEU B O 1
ATOM 5907 N N . LEU B 1 184 ? 6.629 6.637 0.629 1 92.56 184 LEU B N 1
ATOM 5908 C CA . LEU B 1 184 ? 5.582 6.406 1.616 1 92.56 184 LEU B CA 1
ATOM 5909 C C . LEU B 1 184 ? 5.281 4.918 1.754 1 92.56 184 LEU B C 1
ATOM 5911 O O . LEU B 1 184 ? 5.105 4.414 2.865 1 92.56 184 LEU B O 1
ATOM 5915 N N . GLN B 1 185 ? 5.258 4.262 0.679 1 91.88 185 GLN B N 1
ATOM 5916 C CA . GLN B 1 185 ? 5.055 2.816 0.728 1 91.88 185 GLN B CA 1
ATOM 5917 C C . GLN B 1 185 ? 6.215 2.119 1.432 1 91.88 185 GLN B C 1
ATOM 5919 O O . GLN B 1 185 ? 6.004 1.171 2.191 1 91.88 185 GLN B O 1
ATOM 5924 N N . MET B 1 186 ? 7.359 2.568 1.134 1 93.62 186 MET B N 1
ATOM 5925 C CA . MET B 1 186 ? 8.516 2.012 1.824 1 93.62 186 MET B CA 1
ATOM 5926 C C . MET B 1 186 ? 8.43 2.27 3.324 1 93.62 186 MET B C 1
ATOM 5928 O O . MET B 1 186 ? 8.773 1.398 4.129 1 93.62 186 MET B O 1
ATOM 5932 N N . THR B 1 187 ? 7.961 3.455 3.662 1 95.62 187 THR B N 1
ATOM 5933 C CA . THR B 1 187 ? 7.781 3.795 5.066 1 95.62 187 THR B CA 1
ATOM 5934 C C . THR B 1 187 ? 6.781 2.85 5.73 1 95.62 187 THR B C 1
ATOM 5936 O O . THR B 1 187 ? 7.016 2.363 6.836 1 95.62 187 THR B O 1
ATOM 5939 N N . LEU B 1 188 ? 5.762 2.602 5.055 1 93.25 188 LEU B N 1
ATOM 5940 C CA . LEU B 1 188 ? 4.738 1.684 5.543 1 93.25 188 LEU B CA 1
ATOM 5941 C C . LEU B 1 188 ? 5.32 0.292 5.77 1 93.25 188 LEU B C 1
ATOM 5943 O O . LEU B 1 188 ? 5.043 -0.341 6.789 1 93.25 188 LEU B O 1
ATOM 5947 N N . MET B 1 189 ? 6.113 -0.129 4.875 1 91.19 189 MET B N 1
ATOM 5948 C CA . MET B 1 189 ? 6.684 -1.469 4.98 1 91.19 189 MET B CA 1
ATOM 5949 C C . MET B 1 189 ? 7.695 -1.54 6.121 1 91.19 189 MET B C 1
ATOM 5951 O O . MET B 1 189 ? 7.77 -2.547 6.828 1 91.19 189 MET B O 1
ATOM 5955 N N . VAL B 1 190 ? 8.492 -0.483 6.281 1 93.44 190 VAL B N 1
ATOM 5956 C CA . VAL B 1 190 ? 9.43 -0.455 7.398 1 93.44 190 VAL B CA 1
ATOM 5957 C C . VAL B 1 190 ? 8.656 -0.512 8.719 1 93.44 190 VAL B C 1
ATOM 5959 O O . VAL B 1 190 ? 9.062 -1.218 9.648 1 93.44 190 VAL B O 1
ATOM 5962 N N . THR B 1 191 ? 7.57 0.151 8.789 1 92.88 191 THR B N 1
ATOM 5963 C CA . THR B 1 191 ? 6.727 0.136 9.977 1 92.88 191 THR B CA 1
ATOM 5964 C C . THR B 1 191 ? 6.223 -1.276 10.266 1 92.88 191 THR B C 1
ATOM 5966 O O . THR B 1 191 ? 6.27 -1.737 11.406 1 92.88 191 THR B O 1
ATOM 5969 N N . ALA B 1 192 ? 5.758 -1.904 9.258 1 86 192 ALA B N 1
ATOM 5970 C CA . ALA B 1 192 ? 5.238 -3.262 9.398 1 86 192 ALA B CA 1
ATOM 5971 C C . ALA B 1 192 ? 6.352 -4.242 9.766 1 86 192 ALA B C 1
ATOM 5973 O O . ALA B 1 192 ? 6.16 -5.125 10.602 1 86 192 ALA B O 1
ATOM 5974 N N . ASP B 1 193 ? 7.508 -4.012 9.109 1 83.25 193 ASP B N 1
ATOM 5975 C CA . ASP B 1 193 ? 8.633 -4.91 9.344 1 83.25 193 ASP B CA 1
ATOM 5976 C C . ASP B 1 193 ? 9.141 -4.797 10.781 1 83.25 193 ASP B C 1
ATOM 5978 O O . ASP B 1 193 ? 9.648 -5.766 11.344 1 83.25 193 ASP B O 1
ATOM 5982 N N . LEU B 1 194 ? 8.961 -3.645 11.312 1 86.94 194 LEU B N 1
ATOM 5983 C CA . LEU B 1 194 ? 9.32 -3.436 12.711 1 86.94 194 LEU B CA 1
ATOM 5984 C C . LEU B 1 194 ? 8.203 -3.895 13.641 1 86.94 194 LEU B C 1
ATOM 5986 O O . LEU B 1 194 ? 8.312 -3.775 14.859 1 86.94 194 LEU B O 1
ATOM 5990 N N . CYS B 1 195 ? 7.09 -4.355 13.117 1 81.62 195 CYS B N 1
ATOM 5991 C CA . CYS B 1 195 ? 5.93 -4.895 13.82 1 81.62 195 CYS B CA 1
ATOM 5992 C C . CYS B 1 195 ? 5.297 -3.838 14.719 1 81.62 195 CYS B C 1
ATOM 5994 O O . CYS B 1 195 ? 4.855 -4.145 15.828 1 81.62 195 CYS B O 1
ATOM 5996 N N . LEU B 1 196 ? 5.359 -2.65 14.25 1 88.88 196 LEU B N 1
ATOM 5997 C CA . LEU B 1 196 ? 4.797 -1.583 15.07 1 88.88 196 LEU B CA 1
ATOM 5998 C C . LEU B 1 196 ? 3.277 -1.547 14.945 1 88.88 196 LEU B C 1
ATOM 6000 O O . LEU B 1 196 ? 2.596 -0.981 15.805 1 88.88 196 LEU B O 1
ATOM 6004 N N . ASP B 1 197 ? 2.793 -2.053 13.922 1 81.5 197 ASP B N 1
ATOM 6005 C CA . ASP B 1 197 ? 1.358 -2.012 13.648 1 81.5 197 ASP B CA 1
ATOM 6006 C C . ASP B 1 197 ? 0.627 -3.131 14.391 1 81.5 197 ASP B C 1
ATOM 6008 O O . ASP B 1 197 ? -0.597 -3.242 14.305 1 81.5 197 ASP B O 1
ATOM 6012 N N . LYS B 1 198 ? 1.376 -3.928 15.062 1 72.81 198 LYS B N 1
ATOM 6013 C CA . LYS B 1 198 ? 0.78 -5.039 15.797 1 72.81 198 LYS B CA 1
ATOM 6014 C C . LYS B 1 198 ? 0.791 -4.77 17.297 1 72.81 198 LYS B C 1
ATOM 6016 O O . LYS B 1 198 ? 1.727 -4.16 17.812 1 72.81 198 LYS B O 1
ATOM 6021 N N . GLN B 1 199 ? -0.318 -5.023 17.984 1 56.5 199 GLN B N 1
ATOM 6022 C CA . GLN B 1 199 ? -0.359 -4.867 19.422 1 56.5 199 GLN B CA 1
ATOM 6023 C C . GLN B 1 199 ? 0.564 -5.871 20.109 1 56.5 199 GLN B C 1
ATOM 6025 O O . GLN B 1 199 ? 0.657 -7.027 19.703 1 56.5 199 GLN B O 1
ATOM 6030 N N . GLU B 1 200 ? 1.602 -5.297 20.875 1 49.69 200 GLU B N 1
ATOM 6031 C CA . GLU B 1 200 ? 2.637 -6.016 21.609 1 49.69 200 GLU B CA 1
ATOM 6032 C C . GLU B 1 200 ? 2.064 -7.246 22.312 1 49.69 200 GLU B C 1
ATOM 6034 O O . GLU B 1 200 ? 2.73 -8.281 22.406 1 49.69 200 GLU B O 1
ATOM 6039 N N . SER B 1 201 ? 1.084 -6.98 23.125 1 42.47 201 SER B N 1
ATOM 6040 C CA . SER B 1 201 ? 0.695 -8.086 24 1 42.47 201 SER B CA 1
ATOM 6041 C C . SER B 1 201 ? 0.608 -9.398 23.219 1 42.47 201 SER B C 1
ATOM 6043 O O . SER B 1 201 ? 0.641 -10.477 23.812 1 42.47 201 SER B O 1
ATOM 6045 N N . PHE B 1 202 ? 0.376 -9.258 22.062 1 38.75 202 PHE B N 1
ATOM 6046 C CA . PHE B 1 202 ? 0.134 -10.555 21.438 1 38.75 202 PHE B CA 1
ATOM 6047 C C . PHE B 1 202 ? 1.403 -11.086 20.781 1 38.75 202 PHE B C 1
ATOM 6049 O O . PHE B 1 202 ? 1.337 -11.828 19.812 1 38.75 202 PHE B O 1
ATOM 6056 N N . ARG B 1 203 ? 2.514 -10.406 21.078 1 38.69 203 ARG B N 1
ATOM 6057 C CA . ARG B 1 203 ? 3.738 -11.07 20.641 1 38.69 203 ARG B CA 1
ATOM 6058 C C . ARG B 1 203 ? 3.801 -12.5 21.156 1 38.69 203 ARG B C 1
ATOM 6060 O O . ARG B 1 203 ? 3.52 -12.758 22.328 1 38.69 203 ARG B O 1
ATOM 6067 N N . MET B 1 204 ? 3.717 -13.336 20.531 1 36.84 204 MET B N 1
ATOM 6068 C CA . MET B 1 204 ? 3.861 -14.734 20.922 1 36.84 204 MET B CA 1
ATOM 6069 C C . MET B 1 204 ? 4.984 -14.898 21.938 1 36.84 204 MET B C 1
ATOM 6071 O O . MET B 1 204 ? 6.109 -14.453 21.719 1 36.84 204 MET B O 1
ATOM 6075 N N . GLN B 1 205 ? 4.82 -14.93 23.234 1 32.28 205 GLN B N 1
ATOM 6076 C CA . GLN B 1 205 ? 5.781 -15.516 24.156 1 32.28 205 GLN B CA 1
ATOM 6077 C C . GLN B 1 205 ? 6.562 -16.641 23.484 1 32.28 205 GLN B C 1
ATOM 6079 O O . GLN B 1 205 ? 5.973 -17.578 22.953 1 32.28 205 GLN B O 1
ATOM 6084 N N . THR B 1 206 ? 7.688 -16.438 22.984 1 33.69 206 THR B N 1
ATOM 6085 C CA . THR B 1 206 ? 8.617 -17.5 22.609 1 33.69 206 THR B CA 1
ATOM 6086 C C . THR B 1 206 ? 8.43 -18.719 23.516 1 33.69 206 THR B C 1
ATOM 6088 O O . THR B 1 206 ? 8.383 -18.594 24.734 1 33.69 206 THR B O 1
ATOM 6091 N N . ILE B 1 207 ? 7.84 -19.719 23.219 1 30.34 207 ILE B N 1
ATOM 6092 C CA . ILE B 1 207 ? 7.957 -20.922 24.031 1 30.34 207 ILE B CA 1
ATOM 6093 C C . ILE B 1 207 ? 9.414 -21.156 24.422 1 30.34 207 ILE B C 1
ATOM 6095 O O . ILE B 1 207 ? 10.281 -21.281 23.547 1 30.34 207 ILE B O 1
ATOM 6099 N N . PRO B 1 208 ? 9.852 -21.016 25.75 1 30.11 208 PRO B N 1
ATOM 6100 C CA . PRO B 1 208 ? 11.195 -21.469 26.125 1 30.11 208 PRO B CA 1
ATOM 6101 C C . PRO B 1 208 ? 11.484 -22.891 25.672 1 30.11 208 PRO B C 1
ATOM 6103 O O . PRO B 1 208 ? 10.609 -23.75 25.734 1 30.11 208 PRO B O 1
ATOM 6106 N N . ALA B 1 209 ? 12.352 -23.188 24.812 1 29.53 209 ALA B N 1
ATOM 6107 C CA . ALA B 1 209 ? 12.859 -24.562 24.734 1 29.53 209 ALA B CA 1
ATOM 6108 C C . ALA B 1 209 ? 12.836 -25.219 26.109 1 29.53 209 ALA B C 1
ATOM 6110 O O . ALA B 1 209 ? 12.992 -24.547 27.141 1 29.53 209 ALA B O 1
ATOM 6111 N N . GLU B 1 210 ? 12.477 -26.422 26.266 1 29.97 210 GLU B N 1
ATOM 6112 C CA . GLU B 1 210 ? 12.773 -27.297 27.391 1 29.97 210 GLU B CA 1
ATOM 6113 C C . GLU B 1 210 ? 14.258 -27.25 27.75 1 29.97 210 GLU B C 1
ATOM 6115 O O . GLU B 1 210 ? 15.117 -27.484 26.891 1 29.97 210 GLU B O 1
ATOM 6120 N N . GLY B 1 211 ? 14.75 -26.703 29.094 1 30.59 211 GLY B N 1
ATOM 6121 C CA . GLY B 1 211 ? 15.82 -26.547 30.078 1 30.59 211 GLY B CA 1
ATOM 6122 C C . GLY B 1 211 ? 16.234 -25.109 30.281 1 30.59 211 GLY B C 1
ATOM 6123 O O . GLY B 1 211 ? 17.047 -24.812 31.156 1 30.59 211 GLY B O 1
ATOM 6124 N N . LYS B 1 212 ? 16.75 -24.5 29.156 1 31.81 212 LYS B N 1
ATOM 6125 C CA . LYS B 1 212 ? 17.219 -23.219 29.688 1 31.81 212 LYS B CA 1
ATOM 6126 C C . LYS B 1 212 ? 16.047 -22.328 30.094 1 31.81 212 LYS B C 1
ATOM 6128 O O . LYS B 1 212 ? 14.984 -22.359 29.484 1 31.81 212 LYS B O 1
ATOM 6133 N N . GLU B 1 213 ? 15.984 -22 31.375 1 28.44 213 GLU B N 1
ATOM 6134 C CA . GLU B 1 213 ? 15.227 -20.875 31.922 1 28.44 213 GLU B CA 1
ATOM 6135 C C . GLU B 1 213 ? 14.977 -19.812 30.844 1 28.44 213 GLU B C 1
ATOM 6137 O O . GLU B 1 213 ? 15.797 -19.625 29.953 1 28.44 213 GLU B O 1
ATOM 6142 N N . PRO B 1 214 ? 13.68 -19.594 30.516 1 32.81 214 PRO B N 1
ATOM 6143 C CA . PRO B 1 214 ? 13.672 -18.406 29.688 1 32.81 214 PRO B CA 1
ATOM 6144 C C . PRO B 1 214 ? 14.883 -17.5 29.922 1 32.81 214 PRO B C 1
ATOM 6146 O O . PRO B 1 214 ? 15.133 -17.094 31.062 1 32.81 214 PRO B O 1
ATOM 6149 N N . ASP B 1 215 ? 15.992 -18.016 29.578 1 29.39 215 ASP B N 1
ATOM 6150 C CA . ASP B 1 215 ? 17.094 -17.109 29.906 1 29.39 215 ASP B CA 1
ATOM 6151 C C . ASP B 1 215 ? 16.594 -15.68 30.031 1 29.39 215 ASP B C 1
ATOM 6153 O O . ASP B 1 215 ? 15.883 -15.18 29.156 1 29.39 215 ASP B O 1
ATOM 6157 N N . SER B 1 216 ? 16.438 -15.203 31.219 1 28.45 216 SER B N 1
ATOM 6158 C CA . SER B 1 216 ? 16.328 -13.875 31.812 1 28.45 216 SER B CA 1
ATOM 6159 C C . SER B 1 216 ? 16.953 -12.812 30.922 1 28.45 216 SER B C 1
ATOM 6161 O O . SER B 1 216 ? 16.875 -11.617 31.219 1 28.45 216 SER B O 1
ATOM 6163 N N . ALA B 1 217 ? 17.984 -13.227 30.391 1 25.7 217 ALA B N 1
ATOM 6164 C CA . ALA B 1 217 ? 18.797 -12.25 29.672 1 25.7 217 ALA B CA 1
ATOM 6165 C C . ALA B 1 217 ? 18.078 -11.758 28.422 1 25.7 217 ALA B C 1
ATOM 6167 O O . ALA B 1 217 ? 18.578 -10.898 27.688 1 25.7 217 ALA B O 1
ATOM 6168 N N . TYR B 1 218 ? 17.438 -12.703 27.719 1 31.14 218 TYR B N 1
ATOM 6169 C CA . TYR B 1 218 ? 16.484 -11.914 26.938 1 31.14 218 TYR B CA 1
ATOM 6170 C C . TYR B 1 218 ? 15.453 -11.25 27.844 1 31.14 218 TYR B C 1
ATOM 6172 O O . TYR B 1 218 ? 14.719 -11.938 28.562 1 31.14 218 TYR B O 1
ATOM 6180 N N . GLY B 1 219 ? 15.797 -10.258 28.562 1 28.56 219 GLY B N 1
ATOM 6181 C CA . GLY B 1 219 ? 15.516 -9.562 29.812 1 28.56 219 GLY B CA 1
ATOM 6182 C C . GLY B 1 219 ? 14.086 -9.719 30.281 1 28.56 219 GLY B C 1
ATOM 6183 O O . GLY B 1 219 ? 13.25 -10.273 29.562 1 28.56 219 GLY B O 1
ATOM 6184 N N . THR B 1 220 ? 13.797 -9.164 31.438 1 29.31 220 THR B N 1
ATOM 6185 C CA . THR B 1 220 ? 12.602 -8.836 32.219 1 29.31 220 THR B CA 1
ATOM 6186 C C . THR B 1 220 ? 11.375 -8.766 31.312 1 29.31 220 THR B C 1
ATOM 6188 O O . THR B 1 220 ? 11.477 -8.367 30.156 1 29.31 220 THR B O 1
ATOM 6191 N N . LYS B 1 221 ? 10.305 -9.508 31.656 1 32.84 221 LYS B N 1
ATOM 6192 C CA . LYS B 1 221 ? 8.891 -9.195 31.438 1 32.84 221 LYS B CA 1
ATOM 6193 C C . LYS B 1 221 ? 8.719 -7.754 30.969 1 32.84 221 LYS B C 1
ATOM 6195 O O . LYS B 1 221 ? 7.645 -7.168 31.141 1 32.84 221 LYS B O 1
ATOM 6200 N N . GLU B 1 222 ? 9.727 -7.059 31.094 1 33.47 222 GLU B N 1
ATOM 6201 C CA . GLU B 1 222 ? 9.562 -5.715 30.547 1 33.47 222 GLU B CA 1
ATOM 6202 C C . GLU B 1 222 ? 8.898 -5.758 29.172 1 33.47 222 GLU B C 1
ATOM 6204 O O . GLU B 1 222 ? 9.453 -6.309 28.219 1 33.47 222 GLU B O 1
ATOM 6209 N N . SER B 1 223 ? 7.602 -6.254 29 1 39.22 223 SER B N 1
ATOM 6210 C CA . SER B 1 223 ? 6.609 -5.949 27.969 1 39.22 223 SER B CA 1
ATOM 6211 C C . SER B 1 223 ? 7.199 -5.07 26.875 1 39.22 223 SER B C 1
ATOM 6213 O O . SER B 1 223 ? 7.523 -3.904 27.109 1 39.22 223 SER B O 1
ATOM 6215 N N . THR B 1 224 ? 8.164 -5.434 26.297 1 45.09 224 THR B N 1
ATOM 6216 C CA . THR B 1 224 ? 8.875 -4.602 25.328 1 45.09 224 THR B CA 1
ATOM 6217 C C . THR B 1 224 ? 7.918 -3.643 24.625 1 45.09 224 THR B C 1
ATOM 6219 O O . THR B 1 224 ? 7.352 -3.973 23.594 1 45.09 224 THR B O 1
ATOM 6222 N N . SER B 1 225 ? 6.965 -3.213 25.391 1 54.25 225 SER B N 1
ATOM 6223 C CA . SER B 1 225 ? 6.047 -2.133 25.047 1 54.25 225 SER B CA 1
ATOM 6224 C C . SER B 1 225 ? 6.699 -1.146 24.078 1 54.25 225 SER B C 1
ATOM 6226 O O . SER B 1 225 ? 7.863 -0.785 24.234 1 54.25 225 SER B O 1
ATOM 6228 N N . GLN B 1 226 ? 6.16 -1.226 22.953 1 76.81 226 GLN B N 1
ATOM 6229 C CA . GLN B 1 226 ? 6.613 -0.209 22 1 76.81 226 GLN B CA 1
ATOM 6230 C C . GLN B 1 226 ? 6.934 1.102 22.719 1 76.81 226 GLN B C 1
ATOM 6232 O O . GLN B 1 226 ? 6.18 1.539 23.594 1 76.81 226 GLN B O 1
ATOM 6237 N N . THR B 1 227 ? 8.164 1.547 22.594 1 85.38 227 THR B N 1
ATOM 6238 C CA . THR B 1 227 ? 8.562 2.846 23.125 1 85.38 227 THR B CA 1
ATOM 6239 C C . THR B 1 227 ? 7.637 3.945 22.609 1 85.38 227 THR B C 1
ATOM 6241 O O . THR B 1 227 ? 6.906 3.746 21.625 1 85.38 227 THR B O 1
ATOM 6244 N N . ALA B 1 228 ? 7.613 4.98 23.328 1 91.88 228 ALA B N 1
ATOM 6245 C CA . ALA B 1 228 ? 6.812 6.129 22.922 1 91.88 228 ALA B CA 1
ATOM 6246 C C . ALA B 1 228 ? 7.203 6.582 21.516 1 91.88 228 ALA B C 1
ATOM 6248 O O . ALA B 1 228 ? 6.34 6.957 20.719 1 91.88 228 ALA B O 1
ATOM 6249 N N . ALA B 1 229 ? 8.484 6.504 21.281 1 92.69 229 ALA B N 1
ATOM 6250 C CA . ALA B 1 229 ? 8.961 6.902 19.969 1 92.69 229 ALA B CA 1
ATOM 6251 C C . ALA B 1 229 ? 8.398 5.984 18.875 1 92.69 229 ALA B C 1
ATOM 6253 O O . ALA B 1 229 ? 8.047 6.441 17.797 1 92.69 229 ALA B O 1
ATOM 6254 N N . GLN B 1 230 ? 8.328 4.727 19.203 1 95.12 230 GLN B N 1
ATOM 6255 C CA . GLN B 1 230 ? 7.77 3.756 18.266 1 95.12 230 GLN B CA 1
ATOM 6256 C C . GLN B 1 230 ? 6.281 3.994 18.047 1 95.12 230 GLN B C 1
ATOM 6258 O O . GLN B 1 230 ? 5.797 3.928 16.922 1 95.12 230 GLN B O 1
ATOM 6263 N N . GLN B 1 231 ? 5.629 4.289 19.062 1 95.75 231 GLN B N 1
ATOM 6264 C CA . GLN B 1 231 ? 4.199 4.57 18.938 1 95.75 231 GLN B CA 1
ATOM 6265 C C . GLN B 1 231 ? 3.949 5.832 18.125 1 95.75 231 GLN B C 1
ATOM 6267 O O . GLN B 1 231 ? 3.07 5.852 17.25 1 95.75 231 GLN B O 1
ATOM 6272 N N . ARG B 1 232 ? 4.707 6.836 18.375 1 97.12 232 ARG B N 1
ATOM 6273 C CA . ARG B 1 232 ? 4.582 8.062 17.594 1 97.12 232 ARG B CA 1
ATOM 6274 C C . ARG B 1 232 ? 4.84 7.801 16.109 1 97.12 232 ARG B C 1
ATOM 6276 O O . ARG B 1 232 ? 4.125 8.32 15.258 1 97.12 232 ARG B O 1
ATOM 6283 N N . ALA B 1 233 ? 5.848 7.023 15.906 1 97.56 233 ALA B N 1
ATOM 6284 C CA . ALA B 1 233 ? 6.199 6.719 14.516 1 97.56 233 ALA B CA 1
ATOM 6285 C C . ALA B 1 233 ? 5.066 5.98 13.812 1 97.56 233 ALA B C 1
ATOM 6287 O O . ALA B 1 233 ? 4.766 6.262 12.648 1 97.56 233 ALA B O 1
ATOM 6288 N N . LEU B 1 234 ? 4.473 5.035 14.484 1 96.94 234 LEU B N 1
ATOM 6289 C CA . LEU B 1 234 ? 3.324 4.32 13.938 1 96.94 234 LEU B CA 1
ATOM 6290 C C . LEU B 1 234 ? 2.199 5.293 13.586 1 96.94 234 LEU B C 1
ATOM 6292 O O . LEU B 1 234 ? 1.649 5.242 12.484 1 96.94 234 LEU B O 1
ATOM 6296 N N . LEU B 1 235 ? 1.938 6.18 14.5 1 97.81 235 LEU B N 1
ATOM 6297 C CA . LEU B 1 235 ? 0.871 7.152 14.289 1 97.81 235 LEU B CA 1
ATOM 6298 C C . LEU B 1 235 ? 1.211 8.094 13.141 1 97.81 235 LEU B C 1
ATOM 6300 O O . LEU B 1 235 ? 0.336 8.469 12.359 1 97.81 235 LEU B O 1
ATOM 6304 N N . GLY B 1 236 ? 2.465 8.477 13.125 1 98.12 236 GLY B N 1
ATOM 6305 C CA . GLY B 1 236 ? 2.904 9.32 12.023 1 98.12 236 GLY B CA 1
ATOM 6306 C C . GLY B 1 236 ? 2.754 8.664 10.664 1 98.12 236 GLY B C 1
ATOM 6307 O O . GLY B 1 236 ? 2.344 9.305 9.695 1 98.12 236 GLY B O 1
ATOM 6308 N N . CYS B 1 237 ? 3.084 7.438 10.594 1 97.12 237 CYS B N 1
ATOM 6309 C CA . CYS B 1 237 ? 2.92 6.684 9.352 1 97.12 237 CYS B CA 1
ATOM 6310 C C . CYS B 1 237 ? 1.452 6.617 8.945 1 97.12 237 CYS B C 1
ATOM 6312 O O . CYS B 1 237 ? 1.11 6.887 7.793 1 97.12 237 CYS B O 1
ATOM 6314 N N . TYR B 1 238 ? 0.617 6.34 9.859 1 96.19 238 TYR B N 1
ATOM 6315 C CA . TYR B 1 238 ? -0.817 6.293 9.594 1 96.19 238 TYR B CA 1
ATOM 6316 C C . TYR B 1 238 ? -1.327 7.641 9.102 1 96.19 238 TYR B C 1
ATOM 6318 O O . TYR B 1 238 ? -2.076 7.707 8.125 1 96.19 238 TYR B O 1
ATOM 6326 N N . TYR B 1 239 ? -0.9 8.594 9.828 1 97.19 239 TYR B N 1
ATOM 6327 C CA . TYR B 1 239 ? -1.364 9.938 9.508 1 97.19 239 TYR B CA 1
ATOM 6328 C C . TYR B 1 239 ? -0.957 10.328 8.086 1 97.19 239 TYR B C 1
ATOM 6330 O O . TYR B 1 239 ? -1.779 10.828 7.316 1 97.19 239 TYR B O 1
ATOM 6338 N N . LEU B 1 240 ? 0.297 10.133 7.707 1 95.94 240 LEU B N 1
ATOM 6339 C CA . LEU B 1 240 ? 0.783 10.469 6.375 1 95.94 240 LEU B CA 1
ATOM 6340 C C . LEU B 1 240 ? 0.027 9.688 5.305 1 95.94 240 LEU B C 1
ATOM 6342 O O . LEU B 1 240 ? -0.36 10.242 4.277 1 95.94 240 LEU B O 1
ATOM 6346 N N . CYS B 1 241 ? -0.179 8.445 5.574 1 93.25 241 CYS B N 1
ATOM 6347 C CA . CYS B 1 241 ? -0.89 7.602 4.621 1 93.25 241 CYS B CA 1
ATOM 6348 C C . CYS B 1 241 ? -2.338 8.047 4.473 1 93.25 241 CYS B C 1
ATOM 6350 O O . CYS B 1 241 ? -2.861 8.109 3.357 1 93.25 241 CYS B O 1
ATOM 6352 N N . SER B 1 242 ? -2.908 8.344 5.578 1 93.75 242 SER B N 1
ATOM 6353 C CA . SER B 1 242 ? -4.301 8.781 5.566 1 93.75 242 SER B CA 1
ATOM 6354 C C . SER B 1 242 ? -4.477 10.055 4.738 1 93.75 242 SER B C 1
ATOM 6356 O O . SER B 1 242 ? -5.383 10.141 3.91 1 93.75 242 SER B O 1
ATOM 6358 N N . LYS B 1 243 ? -3.609 10.961 4.957 1 93.25 243 LYS B N 1
ATOM 6359 C CA . LYS B 1 243 ? -3.68 12.227 4.23 1 93.25 243 LYS B CA 1
ATOM 6360 C C . LYS B 1 243 ? -3.391 12.023 2.746 1 93.25 243 LYS B C 1
ATOM 6362 O O . LYS B 1 243 ? -4.086 12.578 1.894 1 93.25 243 LYS B O 1
ATOM 6367 N N . SER B 1 244 ? -2.455 11.25 2.479 1 88.06 244 SER B N 1
ATOM 6368 C CA . SER B 1 244 ? -2.066 11.023 1.09 1 88.06 244 SER B CA 1
ATOM 6369 C C . SER B 1 244 ? -3.146 10.258 0.331 1 88.06 244 SER B C 1
ATOM 6371 O O . SER B 1 244 ? -3.277 10.406 -0.886 1 88.06 244 SER B O 1
ATOM 6373 N N . SER B 1 245 ? -3.904 9.461 1.039 1 87.31 245 SER B N 1
ATOM 6374 C CA . SER B 1 245 ? -4.93 8.633 0.414 1 87.31 245 SER B CA 1
ATOM 6375 C C . SER B 1 245 ? -6.059 9.484 -0.155 1 87.31 245 SER B C 1
ATOM 6377 O O . SER B 1 245 ? -6.863 9 -0.954 1 87.31 245 SER B O 1
ATOM 6379 N N . LEU B 1 246 ? -6.117 10.727 0.212 1 85.75 246 LEU B N 1
ATOM 6380 C CA . LEU B 1 246 ? -7.125 11.633 -0.328 1 85.75 246 LEU B CA 1
ATOM 6381 C C . LEU B 1 246 ? -6.98 11.773 -1.84 1 85.75 246 LEU B C 1
ATOM 6383 O O . LEU B 1 246 ? -7.977 11.852 -2.561 1 85.75 246 LEU B O 1
ATOM 6387 N N . PHE B 1 247 ? -5.75 11.719 -2.229 1 80.31 247 PHE B N 1
ATOM 6388 C CA . PHE B 1 247 ? -5.508 11.914 -3.654 1 80.31 247 PHE B CA 1
ATOM 6389 C C . PHE B 1 247 ? -5.195 10.586 -4.332 1 80.31 247 PHE B C 1
ATOM 6391 O O . PHE B 1 247 ? -5.504 10.391 -5.512 1 80.31 247 PHE B O 1
ATOM 6398 N N . ARG B 1 248 ? -4.539 9.766 -3.607 1 78.56 248 ARG B N 1
ATOM 6399 C CA . ARG B 1 248 ? -4.203 8.453 -4.141 1 78.56 248 ARG B CA 1
ATOM 6400 C C . ARG B 1 248 ? -4.754 7.344 -3.25 1 78.56 248 ARG B C 1
ATOM 6402 O O . ARG B 1 248 ? -4.078 6.887 -2.326 1 78.56 248 ARG B O 1
ATOM 6409 N N . ARG B 1 249 ? -5.809 6.84 -3.609 1 74.19 249 ARG B N 1
ATOM 6410 C CA . ARG B 1 249 ? -6.57 5.922 -2.766 1 74.19 249 ARG B CA 1
ATOM 6411 C C . ARG B 1 249 ? -5.867 4.574 -2.65 1 74.19 249 ARG B C 1
ATOM 6413 O O . ARG B 1 249 ? -6.184 3.775 -1.769 1 74.19 249 ARG B O 1
ATOM 6420 N N . GLN B 1 250 ? -4.941 4.332 -3.488 1 72.44 250 GLN B N 1
ATOM 6421 C CA . GLN B 1 250 ? -4.211 3.072 -3.443 1 72.44 250 GLN B CA 1
ATOM 6422 C C . GLN B 1 250 ? -3.287 3.012 -2.229 1 72.44 250 GLN B C 1
ATOM 6424 O O . GLN B 1 250 ? -2.883 1.929 -1.802 1 72.44 250 GLN B O 1
ATOM 6429 N N . ILE B 1 251 ? -2.982 4.203 -1.786 1 72.81 251 ILE B N 1
ATOM 6430 C CA . ILE B 1 251 ? -2.062 4.273 -0.656 1 72.81 251 ILE B CA 1
ATOM 6431 C C . ILE B 1 251 ? -2.852 4.391 0.646 1 72.81 251 ILE B C 1
ATOM 6433 O O . ILE B 1 251 ? -3.578 5.363 0.854 1 72.81 251 ILE B O 1
ATOM 6437 N N . TYR B 1 252 ? -2.941 3.416 1.377 1 77 252 TYR B N 1
ATOM 6438 C CA . TYR B 1 252 ? -3.607 3.57 2.664 1 77 252 TYR B CA 1
ATOM 6439 C C . TYR B 1 252 ? -3.057 2.584 3.686 1 77 252 TYR B C 1
ATOM 6441 O O . TYR B 1 252 ? -2.418 1.594 3.32 1 77 252 TYR B O 1
ATOM 6449 N N . MET B 1 253 ? -3.088 3.027 4.77 1 86.81 253 MET B N 1
ATOM 6450 C CA . MET B 1 253 ? -2.791 2.197 5.934 1 86.81 253 MET B CA 1
ATOM 6451 C C . MET B 1 253 ? -4.055 1.913 6.734 1 86.81 253 MET B C 1
ATOM 6453 O O . MET B 1 253 ? -4.832 2.824 7.023 1 86.81 253 MET B O 1
ATOM 6457 N N . ARG B 1 254 ? -4.219 0.698 7.059 1 84.19 254 ARG B N 1
ATOM 6458 C CA . ARG B 1 254 ? -5.43 0.292 7.766 1 84.19 254 ARG B CA 1
ATOM 6459 C C . ARG B 1 254 ? -5.457 0.867 9.18 1 84.19 254 ARG B C 1
ATOM 6461 O O . ARG B 1 254 ? -4.438 0.87 9.875 1 84.19 254 ARG B O 1
ATOM 6468 N N . TYR B 1 255 ? -6.621 1.375 9.508 1 88.31 255 TYR B N 1
ATOM 6469 C CA . TYR B 1 255 ? -6.836 1.794 10.883 1 88.31 255 TYR B CA 1
ATOM 6470 C C . TYR B 1 255 ? -7.113 0.593 11.781 1 88.31 255 TYR B C 1
ATOM 6472 O O . TYR B 1 255 ? -7.918 -0.273 11.438 1 88.31 255 TYR B O 1
ATOM 6480 N N . SER B 1 256 ? -6.48 0.483 12.844 1 84.19 256 SER B N 1
ATOM 6481 C CA . SER B 1 256 ? -6.688 -0.599 13.805 1 84.19 256 SER B CA 1
ATOM 6482 C C . SER B 1 256 ? -6.898 -0.057 15.211 1 84.19 256 SER B C 1
ATOM 6484 O O . SER B 1 256 ? -6.57 1.098 15.5 1 84.19 256 SER B O 1
ATOM 6486 N N . GLN B 1 257 ? -7.453 -0.882 16 1 84.81 257 GLN B N 1
ATOM 6487 C CA . GLN B 1 257 ? -7.617 -0.516 17.406 1 84.81 257 GLN B CA 1
ATOM 6488 C C . GLN B 1 257 ? -6.27 -0.201 18.047 1 84.81 257 GLN B C 1
ATOM 6490 O O . GLN B 1 257 ? -6.18 0.669 18.922 1 84.81 257 GLN B O 1
ATOM 6495 N N . TRP B 1 258 ? -5.324 -0.812 17.594 1 87.06 258 TRP B N 1
ATOM 6496 C CA . TRP B 1 258 ? -3.99 -0.589 18.141 1 87.06 258 TRP B CA 1
ATOM 6497 C C . TRP B 1 258 ? -3.535 0.847 17.906 1 87.06 258 TRP B C 1
ATOM 6499 O O . TRP B 1 258 ? -2.902 1.457 18.766 1 87.06 258 TRP B O 1
ATOM 6509 N N . ILE B 1 259 ? -3.826 1.354 16.812 1 92.69 259 ILE B N 1
ATOM 6510 C CA . ILE B 1 259 ? -3.51 2.746 16.516 1 92.69 259 ILE B CA 1
ATOM 6511 C C . ILE B 1 259 ? -4.184 3.658 17.531 1 92.69 259 ILE B C 1
ATOM 6513 O O . ILE B 1 259 ? -3.559 4.578 18.062 1 92.69 259 ILE B O 1
ATOM 6517 N N . ASN B 1 260 ? -5.406 3.352 17.797 1 92.12 260 ASN B N 1
ATOM 6518 C CA . ASN B 1 260 ? -6.145 4.125 18.781 1 92.12 260 ASN B CA 1
ATOM 6519 C C . ASN B 1 260 ? -5.531 3.977 20.172 1 92.12 260 ASN B C 1
ATOM 6521 O O . ASN B 1 260 ? -5.391 4.961 20.906 1 92.12 260 ASN B O 1
ATOM 6525 N N . ASP B 1 261 ? -5.172 2.783 20.484 1 92.06 261 ASP B N 1
ATOM 6526 C CA . ASP B 1 261 ? -4.574 2.521 21.797 1 92.06 261 ASP B CA 1
ATOM 6527 C C . ASP B 1 261 ? -3.252 3.271 21.953 1 92.06 261 ASP B C 1
ATOM 6529 O O . ASP B 1 261 ? -2.959 3.799 23.031 1 92.06 261 ASP B O 1
ATOM 6533 N N . CYS B 1 262 ? -2.49 3.266 20.906 1 94.06 262 CYS B N 1
ATOM 6534 C CA . CYS B 1 262 ? -1.224 3.99 20.938 1 94.06 262 CYS B CA 1
ATOM 6535 C C . CYS B 1 262 ? -1.452 5.484 21.125 1 94.06 262 CYS B C 1
ATOM 6537 O O . CYS B 1 262 ? -0.747 6.129 21.906 1 94.06 262 CYS B O 1
ATOM 6539 N N . ALA B 1 263 ? -2.396 6.02 20.422 1 96.06 263 ALA B N 1
ATOM 6540 C CA . ALA B 1 263 ? -2.709 7.441 20.562 1 96.06 263 ALA B CA 1
ATOM 6541 C C . ALA B 1 263 ? -3.17 7.766 21.984 1 96.06 263 ALA B C 1
ATOM 6543 O O . ALA B 1 263 ? -2.754 8.773 22.562 1 96.06 263 ALA B O 1
ATOM 6544 N N . ASP B 1 264 ? -3.957 6.91 22.547 1 95.25 264 ASP B N 1
ATOM 6545 C CA . ASP B 1 264 ? -4.438 7.102 23.906 1 95.25 264 ASP B CA 1
ATOM 6546 C C . ASP B 1 264 ? -3.289 7.035 24.906 1 95.25 264 ASP B C 1
ATOM 6548 O O . ASP B 1 264 ? -3.213 7.852 25.828 1 95.25 264 ASP B O 1
ATOM 6552 N N . ALA B 1 265 ? -2.496 6.051 24.688 1 94 265 ALA B N 1
ATOM 6553 C CA . ALA B 1 265 ? -1.368 5.871 25.594 1 94 265 ALA B CA 1
ATOM 6554 C C . ALA B 1 265 ? -0.458 7.094 25.594 1 94 265 ALA B C 1
ATOM 6556 O O . ALA B 1 265 ? -0.019 7.555 26.641 1 94 265 ALA B O 1
ATOM 6557 N N . LEU B 1 266 ? -0.183 7.625 24.469 1 95.31 266 LEU B N 1
ATOM 6558 C CA . LEU B 1 266 ? 0.68 8.797 24.344 1 95.31 266 LEU B CA 1
ATOM 6559 C C . LEU B 1 266 ? 0.01 10.023 24.953 1 95.31 266 LEU B C 1
ATOM 6561 O O . LEU B 1 266 ? 0.675 10.859 25.578 1 95.31 266 LEU B O 1
ATOM 6565 N N . ALA B 1 267 ? -1.243 10.141 24.766 1 94.5 267 ALA B N 1
ATOM 6566 C CA . ALA B 1 267 ? -1.985 11.273 25.312 1 94.5 267 ALA B CA 1
ATOM 6567 C C . ALA B 1 267 ? -1.995 11.227 26.844 1 94.5 267 ALA B C 1
ATOM 6569 O O . ALA B 1 267 ? -2.016 12.273 27.5 1 94.5 267 ALA B O 1
ATOM 6570 N N . GLU B 1 268 ? -1.947 10.055 27.328 1 93.62 268 GLU B N 1
ATOM 6571 C CA . GLU B 1 268 ? -1.954 9.883 28.781 1 93.62 268 GLU B CA 1
ATOM 6572 C C . GLU B 1 268 ? -0.57 10.125 29.375 1 93.62 268 GLU B C 1
ATOM 6574 O O . GLU B 1 268 ? -0.44 10.781 30.422 1 93.62 268 GLU B O 1
ATOM 6579 N N . ARG B 1 269 ? 0.403 9.586 28.719 1 91.12 269 ARG B N 1
ATOM 6580 C CA . ARG B 1 269 ? 1.768 9.703 29.219 1 91.12 269 ARG B CA 1
ATOM 6581 C C . ARG B 1 269 ? 2.289 11.125 29.062 1 91.12 269 ARG B C 1
ATOM 6583 O O . ARG B 1 269 ? 2.963 11.648 29.953 1 91.12 269 ARG B O 1
ATOM 6590 N N . ARG B 1 270 ? 2.088 11.719 28 1 90.5 270 ARG B N 1
ATOM 6591 C CA . ARG B 1 270 ? 2.43 13.102 27.688 1 90.5 270 ARG B CA 1
ATOM 6592 C C . ARG B 1 270 ? 3.914 13.367 27.906 1 90.5 270 ARG B C 1
ATOM 6594 O O . ARG B 1 270 ? 4.277 14.297 28.641 1 90.5 270 ARG B O 1
ATOM 6601 N N . GLU B 1 271 ? 4.691 12.539 27.312 1 88.69 271 GLU B N 1
ATOM 6602 C CA . GLU B 1 271 ? 6.137 12.719 27.422 1 88.69 271 GLU B CA 1
ATOM 6603 C C . GLU B 1 271 ? 6.578 14.031 26.781 1 88.69 271 GLU B C 1
ATOM 6605 O O . GLU B 1 271 ? 7.566 14.633 27.203 1 88.69 271 GLU B O 1
ATOM 6610 N N . HIS B 1 272 ? 5.891 14.453 25.766 1 89.38 272 HIS B N 1
ATOM 6611 C CA . HIS B 1 272 ? 6.105 15.734 25.094 1 89.38 272 HIS B CA 1
ATOM 6612 C C . HIS B 1 272 ? 4.816 16.547 25.031 1 89.38 272 HIS B C 1
ATOM 6614 O O . HIS B 1 272 ? 3.723 15.984 24.984 1 89.38 272 HIS B O 1
ATOM 6620 N N . PRO B 1 273 ? 4.969 17.812 24.984 1 83.75 273 PRO B N 1
ATOM 6621 C CA . PRO B 1 273 ? 3.781 18.656 24.953 1 83.75 273 PRO B CA 1
ATOM 6622 C C . PRO B 1 273 ? 2.883 18.375 23.75 1 83.75 273 PRO B C 1
ATOM 6624 O O . PRO B 1 273 ? 1.668 18.578 23.828 1 83.75 273 PRO B O 1
ATOM 6627 N N . THR B 1 274 ? 3.426 17.922 22.75 1 88 274 THR B N 1
ATOM 6628 C CA . THR B 1 274 ? 2.678 17.703 21.516 1 88 274 THR B CA 1
ATOM 6629 C C . THR B 1 274 ? 1.924 16.375 21.547 1 88 274 THR B C 1
ATOM 6631 O O . THR B 1 274 ? 1.055 16.125 20.719 1 88 274 THR B O 1
ATOM 6634 N N . ASP B 1 275 ? 2.105 15.547 22.5 1 90.69 275 ASP B N 1
ATOM 6635 C CA . ASP B 1 275 ? 1.514 14.211 22.531 1 90.69 275 ASP B CA 1
ATOM 6636 C C . ASP B 1 275 ? -0.003 14.289 22.688 1 90.69 275 ASP B C 1
ATOM 6638 O O 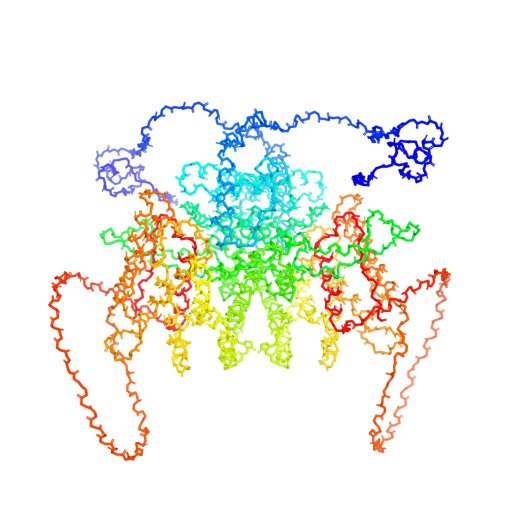. ASP B 1 275 ? -0.729 13.43 22.188 1 90.69 275 ASP B O 1
ATOM 6642 N N . SER B 1 276 ? -0.428 15.273 23.375 1 87.62 276 SER B N 1
ATOM 6643 C CA . SER B 1 276 ? -1.869 15.406 23.562 1 87.62 276 SER B CA 1
ATOM 6644 C C . SER B 1 276 ? -2.57 15.703 22.234 1 87.62 276 SER B C 1
ATOM 6646 O O . SER B 1 276 ? -3.74 15.359 22.062 1 87.62 276 SER B O 1
ATOM 6648 N N . LYS B 1 277 ? -1.854 16.344 21.375 1 91.69 277 LYS B N 1
ATOM 6649 C CA . LYS B 1 277 ? -2.43 16.719 20.078 1 91.69 277 LYS B CA 1
ATOM 6650 C C . LYS B 1 277 ? -2.529 15.508 19.156 1 91.69 277 LYS B C 1
ATOM 6652 O O . LYS B 1 277 ? -3.336 15.492 18.219 1 91.69 277 LYS B O 1
ATOM 6657 N N . LEU B 1 278 ? -1.733 14.5 19.422 1 96.31 278 LEU B N 1
ATOM 6658 C CA . LEU B 1 278 ? -1.68 13.344 18.547 1 96.31 278 LEU B CA 1
ATOM 6659 C C . LEU B 1 278 ? -3.027 12.625 18.5 1 96.31 278 LEU B C 1
ATOM 6661 O O . LEU B 1 278 ? -3.475 12.203 17.438 1 96.31 278 LEU B O 1
ATOM 6665 N N . LYS B 1 279 ? -3.627 12.547 19.625 1 94.75 279 LYS B N 1
ATOM 6666 C CA . LYS B 1 279 ? -4.93 11.891 19.688 1 94.75 279 LYS B CA 1
ATOM 6667 C C . LYS B 1 279 ? -5.965 12.641 18.844 1 94.75 279 LYS B C 1
ATOM 6669 O O . LYS B 1 279 ? -6.801 12.016 18.188 1 94.75 279 LYS B O 1
ATOM 6674 N N . VAL B 1 280 ? -5.863 13.914 18.828 1 93.94 280 VAL B N 1
ATOM 6675 C CA . VAL B 1 280 ? -6.797 14.727 18.062 1 93.94 280 VAL B CA 1
ATOM 6676 C C . VAL B 1 280 ? -6.613 14.461 16.578 1 93.94 280 VAL B C 1
ATOM 6678 O O . VAL B 1 280 ? -7.59 14.25 15.852 1 93.94 280 VAL B O 1
ATOM 6681 N N . TYR B 1 281 ? -5.383 14.43 16.125 1 96.44 281 TYR B N 1
ATOM 6682 C CA . TYR B 1 281 ? -5.086 14.141 14.727 1 96.44 281 TYR B CA 1
ATOM 6683 C C . TYR B 1 281 ? -5.613 12.773 14.328 1 96.44 281 TYR B C 1
ATOM 6685 O O . TYR B 1 281 ? -6.23 12.625 13.273 1 96.44 281 TYR B O 1
ATOM 6693 N N . ILE B 1 282 ? -5.387 11.789 15.156 1 96.56 282 ILE B N 1
ATOM 6694 C CA . ILE B 1 282 ? -5.742 10.414 14.844 1 96.56 282 ILE B CA 1
ATOM 6695 C C . ILE B 1 282 ? -7.262 10.258 14.859 1 96.56 282 ILE B C 1
ATOM 6697 O O . ILE B 1 282 ? -7.832 9.594 13.992 1 96.56 282 ILE B O 1
ATOM 6701 N N . ASP B 1 283 ? -7.906 10.891 15.812 1 94.69 283 ASP B N 1
ATOM 6702 C CA . ASP B 1 283 ? -9.359 10.828 15.867 1 94.69 283 ASP B CA 1
ATOM 6703 C C . ASP B 1 283 ? -9.984 11.461 14.625 1 94.69 283 ASP B C 1
ATOM 6705 O O . ASP B 1 283 ? -10.945 10.93 14.062 1 94.69 283 ASP B O 1
ATOM 6709 N N . ALA B 1 284 ? -9.43 12.562 14.258 1 95.75 284 ALA B N 1
ATOM 6710 C CA . ALA B 1 284 ? -9.914 13.219 13.047 1 95.75 284 ALA B CA 1
ATOM 6711 C C . ALA B 1 284 ? -9.766 12.312 11.828 1 95.75 284 ALA B C 1
ATOM 6713 O O . ALA B 1 284 ? -10.711 12.125 11.062 1 95.75 284 ALA B O 1
ATOM 6714 N N . GLN B 1 285 ? -8.602 11.719 11.727 1 95.44 285 GLN B N 1
ATOM 6715 C CA . GLN B 1 285 ? -8.32 10.891 10.555 1 95.44 285 GLN B CA 1
ATOM 6716 C C . GLN B 1 285 ? -9.141 9.602 10.594 1 95.44 285 GLN B C 1
ATOM 6718 O O . GLN B 1 285 ? -9.484 9.047 9.547 1 95.44 285 GLN B O 1
ATOM 6723 N N . SER B 1 286 ? -9.43 9.117 11.781 1 93.12 286 SER B N 1
ATOM 6724 C CA . SER B 1 286 ? -10.289 7.938 11.891 1 93.12 286 SER B CA 1
ATOM 6725 C C . SER B 1 286 ? -11.672 8.203 11.312 1 93.12 286 SER B C 1
ATOM 6727 O O . SER B 1 286 ? -12.266 7.332 10.68 1 93.12 286 SER B O 1
ATOM 6729 N N . LEU B 1 287 ? -12.172 9.398 11.492 1 94.06 287 LEU B N 1
ATOM 6730 C CA . LEU B 1 287 ? -13.469 9.773 10.938 1 94.06 287 LEU B CA 1
ATOM 6731 C C . LEU B 1 287 ? -13.398 9.875 9.414 1 94.06 287 LEU B C 1
ATOM 6733 O O . LEU B 1 287 ? -14.305 9.406 8.719 1 94.06 287 LEU B O 1
ATOM 6737 N N . VAL B 1 288 ? -12.352 10.461 8.953 1 94.94 288 VAL B N 1
ATOM 6738 C CA . VAL B 1 288 ? -12.164 10.586 7.512 1 94.94 288 VAL B CA 1
ATOM 6739 C C . VAL B 1 288 ? -12.102 9.195 6.883 1 94.94 288 VAL B C 1
ATOM 6741 O O . VAL B 1 288 ? -12.719 8.945 5.844 1 94.94 288 VAL B O 1
ATOM 6744 N N . ARG B 1 289 ? -11.375 8.336 7.547 1 91.94 289 ARG B N 1
ATOM 6745 C CA . ARG B 1 289 ? -11.234 6.969 7.055 1 91.94 289 ARG B CA 1
ATOM 6746 C C . ARG B 1 289 ? -12.586 6.266 6.984 1 91.94 289 ARG B C 1
ATOM 6748 O O . ARG B 1 289 ? -12.875 5.57 6.012 1 91.94 289 ARG B O 1
ATOM 6755 N N . ARG B 1 290 ? -13.336 6.422 7.926 1 89.88 290 ARG B N 1
ATOM 6756 C CA . ARG B 1 290 ? -14.664 5.809 7.93 1 89.88 290 ARG B CA 1
ATOM 6757 C C . ARG B 1 290 ? -15.5 6.305 6.754 1 89.88 290 ARG B C 1
ATOM 6759 O O . ARG B 1 290 ? -16.203 5.523 6.121 1 89.88 290 ARG B O 1
ATOM 6766 N N . SER B 1 291 ? -15.414 7.543 6.527 1 91.5 291 SER B N 1
ATOM 6767 C CA . SER B 1 291 ? -16.125 8.094 5.383 1 91.5 291 SER B CA 1
ATOM 6768 C C . SER B 1 291 ? -15.594 7.523 4.07 1 91.5 291 SER B C 1
ATOM 6770 O O . SER B 1 291 ? -16.375 7.219 3.162 1 91.5 291 SER B O 1
ATOM 6772 N N . GLN B 1 292 ? -14.32 7.41 3.963 1 88.69 292 GLN B N 1
ATOM 6773 C CA . GLN B 1 292 ? -13.703 6.84 2.77 1 88.69 292 GLN B CA 1
ATOM 6774 C C . GLN B 1 292 ? -14.219 5.43 2.5 1 88.69 292 GLN B C 1
ATOM 6776 O O . GLN B 1 292 ? -14.453 5.059 1.349 1 88.69 292 GLN B O 1
ATOM 6781 N N . LEU B 1 293 ? -14.359 4.695 3.527 1 86.06 293 LEU B N 1
ATOM 6782 C CA . LEU B 1 293 ? -14.82 3.318 3.398 1 86.06 293 LEU B CA 1
ATOM 6783 C C . LEU B 1 293 ? -16.25 3.271 2.867 1 86.06 293 LEU B C 1
ATOM 6785 O O . LEU B 1 293 ? -16.609 2.346 2.139 1 86.06 293 LEU B O 1
ATOM 6789 N N . LEU B 1 294 ? -17 4.254 3.207 1 86.19 294 LEU B N 1
ATOM 6790 C CA . LEU B 1 294 ? -18.391 4.281 2.801 1 86.19 294 LEU B CA 1
ATOM 6791 C C . LEU B 1 294 ? -18.516 4.586 1.311 1 86.19 294 LEU B C 1
ATOM 6793 O O . LEU B 1 294 ? -19.438 4.082 0.647 1 86.19 294 LEU B O 1
ATOM 6797 N N . PHE B 1 295 ? -17.594 5.34 0.81 1 83.5 295 PHE B N 1
ATOM 6798 C CA . PHE B 1 295 ? -17.703 5.758 -0.583 1 83.5 295 PHE B CA 1
ATOM 6799 C C . PHE B 1 295 ? -16.703 5.012 -1.454 1 83.5 295 PHE B C 1
ATOM 6801 O O . PHE B 1 295 ? -16.469 5.391 -2.602 1 83.5 295 PHE B O 1
ATOM 6808 N N . ASP B 1 296 ? -16.172 3.99 -0.902 1 77.56 296 ASP B N 1
ATOM 6809 C CA . ASP B 1 296 ? -15.219 3.176 -1.646 1 77.56 296 ASP B CA 1
ATOM 6810 C C . ASP B 1 296 ? -15.906 2.404 -2.768 1 77.56 296 ASP B C 1
ATOM 6812 O O . ASP B 1 296 ? -16.844 1.645 -2.52 1 77.56 296 ASP B O 1
ATOM 6816 N N . GLU B 1 297 ? -15.422 2.578 -3.891 1 70.62 297 GLU B N 1
ATOM 6817 C CA . GLU B 1 297 ? -16.016 1.956 -5.07 1 70.62 297 GLU B CA 1
ATOM 6818 C C . GLU B 1 297 ? -15.914 0.435 -5.004 1 70.62 297 GLU B C 1
ATOM 6820 O O . GLU B 1 297 ? -16.781 -0.275 -5.527 1 70.62 297 GLU B O 1
ATOM 6825 N N . GLU B 1 298 ? -14.922 -0.016 -4.391 1 73 298 GLU B N 1
ATOM 6826 C CA . GLU B 1 298 ? -14.75 -1.462 -4.301 1 73 298 GLU B CA 1
ATOM 6827 C C . GLU B 1 298 ? -15.875 -2.109 -3.508 1 73 298 GLU B C 1
ATOM 6829 O O . GLU B 1 298 ? -16.141 -3.303 -3.656 1 73 298 GLU B O 1
ATOM 6834 N N . ARG B 1 299 ? -16.453 -1.319 -2.811 1 68.25 299 ARG B N 1
ATOM 6835 C CA . ARG B 1 299 ? -17.469 -1.854 -1.909 1 68.25 299 ARG B CA 1
ATOM 6836 C C . ARG B 1 299 ? -18.875 -1.583 -2.441 1 68.25 299 ARG B C 1
ATOM 6838 O O . ARG B 1 299 ? -19.875 -1.918 -1.792 1 68.25 299 ARG B O 1
ATOM 6845 N N . ARG B 1 300 ? -18.781 -1.09 -3.596 1 65.75 300 ARG B N 1
ATOM 6846 C CA . ARG B 1 300 ? -20.078 -0.793 -4.203 1 65.75 300 ARG B CA 1
ATOM 6847 C C . ARG B 1 300 ? -20.891 -2.068 -4.418 1 65.75 300 ARG B C 1
ATOM 6849 O O . ARG B 1 300 ? -20.375 -3.061 -4.93 1 65.75 300 ARG B O 1
ATOM 6856 N N . GLY B 1 301 ? -22.078 -2.07 -3.941 1 63.44 301 GLY B N 1
ATOM 6857 C CA . GLY B 1 301 ? -22.969 -3.195 -4.176 1 63.44 301 GLY B CA 1
ATOM 6858 C C . GLY B 1 301 ? -23.031 -4.16 -3.006 1 63.44 301 GLY B C 1
ATOM 6859 O O . GLY B 1 301 ? -23.891 -5.043 -2.969 1 63.44 301 GLY B O 1
ATOM 6860 N N . LEU B 1 302 ? -22.047 -4.008 -2.164 1 65.31 302 LEU B N 1
ATOM 6861 C CA . LEU B 1 302 ? -22.047 -4.914 -1.021 1 65.31 302 LEU B CA 1
ATOM 6862 C C . LEU B 1 302 ? -23.156 -4.547 -0.037 1 65.31 302 LEU B C 1
ATOM 6864 O O . LEU B 1 302 ? -23.75 -5.422 0.585 1 65.31 302 LEU B O 1
ATOM 6868 N N . HIS B 1 303 ? -23.375 -3.195 0.025 1 67.5 303 HIS B N 1
ATOM 6869 C CA . HIS B 1 303 ? -24.406 -2.713 0.925 1 67.5 303 HIS B CA 1
ATOM 6870 C C . HIS B 1 303 ? -25.266 -1.64 0.257 1 67.5 303 HIS B C 1
ATOM 6872 O O . HIS B 1 303 ? -24.812 -0.962 -0.666 1 67.5 303 HIS B O 1
ATOM 6878 N N . PRO B 1 304 ? -26.531 -1.627 0.729 1 68.25 304 PRO B N 1
ATOM 6879 C CA . PRO B 1 304 ? -27.375 -0.576 0.163 1 68.25 304 PRO B CA 1
ATOM 6880 C C . PRO B 1 304 ? -26.812 0.825 0.392 1 68.25 304 PRO B C 1
ATOM 6882 O O . PRO B 1 304 ? -26.234 1.097 1.446 1 68.25 304 PRO B O 1
ATOM 6885 N N . ALA B 1 305 ? -26.984 1.607 -0.55 1 66.75 305 ALA B N 1
ATOM 6886 C CA . ALA B 1 305 ? -26.484 2.975 -0.503 1 66.75 305 ALA B CA 1
ATOM 6887 C C . ALA B 1 305 ? -27.109 3.756 0.647 1 66.75 305 ALA B C 1
ATOM 6889 O O . ALA B 1 305 ? -26.484 4.648 1.218 1 66.75 305 ALA B O 1
ATOM 6890 N N . SER B 1 306 ? -28.375 3.512 0.942 1 72.38 306 SER B N 1
ATOM 6891 C CA . SER B 1 306 ? -29.078 4.207 2.008 1 72.38 306 SER B CA 1
ATOM 6892 C C . SER B 1 306 ? -28.344 4.082 3.338 1 72.38 306 SER B C 1
ATOM 6894 O O . SER B 1 306 ? -28.281 5.043 4.109 1 72.38 306 SER B O 1
ATOM 6896 N N . ASP B 1 307 ? -27.797 3.016 3.553 1 76.56 307 ASP B N 1
ATOM 6897 C CA . ASP B 1 307 ? -27.078 2.77 4.797 1 76.56 307 ASP B CA 1
ATOM 6898 C C . ASP B 1 307 ? -25.828 3.639 4.891 1 76.56 307 ASP B C 1
ATOM 6900 O O . ASP B 1 307 ? -25.469 4.113 5.973 1 76.56 307 ASP B O 1
ATOM 6904 N N . ASN B 1 308 ? -25.344 3.955 3.828 1 82.62 308 ASN B N 1
ATOM 6905 C CA . ASN B 1 308 ? -24.141 4.762 3.795 1 82.62 308 ASN B CA 1
ATOM 6906 C C . ASN B 1 308 ? -24.406 6.195 4.234 1 82.62 308 ASN B C 1
ATOM 6908 O O . ASN B 1 308 ? -23.609 6.781 4.977 1 82.62 308 ASN B O 1
ATOM 6912 N N . TRP B 1 309 ? -25.562 6.703 3.91 1 89.12 309 TRP B N 1
ATOM 6913 C CA . TRP B 1 309 ? -25.859 8.094 4.215 1 89.12 309 TRP B CA 1
ATOM 6914 C C . TRP B 1 309 ? -26.203 8.273 5.688 1 89.12 309 TRP B C 1
ATOM 6916 O O . TRP B 1 309 ? -25.875 9.289 6.297 1 89.12 309 TRP B O 1
ATOM 6926 N N . GLU B 1 310 ? -26.844 7.277 6.238 1 88.25 310 GLU B N 1
ATOM 6927 C CA . GLU B 1 310 ? -27.094 7.312 7.676 1 88.25 310 GLU B CA 1
ATOM 6928 C C . GLU B 1 310 ? -25.781 7.32 8.461 1 88.25 310 GLU B C 1
ATOM 6930 O O . GLU B 1 310 ? -25.656 8.031 9.461 1 88.25 310 GLU B O 1
ATOM 6935 N N . GLN B 1 311 ? -24.906 6.59 8 1 88.94 311 GLN B N 1
ATOM 6936 C CA . GLN B 1 311 ? -23.609 6.516 8.656 1 88.94 311 GLN B CA 1
ATOM 6937 C C . GLN B 1 311 ? -22.859 7.832 8.523 1 88.94 311 GLN B C 1
ATOM 6939 O O . GLN B 1 311 ? -22.125 8.234 9.445 1 88.94 311 GLN B O 1
ATOM 6944 N N . ILE B 1 312 ? -23 8.461 7.422 1 91.38 312 ILE B N 1
ATOM 6945 C CA . ILE B 1 312 ? -22.344 9.742 7.219 1 91.38 312 ILE B CA 1
ATOM 6946 C C . ILE B 1 312 ? -22.875 10.758 8.227 1 91.38 312 ILE B C 1
ATOM 6948 O O . ILE B 1 312 ? -22.109 11.547 8.789 1 91.38 312 ILE B O 1
ATOM 6952 N N . LEU B 1 313 ? -24.172 10.719 8.477 1 91.62 313 LEU B N 1
ATOM 6953 C CA . LEU B 1 313 ? -24.75 11.633 9.453 1 91.62 313 LEU B CA 1
ATOM 6954 C C . LEU B 1 313 ? -24.234 11.336 10.859 1 91.62 313 LEU B C 1
ATOM 6956 O O . LEU B 1 313 ? -24.016 12.258 11.648 1 91.62 313 LEU B O 1
ATOM 6960 N N . GLU B 1 314 ? -24 10.078 11.086 1 91.12 314 GLU B N 1
ATOM 6961 C CA . GLU B 1 314 ? -23.438 9.703 12.375 1 91.12 314 GLU B CA 1
ATOM 6962 C C . GLU B 1 314 ? -22 10.234 12.523 1 91.12 314 GLU B C 1
ATOM 6964 O O . GLU B 1 314 ? -21.625 10.734 13.578 1 91.12 314 GLU B O 1
ATOM 6969 N N . ILE B 1 315 ? -21.25 10.094 11.469 1 93.38 315 ILE B N 1
ATOM 6970 C CA . ILE B 1 315 ? -19.875 10.578 11.461 1 93.38 315 ILE B CA 1
ATOM 6971 C C . ILE B 1 315 ? -19.844 12.086 11.664 1 93.38 315 ILE B C 1
ATOM 6973 O O . ILE B 1 315 ? -19.047 12.602 12.445 1 93.38 315 ILE B O 1
ATOM 6977 N N . MET B 1 316 ? -20.781 12.773 11.055 1 93.19 316 MET B N 1
ATOM 6978 C CA . MET B 1 316 ? -20.844 14.227 11.172 1 93.19 316 MET B CA 1
ATOM 6979 C C . MET B 1 316 ? -21.266 14.641 12.578 1 93.19 316 MET B C 1
ATOM 6981 O O . MET B 1 316 ? -20.828 15.672 13.086 1 93.19 316 MET B O 1
ATOM 6985 N N . SER B 1 317 ? -22.047 13.828 13.156 1 90.62 317 SER B N 1
ATOM 6986 C CA . SER B 1 317 ? -22.422 14.094 14.547 1 90.62 317 SER B CA 1
ATOM 6987 C C . SER B 1 317 ? -21.234 13.945 15.477 1 90.62 317 SER B C 1
ATOM 6989 O O . SER B 1 317 ? -21.047 14.75 16.391 1 90.62 317 SER B O 1
ATOM 6991 N N . GLN B 1 318 ? -20.453 12.922 15.266 1 88.75 318 GLN B N 1
ATOM 6992 C CA . GLN B 1 318 ? -19.25 12.719 16.047 1 88.75 318 GLN B CA 1
ATOM 6993 C C . GLN B 1 318 ? -18.234 13.844 15.812 1 88.75 318 GLN B C 1
ATOM 6995 O O . GLN B 1 318 ? -17.547 14.273 16.734 1 88.75 318 GLN B O 1
ATOM 7000 N N . GLN B 1 319 ? -18.172 14.266 14.617 1 86.69 319 GLN B N 1
ATOM 7001 C CA . GLN B 1 319 ? -17.312 15.383 14.219 1 86.69 319 GLN B CA 1
ATOM 7002 C C . GLN B 1 319 ? -17.672 16.656 14.984 1 86.69 319 GLN B C 1
ATOM 7004 O O . GLN B 1 319 ? -16.812 17.5 15.227 1 86.69 319 GLN B O 1
ATOM 7009 N N . GLY B 1 320 ? -18.906 16.781 15.383 1 82.38 320 GLY B N 1
ATOM 7010 C CA . GLY B 1 320 ? -19.344 17.938 16.156 1 82.38 320 GLY B CA 1
ATOM 7011 C C . GLY B 1 320 ? -18.547 18.156 17.422 1 82.38 320 GLY B C 1
ATOM 7012 O O . GLY B 1 320 ? -18.266 19.297 17.781 1 82.38 320 GLY B O 1
ATOM 7013 N N . ARG B 1 321 ? -18.031 17.141 17.938 1 80.25 321 ARG B N 1
ATOM 7014 C CA . ARG B 1 321 ? -17.188 17.25 19.125 1 80.25 321 ARG B CA 1
ATOM 7015 C C . ARG B 1 321 ? -15.859 17.922 18.797 1 80.25 321 ARG B C 1
ATOM 7017 O O . ARG B 1 321 ? -15.312 18.672 19.609 1 80.25 321 ARG B O 1
ATOM 7024 N N . MET B 1 322 ? -15.438 17.688 17.688 1 85.81 322 MET B N 1
ATOM 7025 C CA . MET B 1 322 ? -14.164 18.25 17.266 1 85.81 322 MET B CA 1
ATOM 7026 C C . MET B 1 322 ? -14.305 19.734 16.906 1 85.81 322 MET B C 1
ATOM 7028 O O . MET B 1 322 ? -13.352 20.5 17.031 1 85.81 322 MET B O 1
ATOM 7032 N N . GLU B 1 323 ? -15.477 20.078 16.578 1 85.94 323 GLU B N 1
ATOM 7033 C CA . GLU B 1 323 ? -15.75 21.484 16.297 1 85.94 323 GLU B CA 1
ATOM 7034 C C . GLU B 1 323 ? -15.602 22.328 17.562 1 85.94 323 GLU B C 1
ATOM 7036 O O . GLU B 1 323 ? -15.148 23.469 17.5 1 85.94 323 GLU B O 1
ATOM 7041 N N . SER B 1 324 ? -15.953 21.719 18.609 1 86.38 324 SER B N 1
ATOM 7042 C CA . SER B 1 324 ? -15.781 22.406 19.891 1 86.38 324 SER B CA 1
ATOM 7043 C C . SER B 1 324 ? -14.305 22.625 20.203 1 86.38 324 SER B C 1
ATOM 7045 O O . SER B 1 324 ? -13.93 23.672 20.766 1 86.38 324 SER B O 1
ATOM 7047 N N . LEU B 1 325 ? -13.555 21.688 19.844 1 87.31 325 LEU B N 1
ATOM 7048 C CA . LEU B 1 325 ? -12.117 21.828 20.047 1 87.31 325 LEU B CA 1
ATOM 7049 C C . LEU B 1 325 ? -11.547 22.938 19.188 1 87.31 325 LEU B C 1
ATOM 7051 O O . LEU B 1 325 ? -10.672 23.688 19.625 1 87.31 325 LEU B O 1
ATOM 7055 N N . LEU B 1 326 ? -11.961 23.094 18 1 89.88 326 LEU B N 1
ATOM 7056 C CA . LEU B 1 326 ? -11.523 24.141 17.094 1 89.88 326 LEU B CA 1
ATOM 7057 C C . LEU B 1 326 ? -11.789 25.516 17.688 1 89.88 326 LEU B C 1
ATOM 7059 O O . LEU B 1 326 ? -10.938 26.406 17.625 1 89.88 326 LEU B O 1
ATOM 7063 N N . SER B 1 327 ? -12.922 25.672 18.281 1 86.56 327 SER B N 1
ATOM 7064 C CA . SER B 1 327 ? -13.312 26.953 18.844 1 86.56 327 SER B CA 1
ATOM 7065 C C . SER B 1 327 ? -12.438 27.312 20.047 1 86.56 327 SER B C 1
ATOM 7067 O O . SER B 1 327 ? -12.289 28.5 20.391 1 86.56 327 SER B O 1
ATOM 7069 N N . GLN B 1 328 ? -11.844 26.281 20.578 1 83.94 328 GLN B N 1
ATOM 7070 C CA . GLN B 1 328 ? -11.016 26.484 21.766 1 83.94 328 GLN B CA 1
ATOM 7071 C C . GLN B 1 328 ? -9.57 26.781 21.391 1 83.94 328 GLN B C 1
ATOM 7073 O O . GLN B 1 328 ? -8.773 27.219 22.219 1 83.94 328 GLN B O 1
ATOM 7078 N N . LEU B 1 329 ? -9.367 26.406 20.172 1 83.12 329 LEU B N 1
ATOM 7079 C CA . LEU B 1 329 ? -7.992 26.625 19.734 1 83.12 329 LEU B CA 1
ATOM 7080 C C . LEU B 1 329 ? -7.699 28.125 19.594 1 83.12 329 LEU B C 1
ATOM 7082 O O . LEU B 1 329 ? -8.477 28.859 18.969 1 83.12 329 LEU B O 1
ATOM 7086 N N . HIS B 1 330 ? -6.93 28.578 20.672 1 71.75 330 HIS B N 1
ATOM 7087 C CA . HIS B 1 330 ? -6.5 29.969 20.641 1 71.75 330 HIS B CA 1
ATOM 7088 C C . HIS B 1 330 ? -5.055 30.078 20.172 1 71.75 330 HIS B C 1
ATOM 7090 O O . HIS B 1 330 ? -4.262 29.156 20.344 1 71.75 330 HIS B O 1
ATOM 7096 N N . GLY B 1 331 ? -4.812 30.922 19.188 1 70.12 331 GLY B N 1
ATOM 7097 C CA . GLY B 1 331 ? -3.416 31.188 18.859 1 70.12 331 GLY B CA 1
ATOM 7098 C C . GLY B 1 331 ? -3.023 30.719 17.469 1 70.12 331 GLY B C 1
ATOM 7099 O O . GLY B 1 331 ? -3.867 30.656 16.578 1 70.12 331 GLY B O 1
ATOM 7100 N N . GLN B 1 332 ? -1.729 30.406 17.516 1 77.94 332 GLN B N 1
ATOM 7101 C CA . GLN B 1 332 ? -1.09 30.25 16.219 1 77.94 332 GLN B CA 1
ATOM 7102 C C . GLN B 1 332 ? -0.887 28.781 15.891 1 77.94 332 GLN B C 1
ATOM 7104 O O . GLN B 1 332 ? 0.123 28.406 15.289 1 77.94 332 GLN B O 1
ATOM 7109 N N . ASP B 1 333 ? -1.85 27.906 16.344 1 88.44 333 ASP B N 1
ATOM 7110 C CA . ASP B 1 333 ? -1.733 26.516 15.961 1 88.44 333 ASP B CA 1
ATOM 7111 C C . ASP B 1 333 ? -2.389 26.266 14.602 1 88.44 333 ASP B C 1
ATOM 7113 O O . ASP B 1 333 ? -3.408 25.578 14.516 1 88.44 333 ASP B O 1
ATOM 7117 N N . TRP B 1 334 ? -1.727 26.688 13.641 1 92.31 334 TRP B N 1
ATOM 7118 C CA . TRP B 1 334 ? -2.268 26.703 12.289 1 92.31 334 TRP B CA 1
ATOM 7119 C C . TRP B 1 334 ? -2.521 25.297 11.773 1 92.31 334 TRP B C 1
ATOM 7121 O O . TRP B 1 334 ? -3.592 25.016 11.227 1 92.31 334 TRP B O 1
ATOM 7131 N N . PRO B 1 335 ? -1.579 24.312 12.016 1 92.81 335 PRO B N 1
ATOM 7132 C CA . PRO B 1 335 ? -1.818 22.969 11.477 1 92.81 335 PRO B CA 1
ATOM 7133 C C . PRO B 1 335 ? -3.053 22.297 12.078 1 92.81 335 PRO B C 1
ATOM 7135 O O . PRO B 1 335 ? -3.818 21.656 11.367 1 92.81 335 PRO B O 1
ATOM 7138 N N . LEU B 1 336 ? -3.258 22.484 13.336 1 93.38 336 LEU B N 1
ATOM 7139 C CA . LEU B 1 336 ? -4.414 21.875 13.984 1 93.38 336 LEU B CA 1
ATOM 7140 C C . LEU B 1 336 ? -5.703 22.562 13.547 1 93.38 336 LEU B C 1
ATOM 7142 O O . LEU B 1 336 ? -6.742 21.906 13.406 1 93.38 336 LEU B O 1
ATOM 7146 N N . ARG B 1 337 ? -5.664 23.891 13.305 1 94.56 337 ARG B N 1
ATOM 7147 C CA . ARG B 1 337 ? -6.816 24.625 12.797 1 94.56 337 ARG B CA 1
ATOM 7148 C C . ARG B 1 337 ? -7.215 24.109 11.406 1 94.56 337 ARG B C 1
ATOM 7150 O O . ARG B 1 337 ? -8.398 23.938 11.125 1 94.56 337 ARG B O 1
ATOM 7157 N N . ILE B 1 338 ? -6.23 23.891 10.656 1 95.81 338 ILE B N 1
ATOM 7158 C CA . ILE B 1 338 ? -6.488 23.375 9.312 1 95.81 338 ILE B CA 1
ATOM 7159 C C . ILE B 1 338 ? -7.055 21.969 9.398 1 95.81 338 ILE B C 1
ATOM 7161 O O . ILE B 1 338 ? -8 21.625 8.688 1 95.81 338 ILE B O 1
ATOM 7165 N N . GLU B 1 339 ? -6.504 21.203 10.32 1 95.88 339 GLU B N 1
ATOM 7166 C CA . GLU B 1 339 ? -6.945 19.812 10.484 1 95.88 339 GLU B CA 1
ATOM 7167 C C . GLU B 1 339 ? -8.398 19.75 10.945 1 95.88 339 GLU B C 1
ATOM 7169 O O . GLU B 1 339 ? -9.227 19.078 10.328 1 95.88 339 GLU B O 1
ATOM 7174 N N . LEU B 1 340 ? -8.68 20.469 11.969 1 95.56 340 LEU B N 1
ATOM 7175 C CA . LEU B 1 340 ? -10.016 20.422 12.555 1 95.56 340 LEU B CA 1
ATOM 7176 C C . LEU B 1 340 ? -11.023 21.172 11.695 1 95.56 340 LEU B C 1
ATOM 7178 O O . LEU B 1 340 ? -12.148 20.719 11.508 1 95.56 340 LEU B O 1
ATOM 7182 N N . GLY B 1 341 ? -10.602 22.297 11.203 1 95.38 341 GLY B N 1
ATOM 7183 C CA . GLY B 1 341 ? -11.484 23.094 10.352 1 95.38 341 GLY B CA 1
ATOM 7184 C C . GLY B 1 341 ? -11.789 22.406 9.023 1 95.38 341 GLY B C 1
ATOM 7185 O O . GLY B 1 341 ? -12.852 22.641 8.438 1 95.38 341 GLY B O 1
ATOM 7186 N N . GLY B 1 342 ? -10.836 21.656 8.516 1 97.06 342 GLY B N 1
ATOM 7187 C CA . GLY B 1 342 ? -10.992 20.984 7.23 1 97.06 342 GLY B CA 1
ATOM 7188 C C . GLY B 1 342 ? -11.711 19.656 7.336 1 97.06 342 GLY B C 1
ATOM 7189 O O . GLY B 1 342 ? -12.023 19.031 6.316 1 97.06 342 GLY B O 1
ATOM 7190 N N . LEU B 1 343 ? -12.016 19.203 8.508 1 97.06 343 LEU B N 1
ATOM 7191 C CA . LEU B 1 343 ? -12.5 17.859 8.75 1 97.06 343 LEU B CA 1
ATOM 7192 C C . LEU B 1 343 ? -13.812 17.609 8.016 1 97.06 343 LEU B C 1
ATOM 7194 O O . LEU B 1 343 ? -13.953 16.609 7.309 1 97.06 343 LEU B O 1
ATOM 7198 N N . PRO B 1 344 ? -14.797 18.516 8.047 1 96.69 344 PRO B N 1
ATOM 7199 C CA . PRO B 1 344 ? -16.016 18.266 7.285 1 96.69 344 PRO B CA 1
ATOM 7200 C C . PRO B 1 344 ? -15.773 18.141 5.785 1 96.69 344 PRO B C 1
ATOM 7202 O O . PRO B 1 344 ? -16.391 17.297 5.125 1 96.69 344 PRO B O 1
ATOM 7205 N N . ALA B 1 345 ? -14.891 18.922 5.312 1 96.75 345 ALA B N 1
ATOM 7206 C CA . ALA B 1 345 ? -14.578 18.859 3.889 1 96.75 345 ALA B CA 1
ATOM 7207 C C . ALA B 1 345 ? -13.938 17.516 3.533 1 96.75 345 ALA B C 1
ATOM 7209 O O . ALA B 1 345 ? -14.234 16.938 2.484 1 96.75 345 ALA B O 1
ATOM 7210 N N . LEU B 1 346 ? -13.102 17.062 4.383 1 96.5 346 LEU B N 1
ATOM 7211 C CA . LEU B 1 346 ? -12.422 15.805 4.133 1 96.5 346 LEU B CA 1
ATOM 7212 C C . LEU B 1 346 ? -13.398 14.633 4.23 1 96.5 346 LEU B C 1
ATOM 7214 O O . LEU B 1 346 ? -13.281 13.656 3.486 1 96.5 346 LEU B O 1
ATOM 7218 N N . ILE B 1 347 ? -14.297 14.719 5.137 1 96.12 347 ILE B N 1
ATOM 7219 C CA . ILE B 1 347 ? -15.273 13.656 5.34 1 96.12 347 ILE B CA 1
ATOM 7220 C C . ILE B 1 347 ? -16.281 13.656 4.199 1 96.12 347 ILE B C 1
ATOM 7222 O O . ILE B 1 347 ? -16.453 12.648 3.51 1 96.12 347 ILE B O 1
ATOM 7226 N N . LEU B 1 348 ? -16.875 14.789 3.949 1 96 348 LEU B N 1
ATOM 7227 C CA . LEU B 1 348 ? -17.969 14.883 2.994 1 96 348 LEU B CA 1
ATOM 7228 C C . LEU B 1 348 ? -17.438 14.953 1.564 1 96 348 LEU B C 1
ATOM 7230 O O . LEU B 1 348 ? -18.156 14.586 0.62 1 96 348 LEU B O 1
ATOM 7234 N N . GLY B 1 349 ? -16.25 15.383 1.435 1 93.31 349 GLY B N 1
ATOM 7235 C CA . GLY B 1 349 ? -15.641 15.516 0.117 1 93.31 349 GLY B CA 1
ATOM 7236 C C . GLY B 1 349 ? -15.477 14.195 -0.603 1 93.31 349 GLY B C 1
ATOM 7237 O O . GLY B 1 349 ? -15.336 14.156 -1.827 1 93.31 349 GLY B O 1
ATOM 7238 N N . GLN B 1 350 ? -15.531 13.133 0.114 1 89.56 350 GLN B N 1
ATOM 7239 C CA . GLN B 1 350 ? -15.406 11.797 -0.467 1 89.56 350 GLN B CA 1
ATOM 7240 C C . GLN B 1 350 ? -16.578 11.484 -1.395 1 89.56 350 GLN B C 1
ATOM 7242 O O . GLN B 1 350 ? -16.453 10.641 -2.283 1 89.56 350 GLN B O 1
ATOM 7247 N N . ALA B 1 351 ? -17.625 12.164 -1.217 1 89 351 ALA B N 1
ATOM 7248 C CA . ALA B 1 351 ? -18.844 11.898 -1.973 1 89 351 ALA B CA 1
ATOM 7249 C C . ALA B 1 351 ? -18.844 12.641 -3.303 1 89 351 ALA B C 1
ATOM 7251 O O . ALA B 1 351 ? -19.703 12.398 -4.16 1 89 351 ALA B O 1
ATOM 7252 N N . LEU B 1 352 ? -17.891 13.445 -3.564 1 87.81 352 LEU B N 1
ATOM 7253 C CA . LEU B 1 352 ? -17.938 14.367 -4.691 1 87.81 352 LEU B CA 1
ATOM 7254 C C . LEU B 1 352 ? -17.625 13.656 -5.996 1 87.81 352 LEU B C 1
ATOM 7256 O O . LEU B 1 352 ? -17.75 14.242 -7.078 1 87.81 352 LEU B O 1
ATOM 7260 N N . GLY B 1 353 ? -17.297 12.469 -5.91 1 79.44 353 GLY B N 1
ATOM 7261 C CA . GLY B 1 353 ? -16.969 11.719 -7.117 1 79.44 353 GLY B CA 1
ATOM 7262 C C . GLY B 1 353 ? -18.172 11.508 -8.016 1 79.44 353 GLY B C 1
ATOM 7263 O O . GLY B 1 353 ? -18.031 11.359 -9.234 1 79.44 353 GLY B O 1
ATOM 7264 N N . ARG B 1 354 ? -19.312 11.555 -7.398 1 81.62 354 ARG B N 1
ATOM 7265 C CA . ARG B 1 354 ? -20.531 11.336 -8.156 1 81.62 354 ARG B CA 1
ATOM 7266 C C . ARG B 1 354 ? -21.516 12.484 -7.941 1 81.62 354 ARG B C 1
ATOM 7268 O O . ARG B 1 354 ? -21.781 12.883 -6.805 1 81.62 354 ARG B O 1
ATOM 7275 N N . GLN B 1 355 ? -22.078 12.859 -9.016 1 80.69 355 GLN B N 1
ATOM 7276 C CA . GLN B 1 355 ? -23.016 13.977 -8.953 1 80.69 355 GLN B CA 1
ATOM 7277 C C . GLN B 1 355 ? -24.234 13.633 -8.102 1 80.69 355 GLN B C 1
ATOM 7279 O O . GLN B 1 355 ? -24.734 14.477 -7.355 1 80.69 355 GLN B O 1
ATOM 7284 N N . LYS B 1 356 ? -24.703 12.414 -8.258 1 83.44 356 LYS B N 1
ATOM 7285 C CA . LYS B 1 356 ? -25.859 11.977 -7.477 1 83.44 356 LYS B CA 1
ATOM 7286 C C . LYS B 1 356 ? -25.594 12.117 -5.98 1 83.44 356 LYS B C 1
ATOM 7288 O O . LYS B 1 356 ? -26.516 12.414 -5.211 1 83.44 356 LYS B O 1
ATOM 7293 N N . HIS B 1 357 ? -24.422 11.922 -5.586 1 87.62 357 HIS B N 1
ATOM 7294 C CA . HIS B 1 357 ? -24.062 12.031 -4.176 1 87.62 357 HIS B CA 1
ATOM 7295 C C . HIS B 1 357 ? -24.016 13.484 -3.73 1 87.62 357 HIS B C 1
ATOM 7297 O O . HIS B 1 357 ? -24.312 13.797 -2.578 1 87.62 357 HIS B O 1
ATOM 7303 N N . VAL B 1 358 ? -23.641 14.328 -4.613 1 87.25 358 VAL B N 1
ATOM 7304 C CA . VAL B 1 358 ? -23.594 15.75 -4.289 1 87.25 358 VAL B CA 1
ATOM 7305 C C . VAL B 1 358 ? -25.016 16.266 -4.035 1 87.25 358 VAL B C 1
ATOM 7307 O O . VAL B 1 358 ? -25.25 17 -3.078 1 87.25 358 VAL B O 1
ATOM 7310 N N . PHE B 1 359 ? -25.844 15.859 -4.84 1 87.69 359 PHE B N 1
ATOM 7311 C CA . PHE B 1 359 ? -27.234 16.266 -4.676 1 87.69 359 PHE B CA 1
ATOM 7312 C C . PHE B 1 359 ? -27.828 15.68 -3.402 1 87.69 359 PHE B C 1
ATOM 7314 O O . PHE B 1 359 ? -28.656 16.328 -2.74 1 87.69 359 PHE B O 1
ATOM 7321 N N . LYS B 1 360 ? -27.406 14.516 -3.127 1 90.06 360 LYS B N 1
ATOM 7322 C CA . LYS B 1 360 ? -27.859 13.914 -1.878 1 90.06 360 LYS B CA 1
ATOM 7323 C C . LYS B 1 360 ? -27.344 14.695 -0.671 1 90.06 360 LYS B C 1
ATOM 7325 O O . LYS B 1 360 ? -28.047 14.844 0.327 1 90.06 360 LYS B O 1
ATOM 7330 N N . LEU B 1 361 ? -26.172 15.109 -0.751 1 91.75 361 LEU B N 1
ATOM 7331 C CA . LEU B 1 361 ? -25.609 15.953 0.306 1 91.75 361 LEU B CA 1
ATOM 7332 C C . LEU B 1 361 ? -26.438 17.219 0.486 1 91.75 361 LEU B C 1
ATOM 7334 O O . LEU B 1 361 ? -26.641 17.672 1.612 1 91.75 361 LEU B O 1
ATOM 7338 N N . ARG B 1 362 ? -26.859 17.734 -0.577 1 89.88 362 ARG B N 1
ATOM 7339 C CA . ARG B 1 362 ? -27.703 18.922 -0.528 1 89.88 362 ARG B CA 1
ATOM 7340 C C . ARG B 1 362 ? -29.031 18.609 0.15 1 89.88 362 ARG B C 1
ATOM 7342 O O . ARG B 1 362 ? -29.484 19.375 1.011 1 89.88 362 ARG B O 1
ATOM 7349 N N . GLU B 1 363 ? -29.578 17.531 -0.243 1 90.88 363 GLU B N 1
ATOM 7350 C CA . GLU B 1 363 ? -30.859 17.109 0.339 1 90.88 363 GLU B CA 1
ATOM 7351 C C . GLU B 1 363 ? -30.734 16.906 1.847 1 90.88 363 GLU B C 1
ATOM 7353 O O . GLU B 1 363 ? -31.672 17.188 2.594 1 90.88 363 GLU B O 1
ATOM 7358 N N . MET B 1 364 ? -29.594 16.531 2.244 1 92.81 364 MET B N 1
ATOM 7359 C CA . MET B 1 364 ? -29.375 16.234 3.656 1 92.81 364 MET B CA 1
ATOM 7360 C C . MET B 1 364 ? -28.844 17.453 4.398 1 92.81 364 MET B C 1
ATOM 7362 O O . MET B 1 364 ? -28.469 17.359 5.566 1 92.81 364 MET B O 1
ATOM 7366 N N . ASN B 1 365 ? -28.703 18.531 3.744 1 92.12 365 ASN B N 1
ATOM 7367 C CA . ASN B 1 365 ? -28.234 19.797 4.305 1 92.12 365 ASN B CA 1
ATOM 7368 C C . ASN B 1 365 ? -26.781 19.672 4.793 1 92.12 365 ASN B C 1
ATOM 7370 O O . ASN B 1 365 ? -26.438 20.219 5.844 1 92.12 365 ASN B O 1
ATOM 7374 N N . GLN B 1 366 ? -26.047 18.875 4.082 1 94.12 366 GLN B N 1
ATOM 7375 C CA . GLN B 1 366 ? -24.641 18.703 4.434 1 94.12 366 GLN B CA 1
ATOM 7376 C C . GLN B 1 366 ? -23.719 19.406 3.439 1 94.12 366 GLN B C 1
ATOM 7378 O O . GLN B 1 366 ? -22.5 19.438 3.621 1 94.12 366 GLN B O 1
ATOM 7383 N N . LEU B 1 367 ? -24.297 20.016 2.494 1 93.25 367 LEU B N 1
ATOM 7384 C CA . LEU B 1 367 ? -23.5 20.703 1.481 1 93.25 367 LEU B CA 1
ATOM 7385 C C . LEU B 1 367 ? -22.891 21.969 2.045 1 93.25 367 LEU B C 1
ATOM 7387 O O . LEU B 1 367 ? -21.734 22.281 1.775 1 93.25 367 LEU B O 1
ATOM 7391 N N . GLN B 1 368 ? -23.688 22.703 2.83 1 93.31 368 GLN B N 1
ATOM 7392 C CA . GLN B 1 368 ? -23.203 23.969 3.373 1 93.31 368 GLN B CA 1
ATOM 7393 C C . GLN B 1 368 ? -22.031 23.734 4.328 1 93.31 368 GLN B C 1
ATOM 7395 O O . GLN B 1 368 ? -21.016 24.422 4.246 1 93.31 368 GLN B O 1
ATOM 7400 N N . PRO B 1 369 ? -22.172 22.75 5.238 1 94.06 369 PRO B N 1
ATOM 7401 C CA . PRO B 1 369 ? -21 22.453 6.074 1 94.06 369 PRO B CA 1
ATOM 7402 C C . PRO B 1 369 ? -19.766 22.094 5.262 1 94.06 369 PRO B C 1
ATOM 7404 O O . PRO B 1 369 ? -18.656 22.453 5.645 1 94.06 369 PRO B O 1
ATOM 7407 N N . LEU B 1 370 ? -19.922 21.422 4.23 1 96.25 370 LEU B N 1
ATOM 7408 C CA . LEU B 1 370 ? -18.812 21.062 3.338 1 96.25 370 LEU B CA 1
ATOM 7409 C C . LEU B 1 370 ? -18.172 22.312 2.74 1 96.25 370 LEU B C 1
ATOM 7411 O O . LEU B 1 370 ? -16.953 22.469 2.773 1 96.25 370 LEU B O 1
ATOM 7415 N N . ILE B 1 371 ? -18.984 23.188 2.256 1 94.69 371 ILE B N 1
ATOM 7416 C CA . ILE B 1 371 ? -18.516 24.422 1.613 1 94.69 371 ILE B CA 1
ATOM 7417 C C . ILE B 1 371 ? -17.844 25.312 2.643 1 94.69 371 ILE B C 1
ATOM 7419 O O . ILE B 1 371 ? -16.734 25.828 2.406 1 94.69 371 ILE B O 1
ATOM 7423 N N . ASP B 1 372 ? -18.469 25.469 3.75 1 95.5 372 ASP B N 1
ATOM 7424 C CA . ASP B 1 372 ? -17.938 26.328 4.805 1 95.5 372 ASP B CA 1
ATOM 7425 C C . ASP B 1 372 ? -16.562 25.828 5.273 1 95.5 372 ASP B C 1
ATOM 7427 O O . ASP B 1 372 ? -15.656 26.625 5.504 1 95.5 372 ASP B O 1
ATOM 7431 N N . SER B 1 373 ? -16.484 24.578 5.434 1 96.88 373 SER B N 1
ATOM 7432 C CA . SER B 1 373 ? -15.242 23.953 5.871 1 96.88 373 SER B CA 1
ATOM 7433 C C . SER B 1 373 ? -14.125 24.188 4.855 1 96.88 373 SER B C 1
ATOM 7435 O O . SER B 1 373 ? -13 24.531 5.227 1 96.88 373 SER B O 1
ATOM 7437 N N . ALA B 1 374 ? -14.414 23.984 3.584 1 96.88 374 ALA B N 1
ATOM 7438 C CA . ALA B 1 374 ? -13.422 24.188 2.533 1 96.88 374 ALA B CA 1
ATOM 7439 C C . ALA B 1 374 ? -12.961 25.641 2.49 1 96.88 374 ALA B C 1
ATOM 7441 O O . ALA B 1 374 ? -11.758 25.906 2.377 1 96.88 374 ALA B O 1
ATOM 7442 N N . HIS B 1 375 ? -13.883 26.547 2.615 1 96.19 375 HIS B N 1
ATOM 7443 C CA . HIS B 1 375 ? -13.531 27.953 2.684 1 96.19 375 HIS B CA 1
ATOM 7444 C C . HIS B 1 375 ? -12.664 28.25 3.904 1 96.19 375 HIS B C 1
ATOM 7446 O O . HIS B 1 375 ? -11.695 29 3.816 1 96.19 375 HIS B O 1
ATOM 7452 N N . TYR B 1 376 ? -13.062 27.672 4.965 1 95.81 376 TYR B N 1
ATOM 7453 C CA . TYR B 1 376 ? -12.328 27.906 6.207 1 95.81 376 TYR B CA 1
ATOM 7454 C C . TYR B 1 376 ? -10.859 27.531 6.051 1 95.81 376 TYR B C 1
ATOM 7456 O O . TYR B 1 376 ? -9.977 28.281 6.5 1 95.81 376 TYR B O 1
ATOM 7464 N N . VAL B 1 377 ? -10.586 26.422 5.477 1 97.31 377 VAL B N 1
ATOM 7465 C CA . VAL B 1 377 ? -9.227 25.938 5.305 1 97.31 377 VAL B CA 1
ATOM 7466 C C . VAL B 1 377 ? -8.438 26.922 4.434 1 97.31 377 VAL B C 1
ATOM 7468 O O . VAL B 1 377 ? -7.328 27.328 4.789 1 97.31 377 VAL B O 1
ATOM 7471 N N . VAL B 1 378 ? -8.984 27.297 3.316 1 96.06 378 VAL B N 1
ATOM 7472 C CA . VAL B 1 378 ? -8.297 28.188 2.383 1 96.06 378 VAL B CA 1
ATOM 7473 C C . VAL B 1 378 ? -8.086 29.562 3.035 1 96.06 378 VAL B C 1
ATOM 7475 O O . VAL B 1 378 ? -7 30.141 2.932 1 96.06 378 VAL B O 1
ATOM 7478 N N . ASP B 1 379 ? -9.055 30 3.717 1 95.69 379 ASP B N 1
ATOM 7479 C CA . ASP B 1 379 ? -8.938 31.281 4.398 1 95.69 379 ASP B CA 1
ATOM 7480 C C . ASP B 1 379 ? -7.879 31.234 5.496 1 95.69 379 ASP B C 1
ATOM 7482 O O . ASP B 1 379 ? -7.121 32.188 5.68 1 95.69 379 ASP B O 1
ATOM 7486 N N . THR B 1 380 ? -7.922 30.172 6.23 1 95.06 380 THR B N 1
ATOM 7487 C CA . THR B 1 380 ? -6.926 30 7.281 1 95.06 380 THR B CA 1
ATOM 7488 C C . THR B 1 380 ? -5.516 30.047 6.699 1 95.06 380 THR B C 1
ATOM 7490 O O . THR B 1 380 ? -4.621 30.672 7.27 1 95.06 380 THR B O 1
ATOM 7493 N N . TYR B 1 381 ? -5.289 29.422 5.617 1 95.44 381 TYR B N 1
ATOM 7494 C CA . TYR B 1 381 ? -3.986 29.453 4.957 1 95.44 381 TYR B CA 1
ATOM 7495 C C . TYR B 1 381 ? -3.619 30.875 4.559 1 95.44 381 TYR B C 1
ATOM 7497 O O . TYR B 1 381 ? -2.484 31.312 4.77 1 95.44 381 TYR B O 1
ATOM 7505 N N . LEU B 1 382 ? -4.539 31.562 4.004 1 94.38 382 LEU B N 1
ATOM 7506 C CA . LEU B 1 382 ? -4.285 32.906 3.521 1 94.38 382 LEU B CA 1
ATOM 7507 C C . LEU B 1 382 ? -4.051 33.875 4.688 1 94.38 382 LEU B C 1
ATOM 7509 O O . LEU B 1 382 ? -3.352 34.875 4.539 1 94.38 382 LEU B O 1
ATOM 7513 N N . GLU B 1 383 ? -4.602 33.531 5.816 1 92.69 383 GLU B N 1
ATOM 7514 C CA . GLU B 1 383 ? -4.418 34.344 7.012 1 92.69 383 GLU B CA 1
ATOM 7515 C C . GLU B 1 383 ? -3.094 34.031 7.699 1 92.69 383 GLU B C 1
ATOM 7517 O O . GLU B 1 383 ? -2.604 34.812 8.508 1 92.69 383 GLU B O 1
ATOM 7522 N N . THR B 1 384 ? -2.566 32.875 7.477 1 92.88 384 THR B N 1
ATOM 7523 C CA . THR B 1 384 ? -1.321 32.438 8.109 1 92.88 384 THR B CA 1
ATOM 7524 C C . THR B 1 384 ? -0.154 33.312 7.629 1 92.88 384 THR B C 1
ATOM 7526 O O . THR B 1 384 ? 0.019 33.5 6.426 1 92.88 384 THR B O 1
ATOM 7529 N N . PRO B 1 385 ? 0.662 33.75 8.609 1 91 385 PRO B N 1
ATOM 7530 C CA . PRO B 1 385 ? 1.827 34.531 8.195 1 91 385 PRO B CA 1
ATOM 7531 C C . PRO B 1 385 ? 2.781 33.75 7.301 1 91 385 PRO B C 1
ATOM 7533 O O . PRO B 1 385 ? 2.955 32.562 7.488 1 91 385 PRO B O 1
ATOM 7536 N N . ALA B 1 386 ? 3.494 34.438 6.445 1 86.31 386 ALA B N 1
ATOM 7537 C CA . ALA B 1 386 ? 4.344 33.844 5.414 1 86.31 386 ALA B CA 1
ATOM 7538 C C . ALA B 1 386 ? 5.441 33 6.035 1 86.31 386 ALA B C 1
ATOM 7540 O O . ALA B 1 386 ? 5.688 31.875 5.59 1 86.31 386 ALA B O 1
ATOM 7541 N N . PRO B 1 387 ? 6.027 33.438 7.078 1 85.5 387 PRO B N 1
ATOM 7542 C CA . PRO B 1 387 ? 7.094 32.594 7.645 1 85.5 387 PRO B CA 1
ATOM 7543 C C . PRO B 1 387 ? 6.578 31.281 8.188 1 85.5 387 PRO B C 1
ATOM 7545 O O . PRO B 1 387 ? 7.285 30.266 8.133 1 85.5 387 PRO B O 1
ATOM 7548 N N . ALA B 1 388 ? 5.371 31.312 8.664 1 88.81 388 ALA B N 1
ATOM 7549 C CA . ALA B 1 388 ? 4.793 30.078 9.219 1 88.81 388 ALA B CA 1
ATOM 7550 C C . ALA B 1 388 ? 4.449 29.094 8.117 1 88.81 388 ALA B C 1
ATOM 7552 O O . ALA B 1 388 ? 4.523 27.875 8.32 1 88.81 388 ALA B O 1
ATOM 7553 N N . THR B 1 389 ? 4.156 29.578 6.957 1 90.56 389 THR B N 1
ATOM 7554 C CA . THR B 1 389 ? 3.74 28.719 5.855 1 90.56 389 THR B CA 1
ATOM 7555 C C . THR B 1 389 ? 4.914 27.906 5.336 1 90.56 389 THR B C 1
ATOM 7557 O O . THR B 1 389 ? 4.727 26.812 4.785 1 90.56 389 THR B O 1
ATOM 7560 N N . LEU B 1 390 ? 6.117 28.344 5.57 1 90.12 390 LEU B N 1
ATOM 7561 C CA . LEU B 1 390 ? 7.32 27.656 5.129 1 90.12 390 LEU B CA 1
ATOM 7562 C C . LEU B 1 390 ? 7.523 26.359 5.91 1 90.12 390 LEU B C 1
ATOM 7564 O O . LEU B 1 390 ? 8.227 25.453 5.457 1 90.12 390 LEU B O 1
ATOM 7568 N N . HIS B 1 391 ? 6.844 26.312 6.992 1 93.75 391 HIS B N 1
ATOM 7569 C CA . HIS B 1 391 ? 7.062 25.172 7.875 1 93.75 391 HIS B CA 1
ATOM 7570 C C . HIS B 1 391 ? 5.902 24.188 7.801 1 93.75 391 HIS B C 1
ATOM 7572 O O . HIS B 1 391 ? 5.949 23.109 8.414 1 93.75 391 HIS B O 1
ATOM 7578 N N . PHE B 1 392 ? 4.918 24.484 6.98 1 94.31 392 PHE B N 1
ATOM 7579 C CA . PHE B 1 392 ? 3.795 23.578 6.805 1 94.31 392 PHE B CA 1
ATOM 7580 C C . PHE B 1 392 ? 4.27 22.234 6.285 1 94.31 392 PHE B C 1
ATOM 7582 O O . PHE B 1 392 ? 5.16 22.156 5.434 1 94.31 392 PHE B O 1
ATOM 7589 N N . SER B 1 393 ? 3.719 21.25 6.855 1 95.5 393 SER B N 1
ATOM 7590 C CA . SER B 1 393 ? 4 19.906 6.348 1 95.5 393 SER B CA 1
ATOM 7591 C C . SER B 1 393 ? 3.205 19.609 5.078 1 95.5 393 SER B C 1
ATOM 7593 O O . SER B 1 393 ? 2.295 20.375 4.723 1 95.5 393 SER B O 1
ATOM 7595 N N . SER B 1 394 ? 3.578 18.531 4.402 1 92.12 394 SER B N 1
ATOM 7596 C CA . SER B 1 394 ? 2.873 18.109 3.199 1 92.12 394 SER B CA 1
ATOM 7597 C C . SER B 1 394 ? 1.409 17.797 3.496 1 92.12 394 SER B C 1
ATOM 7599 O O . SER B 1 394 ? 0.54 18.016 2.65 1 92.12 394 SER B O 1
ATOM 7601 N N . THR B 1 395 ? 1.104 17.344 4.68 1 94.81 395 THR B N 1
ATOM 7602 C CA . THR B 1 395 ? -0.256 16.969 5.051 1 94.81 395 THR B CA 1
ATOM 7603 C C . THR B 1 395 ? -1.16 18.203 5.105 1 94.81 395 THR B C 1
ATOM 7605 O O . THR B 1 395 ? -2.328 18.141 4.715 1 94.81 395 THR B O 1
ATOM 7608 N N . SER B 1 396 ? -0.602 19.344 5.562 1 94.94 396 SER B N 1
ATOM 7609 C CA . SER B 1 396 ? -1.362 20.578 5.555 1 94.94 396 SER B CA 1
ATOM 7610 C C . SER B 1 396 ? -1.674 21.031 4.129 1 94.94 396 SER B C 1
ATOM 7612 O O . SER B 1 396 ? -2.807 21.406 3.826 1 94.94 396 SER B O 1
ATOM 7614 N N . TYR B 1 397 ? -0.722 20.953 3.299 1 90.88 397 TYR B N 1
ATOM 7615 C CA . TYR B 1 397 ? -0.922 21.359 1.915 1 90.88 397 TYR B CA 1
ATOM 7616 C C . TYR B 1 397 ? -1.904 20.438 1.206 1 90.88 397 TYR B C 1
ATOM 7618 O O . TYR B 1 397 ? -2.678 20.891 0.353 1 90.88 397 TYR B O 1
ATOM 7626 N N . ILE B 1 398 ? -1.861 19.188 1.53 1 91.12 398 ILE B N 1
ATOM 7627 C CA . ILE B 1 398 ? -2.814 18.234 0.957 1 91.12 398 ILE B CA 1
ATOM 7628 C C . ILE B 1 398 ? -4.238 18.672 1.287 1 91.12 398 ILE B C 1
ATOM 7630 O O . ILE B 1 398 ? -5.109 18.688 0.414 1 91.12 398 ILE B O 1
ATOM 7634 N N . THR B 1 399 ? -4.43 19.094 2.492 1 95.06 399 THR B N 1
ATOM 7635 C CA . THR B 1 399 ? -5.75 19.547 2.914 1 95.06 399 THR B CA 1
ATOM 7636 C C . THR B 1 399 ? -6.145 20.828 2.188 1 95.06 399 THR B C 1
ATOM 7638 O O . THR B 1 399 ? -7.285 20.969 1.748 1 95.06 399 THR B O 1
ATOM 7641 N N . ILE B 1 400 ? -5.25 21.703 2.045 1 92.69 400 ILE B N 1
ATOM 7642 C CA . ILE B 1 400 ? -5.5 22.969 1.375 1 92.69 400 ILE B CA 1
ATOM 7643 C C . ILE B 1 400 ? -5.848 22.719 -0.091 1 92.69 400 ILE B C 1
ATOM 7645 O O . ILE B 1 400 ? -6.836 23.266 -0.6 1 92.69 400 ILE B O 1
ATOM 7649 N N . TRP B 1 401 ? -5.09 21.891 -0.71 1 88.31 401 TRP B N 1
ATOM 7650 C CA . TRP B 1 401 ? -5.324 21.578 -2.115 1 88.31 401 TRP B CA 1
ATOM 7651 C C . TRP B 1 401 ? -6.664 20.875 -2.299 1 88.31 401 TRP B C 1
ATOM 7653 O O . TRP B 1 401 ? -7.406 21.172 -3.238 1 88.31 401 TRP B O 1
ATOM 7663 N N . PHE B 1 402 ? -6.863 19.984 -1.478 1 91.88 402 PHE B N 1
ATOM 7664 C CA . PHE B 1 402 ? -8.125 19.25 -1.561 1 91.88 402 PHE B CA 1
ATOM 7665 C C . PHE B 1 402 ? -9.305 20.203 -1.396 1 91.88 402 PHE B C 1
ATOM 7667 O O . PHE B 1 402 ? -10.305 20.094 -2.115 1 91.88 402 PHE B O 1
ATOM 7674 N N . SER B 1 403 ? -9.195 21.094 -0.479 1 94.19 403 SER B N 1
ATOM 7675 C CA . SER B 1 403 ? -10.266 22.062 -0.234 1 94.19 403 SER B CA 1
ATOM 7676 C C . SER B 1 403 ? -10.484 22.953 -1.447 1 94.19 403 SER B C 1
ATOM 7678 O O . SER B 1 403 ? -11.617 23.266 -1.802 1 94.19 403 SER B O 1
ATOM 7680 N N . LEU B 1 404 ? -9.438 23.344 -2.025 1 90.19 404 LEU B N 1
ATOM 7681 C CA . LEU B 1 404 ? -9.547 24.172 -3.23 1 90.19 404 LEU B CA 1
ATOM 7682 C C . LEU B 1 404 ? -10.227 23.391 -4.352 1 90.19 404 LEU B C 1
ATOM 7684 O O . LEU B 1 404 ? -11.047 23.953 -5.086 1 90.19 404 LEU B O 1
ATOM 7688 N N . LEU B 1 405 ? -9.906 22.188 -4.449 1 88.5 405 LEU B N 1
ATOM 7689 C CA . LEU B 1 405 ? -10.523 21.328 -5.457 1 88.5 405 LEU B CA 1
ATOM 7690 C C . LEU B 1 405 ? -12.008 21.156 -5.184 1 88.5 405 LEU B C 1
ATOM 7692 O O . LEU B 1 405 ? -12.82 21.188 -6.113 1 88.5 405 LEU B O 1
ATOM 7696 N N . VAL B 1 406 ? -12.312 20.922 -3.963 1 91.31 406 VAL B N 1
ATOM 7697 C CA . VAL B 1 406 ? -13.703 20.781 -3.549 1 91.31 406 VAL B CA 1
ATOM 7698 C C . VAL B 1 406 ? -14.5 22.031 -3.939 1 91.31 406 VAL B C 1
ATOM 7700 O O . VAL B 1 406 ? -15.562 21.922 -4.555 1 91.31 406 VAL B O 1
ATOM 7703 N N . LEU B 1 407 ? -13.961 23.156 -3.617 1 91.12 407 LEU B N 1
ATOM 7704 C CA . LEU B 1 407 ? -14.625 24.422 -3.941 1 91.12 407 LEU B CA 1
ATOM 7705 C C . LEU B 1 407 ? -14.766 24.594 -5.449 1 91.12 407 LEU B C 1
ATOM 7707 O O . LEU B 1 407 ? -15.805 25.031 -5.938 1 91.12 407 LEU B O 1
ATOM 7711 N N . SER B 1 408 ? -13.797 24.25 -6.141 1 85.38 408 SER B N 1
ATOM 7712 C CA . SER B 1 408 ? -13.82 24.375 -7.594 1 85.38 408 SER B CA 1
ATOM 7713 C C . SER B 1 408 ? -14.875 23.469 -8.211 1 85.38 408 SER B C 1
ATOM 7715 O O . SER B 1 408 ? -15.641 23.906 -9.078 1 85.38 408 SER B O 1
ATOM 7717 N N . LYS B 1 409 ? -14.898 22.281 -7.738 1 83.5 409 LYS B N 1
ATOM 7718 C CA . LYS B 1 409 ? -15.875 21.344 -8.258 1 83.5 409 LYS B CA 1
ATOM 7719 C C . LYS B 1 409 ? -17.297 21.797 -7.961 1 83.5 409 LYS B C 1
ATOM 7721 O O . LYS B 1 409 ? -18.172 21.719 -8.828 1 83.5 409 LYS B O 1
ATOM 7726 N N . LEU B 1 410 ? -17.5 22.203 -6.809 1 86.44 410 LEU B N 1
ATOM 7727 C CA . LEU B 1 410 ? -18.828 22.625 -6.402 1 86.44 410 LEU B CA 1
ATOM 7728 C C . LEU B 1 410 ? -19.25 23.906 -7.137 1 86.44 410 LEU B C 1
ATOM 7730 O O . LEU B 1 410 ? -20.422 24.094 -7.434 1 86.44 410 LEU B O 1
ATOM 7734 N N . SER B 1 411 ? -18.344 24.719 -7.422 1 83.94 411 SER B N 1
ATOM 7735 C CA . SER B 1 411 ? -18.625 25.953 -8.148 1 83.94 411 SER B CA 1
ATOM 7736 C C . SER B 1 411 ? -19.078 25.672 -9.578 1 83.94 411 SER B C 1
ATOM 7738 O O . SER B 1 411 ? -19.797 26.453 -10.188 1 83.94 411 SER B O 1
ATOM 7740 N N . LEU B 1 412 ? -18.656 24.562 -10.078 1 75.69 412 LEU B N 1
ATOM 7741 C CA . LEU B 1 412 ? -19.047 24.156 -11.422 1 75.69 412 LEU B CA 1
ATOM 7742 C C . LEU B 1 412 ? -20.453 23.562 -11.422 1 75.69 412 LEU B C 1
ATOM 7744 O O . LEU B 1 412 ? -21.203 23.719 -12.383 1 75.69 412 LEU B O 1
ATOM 7748 N N . LEU B 1 413 ? -20.734 22.875 -10.422 1 75.56 413 LEU B N 1
ATOM 7749 C CA . LEU B 1 413 ? -22.016 22.188 -10.344 1 75.56 413 LEU B CA 1
ATOM 7750 C C . LEU B 1 413 ? -23.125 23.172 -10 1 75.56 413 LEU B C 1
ATOM 7752 O O . LEU B 1 413 ? -24.266 23.016 -10.484 1 75.56 413 LEU B O 1
ATOM 7756 N N . PHE B 1 414 ? -22.859 24.109 -9.211 1 72.12 414 PHE B N 1
ATOM 7757 C CA . PHE B 1 414 ? -23.906 25.016 -8.75 1 72.12 414 PHE B CA 1
ATOM 7758 C C . PHE B 1 414 ? -23.688 26.422 -9.289 1 72.12 414 PHE B C 1
ATOM 7760 O O . PHE B 1 414 ? -22.875 27.172 -8.75 1 72.12 414 PHE B O 1
ATOM 7767 N N . HIS B 1 415 ? -23.891 26.688 -10.719 1 58.56 415 HIS B N 1
ATOM 7768 C CA . HIS B 1 415 ? -23.734 27.984 -11.383 1 58.56 415 HIS B CA 1
ATOM 7769 C C . HIS B 1 415 ? -24.562 29.047 -10.688 1 58.56 415 HIS B C 1
ATOM 7771 O O . HIS B 1 415 ? -25.672 28.781 -10.211 1 58.56 415 HIS B O 1
ATOM 7777 N N . PRO B 1 416 ? -23.938 30.297 -10.445 1 52.94 416 PRO B N 1
ATOM 7778 C CA . PRO B 1 416 ? -24.641 31.375 -9.758 1 52.94 416 PRO B CA 1
ATOM 7779 C C . PRO B 1 416 ? -26.016 31.672 -10.359 1 52.94 416 PRO B C 1
ATOM 7781 O O . PRO B 1 416 ? -26.891 32.219 -9.688 1 52.94 416 PRO B O 1
ATOM 7784 N N . ASN B 1 417 ? -26.047 31.734 -11.734 1 47.47 417 ASN B N 1
ATOM 7785 C CA . ASN B 1 417 ? -27.312 32.281 -12.227 1 47.47 417 ASN B CA 1
ATOM 7786 C C . ASN B 1 417 ? -28.516 31.547 -11.625 1 47.47 417 ASN B C 1
ATOM 7788 O O . ASN B 1 417 ? -29.656 32 -11.773 1 47.47 417 ASN B O 1
ATOM 7792 N N . LYS B 1 418 ? -28.359 30.281 -11.562 1 45 418 LYS B N 1
ATOM 7793 C CA . LYS B 1 418 ? -29.562 29.719 -10.953 1 45 418 LYS B CA 1
ATOM 7794 C C . LYS B 1 418 ? -29.547 29.906 -9.438 1 45 418 LYS B C 1
ATOM 7796 O O . LYS B 1 418 ? -28.5 29.875 -8.812 1 45 418 LYS B O 1
ATOM 7801 N N . GLN B 1 419 ? -30.484 30.531 -8.867 1 40.62 419 GLN B N 1
ATOM 7802 C CA . GLN B 1 419 ? -30.859 31.078 -7.566 1 40.62 419 GLN B CA 1
ATOM 7803 C C . GLN B 1 419 ? -30.281 30.25 -6.426 1 40.62 419 GLN B C 1
ATOM 7805 O O . GLN B 1 419 ? -30.562 30.516 -5.254 1 40.62 419 GLN B O 1
ATOM 7810 N N . GLN B 1 420 ? -29.922 28.938 -6.637 1 47.81 420 GLN B N 1
ATOM 7811 C CA . GLN B 1 420 ? -29.859 28.266 -5.344 1 47.81 420 GLN B CA 1
ATOM 7812 C C . GLN B 1 420 ? -28.562 28.594 -4.621 1 47.81 420 GLN B C 1
ATOM 7814 O O . GLN B 1 420 ? -27.469 28.453 -5.188 1 47.81 420 GLN B O 1
ATOM 7819 N N . ALA B 1 421 ? -28.5 29.625 -3.738 1 49.75 421 ALA B N 1
ATOM 7820 C CA . ALA B 1 421 ? -27.625 30.266 -2.766 1 49.75 421 ALA B CA 1
ATOM 7821 C C . ALA B 1 421 ? -26.578 29.281 -2.232 1 49.75 421 ALA B C 1
ATOM 7823 O O . ALA B 1 421 ? -26.766 28.688 -1.171 1 49.75 421 ALA B O 1
ATOM 7824 N N . THR B 1 422 ? -25.875 28.484 -3.062 1 62.41 422 THR B N 1
ATOM 7825 C CA . THR B 1 422 ? -24.812 27.766 -2.357 1 62.41 422 THR B CA 1
ATOM 7826 C C . THR B 1 422 ? -23.594 28.656 -2.141 1 62.41 422 THR B C 1
ATOM 7828 O O . THR B 1 422 ? -23.375 29.609 -2.885 1 62.41 422 THR B O 1
ATOM 7831 N N . GLY B 1 423 ? -23.219 29.156 -0.939 1 65.75 423 GLY B N 1
ATOM 7832 C CA . GLY B 1 423 ? -22.047 29.906 -0.498 1 65.75 423 GLY B CA 1
ATOM 7833 C C . GLY B 1 423 ? -20.828 29.672 -1.365 1 65.75 423 GLY B C 1
ATOM 7834 O O . GLY B 1 423 ? -19.703 30.062 -0.999 1 65.75 423 GLY B O 1
ATOM 7835 N N . VAL B 1 424 ? -21 28.953 -2.682 1 77.19 424 VAL B N 1
ATOM 7836 C CA . VAL B 1 424 ? -19.844 28.75 -3.533 1 77.19 424 VAL B CA 1
ATOM 7837 C C . VAL B 1 424 ? -20 29.531 -4.828 1 77.19 424 VAL B C 1
ATOM 7839 O O . VAL B 1 424 ? -21 29.391 -5.539 1 77.19 424 VAL B O 1
ATOM 7842 N N . ASN B 1 425 ? -19.219 30.516 -4.973 1 81.06 425 ASN B N 1
ATOM 7843 C CA . ASN B 1 425 ? -19.156 31.375 -6.152 1 81.06 425 ASN B CA 1
ATOM 7844 C C . ASN B 1 425 ? -17.828 31.188 -6.902 1 81.06 425 ASN B C 1
ATOM 7846 O O . ASN B 1 425 ? -16.766 31.234 -6.301 1 81.06 425 ASN B O 1
ATOM 7850 N N . LYS B 1 426 ? -18.016 30.969 -8.164 1 83 426 LYS B N 1
ATOM 7851 C CA . LYS B 1 426 ? -16.859 30.719 -9.023 1 83 426 LYS B CA 1
ATOM 7852 C C . LYS B 1 426 ? -15.836 31.859 -8.898 1 83 426 LYS B C 1
ATOM 7854 O O . LYS B 1 426 ? -14.633 31.609 -8.805 1 83 426 LYS B O 1
ATOM 7859 N N . LYS B 1 427 ? -16.312 33.062 -8.898 1 84.69 427 LYS B N 1
ATOM 7860 C CA . LYS B 1 427 ? -15.43 34.219 -8.812 1 84.69 427 LYS B CA 1
ATOM 7861 C C . LYS B 1 427 ? -14.68 34.219 -7.48 1 84.69 427 LYS B C 1
ATOM 7863 O O . LYS B 1 427 ? -13.492 34.562 -7.438 1 84.69 427 LYS B O 1
ATOM 7868 N N . HIS B 1 428 ? -15.398 33.844 -6.453 1 88.25 428 HIS B N 1
ATOM 7869 C CA . HIS B 1 428 ? -14.766 33.812 -5.141 1 88.25 428 HIS B CA 1
ATOM 7870 C C . HIS B 1 428 ? -13.664 32.75 -5.098 1 88.25 428 HIS B C 1
ATOM 7872 O O . HIS B 1 428 ? -12.602 33 -4.516 1 88.25 428 HIS B O 1
ATOM 7878 N N . VAL B 1 429 ? -13.953 31.641 -5.691 1 90.12 429 VAL B N 1
ATOM 7879 C CA . VAL B 1 429 ? -12.961 30.578 -5.73 1 90.12 429 VAL B CA 1
ATOM 7880 C C . VAL B 1 429 ? -11.758 31.016 -6.562 1 90.12 429 VAL B C 1
ATOM 7882 O O . VAL B 1 429 ? -10.609 30.766 -6.18 1 90.12 429 VAL B O 1
ATOM 7885 N N . GLN B 1 430 ? -11.961 31.656 -7.648 1 89.56 430 GLN B N 1
ATOM 7886 C CA . GLN B 1 430 ? -10.891 32.188 -8.492 1 89.56 430 GLN B CA 1
ATOM 7887 C C . GLN B 1 430 ? -10.023 33.188 -7.738 1 89.56 430 GLN B C 1
ATOM 7889 O O . GLN B 1 430 ? -8.797 33.125 -7.812 1 89.56 430 GLN B O 1
ATOM 7894 N N . ASN B 1 431 ? -10.703 34.031 -7.043 1 92.31 431 ASN B N 1
ATOM 7895 C CA . ASN B 1 431 ? -9.977 35.031 -6.266 1 92.31 431 ASN B CA 1
ATOM 7896 C C . ASN B 1 431 ? -9.086 34.375 -5.211 1 92.31 431 ASN B C 1
ATOM 7898 O O . ASN B 1 431 ? -7.953 34.812 -4.984 1 92.31 431 ASN B O 1
ATOM 7902 N N . LYS B 1 432 ? -9.594 33.438 -4.629 1 93.69 432 LYS B N 1
ATOM 7903 C CA . LYS B 1 432 ? -8.812 32.719 -3.623 1 93.69 432 LYS B CA 1
ATOM 7904 C C . LYS B 1 432 ? -7.621 32 -4.258 1 93.69 432 LYS B C 1
ATOM 7906 O O . LYS B 1 432 ? -6.527 31.984 -3.688 1 93.69 432 LYS B O 1
ATOM 7911 N N . GLY B 1 433 ? -7.902 31.375 -5.398 1 92.75 433 GLY B N 1
ATOM 7912 C CA . GLY B 1 433 ? -6.801 30.766 -6.117 1 92.75 433 GLY B CA 1
ATOM 7913 C C . GLY B 1 433 ? -5.699 31.734 -6.488 1 92.75 433 GLY B C 1
ATOM 7914 O O . GLY B 1 433 ? -4.516 31.438 -6.309 1 92.75 433 GLY B O 1
ATOM 7915 N N . VAL B 1 434 ? -6.094 32.875 -6.934 1 93.31 434 VAL B N 1
ATOM 7916 C CA . VAL B 1 434 ? -5.137 33.906 -7.316 1 93.31 434 VAL B CA 1
ATOM 7917 C C . VAL B 1 434 ? -4.383 34.406 -6.082 1 93.31 434 VAL B C 1
ATOM 7919 O O . VAL B 1 434 ? -3.178 34.656 -6.141 1 93.31 434 VAL B O 1
ATOM 7922 N N . ALA B 1 435 ? -5.07 34.531 -5.043 1 94.94 435 ALA B N 1
ATOM 7923 C CA . ALA B 1 435 ? -4.445 34.969 -3.799 1 94.94 435 ALA B CA 1
ATOM 7924 C C . ALA B 1 435 ? -3.391 33.969 -3.334 1 94.94 435 ALA B C 1
ATOM 7926 O O . ALA B 1 435 ? -2.336 34.375 -2.828 1 94.94 435 ALA B O 1
ATOM 7927 N N . ILE B 1 436 ? -3.65 32.719 -3.488 1 92.5 436 ILE B N 1
ATOM 7928 C CA . ILE B 1 436 ? -2.701 31.688 -3.102 1 92.5 436 ILE B CA 1
ATOM 7929 C C . ILE B 1 436 ? -1.468 31.75 -4 1 92.5 436 ILE B C 1
ATOM 7931 O O . ILE B 1 436 ? -0.335 31.672 -3.52 1 92.5 436 ILE B O 1
ATOM 7935 N N . ILE B 1 437 ? -1.696 31.922 -5.258 1 89.5 437 ILE B N 1
ATOM 7936 C CA . ILE B 1 437 ? -0.593 32.031 -6.207 1 89.5 437 ILE B CA 1
ATOM 7937 C C . ILE B 1 437 ? 0.292 33.219 -5.836 1 89.5 437 ILE B C 1
ATOM 7939 O O . ILE B 1 437 ? 1.521 33.094 -5.852 1 89.5 437 ILE B O 1
ATOM 7943 N N . GLN B 1 438 ? -0.322 34.281 -5.496 1 91.19 438 GLN B N 1
ATOM 7944 C CA . GLN B 1 438 ? 0.428 35.469 -5.105 1 91.19 438 GLN B CA 1
ATOM 7945 C C . GLN B 1 438 ? 1.247 35.219 -3.846 1 91.19 438 GLN B C 1
ATOM 7947 O O . GLN B 1 438 ? 2.389 35.688 -3.738 1 91.19 438 GLN B O 1
ATOM 7952 N N . ARG B 1 439 ? 0.689 34.531 -2.994 1 90.25 439 ARG B N 1
ATOM 7953 C CA . ARG B 1 439 ? 1.41 34.188 -1.774 1 90.25 439 ARG B CA 1
ATOM 7954 C C . ARG B 1 439 ? 2.641 33.344 -2.088 1 90.25 439 ARG B C 1
ATOM 7956 O O . ARG B 1 439 ? 3.695 33.531 -1.476 1 90.25 439 ARG B O 1
ATOM 7963 N N . PHE B 1 440 ? 2.482 32.406 -2.943 1 86.94 440 PHE B N 1
ATOM 7964 C CA . PHE B 1 440 ? 3.609 31.578 -3.338 1 86.94 440 PHE B CA 1
ATOM 7965 C C . PHE B 1 440 ? 4.719 32.438 -3.955 1 86.94 440 PHE B C 1
ATOM 7967 O O . PHE B 1 440 ? 5.898 32.188 -3.68 1 86.94 440 PHE B O 1
ATOM 7974 N N . LYS B 1 441 ? 4.344 33.344 -4.703 1 84.12 441 LYS B N 1
ATOM 7975 C CA . LYS B 1 441 ? 5.312 34.219 -5.355 1 84.12 441 LYS B CA 1
ATOM 7976 C C . LYS B 1 441 ? 6.047 35.094 -4.34 1 84.12 441 LYS B C 1
ATOM 7978 O O . LYS B 1 441 ? 7.234 35.375 -4.5 1 84.12 441 LYS B O 1
ATOM 7983 N N . ASP B 1 442 ? 5.363 35.406 -3.377 1 84 442 ASP B N 1
ATOM 7984 C CA . ASP B 1 442 ? 5.953 36.25 -2.342 1 84 442 ASP B CA 1
ATOM 7985 C C . ASP B 1 442 ? 6.957 35.469 -1.501 1 84 442 ASP B C 1
ATOM 7987 O O . ASP B 1 442 ? 7.926 36.031 -0.994 1 84 442 ASP B O 1
ATOM 7991 N N . ILE B 1 443 ? 6.684 34.25 -1.239 1 80.56 443 ILE B N 1
ATOM 7992 C CA . ILE B 1 443 ? 7.531 33.406 -0.403 1 80.56 443 ILE B CA 1
ATOM 7993 C C . ILE B 1 443 ? 8.797 33.031 -1.167 1 80.56 443 ILE B C 1
ATOM 7995 O O . ILE B 1 443 ? 9.898 33.062 -0.609 1 80.56 443 ILE B O 1
ATOM 7999 N N . SER B 1 444 ? 8.719 32.344 -2.24 1 73.25 444 SER B N 1
ATOM 8000 C CA . SER B 1 444 ? 9.914 31.953 -2.965 1 73.25 444 SER B CA 1
ATOM 8001 C C . SER B 1 444 ? 9.867 32.406 -4.418 1 73.25 444 SER B C 1
ATOM 8003 O O . SER B 1 444 ? 9.078 31.891 -5.211 1 73.25 444 SER B O 1
ATOM 8005 N N . PRO B 1 445 ? 10.734 33.375 -4.504 1 60.41 445 PRO B N 1
ATOM 8006 C CA . PRO B 1 445 ? 10.789 33.812 -5.895 1 60.41 445 PRO B CA 1
ATOM 8007 C C . PRO B 1 445 ? 11.562 32.875 -6.797 1 60.41 445 PRO B C 1
ATOM 8009 O O . PRO B 1 445 ? 11.688 33.094 -8 1 60.41 445 PRO B O 1
ATOM 8012 N N . GLU B 1 446 ? 11.938 31.766 -6.129 1 62.28 446 GLU B N 1
ATOM 8013 C CA . GLU B 1 446 ? 12.758 30.906 -6.98 1 62.28 446 GLU B CA 1
ATOM 8014 C C . GLU B 1 446 ? 11.922 30.266 -8.086 1 62.28 446 GLU B C 1
ATOM 8016 O O . GLU B 1 446 ? 10.758 29.938 -7.883 1 62.28 446 GLU B O 1
ATOM 8021 N N . GLU B 1 447 ? 12.523 30.297 -9.258 1 59.03 447 GLU B N 1
ATOM 8022 C CA . GLU B 1 447 ? 11.844 29.891 -10.492 1 59.03 447 GLU B CA 1
ATOM 8023 C C . GLU B 1 447 ? 11.602 28.391 -10.523 1 59.03 447 GLU B C 1
ATOM 8025 O O . GLU B 1 447 ? 10.688 27.922 -11.211 1 59.03 447 GLU B O 1
ATOM 8030 N N . ASP B 1 448 ? 12.398 27.625 -9.75 1 62.53 448 ASP B N 1
ATOM 8031 C CA . ASP B 1 448 ? 12.25 26.172 -9.938 1 62.53 448 ASP B CA 1
ATOM 8032 C C . ASP B 1 448 ? 12.016 25.469 -8.602 1 62.53 448 ASP B C 1
ATOM 8034 O O . ASP B 1 448 ? 12.805 25.625 -7.668 1 62.53 448 ASP B O 1
ATOM 8038 N N . GLY B 1 449 ? 10.789 25.312 -8.188 1 71.88 449 GLY B N 1
ATOM 8039 C CA . GLY B 1 449 ? 10.555 24.594 -6.945 1 71.88 449 GLY B CA 1
ATOM 8040 C C . GLY B 1 449 ? 9.086 24.312 -6.688 1 71.88 449 GLY B C 1
ATOM 8041 O O . GLY B 1 449 ? 8.258 24.406 -7.594 1 71.88 449 GLY B O 1
ATOM 8042 N N . PHE B 1 450 ? 8.906 23.938 -5.566 1 74.56 450 PHE B N 1
ATOM 8043 C CA . PHE B 1 450 ? 7.574 23.562 -5.113 1 74.56 450 PHE B CA 1
ATOM 8044 C C . PHE B 1 450 ? 6.582 24.703 -5.348 1 74.56 450 PHE B C 1
ATOM 8046 O O . PHE B 1 450 ? 5.484 24.469 -5.867 1 74.56 450 PHE B O 1
ATOM 8053 N N . TRP B 1 451 ? 7.004 25.875 -5.074 1 81.12 451 TRP B N 1
ATOM 8054 C CA . TRP B 1 451 ? 6.094 27.016 -5.117 1 81.12 451 TRP B CA 1
ATOM 8055 C C . TRP B 1 451 ? 5.699 27.344 -6.555 1 81.12 451 TRP B C 1
ATOM 8057 O O . TRP B 1 451 ? 4.531 27.625 -6.832 1 81.12 451 TRP B O 1
ATOM 8067 N N . THR B 1 452 ? 6.617 27.266 -7.387 1 79.06 452 THR B N 1
ATOM 8068 C CA . THR B 1 452 ? 6.328 27.531 -8.789 1 79.06 452 THR B CA 1
ATOM 8069 C C . THR B 1 452 ? 5.441 26.438 -9.375 1 79.06 452 THR B C 1
ATOM 8071 O O . THR B 1 452 ? 4.492 26.719 -10.117 1 79.06 452 THR B O 1
ATOM 8074 N N . SER B 1 453 ? 5.766 25.25 -9.039 1 76.19 453 SER B N 1
ATOM 8075 C CA . SER B 1 453 ? 4.965 24.125 -9.531 1 76.19 453 SER B CA 1
ATOM 8076 C C . SER B 1 453 ? 3.541 24.188 -8.992 1 76.19 453 SER B C 1
ATOM 8078 O O . SER B 1 453 ? 2.584 23.906 -9.719 1 76.19 453 SER B O 1
ATOM 8080 N N . SER B 1 454 ? 3.445 24.516 -7.758 1 79.5 454 SER B N 1
ATOM 8081 C CA . SER B 1 454 ? 2.127 24.641 -7.145 1 79.5 454 SER B CA 1
ATOM 8082 C C . SER B 1 454 ? 1.332 25.781 -7.773 1 79.5 454 SER B C 1
ATOM 8084 O O . SER B 1 454 ? 0.125 25.656 -7.992 1 79.5 454 SER B O 1
ATOM 8086 N N . SER B 1 455 ? 2.029 26.797 -8.078 1 82.81 455 SER B N 1
ATOM 8087 C CA . SER B 1 455 ? 1.379 27.922 -8.75 1 82.81 455 SER B CA 1
ATOM 8088 C C . SER B 1 455 ? 0.861 27.516 -10.125 1 82.81 455 SER B C 1
ATOM 8090 O O . SER B 1 455 ? -0.243 27.906 -10.516 1 82.81 455 SER B O 1
ATOM 8092 N N . LYS B 1 456 ? 1.623 26.812 -10.742 1 77.12 456 LYS B N 1
ATOM 8093 C CA . LYS B 1 456 ? 1.21 26.344 -12.07 1 77.12 456 LYS B CA 1
ATOM 8094 C C . LYS B 1 456 ? -0.012 25.438 -11.969 1 77.12 456 LYS B C 1
ATOM 8096 O O . LYS B 1 456 ? -0.927 25.531 -12.789 1 77.12 456 LYS B O 1
ATOM 8101 N N . SER B 1 457 ? 0.007 24.578 -11.008 1 77.31 457 SER B N 1
ATOM 8102 C CA . SER B 1 457 ? -1.112 23.656 -10.828 1 77.31 457 SER B CA 1
ATOM 8103 C C . SER B 1 457 ? -2.402 24.406 -10.523 1 77.31 457 SER B C 1
ATOM 8105 O O . SER B 1 457 ? -3.455 24.109 -11.086 1 77.31 457 SER B O 1
ATOM 8107 N N . ILE B 1 458 ? -2.295 25.328 -9.664 1 82.62 458 ILE B N 1
ATOM 8108 C CA . ILE B 1 458 ? -3.471 26.125 -9.297 1 82.62 458 ILE B CA 1
ATOM 8109 C C . ILE B 1 458 ? -3.93 26.953 -10.5 1 82.62 458 ILE B C 1
ATOM 8111 O O . ILE B 1 458 ? -5.129 27.078 -10.742 1 82.62 458 ILE B O 1
ATOM 8115 N N . SER B 1 459 ? -2.975 27.438 -11.242 1 81.69 459 SER B N 1
ATOM 8116 C CA . SER B 1 459 ? -3.32 28.203 -12.438 1 81.69 459 SER B CA 1
ATOM 8117 C C . SER B 1 459 ? -4.062 27.328 -13.445 1 81.69 459 SER B C 1
ATOM 8119 O O . SER B 1 459 ? -5.004 27.797 -14.094 1 81.69 459 SER B O 1
ATOM 8121 N N . THR B 1 460 ? -3.607 26.172 -13.523 1 74.5 460 THR B N 1
ATOM 8122 C CA . THR B 1 460 ? -4.285 25.25 -14.422 1 74.5 460 THR B CA 1
ATOM 8123 C C . THR B 1 460 ? -5.711 24.984 -13.945 1 74.5 460 THR B C 1
ATOM 8125 O O . THR B 1 460 ? -6.637 24.906 -14.758 1 74.5 460 THR B O 1
ATOM 8128 N N . LEU B 1 461 ? -5.855 24.797 -12.703 1 76.75 461 LEU B N 1
ATOM 8129 C CA . LEU B 1 461 ? -7.18 24.594 -12.133 1 76.75 461 LEU B CA 1
ATOM 8130 C C . LEU B 1 461 ? -8.086 25.797 -12.391 1 76.75 461 LEU B C 1
ATOM 8132 O O . LEU B 1 461 ? -9.25 25.625 -12.758 1 76.75 461 LEU B O 1
ATOM 8136 N N . LEU B 1 462 ? -7.559 26.922 -12.258 1 81.38 462 LEU B N 1
ATOM 8137 C CA . LEU B 1 462 ? -8.336 28.141 -12.453 1 81.38 462 LEU B CA 1
ATOM 8138 C C . LEU B 1 462 ? -8.695 28.312 -13.93 1 81.38 462 LEU B C 1
ATOM 8140 O O . LEU B 1 462 ? -9.797 28.766 -14.25 1 81.38 462 LEU B O 1
ATOM 8144 N N . ALA B 1 463 ? -7.789 27.984 -14.719 1 75.56 463 ALA B N 1
ATOM 8145 C CA . ALA B 1 463 ? -8.07 28.031 -16.156 1 75.56 463 ALA B CA 1
ATOM 8146 C C . ALA B 1 463 ? -9.188 27.062 -16.531 1 75.56 463 ALA B C 1
ATOM 8148 O O . ALA B 1 463 ? -10.062 27.391 -17.328 1 75.56 463 ALA B O 1
ATOM 8149 N N . TRP B 1 464 ? -9.094 26.031 -15.945 1 70.62 464 TRP B N 1
ATOM 8150 C CA . TRP B 1 464 ? -10.141 25.047 -16.141 1 70.62 464 TRP B CA 1
ATOM 8151 C C . TRP B 1 464 ? -11.492 25.562 -15.648 1 70.62 464 TRP B C 1
ATOM 8153 O O . TRP B 1 464 ? -12.516 25.375 -16.312 1 70.62 464 TRP B O 1
ATOM 8163 N N . LEU B 1 465 ? -11.508 26.156 -14.547 1 74.38 465 LEU B N 1
ATOM 8164 C CA . LEU B 1 465 ? -12.727 26.703 -13.969 1 74.38 465 LEU B CA 1
ATOM 8165 C C . LEU B 1 465 ? -13.305 27.797 -14.867 1 74.38 465 LEU B C 1
ATOM 8167 O O . LEU B 1 465 ? -14.523 27.891 -15.023 1 74.38 465 LEU B O 1
ATOM 8171 N N . GLU B 1 466 ? -12.492 28.469 -15.438 1 74.44 466 GLU B N 1
ATOM 8172 C CA . GLU B 1 466 ? -12.914 29.547 -16.312 1 74.44 466 GLU B CA 1
ATOM 8173 C C . GLU B 1 466 ? -13.508 29.016 -17.609 1 74.44 466 GLU B C 1
ATOM 8175 O O . GLU B 1 466 ? -14.508 29.531 -18.109 1 74.44 466 GLU B O 1
ATOM 8180 N N . LYS B 1 467 ? -13.031 27.953 -18.062 1 65.56 467 LYS B N 1
ATOM 8181 C CA . LYS B 1 467 ? -13.469 27.375 -19.328 1 65.56 467 LYS B CA 1
ATOM 8182 C C . LYS B 1 467 ? -14.766 26.594 -19.156 1 65.56 467 LYS B C 1
ATOM 8184 O O . LYS B 1 467 ? -15.547 26.453 -20.094 1 65.56 467 LYS B O 1
ATOM 8189 N N . SER B 1 468 ? -14.945 25.891 -18.125 1 60.16 468 SER B N 1
ATOM 8190 C CA . SER B 1 468 ? -16.109 25.047 -17.891 1 60.16 468 SER B CA 1
ATOM 8191 C C . SER B 1 468 ? -17.391 25.875 -17.766 1 60.16 468 SER B C 1
ATOM 8193 O O . SER B 1 468 ? -18.5 25.344 -17.844 1 60.16 468 SER B O 1
ATOM 8195 N N . ASN B 1 469 ? -17.641 27.125 -17.688 1 49.53 469 ASN B N 1
ATOM 8196 C CA . ASN B 1 469 ? -18.859 27.922 -17.641 1 49.53 469 ASN B CA 1
ATOM 8197 C C . ASN B 1 469 ? -19.656 27.797 -18.922 1 49.53 469 ASN B C 1
ATOM 8199 O O . ASN B 1 469 ? -20.688 28.469 -19.094 1 49.53 469 ASN B O 1
ATOM 8203 N N . THR B 1 470 ? -19.25 27.234 -20.078 1 42.25 470 THR B N 1
ATOM 8204 C CA . THR B 1 470 ? -20.109 27.562 -21.219 1 42.25 470 THR B CA 1
ATOM 8205 C C . THR B 1 470 ? -21.453 26.844 -21.094 1 42.25 470 THR B C 1
ATOM 8207 O O . THR B 1 470 ? -21.578 25.875 -20.344 1 42.25 470 THR B O 1
ATOM 8210 N N . GLU B 1 471 ? -22.406 26.656 -22.344 1 35.75 471 GLU B N 1
ATOM 8211 C CA . GLU B 1 471 ? -23.859 26.594 -22.547 1 35.75 471 GLU B CA 1
ATOM 8212 C C . GLU B 1 471 ? -24.438 25.297 -21.984 1 35.75 471 GLU B C 1
ATOM 8214 O O . GLU B 1 471 ? -24.156 24.219 -22.5 1 35.75 471 GLU B O 1
ATOM 8219 N N . ALA B 1 472 ? -24.547 25.109 -20.766 1 33.28 472 ALA B N 1
ATOM 8220 C CA . ALA B 1 472 ? -25.516 24.047 -20.516 1 33.28 472 ALA B CA 1
ATOM 8221 C C . ALA B 1 472 ? -26.688 24.125 -21.5 1 33.28 472 ALA B C 1
ATOM 8223 O O . ALA B 1 472 ? -27.281 25.188 -21.688 1 33.28 472 ALA B O 1
ATOM 8224 N N . PRO B 1 473 ? -26.781 23.203 -22.344 1 31.27 473 PRO B N 1
ATOM 8225 C CA . PRO B 1 473 ? -28.094 23.375 -22.969 1 31.27 473 PRO B CA 1
ATOM 8226 C C . PRO B 1 473 ? -29.234 23.438 -21.953 1 31.27 473 PRO B C 1
ATOM 8228 O O . PRO B 1 473 ? -29.125 22.875 -20.859 1 31.27 473 PRO B O 1
ATOM 8231 N N . PRO B 1 474 ? -30.25 24.359 -21.969 1 29.92 474 PRO B N 1
ATOM 8232 C CA . PRO B 1 474 ? -31.484 24.422 -21.172 1 29.92 474 PRO B CA 1
ATOM 8233 C C . PRO B 1 474 ? -32.156 23.062 -21 1 29.92 474 PRO B C 1
ATOM 8235 O O . PRO B 1 474 ? -32.875 22.609 -21.891 1 29.92 474 PRO B O 1
ATOM 8238 N N . GLY B 1 475 ? -31.5 22.016 -20.828 1 26.66 475 GLY B N 1
ATOM 8239 C CA . GLY B 1 475 ? -32.375 20.859 -20.859 1 26.66 475 GLY B CA 1
ATOM 8240 C C . GLY B 1 475 ? -33.562 20.984 -19.922 1 26.66 475 GLY B C 1
ATOM 8241 O O . GLY B 1 475 ? -33.594 21.891 -19.078 1 26.66 475 GLY B O 1
ATOM 8242 N N . SER B 1 476 ? -34.531 19.812 -19.906 1 27.69 476 SER B N 1
ATOM 8243 C CA . SER B 1 476 ? -35.906 19.562 -19.547 1 27.69 476 SER B CA 1
ATOM 8244 C C . SER B 1 476 ? -36.125 19.609 -18.047 1 27.69 476 SER B C 1
ATOM 8246 O O . SER B 1 476 ? -35.688 18.703 -17.328 1 27.69 476 SER B O 1
ATOM 8248 N N . ALA B 1 477 ? -36.062 20.781 -17.391 1 26.19 477 ALA B N 1
ATOM 8249 C CA . ALA B 1 477 ? -36.625 20.922 -16.047 1 26.19 477 ALA B CA 1
ATOM 8250 C C . ALA B 1 477 ? -37.875 20.078 -15.891 1 26.19 477 ALA B C 1
ATOM 8252 O O . ALA B 1 477 ? -38.094 19.422 -14.875 1 26.19 477 ALA B O 1
ATOM 8253 N N . SER B 1 478 ? -39.062 20.453 -16.594 1 24.22 478 SER B N 1
ATOM 8254 C CA . SER B 1 478 ? -40.406 20.609 -16.031 1 24.22 478 SER B CA 1
ATOM 8255 C C . SER B 1 478 ? -41.125 19.266 -15.953 1 24.22 478 SER B C 1
ATOM 8257 O O . SER B 1 478 ? -41.938 18.938 -16.797 1 24.22 478 SER B O 1
ATOM 8259 N N . ALA B 1 479 ? -40.719 18.062 -15.883 1 24.34 479 ALA B N 1
ATOM 8260 C CA . ALA B 1 479 ? -41.969 17.344 -15.641 1 24.34 479 ALA B CA 1
ATOM 8261 C C . ALA B 1 479 ? -42.625 17.812 -14.352 1 24.34 479 ALA B C 1
ATOM 8263 O O . ALA B 1 479 ? -42.062 17.656 -13.266 1 24.34 479 ALA B O 1
ATOM 8264 N N . ASP B 1 480 ? -43.469 18.891 -14.211 1 21.61 480 ASP B N 1
ATOM 8265 C CA . ASP B 1 480 ? -44.531 19.391 -13.305 1 21.61 480 ASP B CA 1
ATOM 8266 C C . ASP B 1 480 ? -45.344 18.234 -12.719 1 21.61 480 ASP B C 1
ATOM 8268 O O . ASP B 1 480 ? -46.188 17.672 -13.391 1 21.61 480 ASP B O 1
ATOM 8272 N N . THR B 1 481 ? -44.75 17.219 -12.195 1 21.81 481 THR B N 1
ATOM 8273 C CA . THR B 1 481 ? -45.812 16.547 -11.477 1 21.81 481 THR B CA 1
ATOM 8274 C C . THR B 1 481 ? -46.594 17.531 -10.602 1 21.81 481 THR B C 1
ATOM 8276 O O . THR B 1 481 ? -46 18.25 -9.805 1 21.81 481 THR B O 1
ATOM 8279 N N . GLN B 1 482 ? -47.812 17.844 -10.938 1 21.06 482 GLN B N 1
ATOM 8280 C CA . GLN B 1 482 ? -48.969 18.5 -10.328 1 21.06 482 GLN B CA 1
ATOM 8281 C C . GLN B 1 482 ? -49.156 18.062 -8.867 1 21.06 482 GLN B C 1
ATOM 8283 O O . GLN B 1 482 ? -49.688 17 -8.594 1 21.06 482 GLN B O 1
ATOM 8288 N N . THR B 1 483 ? -48.125 17.891 -8.125 1 20.17 483 THR B N 1
ATOM 8289 C CA . THR B 1 483 ? -48.75 17.719 -6.832 1 20.17 483 THR B CA 1
ATOM 8290 C C . THR B 1 483 ? -49.719 18.859 -6.562 1 20.17 483 THR B C 1
ATOM 8292 O O . THR B 1 483 ? -49.469 20.016 -6.934 1 20.17 483 THR B O 1
ATOM 8295 N N . ALA B 1 484 ? -51 18.484 -6.328 1 20.06 484 ALA B N 1
ATOM 8296 C CA . ALA B 1 484 ? -52.188 19.203 -5.797 1 20.06 484 ALA B CA 1
ATOM 8297 C C . ALA B 1 484 ? -51.781 20.109 -4.637 1 20.06 484 ALA B C 1
ATOM 8299 O O . ALA B 1 484 ? -51.156 19.641 -3.662 1 20.06 484 ALA B O 1
ATOM 8300 N N . SER B 1 485 ? -51.312 21.469 -4.93 1 19 485 SER B N 1
ATOM 8301 C CA . SER B 1 485 ? -51.125 22.609 -4.059 1 19 485 SER B CA 1
ATOM 8302 C C . SER B 1 485 ? -52.219 22.719 -3.02 1 19 485 SER B C 1
ATOM 8304 O O . SER B 1 485 ? -53.406 22.906 -3.367 1 19 485 SER B O 1
ATOM 8306 N N . ASP B 1 486 ? -52.344 21.75 -2.1 1 18.47 486 ASP B N 1
ATOM 8307 C CA . ASP B 1 486 ? -53.312 22.312 -1.172 1 18.47 486 ASP B CA 1
ATOM 8308 C C . ASP B 1 486 ? -53 23.766 -0.828 1 18.47 486 ASP B C 1
ATOM 8310 O O . ASP B 1 486 ? -51.844 24.156 -0.823 1 18.47 486 ASP B O 1
ATOM 8314 N N . ASN B 1 487 ? -54 24.719 -0.847 1 17.45 487 ASN B N 1
ATOM 8315 C CA . ASN B 1 487 ? -54.344 26.125 -0.785 1 17.45 487 ASN B CA 1
ATOM 8316 C C . ASN B 1 487 ? -53.75 26.797 0.451 1 17.45 487 ASN B C 1
ATOM 8318 O O . ASN B 1 487 ? -54.031 27.969 0.719 1 17.45 487 ASN B O 1
ATOM 8322 N N . ASN B 1 488 ? -53.125 26.047 1.386 1 17.16 488 ASN B N 1
ATOM 8323 C CA . ASN B 1 488 ? -53.531 26.891 2.504 1 17.16 488 ASN B CA 1
ATOM 8324 C C . ASN B 1 488 ? -52.938 28.281 2.412 1 17.16 488 ASN B C 1
ATOM 8326 O O . ASN B 1 488 ? -51.969 28.5 1.67 1 17.16 488 ASN B O 1
ATOM 8330 N N . ALA B 1 489 ? -52.875 28.906 3.682 1 19.05 489 ALA B N 1
ATOM 8331 C CA . ALA B 1 489 ? -53.125 30.219 4.285 1 19.05 489 ALA B CA 1
ATOM 8332 C C . ALA B 1 489 ? -51.938 31.141 4.074 1 19.05 489 ALA B C 1
ATOM 8334 O O . ALA B 1 489 ? -50.781 30.703 4.137 1 19.05 489 ALA B O 1
ATOM 8335 N N . ALA B 1 490 ? -52.094 32.406 3.584 1 17.64 490 ALA B N 1
ATOM 8336 C CA . ALA B 1 490 ? -51.719 33.719 3.082 1 17.64 490 ALA B CA 1
ATOM 8337 C C . ALA B 1 490 ? -50.75 34.406 4.039 1 17.64 490 ALA B C 1
ATOM 8339 O O . ALA B 1 490 ? -50.281 35.5 3.775 1 17.64 490 ALA B O 1
ATOM 8340 N N . THR B 1 491 ? -50.219 33.938 5.184 1 17.94 491 THR B N 1
ATOM 8341 C CA . THR B 1 491 ? -50.094 35.125 6.02 1 17.94 491 THR B CA 1
ATOM 8342 C C . THR B 1 491 ? -48.938 36 5.551 1 17.94 491 THR B C 1
ATOM 8344 O O . THR B 1 491 ? -47.844 35.5 5.285 1 17.94 491 THR B O 1
ATOM 8347 N N . SER B 1 492 ? -49.094 37.375 5.238 1 16.58 492 SER B N 1
ATOM 8348 C CA . SER B 1 492 ? -48.625 38.594 4.645 1 16.58 492 SER B CA 1
ATOM 8349 C C . SER B 1 492 ? -47.375 39.125 5.383 1 16.58 492 SER B C 1
ATOM 8351 O O . SER B 1 492 ? -46.875 40.188 5.051 1 16.58 492 SER B O 1
ATOM 8353 N N . GLN B 1 493 ? -46.656 38.5 6.297 1 16.73 493 GLN B N 1
ATOM 8354 C CA . GLN B 1 493 ? -46.094 39.562 7.117 1 16.73 493 GLN B CA 1
ATOM 8355 C C . GLN B 1 493 ? -45.031 40.344 6.355 1 16.73 493 GLN B C 1
ATOM 8357 O O . GLN B 1 493 ? -44.406 39.844 5.438 1 16.73 493 GLN B O 1
ATOM 8362 N N . SER B 1 494 ? -44.75 41.688 6.695 1 16.28 494 SER B N 1
ATOM 8363 C CA . SER B 1 494 ? -44.438 43.062 6.348 1 16.28 494 SER B CA 1
ATOM 8364 C C . SER B 1 494 ? -42.938 43.25 6.258 1 16.28 494 SER B C 1
ATOM 8366 O O . SER B 1 494 ? -42.469 44.312 5.789 1 16.28 494 SER B O 1
ATOM 8368 N N . SER B 1 495 ? -42 42.312 6.605 1 17.67 495 SER B N 1
ATOM 8369 C CA . SER B 1 495 ? -40.938 43.125 7.215 1 17.67 495 SER B CA 1
ATOM 8370 C C . SER B 1 495 ? -40.156 43.875 6.16 1 17.67 495 SER B C 1
ATOM 8372 O O . SER B 1 495 ? -39.906 43.375 5.062 1 17.67 495 SER B O 1
ATOM 8374 N N . GLN B 1 496 ? -39.812 45.188 6.336 1 16.36 496 GLN B N 1
ATOM 8375 C CA . GLN B 1 496 ? -39.406 46.469 5.785 1 16.36 496 GLN B CA 1
ATOM 8376 C C . GLN B 1 496 ? -37.906 46.469 5.445 1 16.36 496 GLN B C 1
ATOM 8378 O O . GLN B 1 496 ? -37.375 47.438 4.922 1 16.36 496 GLN B O 1
ATOM 8383 N N . LEU B 1 497 ? -37.094 45.438 5.719 1 17.89 497 LEU B N 1
ATOM 8384 C CA . LEU B 1 497 ? -35.781 46.062 6.02 1 17.89 497 LEU B CA 1
ATOM 8385 C C . LEU B 1 497 ? -35.188 46.719 4.781 1 17.89 497 LEU B C 1
ATOM 8387 O O . LEU B 1 497 ? -35.469 46.281 3.656 1 17.89 497 LEU B O 1
ATOM 8391 N N . LEU B 1 498 ? -34.281 47.719 4.98 1 17.3 498 LEU B N 1
ATOM 8392 C CA . LEU B 1 498 ? -33.656 48.938 4.457 1 17.3 498 LEU B CA 1
ATOM 8393 C C . LEU B 1 498 ? -32.625 48.562 3.404 1 17.3 498 LEU B C 1
ATOM 8395 O O . LEU B 1 498 ? -31.828 47.656 3.594 1 17.3 498 LEU B O 1
ATOM 8399 N N . GLY B 1 499 ? -32.75 48.969 2.148 1 16.33 499 GLY B N 1
ATOM 8400 C CA . GLY B 1 499 ? -32.219 48.875 0.801 1 16.33 499 GLY B CA 1
ATOM 8401 C C . GLY B 1 499 ? -30.828 49.469 0.659 1 16.33 499 GLY B C 1
ATOM 8402 O O . GLY B 1 499 ? -30.359 49.75 -0.455 1 16.33 499 GLY B O 1
ATOM 8403 N N . LEU B 1 500 ? -29.844 49.406 1.634 1 17.05 500 LEU B N 1
ATOM 8404 C CA . LEU B 1 500 ? -28.766 50.344 1.388 1 17.05 500 LEU B CA 1
ATOM 8405 C C . LEU B 1 500 ? -28.062 50.031 0.072 1 17.05 500 LEU B C 1
ATOM 8407 O O . LEU B 1 500 ? -27.766 48.875 -0.22 1 17.05 500 LEU B O 1
ATOM 8411 N N . ASN B 1 501 ? -28.031 50.938 -0.897 1 16.52 501 ASN B N 1
ATOM 8412 C CA . ASN B 1 501 ? -27.75 51.188 -2.311 1 16.52 501 ASN B CA 1
ATOM 8413 C C . ASN B 1 501 ? -26.266 51.156 -2.607 1 16.52 501 ASN B C 1
ATOM 8415 O O . ASN B 1 501 ? -25.828 51.594 -3.674 1 16.52 501 ASN B O 1
ATOM 8419 N N . ALA B 1 502 ? -25.281 50.688 -1.805 1 19.08 502 ALA B N 1
ATOM 8420 C CA . ALA B 1 502 ? -23.984 51.281 -2.164 1 19.08 502 ALA B CA 1
ATOM 8421 C C . ALA B 1 502 ? -23.531 50.812 -3.535 1 19.08 502 ALA B C 1
ATOM 8423 O O . ALA B 1 502 ? -23.531 49.625 -3.814 1 19.08 502 ALA B O 1
ATOM 8424 N N . THR B 1 503 ? -23.453 51.625 -4.535 1 17.59 503 THR B N 1
ATOM 8425 C CA . THR B 1 503 ? -23.281 51.688 -5.984 1 17.59 503 THR B CA 1
ATOM 8426 C C . THR B 1 503 ? -21.844 51.344 -6.375 1 17.59 503 THR B C 1
ATOM 8428 O O . THR B 1 503 ? -21.469 51.469 -7.539 1 17.59 503 THR B O 1
ATOM 8431 N N . HIS B 1 504 ? -21.016 50.562 -5.676 1 18.38 504 HIS B N 1
ATOM 8432 C CA . HIS B 1 504 ? -19.641 50.75 -6.117 1 18.38 504 HIS B CA 1
ATOM 8433 C C . HIS B 1 504 ? -19.453 50.25 -7.547 1 18.38 504 HIS B C 1
ATOM 8435 O O . HIS B 1 504 ? -19.984 49.219 -7.914 1 18.38 504 HIS B O 1
ATOM 8441 N N . HIS B 1 505 ? -19.078 51.062 -8.477 1 18.89 505 HIS B N 1
ATOM 8442 C CA . HIS B 1 505 ? -18.875 51.125 -9.914 1 18.89 505 HIS B CA 1
ATOM 8443 C C . HIS B 1 505 ? -17.719 50.188 -10.344 1 18.89 505 HIS B C 1
ATOM 8445 O O . HIS B 1 505 ? -16.547 50.531 -10.148 1 18.89 505 HIS B O 1
ATOM 8451 N N . GLN B 1 506 ? -17.656 48.969 -10.047 1 18.45 506 GLN B N 1
ATOM 8452 C CA . GLN B 1 506 ? -16.438 48.281 -10.438 1 18.45 506 GLN B CA 1
ATOM 8453 C C . GLN B 1 506 ? -16.312 48.219 -11.953 1 18.45 506 GLN B C 1
ATOM 8455 O O . GLN B 1 506 ? -17.281 47.969 -12.656 1 18.45 506 GLN B O 1
ATOM 8460 N N . PRO B 1 507 ? -15.203 48.688 -12.523 1 19.61 507 PRO B N 1
ATOM 8461 C CA . PRO B 1 507 ? -14.914 48.812 -13.953 1 19.61 507 PRO B CA 1
ATOM 8462 C C . PRO B 1 507 ? -14.992 47.5 -14.719 1 19.61 507 PRO B C 1
ATOM 8464 O O . PRO B 1 507 ? -14.672 46.438 -14.164 1 19.61 507 PRO B O 1
ATOM 8467 N N . VAL B 1 508 ? -15.852 47.375 -15.766 1 19.62 508 VAL B N 1
ATOM 8468 C CA . VAL B 1 508 ? -16.281 46.312 -16.688 1 19.62 508 VAL B CA 1
ATOM 8469 C C . VAL B 1 508 ? -15.141 45.938 -17.625 1 19.62 508 VAL B C 1
ATOM 8471 O O . VAL B 1 508 ? -14.688 46.781 -18.422 1 19.62 508 VAL B O 1
ATOM 8474 N N . TRP B 1 509 ? -14.133 45.25 -17.203 1 19.25 509 TRP B N 1
ATOM 8475 C CA . TRP B 1 509 ? -13.062 44.906 -18.141 1 19.25 509 TRP B CA 1
ATOM 8476 C C . TRP B 1 509 ? -13.617 44.188 -19.359 1 19.25 509 TRP B C 1
ATOM 8478 O O . TRP B 1 509 ? -14.562 43.406 -19.234 1 19.25 509 TRP B O 1
ATOM 8488 N N . PRO B 1 510 ? -13.312 44.594 -20.594 1 18.89 510 PRO B N 1
ATOM 8489 C CA . PRO B 1 510 ? -13.859 44.219 -21.891 1 18.89 510 PRO B CA 1
ATOM 8490 C C . PRO B 1 510 ? -13.633 42.719 -22.219 1 18.89 510 PRO B C 1
ATOM 8492 O O . PRO B 1 510 ? -12.602 42.156 -21.844 1 18.89 510 PRO B O 1
ATOM 8495 N N . LEU B 1 511 ? -14.734 41.906 -22.484 1 19.5 511 LEU B N 1
ATOM 8496 C CA . LEU B 1 511 ? -14.984 40.531 -22.828 1 19.5 511 LEU B CA 1
ATOM 8497 C C . LEU B 1 511 ? -14.375 40.188 -24.188 1 19.5 511 LEU B C 1
ATOM 8499 O O . LEU B 1 511 ? -14.844 40.656 -25.219 1 19.5 511 LEU B O 1
ATOM 8503 N N . THR B 1 512 ? -13.062 40.125 -24.344 1 19.27 512 THR B N 1
ATOM 8504 C CA . THR B 1 512 ? -12.586 39.781 -25.672 1 19.27 512 THR B CA 1
ATOM 8505 C C . THR B 1 512 ? -13.234 38.469 -26.156 1 19.27 512 THR B C 1
ATOM 8507 O O . THR B 1 512 ? -13.469 37.562 -25.359 1 19.27 512 THR B O 1
ATOM 8510 N N . ASP B 1 513 ? -13.797 38.438 -27.391 1 19.75 513 ASP B N 1
ATOM 8511 C CA . ASP B 1 513 ? -14.594 37.562 -28.234 1 19.75 513 ASP B CA 1
ATOM 8512 C C . ASP B 1 513 ? -13.867 36.25 -28.5 1 19.75 513 ASP B C 1
ATOM 8514 O O . ASP B 1 513 ? -12.922 36.188 -29.281 1 19.75 513 ASP B O 1
ATOM 8518 N N . THR B 1 514 ? -13.445 35.531 -27.578 1 21.27 514 THR B N 1
ATOM 8519 C CA . THR B 1 514 ? -12.719 34.344 -28.031 1 21.27 514 THR B CA 1
ATOM 8520 C C . THR B 1 514 ? -13.641 33.406 -28.828 1 21.27 514 THR B C 1
ATOM 8522 O O . THR B 1 514 ? -14.789 33.188 -28.422 1 21.27 514 THR B O 1
ATOM 8525 N N . PRO B 1 515 ? -13.352 33.125 -30.125 1 20.66 515 PRO B N 1
ATOM 8526 C CA . PRO B 1 515 ? -14.133 32.312 -31.078 1 20.66 515 PRO B CA 1
ATOM 8527 C C . PRO B 1 515 ? -14.547 30.969 -30.516 1 20.66 515 PRO B C 1
ATOM 8529 O O . PRO B 1 515 ? -13.836 30.391 -29.688 1 20.66 515 PRO B O 1
ATOM 8532 N N . ASP B 1 516 ? -15.906 30.641 -30.609 1 21.75 516 ASP B N 1
ATOM 8533 C CA . ASP B 1 516 ? -16.859 29.641 -30.156 1 21.75 516 ASP B CA 1
ATOM 8534 C C . ASP B 1 516 ? -16.594 28.297 -30.828 1 21.75 516 ASP B C 1
ATOM 8536 O O . ASP B 1 516 ? -17.469 27.422 -30.859 1 21.75 516 ASP B O 1
ATOM 8540 N N . VAL B 1 517 ? -15.57 28.016 -31.531 1 22 517 VAL B N 1
ATOM 8541 C CA . VAL B 1 517 ? -15.68 26.797 -32.344 1 22 517 VAL B CA 1
ATOM 8542 C C . VAL B 1 517 ? -15.758 25.578 -31.453 1 22 517 VAL B C 1
ATOM 8544 O O . VAL B 1 517 ? -14.773 25.203 -30.812 1 22 517 VAL B O 1
ATOM 8547 N N . VAL B 1 518 ? -16.922 25.406 -30.781 1 23.06 518 VAL B N 1
ATOM 8548 C CA . VAL B 1 518 ? -17.25 24.25 -29.938 1 23.06 518 VAL B CA 1
ATOM 8549 C C . VAL B 1 518 ? -17.453 23.016 -30.797 1 23.06 518 VAL B C 1
ATOM 8551 O O . VAL B 1 518 ? -18.359 22.984 -31.641 1 23.06 518 VAL B O 1
ATOM 8554 N N . ALA B 1 519 ? -16.453 22.328 -31.266 1 23.44 519 ALA B N 1
ATOM 8555 C CA . ALA B 1 519 ? -16.625 21.047 -31.969 1 23.44 519 ALA B CA 1
ATOM 8556 C C . ALA B 1 519 ? -17.641 20.156 -31.25 1 23.44 519 ALA B C 1
ATOM 8558 O O . ALA B 1 519 ? -17.594 20.016 -30.016 1 23.44 519 ALA B O 1
ATOM 8559 N N . SER B 1 520 ? -18.844 19.922 -31.766 1 23.36 520 SER B N 1
ATOM 8560 C CA . SER B 1 520 ? -19.984 19.062 -31.516 1 23.36 520 SER B CA 1
ATOM 8561 C C . SER B 1 520 ? -19.562 17.609 -31.312 1 23.36 520 SER B C 1
ATOM 8563 O O . SER B 1 520 ? -19.188 16.938 -32.281 1 23.36 520 SER B O 1
ATOM 8565 N N . MET B 1 521 ? -18.719 17.266 -30.406 1 24.88 521 MET B N 1
ATOM 8566 C CA . MET B 1 521 ? -18.453 15.836 -30.297 1 24.88 521 MET B CA 1
ATOM 8567 C C . MET B 1 521 ? -19.75 15.047 -30.109 1 24.88 521 MET B C 1
ATOM 8569 O O . MET B 1 521 ? -20.484 15.266 -29.141 1 24.88 521 MET B O 1
ATOM 8573 N N . ASN B 1 522 ? -20.516 14.641 -31.047 1 25.06 522 ASN B N 1
ATOM 8574 C CA . ASN B 1 522 ? -21.578 13.664 -31.203 1 25.06 522 ASN B CA 1
ATOM 8575 C C . ASN B 1 522 ? -21.25 12.359 -30.484 1 25.06 522 ASN B C 1
ATOM 8577 O O . ASN B 1 522 ? -21.766 11.297 -30.844 1 25.06 522 ASN B O 1
ATOM 8581 N N . GLY B 1 523 ? -20.047 12.141 -29.922 1 27.64 523 GLY B N 1
ATOM 8582 C CA . GLY B 1 523 ? -19.844 10.758 -29.516 1 27.64 523 GLY B CA 1
ATOM 8583 C C . GLY B 1 523 ? -20.891 10.273 -28.531 1 27.64 523 GLY B C 1
ATOM 8584 O O . GLY B 1 523 ? -21.516 11.078 -27.828 1 27.64 523 GLY B O 1
ATOM 8585 N N . GLN B 1 524 ? -21.578 9.117 -28.672 1 28.27 524 GLN B N 1
ATOM 8586 C CA . GLN B 1 524 ? -22.5 8.344 -27.844 1 28.27 524 GLN B CA 1
ATOM 8587 C C . GLN B 1 524 ? -22.109 8.453 -26.359 1 28.27 524 GLN B C 1
ATOM 8589 O O . GLN B 1 524 ? -21.016 8.062 -25.969 1 28.27 524 GLN B O 1
ATOM 8594 N N . PHE B 1 525 ? -22.656 9.297 -25.641 1 27.89 525 PHE B N 1
ATOM 8595 C CA . PHE B 1 525 ? -22.625 9.82 -24.281 1 27.89 525 PHE B CA 1
ATOM 8596 C C . PHE B 1 525 ? -22.641 8.688 -23.266 1 27.89 525 PHE B C 1
ATOM 8598 O O . PHE B 1 525 ? -23.594 7.91 -23.203 1 27.89 525 PHE B O 1
ATOM 8605 N N . GLN B 1 526 ? -21.609 8.008 -22.969 1 34.56 526 GLN B N 1
ATOM 8606 C CA . GLN B 1 526 ? -21.578 7.191 -21.766 1 34.56 526 GLN B CA 1
ATOM 8607 C C . GLN B 1 526 ? -22.297 7.875 -20.609 1 34.56 526 GLN B C 1
ATOM 8609 O O . GLN B 1 526 ? -22.328 9.102 -20.531 1 34.56 526 GLN B O 1
ATOM 8614 N N . PRO B 1 527 ? -23.172 7.227 -19.844 1 37.06 527 PRO B N 1
ATOM 8615 C CA . PRO B 1 527 ? -23.984 7.875 -18.812 1 37.06 527 PRO B CA 1
ATOM 8616 C C . PRO B 1 527 ? -23.188 8.891 -17.984 1 37.06 527 PRO B C 1
ATOM 8618 O O . PRO B 1 527 ? -22 8.68 -17.719 1 37.06 527 PRO B O 1
ATOM 8621 N N . VAL B 1 528 ? -23.531 10.156 -17.828 1 40.31 528 VAL B N 1
ATOM 8622 C CA . VAL B 1 528 ? -23.062 11.391 -17.219 1 40.31 528 VAL B CA 1
ATOM 8623 C C . VAL B 1 528 ? -22.453 11.086 -15.852 1 40.31 528 VAL B C 1
ATOM 8625 O O . VAL B 1 528 ? -21.422 11.664 -15.477 1 40.31 528 VAL B O 1
ATOM 8628 N N . ASP B 1 529 ? -23.031 10.156 -15.164 1 44.38 529 ASP B N 1
ATOM 8629 C CA . ASP B 1 529 ? -22.672 9.859 -13.781 1 44.38 529 ASP B CA 1
ATOM 8630 C C . ASP B 1 529 ? -21.25 9.289 -13.703 1 44.38 529 ASP B C 1
ATOM 8632 O O . ASP B 1 529 ? -20.484 9.648 -12.812 1 44.38 529 ASP B O 1
ATOM 8636 N N . ASP B 1 530 ? -20.969 8.383 -14.586 1 48.31 530 ASP B N 1
ATOM 8637 C CA . ASP B 1 530 ? -19.656 7.727 -14.547 1 48.31 530 ASP B CA 1
ATOM 8638 C C . ASP B 1 530 ? -18.547 8.68 -15.008 1 48.31 530 ASP B C 1
ATOM 8640 O O . ASP B 1 530 ? -17.422 8.586 -14.531 1 48.31 530 ASP B O 1
ATOM 8644 N N . PHE B 1 531 ? -18.922 9.57 -15.836 1 44.5 531 PHE B N 1
ATOM 8645 C CA . PHE B 1 531 ? -17.984 10.57 -16.344 1 44.5 531 PHE B CA 1
ATOM 8646 C C . PHE B 1 531 ? -17.484 11.469 -15.219 1 44.5 531 PHE B C 1
ATOM 8648 O O . PHE B 1 531 ? -16.297 11.789 -15.148 1 44.5 531 PHE B O 1
ATOM 8655 N N . ASP B 1 532 ? -18.422 11.656 -14.273 1 55.84 532 ASP B N 1
ATOM 8656 C CA . ASP B 1 532 ? -18.125 12.547 -13.156 1 55.84 532 ASP B CA 1
ATOM 8657 C C . ASP B 1 532 ? -17.094 11.93 -12.211 1 55.84 532 ASP B C 1
ATOM 8659 O O . ASP B 1 532 ? -16.172 12.602 -11.766 1 55.84 532 ASP B O 1
ATOM 8663 N N . VAL B 1 533 ?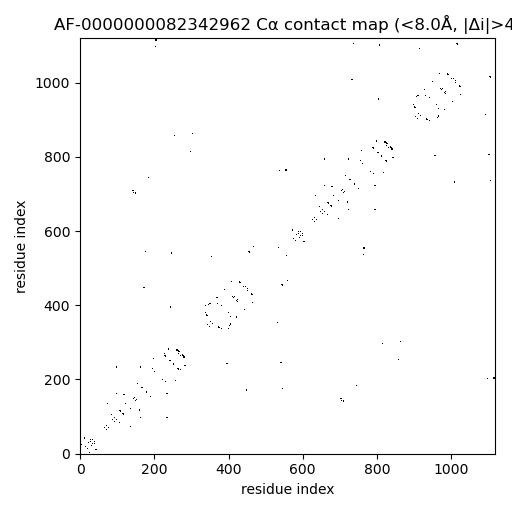 -17.172 10.641 -12.188 1 59.38 533 VAL B N 1
ATOM 8664 C CA . VAL B 1 533 ? -16.266 9.969 -11.25 1 59.38 533 VAL B CA 1
ATOM 8665 C C . VAL B 1 533 ? -14.844 9.984 -11.797 1 59.38 533 VAL B C 1
ATOM 8667 O O . VAL B 1 533 ? -13.891 10.258 -11.062 1 59.38 533 VAL B O 1
ATOM 8670 N N . HIS B 1 534 ? -14.867 9.938 -13.062 1 60.44 534 HIS B N 1
ATOM 8671 C CA . HIS B 1 534 ? -13.555 9.867 -13.68 1 60.44 534 HIS B CA 1
ATOM 8672 C C . HIS B 1 534 ? -12.867 11.227 -13.68 1 60.44 534 HIS B C 1
ATOM 8674 O O . HIS B 1 534 ? -11.672 11.328 -13.414 1 60.44 534 HIS B O 1
ATOM 8680 N N . VAL B 1 535 ? -13.648 12.188 -13.953 1 61.72 535 VAL B N 1
ATOM 8681 C CA . VAL B 1 535 ? -13.102 13.539 -13.961 1 61.72 535 VAL B CA 1
ATOM 8682 C C . VAL B 1 535 ? -12.609 13.906 -12.562 1 61.72 535 VAL B C 1
ATOM 8684 O O . VAL B 1 535 ? -11.523 14.461 -12.406 1 61.72 535 VAL B O 1
ATOM 8687 N N . TRP B 1 536 ? -13.375 13.523 -11.672 1 67.5 536 TRP B N 1
ATOM 8688 C CA . TRP B 1 536 ? -12.992 13.812 -10.289 1 67.5 536 TRP B CA 1
ATOM 8689 C C . TRP B 1 536 ? -11.711 13.086 -9.922 1 67.5 536 TRP B C 1
ATOM 8691 O O . TRP B 1 536 ? -10.805 13.672 -9.32 1 67.5 536 TRP B O 1
ATOM 8701 N N . GLN B 1 537 ? -11.68 11.914 -10.305 1 68.38 537 GLN B N 1
ATOM 8702 C CA . GLN B 1 537 ? -10.477 11.148 -9.992 1 68.38 537 GLN B CA 1
ATOM 8703 C C . GLN B 1 537 ? -9.258 11.727 -10.703 1 68.38 537 GLN B C 1
ATOM 8705 O O . GLN B 1 537 ? -8.164 11.766 -10.141 1 68.38 537 GLN B O 1
ATOM 8710 N N . GLN B 1 538 ? -9.477 12.211 -11.836 1 63.53 538 GLN B N 1
ATOM 8711 C CA . GLN B 1 538 ? -8.383 12.828 -12.578 1 63.53 538 GLN B CA 1
ATOM 8712 C C . GLN B 1 538 ? -7.91 14.109 -11.898 1 63.53 538 GLN B C 1
ATOM 8714 O O . GLN B 1 538 ? -6.711 14.391 -11.867 1 63.53 538 GLN B O 1
ATOM 8719 N N . LEU B 1 539 ? -8.859 14.773 -11.445 1 64.94 539 LEU B N 1
ATOM 8720 C CA . LEU B 1 539 ? -8.516 15.992 -10.719 1 64.94 539 LEU B CA 1
ATOM 8721 C C . LEU B 1 539 ? -7.715 15.664 -9.461 1 64.94 539 LEU B C 1
ATOM 8723 O O . LEU B 1 539 ? -6.719 16.328 -9.164 1 64.94 539 LEU B O 1
ATOM 8727 N N . LEU B 1 540 ? -8.195 14.625 -8.891 1 68.38 540 LEU B N 1
ATOM 8728 C CA . LEU B 1 540 ? -7.484 14.188 -7.695 1 68.38 540 LEU B CA 1
ATOM 8729 C C . LEU B 1 540 ? -6.066 13.742 -8.039 1 68.38 540 LEU B C 1
ATOM 8731 O O . LEU B 1 540 ? -5.109 14.125 -7.359 1 68.38 540 LEU B O 1
ATOM 8735 N N . ASP B 1 541 ? -6.039 13.047 -9.078 1 62.91 541 ASP B N 1
ATOM 8736 C CA . ASP B 1 541 ? -4.738 12.516 -9.484 1 62.91 541 ASP B CA 1
ATOM 8737 C C . ASP B 1 541 ? -3.791 13.641 -9.891 1 62.91 541 ASP B C 1
ATOM 8739 O O . ASP B 1 541 ? -2.58 13.547 -9.672 1 62.91 541 ASP B O 1
ATOM 8743 N N . SER B 1 542 ? -4.445 14.609 -10.5 1 57.03 542 SER B N 1
ATOM 8744 C CA . SER B 1 542 ? -3.641 15.742 -10.945 1 57.03 542 SER B CA 1
ATOM 8745 C C . SER B 1 542 ? -3.1 16.531 -9.758 1 57.03 542 SER B C 1
ATOM 8747 O O . SER B 1 542 ? -2.088 17.219 -9.875 1 57.03 542 SER B O 1
ATOM 8749 N N . PHE B 1 543 ? -3.967 16.391 -8.812 1 54.94 543 PHE B N 1
ATOM 8750 C CA . PHE B 1 543 ? -3.541 17.109 -7.629 1 54.94 543 PHE B CA 1
ATOM 8751 C C . PHE B 1 543 ? -2.725 16.219 -6.703 1 54.94 543 PHE B C 1
ATOM 8753 O O . PHE B 1 543 ? -2.393 16.609 -5.582 1 54.94 543 PHE B O 1
ATOM 8760 N N . THR B 1 544 ? -2.635 14.852 -7.105 1 47.38 544 THR B N 1
ATOM 8761 C CA . THR B 1 544 ? -1.701 14.008 -6.371 1 47.38 544 THR B CA 1
ATOM 8762 C C . THR B 1 544 ? -0.277 14.547 -6.488 1 47.38 544 THR B C 1
ATOM 8764 O O . THR B 1 544 ? 0.229 14.734 -7.598 1 47.38 544 THR B O 1
ATOM 8767 N N . TRP B 1 545 ? 0.22 15.086 -5.301 1 48.16 545 TRP B N 1
ATOM 8768 C CA . TRP B 1 545 ? 1.5 15.781 -5.219 1 48.16 545 TRP B CA 1
ATOM 8769 C C . TRP B 1 545 ? 2.023 16.125 -6.609 1 48.16 545 TRP B C 1
ATOM 8771 O O . TRP B 1 545 ? 2.344 15.227 -7.398 1 48.16 545 TRP B O 1
ATOM 8781 N N . PHE B 1 546 ? 2.133 17.047 -7.402 1 36.16 546 PHE B N 1
ATOM 8782 C CA . PHE B 1 546 ? 1.594 17.797 -8.523 1 36.16 546 PHE B CA 1
ATOM 8783 C C . PHE B 1 546 ? 1.959 17.125 -9.852 1 36.16 546 PHE B C 1
ATOM 8785 O O . PHE B 1 546 ? 2.855 16.281 -9.898 1 36.16 546 PHE B O 1
ATOM 8792 N N . GLY B 1 547 ? 1.906 17.922 -11.234 1 37.34 547 GLY B N 1
ATOM 8793 C CA . GLY B 1 547 ? 1.507 17.906 -12.633 1 37.34 547 GLY B CA 1
ATOM 8794 C C . GLY B 1 547 ? 2.277 16.906 -13.469 1 37.34 547 GLY B C 1
ATOM 8795 O O . GLY B 1 547 ? 3.334 16.422 -13.047 1 37.34 547 GLY B O 1
ATOM 8796 N N . PRO B 1 548 ? 1.455 16.078 -14.266 1 37.34 548 PRO B N 1
ATOM 8797 C CA . PRO B 1 548 ? 2.229 15.336 -15.266 1 37.34 548 PRO B CA 1
ATOM 8798 C C . PRO B 1 548 ? 3.582 15.977 -15.562 1 37.34 548 PRO B C 1
ATOM 8800 O O . PRO B 1 548 ? 3.75 17.188 -15.375 1 37.34 548 PRO B O 1
ATOM 8803 N N . PRO B 1 549 ? 4.617 15.289 -15.469 1 35.78 549 PRO B N 1
ATOM 8804 C CA . PRO B 1 549 ? 5.785 16 -15.992 1 35.78 549 PRO B CA 1
ATOM 8805 C C . PRO B 1 549 ? 5.406 17.141 -16.922 1 35.78 549 PRO B C 1
ATOM 8807 O O . PRO B 1 549 ? 4.262 17.219 -17.375 1 35.78 549 PRO B O 1
ATOM 8810 N N . GLU B 1 550 ? 6.328 17.969 -17.203 1 34.22 550 GLU B N 1
ATOM 8811 C CA . GLU B 1 550 ? 6.281 19.141 -18.078 1 34.22 550 GLU B CA 1
ATOM 8812 C C . GLU B 1 550 ? 5.199 18.984 -19.141 1 34.22 550 GLU B C 1
ATOM 8814 O O . GLU B 1 550 ? 4.883 19.938 -19.859 1 34.22 550 GLU B O 1
ATOM 8819 N N . GLU B 1 551 ? 4.828 17.781 -19.625 1 33.47 551 GLU B N 1
ATOM 8820 C CA . GLU B 1 551 ? 3.881 17.984 -20.719 1 33.47 551 GLU B CA 1
ATOM 8821 C C . GLU B 1 551 ? 2.471 18.234 -20.203 1 33.47 551 GLU B C 1
ATOM 8823 O O . GLU B 1 551 ? 2.176 17.938 -19.031 1 33.47 551 GLU B O 1
ATOM 8828 N N . GLY B 1 552 ? 1.279 18.656 -21 1 29.81 552 GLY B N 1
ATOM 8829 C CA . GLY B 1 552 ? 0.006 19.344 -20.922 1 29.81 552 GLY B CA 1
ATOM 8830 C C . GLY B 1 552 ? -0.975 18.688 -19.969 1 29.81 552 GLY B C 1
ATOM 8831 O O . GLY B 1 552 ? -1.029 17.469 -19.875 1 29.81 552 GLY B O 1
ATOM 8832 N N . PHE B 1 553 ? -1.187 19.234 -18.828 1 33.5 553 PHE B N 1
ATOM 8833 C CA . PHE B 1 553 ? -2.406 19.094 -18.047 1 33.5 553 PHE B CA 1
ATOM 8834 C C . PHE B 1 553 ? -3.613 18.875 -18.938 1 33.5 553 PHE B C 1
ATOM 8836 O O . PHE B 1 553 ? -4.043 19.797 -19.656 1 33.5 553 PHE B O 1
ATOM 8843 N N . GLY B 1 554 ? -3.766 17.797 -19.531 1 30.42 554 GLY B N 1
ATOM 8844 C CA . GLY B 1 554 ? -4.977 17.766 -20.344 1 30.42 554 GLY B CA 1
ATOM 8845 C C . GLY B 1 554 ? -6.242 17.625 -19.5 1 30.42 554 GLY B C 1
ATOM 8846 O O . GLY B 1 554 ? -6.535 16.547 -19 1 30.42 554 GLY B O 1
ATOM 8847 N N . LEU B 1 555 ? -6.566 18.641 -18.625 1 31.66 555 LEU B N 1
ATOM 8848 C CA . LEU B 1 555 ? -7.926 18.641 -18.094 1 31.66 555 LEU B CA 1
ATOM 8849 C C . LEU B 1 555 ? -8.945 18.516 -19.219 1 31.66 555 LEU B C 1
ATOM 8851 O O . LEU B 1 555 ? -8.922 19.297 -20.172 1 31.66 555 LEU B O 1
ATOM 8855 N N . GLY B 1 556 ? -9.398 17.375 -19.562 1 29.11 556 GLY B N 1
ATOM 8856 C CA . GLY B 1 556 ? -10.406 17.203 -20.594 1 29.11 556 GLY B CA 1
ATOM 8857 C C . GLY B 1 556 ? -11.531 18.219 -20.516 1 29.11 556 GLY B C 1
ATOM 8858 O O . GLY B 1 556 ? -11.719 18.859 -19.484 1 29.11 556 GLY B O 1
ATOM 8859 N N . HIS B 1 557 ? -11.852 18.766 -21.625 1 26.78 557 HIS B N 1
ATOM 8860 C CA . HIS B 1 557 ? -13.031 19.594 -21.812 1 26.78 557 HIS B CA 1
ATOM 8861 C C . HIS B 1 557 ? -14.273 18.938 -21.219 1 26.78 557 HIS B C 1
ATOM 8863 O O . HIS B 1 557 ? -14.508 17.734 -21.438 1 26.78 557 HIS B O 1
ATOM 8869 N N . TYR B 1 558 ? -14.594 19.297 -20.062 1 24.83 558 TYR B N 1
ATOM 8870 C CA . TYR B 1 558 ? -15.93 19.016 -19.547 1 24.83 558 TYR B CA 1
ATOM 8871 C C . TYR B 1 558 ? -17 19.547 -20.5 1 24.83 558 TYR B C 1
ATOM 8873 O O . TYR B 1 558 ? -17.156 20.75 -20.656 1 24.83 558 TYR B O 1
ATOM 8881 N N . ASP B 1 559 ? -17.094 18.875 -21.609 1 24.02 559 ASP B N 1
ATOM 8882 C CA . ASP B 1 559 ? -18.328 19.344 -22.25 1 24.02 559 ASP B CA 1
ATOM 8883 C C . ASP B 1 559 ? -19.547 19.031 -21.391 1 24.02 559 ASP B C 1
ATOM 8885 O O . ASP B 1 559 ? -19.812 17.875 -21.062 1 24.02 559 ASP B O 1
ATOM 8889 N N . MET B 1 560 ? -19.938 19.812 -20.469 1 20.81 560 MET B N 1
ATOM 8890 C CA . MET B 1 560 ? -21.312 19.766 -20 1 20.81 560 MET B CA 1
ATOM 8891 C C . MET B 1 560 ? -22.281 19.688 -21.188 1 20.81 560 MET B C 1
ATOM 8893 O O . MET B 1 560 ? -22.125 20.422 -22.156 1 20.81 560 MET B O 1
#